Protein AF-A0A644ZMB5-F1 (afdb_monomer_lite)

Structure (mmCIF, N/CA/C/O backbone):
data_AF-A0A644ZMB5-F1
#
_entry.id   AF-A0A644ZMB5-F1
#
loop_
_atom_site.group_PDB
_atom_site.id
_atom_site.type_symbol
_atom_site.label_atom_id
_atom_site.label_alt_id
_atom_site.label_comp_id
_atom_site.label_asym_id
_atom_site.label_entity_id
_atom_site.label_seq_id
_atom_site.pdbx_PDB_ins_code
_atom_site.Cartn_x
_atom_site.Cartn_y
_atom_site.Cartn_z
_atom_site.occupancy
_atom_site.B_iso_or_equiv
_atom_site.auth_seq_id
_atom_site.auth_comp_id
_atom_site.auth_asym_id
_atom_site.auth_atom_id
_atom_site.pdbx_PDB_model_num
ATOM 1 N N . MET A 1 1 ? 17.218 -16.685 -11.067 1.00 90.50 1 MET A N 1
ATOM 2 C CA . MET A 1 1 ? 16.357 -17.215 -12.156 1.00 90.50 1 MET A CA 1
ATOM 3 C C . MET A 1 1 ? 17.116 -17.546 -13.449 1.00 90.50 1 MET A C 1
ATOM 5 O O . MET A 1 1 ? 17.213 -18.724 -13.759 1.00 90.50 1 MET A O 1
ATOM 9 N N . LEU A 1 2 ? 17.694 -16.582 -14.189 1.00 93.56 2 LEU A N 1
ATOM 10 C CA . LEU A 1 2 ? 18.347 -16.841 -15.497 1.00 93.56 2 LEU A CA 1
ATOM 11 C C . LEU A 1 2 ? 19.407 -17.958 -15.460 1.00 93.56 2 LEU A C 1
ATOM 13 O O . LEU A 1 2 ? 19.399 -18.858 -16.296 1.00 93.56 2 LEU A O 1
ATOM 17 N N . ARG A 1 3 ? 20.259 -17.968 -14.427 1.00 93.94 3 ARG A N 1
ATOM 18 C CA . ARG A 1 3 ? 21.246 -19.041 -14.206 1.00 93.94 3 ARG A CA 1
ATOM 19 C C . ARG A 1 3 ? 20.600 -20.428 -14.049 1.00 93.94 3 ARG A C 1
ATOM 21 O O . ARG A 1 3 ? 21.143 -21.410 -14.544 1.00 93.94 3 ARG A O 1
ATOM 28 N N . ARG A 1 4 ? 19.425 -20.514 -13.410 1.00 94.06 4 ARG A N 1
ATOM 29 C CA . ARG A 1 4 ? 18.667 -21.768 -13.249 1.00 94.06 4 ARG A CA 1
ATOM 30 C C . ARG A 1 4 ? 18.081 -22.246 -14.576 1.00 94.06 4 ARG A C 1
ATOM 32 O O . ARG A 1 4 ? 18.145 -23.442 -14.840 1.00 94.06 4 ARG A O 1
ATOM 39 N N . LEU A 1 5 ? 17.558 -21.333 -15.401 1.00 95.31 5 LEU A N 1
ATOM 40 C CA . LEU A 1 5 ? 17.068 -21.646 -16.750 1.00 95.31 5 LEU A CA 1
ATOM 41 C C . LEU A 1 5 ? 18.205 -22.184 -17.629 1.00 95.31 5 LEU A C 1
ATOM 43 O O . LEU A 1 5 ? 18.058 -23.245 -18.230 1.00 95.31 5 LEU A O 1
ATOM 47 N N . LYS A 1 6 ? 19.379 -21.537 -17.605 1.00 96.06 6 LYS A N 1
ATOM 48 C CA . LYS A 1 6 ? 20.585 -22.032 -18.291 1.00 96.06 6 LYS A CA 1
ATOM 49 C C . LYS A 1 6 ? 20.966 -23.441 -17.833 1.00 96.06 6 LYS A C 1
ATOM 51 O O . LYS A 1 6 ? 21.182 -24.320 -18.660 1.00 96.06 6 LYS A O 1
ATOM 56 N N . ALA A 1 7 ? 20.991 -23.679 -16.521 1.00 96.12 7 ALA A N 1
ATOM 57 C CA . ALA A 1 7 ? 21.279 -25.000 -15.957 1.00 96.12 7 ALA A CA 1
ATOM 58 C C . ALA A 1 7 ? 20.223 -26.064 -16.323 1.00 96.12 7 ALA A C 1
ATOM 60 O O . ALA A 1 7 ? 20.538 -27.249 -16.355 1.00 96.12 7 ALA A O 1
ATOM 61 N N . ALA A 1 8 ? 18.985 -25.653 -16.605 1.00 96.25 8 ALA A N 1
ATOM 62 C CA . ALA A 1 8 ? 17.907 -26.525 -17.069 1.00 96.25 8 ALA A CA 1
ATOM 63 C C . ALA A 1 8 ? 17.915 -26.762 -18.594 1.00 96.25 8 ALA A C 1
ATOM 65 O O . ALA A 1 8 ? 17.055 -27.483 -19.090 1.00 96.25 8 ALA A O 1
ATOM 66 N N . GLY A 1 9 ? 18.868 -26.182 -19.334 1.00 96.88 9 GLY A N 1
ATOM 67 C CA . GLY A 1 9 ? 19.028 -26.392 -20.777 1.00 96.88 9 GLY A CA 1
ATOM 68 C C . GLY A 1 9 ? 18.312 -25.375 -21.669 1.00 96.88 9 GLY A C 1
ATOM 69 O O . GLY A 1 9 ? 18.273 -25.570 -22.882 1.00 96.88 9 GLY A O 1
ATOM 70 N N . TYR A 1 10 ? 17.770 -24.288 -21.110 1.00 97.25 10 TYR A N 1
ATOM 71 C CA . TYR A 1 10 ? 17.227 -23.190 -21.913 1.00 97.25 10 TYR A CA 1
ATOM 72 C C . TYR A 1 10 ? 18.362 -22.432 -22.614 1.00 97.25 10 TYR A C 1
ATOM 74 O O . TYR A 1 10 ? 19.415 -22.186 -22.020 1.00 97.25 10 TYR A O 1
ATOM 82 N N . ASP A 1 11 ? 18.135 -22.009 -23.860 1.00 97.50 11 ASP A N 1
ATOM 83 C CA . ASP A 1 11 ? 19.062 -21.125 -24.568 1.00 97.50 11 ASP A CA 1
ATOM 84 C C . ASP A 1 11 ? 18.983 -19.713 -23.981 1.00 97.50 11 ASP A C 1
ATOM 86 O O . ASP A 1 11 ? 18.081 -18.935 -24.295 1.00 97.50 11 ASP A O 1
ATOM 90 N N . THR A 1 12 ? 19.943 -19.395 -23.119 1.00 95.62 12 THR A N 1
ATOM 91 C CA . THR A 1 12 ? 20.080 -18.074 -22.505 1.00 95.62 12 THR A CA 1
ATOM 92 C C . THR A 1 12 ? 21.166 -17.224 -23.162 1.00 95.62 12 THR A C 1
ATOM 94 O O . THR A 1 12 ? 21.475 -16.158 -22.645 1.00 95.62 12 THR A O 1
ATOM 97 N N . GLY A 1 13 ? 21.833 -17.703 -24.217 1.00 94.62 13 GLY A N 1
ATOM 98 C CA . GLY A 1 13 ? 23.071 -17.084 -24.698 1.00 94.62 13 GLY A CA 1
ATOM 99 C C . GLY A 1 13 ? 24.094 -16.803 -23.579 1.00 94.62 13 GLY A C 1
ATOM 100 O O . GLY A 1 13 ? 24.229 -17.563 -22.604 1.00 94.62 13 GLY A O 1
ATOM 101 N N . GLU A 1 14 ? 24.813 -15.692 -23.722 1.00 94.19 14 GLU A N 1
ATOM 102 C CA . GLU A 1 14 ? 25.685 -15.154 -22.677 1.00 94.19 14 GLU A CA 1
ATOM 103 C C . GLU A 1 14 ? 24.858 -14.391 -21.642 1.00 94.19 14 GLU A C 1
ATOM 105 O O . GLU A 1 14 ? 24.017 -13.566 -21.987 1.00 94.19 14 GLU A O 1
ATOM 110 N N . LEU A 1 15 ? 25.079 -14.708 -20.367 1.00 95.31 15 LEU A N 1
ATOM 111 C CA . LEU A 1 15 ? 24.429 -14.028 -19.252 1.00 95.31 15 LEU A CA 1
ATOM 112 C C . LEU A 1 15 ? 25.394 -12.995 -18.661 1.00 95.31 15 LEU A C 1
ATOM 114 O O . LEU A 1 15 ? 26.599 -13.264 -18.663 1.00 95.31 15 LEU A O 1
ATOM 118 N N . PRO A 1 16 ? 24.883 -11.892 -18.086 1.00 94.25 16 PRO A N 1
ATOM 119 C CA . PRO A 1 16 ? 25.707 -10.949 -17.342 1.00 94.25 16 PRO A CA 1
ATOM 120 C C . PRO A 1 16 ? 26.460 -11.641 -16.203 1.00 94.25 16 PRO A C 1
ATOM 122 O O . PRO A 1 16 ? 25.992 -12.646 -15.649 1.00 94.25 16 PRO A O 1
ATOM 125 N N . GLU A 1 17 ? 27.621 -11.088 -15.849 1.00 93.06 17 GLU A N 1
ATOM 126 C CA . GLU A 1 17 ? 28.494 -11.637 -14.807 1.00 93.06 17 GLU A CA 1
ATOM 127 C C . GLU A 1 17 ? 27.753 -11.762 -13.471 1.00 93.06 17 GLU A C 1
ATOM 129 O O . GLU A 1 17 ? 27.749 -12.829 -12.849 1.00 93.06 17 GLU A O 1
ATOM 134 N N . ASP A 1 18 ? 27.030 -10.715 -13.081 1.00 90.56 18 ASP A N 1
ATOM 135 C CA . ASP A 1 18 ? 26.272 -10.637 -11.840 1.00 90.56 18 ASP A CA 1
ATOM 136 C C . ASP A 1 18 ? 24.997 -9.777 -11.978 1.00 90.56 18 ASP A C 1
ATOM 138 O O . ASP A 1 18 ? 24.583 -9.380 -13.071 1.00 90.56 18 ASP A O 1
ATOM 142 N N . ALA A 1 19 ? 24.319 -9.543 -10.852 1.00 87.38 19 ALA A N 1
ATOM 143 C CA . ALA A 1 19 ? 23.097 -8.746 -10.810 1.00 87.38 19 ALA A CA 1
ATOM 144 C C . ALA A 1 19 ? 23.344 -7.251 -11.079 1.00 87.38 19 ALA A C 1
ATOM 146 O O . ALA A 1 19 ? 22.462 -6.595 -11.632 1.00 87.38 19 ALA A O 1
ATOM 147 N N . ALA A 1 20 ? 24.519 -6.721 -10.725 1.00 85.62 20 ALA A N 1
ATOM 148 C CA . ALA A 1 20 ? 24.868 -5.322 -10.956 1.00 85.62 20 ALA A CA 1
ATOM 149 C C . ALA A 1 20 ? 25.104 -5.063 -12.450 1.00 85.62 20 ALA A C 1
ATOM 151 O O . ALA A 1 20 ? 24.565 -4.102 -13.000 1.00 85.62 20 ALA A O 1
ATOM 152 N N . ALA A 1 21 ? 25.808 -5.971 -13.132 1.00 91.44 21 ALA A N 1
ATOM 153 C CA . ALA A 1 21 ? 25.969 -5.952 -14.582 1.00 91.44 21 ALA A CA 1
ATOM 154 C C . ALA A 1 21 ? 24.613 -6.046 -15.300 1.00 91.44 21 ALA A C 1
ATOM 156 O O . ALA A 1 21 ? 24.341 -5.262 -16.209 1.00 91.44 21 ALA A O 1
ATOM 157 N N . LEU A 1 22 ? 23.720 -6.939 -14.848 1.00 92.12 22 LEU A N 1
ATOM 158 C CA . LEU A 1 22 ? 22.361 -7.025 -15.390 1.00 92.12 22 LEU A CA 1
ATOM 159 C C . LEU A 1 22 ? 21.583 -5.715 -15.194 1.00 92.12 22 LEU A C 1
ATOM 161 O O . LEU A 1 22 ? 20.937 -5.249 -16.129 1.00 92.12 22 LEU A O 1
ATOM 165 N N . LEU A 1 23 ? 21.637 -5.109 -14.005 1.00 87.31 23 LEU A N 1
ATOM 166 C CA . LEU A 1 23 ? 20.958 -3.841 -13.734 1.00 87.31 23 LEU A CA 1
ATOM 167 C C . LEU A 1 23 ? 21.503 -2.711 -14.618 1.00 87.31 23 LEU A C 1
ATOM 169 O O . LEU A 1 23 ? 20.715 -1.954 -15.182 1.00 87.31 23 LEU A O 1
ATOM 173 N N . ALA A 1 24 ? 22.822 -2.627 -14.794 1.00 87.44 24 ALA A N 1
ATOM 174 C CA . ALA A 1 24 ? 23.446 -1.651 -15.683 1.00 87.44 24 ALA A CA 1
ATOM 175 C C . ALA A 1 24 ? 22.989 -1.833 -17.141 1.00 87.44 24 ALA A C 1
ATOM 177 O O . ALA A 1 24 ? 22.649 -0.855 -17.809 1.00 87.44 24 ALA A O 1
ATOM 178 N N . GLU A 1 25 ? 22.903 -3.076 -17.623 1.00 91.50 25 GLU A N 1
ATOM 179 C CA . GLU A 1 25 ? 22.350 -3.368 -18.948 1.00 91.50 25 GLU A CA 1
ATOM 180 C C . GLU A 1 25 ? 20.874 -2.967 -19.063 1.00 91.50 25 GLU A C 1
ATOM 182 O O . GLU A 1 25 ? 20.483 -2.396 -20.084 1.00 91.50 25 GLU A O 1
ATOM 187 N N . ILE A 1 26 ? 20.059 -3.204 -18.026 1.00 90.38 26 ILE A N 1
ATOM 188 C CA . ILE A 1 26 ? 18.650 -2.782 -18.002 1.00 90.38 26 ILE A CA 1
ATOM 189 C C . ILE A 1 26 ? 18.560 -1.261 -18.132 1.00 90.38 26 ILE A C 1
ATOM 191 O O . ILE A 1 26 ? 17.825 -0.778 -18.988 1.00 90.38 26 ILE A O 1
ATOM 195 N N . GLN A 1 27 ? 19.332 -0.505 -17.349 1.00 84.81 27 GLN A N 1
ATOM 196 C CA . GLN A 1 27 ? 19.310 0.961 -17.399 1.00 84.81 27 GLN A CA 1
ATOM 197 C C . GLN A 1 27 ? 19.759 1.508 -18.760 1.00 84.81 27 GLN A C 1
ATOM 199 O O . GLN A 1 27 ? 19.193 2.469 -19.269 1.00 84.81 27 GLN A O 1
ATOM 204 N N . GLN A 1 28 ? 20.742 0.875 -19.400 1.00 86.06 28 GLN A N 1
ATOM 205 C CA . GLN A 1 28 ? 21.235 1.338 -20.699 1.00 86.06 28 GLN A CA 1
ATOM 206 C C . GLN A 1 28 ? 20.308 0.966 -21.858 1.00 86.06 28 GLN A C 1
ATOM 208 O O . GLN A 1 28 ? 20.145 1.748 -22.796 1.00 86.06 28 GLN A O 1
ATOM 213 N N . ARG A 1 29 ? 19.738 -0.245 -21.836 1.00 89.75 29 ARG A N 1
ATOM 214 C CA . ARG A 1 29 ? 19.093 -0.841 -23.017 1.00 89.75 29 ARG A CA 1
ATOM 215 C C . ARG A 1 29 ? 17.588 -1.038 -22.885 1.00 89.75 29 ARG A C 1
ATOM 217 O O . ARG A 1 29 ? 16.907 -1.157 -23.902 1.00 89.75 29 ARG A O 1
ATOM 224 N N . ALA A 1 30 ? 17.063 -1.055 -21.668 1.00 90.81 30 ALA A N 1
ATOM 225 C CA . ALA A 1 30 ? 15.677 -1.408 -21.391 1.00 90.81 30 ALA A CA 1
ATOM 226 C C . ALA A 1 30 ? 14.980 -0.469 -20.388 1.00 90.81 30 ALA A C 1
ATOM 228 O O . ALA A 1 30 ? 13.945 -0.838 -19.840 1.00 90.81 30 ALA A O 1
ATOM 229 N N . ALA A 1 31 ? 15.527 0.726 -20.143 1.00 87.12 31 ALA A N 1
ATOM 230 C CA . ALA A 1 31 ? 14.964 1.685 -19.199 1.00 87.12 31 ALA A CA 1
ATOM 231 C C . ALA A 1 31 ? 13.506 2.057 -19.517 1.00 87.12 31 ALA A C 1
ATOM 233 O O . ALA A 1 31 ? 13.099 2.160 -20.676 1.00 87.12 31 ALA A O 1
ATOM 234 N N . VAL A 1 32 ? 12.740 2.296 -18.451 1.00 84.06 32 VAL A N 1
ATOM 235 C CA . VAL A 1 32 ? 11.371 2.820 -18.500 1.00 84.06 32 VAL A CA 1
ATOM 236 C C . VAL A 1 32 ? 11.406 4.250 -17.990 1.00 84.06 32 VAL A C 1
ATOM 238 O O . VAL A 1 32 ? 12.002 4.526 -16.952 1.00 84.06 32 VAL A O 1
ATOM 241 N N . PHE A 1 33 ? 10.764 5.158 -18.717 1.00 82.44 33 PHE A N 1
ATOM 242 C CA . PHE A 1 33 ? 10.801 6.587 -18.419 1.00 82.44 33 PHE A CA 1
ATOM 243 C C . PHE A 1 33 ? 9.460 7.064 -17.875 1.00 82.44 33 PHE A C 1
ATOM 245 O O . PHE A 1 33 ? 8.412 6.727 -18.431 1.00 82.44 33 PHE A O 1
ATOM 252 N N . GLY A 1 34 ? 9.506 7.874 -16.817 1.00 74.50 34 GLY A N 1
ATOM 253 C CA . GLY A 1 34 ? 8.378 8.689 -16.379 1.00 74.50 34 GLY A CA 1
ATOM 254 C C . GLY A 1 34 ? 8.058 9.799 -17.385 1.00 74.50 34 GLY A C 1
ATOM 255 O O . GLY A 1 34 ? 8.885 10.153 -18.225 1.00 74.50 34 GLY A O 1
ATOM 256 N N . THR A 1 35 ? 6.877 10.410 -17.273 1.00 70.06 35 THR A N 1
ATOM 257 C CA . THR A 1 35 ? 6.487 11.553 -18.124 1.00 70.06 35 THR A CA 1
ATOM 258 C C . THR A 1 35 ? 7.350 12.796 -17.911 1.00 70.06 35 THR A C 1
ATOM 260 O O . THR A 1 35 ? 7.352 13.682 -18.751 1.00 70.06 35 THR A O 1
ATOM 263 N N . TYR A 1 36 ? 8.083 12.860 -16.800 1.00 70.44 36 TYR A N 1
ATOM 264 C CA . TYR A 1 36 ? 8.967 13.967 -16.435 1.00 70.44 36 TYR A CA 1
ATOM 265 C C . TYR A 1 36 ? 10.345 13.925 -17.125 1.00 70.44 36 TYR A C 1
ATOM 267 O O . TYR A 1 36 ? 11.123 14.863 -16.974 1.00 70.44 36 TYR A O 1
ATOM 275 N N . ALA A 1 37 ? 10.684 12.837 -17.827 1.00 77.94 37 ALA A N 1
ATOM 276 C CA . ALA A 1 37 ? 12.027 12.572 -18.354 1.00 77.94 37 ALA A CA 1
ATOM 277 C C . ALA A 1 37 ? 12.077 12.627 -19.894 1.00 77.94 37 ALA A C 1
ATOM 279 O O . ALA A 1 37 ? 12.628 11.727 -20.534 1.00 77.94 37 ALA A O 1
ATOM 280 N N . GLU A 1 38 ? 11.472 13.650 -20.512 1.00 79.88 38 GLU A N 1
ATOM 281 C CA . GLU A 1 38 ? 11.365 13.740 -21.978 1.00 79.88 38 GLU A CA 1
ATOM 282 C C . GLU A 1 38 ? 12.740 13.785 -22.664 1.00 79.88 38 GLU A C 1
ATOM 284 O O . GLU A 1 38 ? 12.937 13.118 -23.683 1.00 79.88 38 GLU A O 1
ATOM 289 N N . GLY A 1 39 ? 13.710 14.500 -22.083 1.00 80.25 39 GLY A N 1
ATOM 290 C CA . GLY A 1 39 ? 15.086 14.578 -22.584 1.00 80.25 39 GLY A CA 1
ATOM 291 C C . GLY A 1 39 ? 15.795 13.222 -22.598 1.00 80.25 39 GLY A C 1
ATOM 292 O O . GLY A 1 39 ? 16.285 12.786 -23.647 1.00 80.25 39 GLY A O 1
ATOM 293 N N . ALA A 1 40 ? 15.781 12.515 -21.463 1.00 82.31 40 ALA A N 1
ATOM 294 C CA . ALA A 1 40 ? 16.379 11.182 -21.347 1.00 82.31 40 ALA A CA 1
ATOM 295 C C . ALA A 1 40 ? 15.673 10.144 -22.234 1.00 82.31 40 ALA A C 1
ATOM 297 O O . ALA A 1 40 ? 16.337 9.336 -22.886 1.00 82.31 40 ALA A O 1
ATOM 298 N N . MET A 1 41 ? 14.342 10.203 -22.335 1.00 87.38 41 MET A N 1
ATOM 299 C CA . MET A 1 41 ? 13.577 9.339 -23.235 1.00 87.38 41 MET A CA 1
ATOM 300 C C . MET A 1 41 ? 13.939 9.599 -24.704 1.00 87.38 41 MET A C 1
ATOM 302 O O . MET A 1 41 ? 14.173 8.653 -25.456 1.00 87.38 41 MET A O 1
ATOM 306 N N . ALA A 1 42 ? 14.026 10.863 -25.129 1.00 85.25 42 ALA A N 1
ATOM 307 C CA . ALA A 1 42 ? 14.416 11.209 -26.494 1.00 85.25 42 ALA A CA 1
ATOM 308 C C . ALA A 1 42 ? 15.842 10.730 -26.810 1.00 85.25 42 ALA A C 1
ATOM 310 O O . ALA A 1 42 ? 16.115 10.247 -27.910 1.00 85.25 42 ALA A O 1
ATOM 311 N N . GLU A 1 43 ? 16.764 10.828 -25.851 1.00 85.56 43 GLU A N 1
ATOM 312 C CA . GLU A 1 43 ? 18.111 10.285 -26.000 1.00 85.56 43 GLU A CA 1
ATOM 313 C C . GLU A 1 43 ? 18.121 8.759 -26.110 1.00 85.56 43 GLU A C 1
ATOM 315 O O . GLU A 1 43 ? 18.765 8.225 -27.019 1.00 85.56 43 GLU A O 1
ATOM 320 N N . PHE A 1 44 ? 17.376 8.073 -25.243 1.00 88.62 44 PHE A N 1
ATOM 321 C CA . PHE A 1 44 ? 17.209 6.626 -25.283 1.00 88.62 44 PHE A CA 1
ATOM 322 C C . PHE A 1 44 ? 16.696 6.176 -26.650 1.00 88.62 44 PHE A C 1
ATOM 324 O O . PHE A 1 44 ? 17.321 5.335 -27.291 1.00 88.62 44 PHE A O 1
ATOM 331 N N . VAL A 1 45 ? 15.627 6.799 -27.151 1.00 89.19 45 VAL A N 1
ATOM 332 C CA . VAL A 1 45 ? 15.049 6.473 -28.461 1.00 89.19 45 VAL A CA 1
ATOM 333 C C . VAL A 1 45 ? 16.041 6.703 -29.608 1.00 89.19 45 VAL A C 1
ATOM 335 O O . VAL A 1 45 ? 16.062 5.930 -30.565 1.00 89.19 45 VAL A O 1
ATOM 338 N N . ARG A 1 46 ? 16.890 7.736 -29.527 1.00 86.81 46 ARG A N 1
ATOM 339 C CA . ARG A 1 46 ? 17.902 8.025 -30.560 1.00 86.81 46 ARG A CA 1
ATOM 340 C C . ARG A 1 46 ? 19.080 7.052 -30.552 1.00 86.81 46 ARG A C 1
ATOM 342 O O . ARG A 1 46 ? 19.617 6.755 -31.616 1.00 86.81 46 ARG A O 1
ATOM 349 N N . ARG A 1 47 ? 19.553 6.644 -29.370 1.00 86.12 47 ARG A N 1
ATOM 350 C CA . ARG A 1 47 ? 20.820 5.904 -29.212 1.00 86.12 47 ARG A CA 1
ATOM 351 C C . ARG A 1 47 ? 20.639 4.391 -29.135 1.00 86.12 47 ARG A C 1
ATOM 353 O O . ARG A 1 47 ? 21.579 3.655 -29.427 1.00 86.12 47 ARG A O 1
ATOM 360 N N . ASN A 1 48 ? 19.470 3.927 -28.711 1.00 86.50 48 ASN A N 1
ATOM 361 C CA . ASN A 1 48 ? 19.247 2.529 -28.381 1.00 86.50 48 ASN A CA 1
ATOM 362 C C . ASN A 1 48 ? 18.816 1.702 -29.606 1.00 86.50 48 ASN A C 1
ATOM 364 O O . ASN A 1 48 ? 18.083 2.166 -30.475 1.00 86.50 48 ASN A O 1
ATOM 368 N N . GLN A 1 49 ? 19.271 0.449 -29.656 1.00 81.31 49 GLN A N 1
ATOM 369 C CA . GLN A 1 49 ? 18.918 -0.552 -30.667 1.00 81.31 49 GLN A CA 1
ATOM 370 C C . GLN A 1 49 ? 17.894 -1.563 -30.124 1.00 81.31 49 GLN A C 1
ATOM 372 O O . GLN A 1 49 ? 18.031 -2.771 -30.317 1.00 81.31 49 GLN A O 1
ATOM 377 N N . GLY A 1 50 ? 16.898 -1.067 -29.391 1.00 85.69 50 GLY A N 1
ATOM 378 C CA . GLY A 1 50 ? 15.808 -1.862 -28.842 1.00 85.69 50 GLY A CA 1
ATOM 379 C C . GLY A 1 50 ? 14.910 -2.467 -29.923 1.00 85.69 50 GLY A C 1
ATOM 380 O O . GLY A 1 50 ? 15.196 -2.441 -31.122 1.00 85.69 50 GLY A O 1
ATOM 381 N N . ILE A 1 51 ? 13.779 -3.016 -29.497 1.00 94.00 51 ILE A N 1
ATOM 382 C CA . ILE A 1 51 ? 12.811 -3.608 -30.417 1.00 94.00 51 ILE A CA 1
ATOM 383 C C . ILE A 1 51 ? 12.067 -2.482 -31.123 1.00 94.00 51 ILE A C 1
ATOM 385 O O . ILE A 1 51 ? 11.330 -1.719 -30.499 1.00 94.00 51 ILE A O 1
ATOM 389 N N . ARG A 1 52 ? 12.235 -2.402 -32.439 1.00 95.38 52 ARG A N 1
ATOM 390 C CA . ARG A 1 52 ? 11.516 -1.442 -33.266 1.00 95.38 52 ARG A CA 1
ATOM 391 C C . ARG A 1 52 ? 10.209 -2.044 -33.762 1.00 95.38 52 ARG A C 1
ATOM 393 O O . ARG A 1 52 ? 10.236 -3.099 -34.384 1.00 95.38 52 ARG A O 1
ATOM 400 N N . VAL A 1 53 ? 9.095 -1.363 -33.506 1.00 97.62 53 VAL A N 1
ATOM 401 C CA . VAL A 1 53 ? 7.765 -1.759 -33.987 1.00 97.62 53 VAL A CA 1
ATOM 402 C C . VAL A 1 53 ? 7.281 -0.734 -35.001 1.00 97.62 53 VAL A C 1
ATOM 404 O O . VAL A 1 53 ? 7.042 0.426 -34.659 1.00 97.62 53 VAL A O 1
ATOM 407 N N . THR A 1 54 ? 7.150 -1.162 -36.251 1.00 97.62 54 THR A N 1
ATOM 408 C CA . THR A 1 54 ? 6.660 -0.316 -37.343 1.00 97.62 54 THR A CA 1
ATOM 409 C C . THR A 1 54 ? 5.132 -0.171 -37.303 1.00 97.62 54 THR A C 1
ATOM 411 O O . THR A 1 54 ? 4.440 -1.030 -36.747 1.00 97.62 54 THR A O 1
ATOM 414 N N . PRO A 1 55 ? 4.564 0.866 -37.951 1.00 97.44 55 PRO A N 1
ATOM 415 C CA . PRO A 1 55 ? 3.112 1.007 -38.075 1.00 97.44 55 PRO A CA 1
ATOM 416 C C . PRO A 1 55 ? 2.424 -0.219 -38.691 1.00 97.44 55 PRO A C 1
ATOM 418 O O . PRO A 1 55 ? 1.340 -0.604 -38.257 1.00 97.44 55 PRO A O 1
ATOM 421 N N . ALA A 1 56 ? 3.058 -0.846 -39.688 1.00 97.62 56 ALA A N 1
ATOM 422 C CA . ALA A 1 56 ? 2.506 -2.009 -40.378 1.00 97.62 56 ALA A CA 1
ATOM 423 C C . ALA A 1 56 ? 2.452 -3.246 -39.470 1.00 97.62 56 ALA A C 1
ATOM 425 O O . ALA A 1 56 ? 1.429 -3.926 -39.431 1.00 97.62 56 ALA A O 1
ATOM 426 N N . GLU A 1 57 ? 3.522 -3.507 -38.713 1.00 98.06 57 GLU A N 1
ATOM 427 C CA . GLU A 1 57 ? 3.568 -4.608 -37.743 1.00 98.06 57 GLU A CA 1
ATOM 428 C C . GLU A 1 57 ? 2.539 -4.412 -36.631 1.00 98.06 57 GLU A C 1
ATOM 430 O O . GLU A 1 57 ? 1.755 -5.317 -36.350 1.00 98.06 57 GLU A O 1
ATOM 435 N N . PHE A 1 58 ? 2.486 -3.213 -36.040 1.00 97.75 58 PHE A N 1
ATOM 436 C CA . PHE A 1 58 ? 1.520 -2.925 -34.985 1.00 97.75 58 PHE A CA 1
ATOM 437 C C . PHE A 1 58 ? 0.081 -3.099 -35.472 1.00 97.75 58 PHE A C 1
ATOM 439 O O . PHE A 1 58 ? -0.735 -3.694 -34.767 1.00 97.75 58 PHE A O 1
ATOM 446 N N . ARG A 1 59 ? -0.234 -2.607 -36.679 1.00 96.44 59 ARG A N 1
ATOM 447 C CA . ARG A 1 59 ? -1.577 -2.731 -37.250 1.00 96.44 59 ARG A CA 1
ATOM 448 C C . ARG A 1 59 ? -1.962 -4.190 -37.481 1.00 96.44 59 ARG A C 1
ATOM 450 O O . ARG A 1 59 ? -3.048 -4.580 -37.065 1.00 96.44 59 ARG A O 1
ATOM 457 N N . ASP A 1 60 ? -1.072 -4.988 -38.071 1.00 97.69 60 ASP A N 1
ATOM 458 C CA . ASP A 1 60 ? -1.303 -6.421 -38.288 1.00 97.69 60 ASP A CA 1
ATOM 459 C C . ASP A 1 60 ? -1.582 -7.161 -36.971 1.00 97.69 60 ASP A C 1
ATOM 461 O O . ASP A 1 60 ? -2.519 -7.954 -36.886 1.00 97.69 60 ASP A O 1
ATOM 465 N N . TRP A 1 61 ? -0.817 -6.876 -35.916 1.00 97.25 61 TRP A N 1
ATOM 466 C CA . TRP A 1 61 ? -1.043 -7.495 -34.610 1.00 97.25 61 TRP A CA 1
ATOM 467 C C . TRP A 1 61 ? -2.335 -7.018 -33.948 1.00 97.25 61 TRP A C 1
ATOM 469 O O . TRP A 1 61 ? -3.070 -7.832 -33.388 1.00 97.25 61 TRP A O 1
ATOM 479 N N . ALA A 1 62 ? -2.628 -5.718 -34.012 1.00 95.62 62 ALA A N 1
ATOM 480 C CA . ALA A 1 62 ? -3.836 -5.145 -33.431 1.00 95.62 62 ALA A CA 1
ATOM 481 C C . ALA A 1 62 ? -5.102 -5.716 -34.089 1.00 95.62 62 ALA A C 1
ATOM 483 O O . ALA A 1 62 ? -6.014 -6.127 -33.375 1.00 95.62 62 ALA A O 1
ATOM 484 N N . ASP A 1 63 ? -5.122 -5.842 -35.419 1.00 95.00 63 ASP A N 1
ATOM 485 C CA . ASP A 1 63 ? -6.256 -6.405 -36.168 1.00 95.00 63 ASP A CA 1
ATOM 486 C C . ASP A 1 63 ? -6.550 -7.870 -35.804 1.00 95.00 63 ASP A C 1
ATOM 488 O O . ASP A 1 63 ? -7.694 -8.317 -35.884 1.00 95.00 63 ASP A O 1
ATOM 492 N N . ARG A 1 64 ? -5.530 -8.625 -35.377 1.00 93.62 64 ARG A N 1
ATOM 493 C CA . ARG A 1 64 ? -5.680 -10.014 -34.913 1.00 93.62 64 ARG A CA 1
ATOM 494 C C . ARG A 1 64 ? -6.122 -10.116 -33.456 1.00 93.62 64 ARG A C 1
ATOM 496 O O . ARG A 1 64 ? -6.738 -11.115 -33.087 1.00 93.62 64 ARG A O 1
ATOM 503 N N . ALA A 1 65 ? -5.737 -9.150 -32.624 1.00 93.19 65 ALA A N 1
ATOM 504 C CA . ALA A 1 65 ? -5.802 -9.273 -31.171 1.00 93.19 65 ALA A CA 1
ATOM 505 C C . ALA A 1 65 ? -6.978 -8.540 -30.526 1.00 93.19 65 ALA A C 1
ATOM 507 O O . ALA A 1 65 ? -7.451 -8.998 -29.486 1.00 93.19 65 ALA A O 1
ATOM 508 N N . MET A 1 66 ? -7.421 -7.408 -31.085 1.00 93.19 66 MET A N 1
ATOM 509 C CA . MET A 1 66 ? -8.392 -6.536 -30.420 1.00 93.19 66 MET A CA 1
ATOM 510 C C . MET A 1 66 ? -9.555 -6.094 -31.316 1.00 93.19 66 MET A C 1
ATOM 512 O O . MET A 1 66 ? -9.359 -5.853 -32.509 1.00 93.19 66 MET A O 1
ATOM 516 N N . PRO A 1 67 ? -10.762 -5.915 -30.744 1.00 93.06 67 PRO A N 1
ATOM 517 C CA . PRO A 1 67 ? -11.885 -5.307 -31.448 1.00 93.06 67 PRO A CA 1
ATOM 518 C C . PRO A 1 67 ? -11.585 -3.874 -31.899 1.00 93.06 67 PRO A C 1
ATOM 520 O O . PRO A 1 67 ? -10.812 -3.147 -31.264 1.00 93.06 67 PRO A O 1
ATOM 523 N N . LYS A 1 68 ? -12.269 -3.433 -32.960 1.00 91.50 68 LYS A N 1
ATOM 524 C CA . LYS A 1 68 ? -12.106 -2.084 -33.517 1.00 91.50 68 LYS A CA 1
ATOM 525 C C . LYS A 1 68 ? -12.395 -1.005 -32.472 1.00 91.50 68 LYS A C 1
ATOM 527 O O . LYS A 1 68 ? -11.662 -0.029 -32.383 1.00 91.50 68 LYS A O 1
ATOM 532 N N . GLU A 1 69 ? -13.432 -1.196 -31.667 1.00 89.81 69 GLU A N 1
ATOM 533 C CA . GLU A 1 69 ? -13.857 -0.262 -30.625 1.00 89.81 69 GLU A CA 1
ATOM 534 C C . GLU A 1 69 ? -12.753 -0.034 -29.586 1.00 89.81 69 GLU A C 1
ATOM 536 O O . GLU A 1 69 ? -12.546 1.089 -29.124 1.00 89.81 69 GLU A O 1
ATOM 541 N N . LEU A 1 70 ? -12.008 -1.092 -29.249 1.00 90.50 70 LEU A N 1
ATOM 542 C CA . LEU A 1 70 ? -10.913 -1.007 -28.294 1.00 90.50 70 LEU A CA 1
ATOM 543 C C . LEU A 1 70 ? -9.725 -0.250 -28.898 1.00 90.50 70 LEU A C 1
ATOM 545 O O . LEU A 1 70 ? -9.183 0.643 -28.248 1.00 90.50 70 LEU A O 1
ATOM 549 N N . PHE A 1 71 ? -9.382 -0.529 -30.159 1.00 92.75 71 PHE A N 1
ATOM 550 C CA . PHE A 1 71 ? -8.361 0.220 -30.898 1.00 92.75 71 PHE A CA 1
ATOM 551 C C . PHE A 1 71 ? -8.716 1.710 -31.018 1.00 92.75 71 PHE A C 1
ATOM 553 O O . PHE A 1 71 ? -7.893 2.569 -30.704 1.00 92.75 71 PHE A O 1
ATOM 560 N N . ASP A 1 72 ? -9.959 2.023 -31.394 1.00 91.31 72 ASP A N 1
ATOM 561 C CA . ASP A 1 72 ? -10.449 3.399 -31.522 1.00 91.31 72 ASP A CA 1
ATOM 562 C C . ASP A 1 72 ? -10.318 4.167 -30.195 1.00 91.31 72 ASP A C 1
ATOM 564 O O . ASP A 1 72 ? -10.019 5.361 -30.200 1.00 91.31 72 ASP A O 1
ATOM 568 N N . SER A 1 73 ? -10.487 3.492 -29.049 1.00 88.81 73 SER A N 1
ATOM 569 C CA . SER A 1 73 ? -10.299 4.105 -27.727 1.00 88.81 73 SER A CA 1
ATOM 570 C C . SER A 1 73 ? -8.844 4.514 -27.448 1.00 88.81 73 SER A C 1
ATOM 572 O O . SER A 1 73 ? -8.609 5.522 -26.777 1.00 88.81 73 SER A O 1
ATOM 574 N N . VAL A 1 74 ? -7.867 3.782 -28.001 1.00 91.62 74 VAL A N 1
ATOM 575 C CA . VAL A 1 74 ? -6.441 4.143 -27.940 1.00 91.62 74 VAL A CA 1
ATOM 576 C C . VAL A 1 74 ? -6.204 5.386 -28.786 1.00 91.62 74 VAL A C 1
ATOM 578 O O . VAL A 1 74 ? -5.628 6.357 -28.296 1.00 91.62 74 VAL A O 1
ATOM 581 N N . THR A 1 75 ? -6.701 5.386 -30.026 1.00 92.25 75 THR A N 1
ATOM 582 C CA . THR A 1 75 ? -6.525 6.501 -30.962 1.00 92.25 75 THR A CA 1
ATOM 583 C C . THR A 1 75 ? -7.182 7.781 -30.458 1.00 92.25 75 THR A C 1
ATOM 585 O O . THR A 1 75 ? -6.569 8.846 -30.491 1.00 92.25 75 THR A O 1
ATOM 588 N N . ALA A 1 76 ? -8.391 7.682 -29.903 1.00 89.31 76 ALA A N 1
ATOM 589 C CA . ALA A 1 76 ? -9.094 8.817 -29.312 1.00 89.31 76 ALA A CA 1
ATOM 590 C C . ALA A 1 76 ? -8.311 9.467 -28.160 1.00 89.31 76 ALA A C 1
ATOM 592 O O . ALA A 1 76 ? -8.420 10.672 -27.942 1.00 89.31 76 ALA A O 1
ATOM 593 N N . ARG A 1 77 ? -7.522 8.679 -27.418 1.00 85.69 77 ARG A N 1
ATOM 594 C CA . ARG A 1 77 ? -6.771 9.158 -26.255 1.00 85.69 77 ARG A CA 1
ATOM 595 C C . ARG A 1 77 ? -5.360 9.631 -26.593 1.00 85.69 77 ARG A C 1
ATOM 597 O O . ARG A 1 77 ? -4.926 10.657 -26.077 1.00 85.69 77 ARG A O 1
ATOM 604 N N . TYR A 1 78 ? -4.634 8.870 -27.403 1.00 88.31 78 TYR A N 1
ATOM 605 C CA . TYR A 1 78 ? -3.204 9.080 -27.647 1.00 88.31 78 TYR A CA 1
ATOM 606 C C . TYR A 1 78 ? -2.888 9.600 -29.050 1.00 88.31 78 TYR A C 1
ATOM 608 O O . TYR A 1 78 ? -1.717 9.829 -29.354 1.00 88.31 78 TYR A O 1
ATOM 616 N N . GLY A 1 79 ? -3.912 9.827 -29.875 1.00 91.44 79 GLY A N 1
ATOM 617 C CA . GLY A 1 79 ? -3.763 10.151 -31.288 1.00 91.44 79 GLY A CA 1
ATOM 618 C C . GLY A 1 79 ? -3.422 8.918 -32.120 1.00 91.44 79 GLY A C 1
ATOM 619 O O . GLY A 1 79 ? -3.527 7.779 -31.664 1.00 91.44 79 GLY A O 1
ATOM 620 N N . GLU A 1 80 ? -3.009 9.140 -33.361 1.00 94.38 80 GLU A N 1
ATOM 621 C CA . GLU A 1 80 ? -2.557 8.065 -34.244 1.00 94.38 80 GLU A CA 1
ATOM 622 C C . GLU A 1 80 ? -1.293 7.380 -33.706 1.00 94.38 80 GLU A C 1
ATOM 624 O O . GLU A 1 80 ? -0.492 7.978 -32.980 1.00 94.38 80 GLU A O 1
ATOM 629 N N . PHE A 1 81 ? -1.106 6.111 -34.074 1.00 94.69 81 PHE A N 1
ATOM 630 C CA . PHE A 1 81 ? 0.145 5.400 -33.813 1.00 94.69 81 PHE A CA 1
ATOM 631 C C . PHE A 1 81 ? 1.334 6.210 -34.370 1.00 94.69 81 PHE A C 1
ATOM 633 O O . PHE A 1 81 ? 1.226 6.731 -35.484 1.00 94.69 81 PHE A O 1
ATOM 640 N N . PRO A 1 82 ? 2.473 6.312 -33.656 1.00 93.56 82 PRO A N 1
ATOM 641 C CA . PRO A 1 82 ? 2.859 5.601 -32.426 1.00 93.56 82 PRO A CA 1
ATOM 642 C C . PRO A 1 82 ? 2.468 6.302 -31.110 1.00 93.56 82 PRO A C 1
ATOM 644 O O . PRO A 1 82 ? 2.870 5.865 -30.031 1.00 93.56 82 PRO A O 1
ATOM 647 N N . GLY A 1 83 ? 1.700 7.392 -31.156 1.00 90.56 83 GLY A N 1
ATOM 648 C CA . GLY A 1 83 ? 1.560 8.301 -30.019 1.00 90.56 83 GLY A CA 1
ATOM 649 C C . GLY A 1 83 ? 2.859 9.077 -29.760 1.00 90.56 83 GLY A C 1
ATOM 650 O O . GLY A 1 83 ? 3.605 9.372 -30.689 1.00 90.56 83 GLY A O 1
ATOM 651 N N . ARG A 1 84 ? 3.124 9.443 -28.497 1.00 86.56 84 ARG A N 1
ATOM 652 C CA . ARG A 1 84 ? 4.308 10.251 -28.116 1.00 86.56 84 ARG A CA 1
ATOM 653 C C . ARG A 1 84 ? 5.345 9.489 -27.297 1.00 86.56 84 ARG A C 1
ATOM 655 O O . ARG A 1 84 ? 6.532 9.781 -27.375 1.00 86.56 84 ARG A O 1
ATOM 662 N N . TYR A 1 85 ? 4.903 8.534 -26.488 1.00 89.12 85 TYR A N 1
ATOM 663 C CA . TYR A 1 85 ? 5.781 7.814 -25.574 1.00 89.12 85 TYR A CA 1
ATOM 664 C C . TYR A 1 85 ? 6.571 6.737 -26.317 1.00 89.12 85 TYR A C 1
ATOM 666 O O . TYR A 1 85 ? 5.971 5.864 -26.943 1.00 89.12 85 TYR A O 1
ATOM 674 N N . LEU A 1 86 ? 7.905 6.808 -26.238 1.00 90.75 86 LEU A N 1
ATOM 675 C CA . LEU A 1 86 ? 8.842 5.931 -26.958 1.00 90.75 86 LEU A CA 1
ATOM 676 C C . LEU A 1 86 ? 8.698 5.958 -28.496 1.00 90.75 86 LEU A C 1
ATOM 678 O O . LEU A 1 86 ? 9.085 5.009 -29.183 1.00 90.75 86 LEU A O 1
ATOM 682 N N . ALA A 1 87 ? 8.152 7.048 -29.039 1.00 91.62 87 ALA A N 1
ATOM 683 C CA . ALA A 1 87 ? 7.993 7.255 -30.474 1.00 91.62 87 ALA A CA 1
ATOM 684 C C . ALA A 1 87 ? 9.318 7.661 -31.140 1.00 91.62 87 ALA A C 1
ATOM 686 O O . ALA A 1 87 ? 10.039 8.523 -30.639 1.00 91.62 87 ALA A O 1
ATOM 687 N N . THR A 1 88 ? 9.627 7.067 -32.294 1.00 91.88 88 THR A N 1
ATOM 688 C CA . THR A 1 88 ? 10.783 7.428 -33.127 1.00 91.88 88 THR A CA 1
ATOM 689 C C . THR A 1 88 ? 10.405 8.476 -34.175 1.00 91.88 88 THR A C 1
ATOM 691 O O . THR A 1 88 ? 9.252 8.578 -34.592 1.00 91.88 88 THR A O 1
ATOM 694 N N . ALA A 1 89 ? 11.400 9.220 -34.671 1.00 88.81 89 ALA A N 1
ATOM 695 C CA . ALA A 1 89 ? 11.202 10.295 -35.653 1.00 88.81 89 ALA A CA 1
ATOM 696 C C . ALA A 1 89 ? 10.574 9.844 -36.991 1.00 88.81 89 ALA A C 1
ATOM 698 O O . ALA A 1 89 ? 10.010 10.655 -37.715 1.00 88.81 89 ALA A O 1
ATOM 699 N N . ASP A 1 90 ? 10.654 8.559 -37.332 1.00 90.38 90 ASP A N 1
ATOM 700 C CA . ASP A 1 90 ? 10.042 7.976 -38.532 1.00 90.38 90 ASP A CA 1
ATOM 701 C C . ASP A 1 90 ? 8.680 7.305 -38.269 1.00 90.38 90 ASP A C 1
ATOM 703 O O . ASP A 1 90 ? 8.202 6.532 -39.099 1.00 90.38 90 ASP A O 1
ATOM 707 N N . GLY A 1 91 ? 8.058 7.572 -37.117 1.00 92.94 91 GLY A N 1
ATOM 708 C CA . GLY A 1 91 ? 6.711 7.095 -36.792 1.00 92.94 91 GLY A CA 1
ATOM 709 C C . GLY A 1 91 ? 6.631 5.641 -36.317 1.00 92.94 91 GLY A C 1
ATOM 710 O O . GLY A 1 91 ? 5.552 5.058 -36.346 1.00 92.94 91 GLY A O 1
ATOM 711 N N . SER A 1 92 ? 7.743 5.040 -35.886 1.00 95.94 92 SER A N 1
ATOM 712 C CA . SER A 1 92 ? 7.766 3.723 -35.225 1.00 95.94 92 SER A CA 1
ATOM 713 C C . SER A 1 92 ? 7.790 3.863 -33.693 1.00 95.94 92 SER A C 1
ATOM 715 O O . SER A 1 92 ? 7.887 4.966 -33.153 1.00 95.94 92 SER A O 1
ATOM 717 N N . LEU A 1 93 ? 7.716 2.741 -32.975 1.00 95.56 93 LEU A N 1
ATOM 718 C CA . LEU A 1 93 ? 8.004 2.665 -31.536 1.00 95.56 93 LEU A CA 1
ATOM 719 C C . LEU A 1 93 ? 9.347 1.985 -31.283 1.00 95.56 93 LEU A C 1
ATOM 721 O O . LEU A 1 93 ? 9.699 1.045 -32.000 1.00 95.56 93 LEU A O 1
ATOM 725 N N . LEU A 1 94 ? 10.048 2.405 -30.228 1.00 94.81 94 LEU A N 1
ATOM 726 C CA . LEU A 1 94 ? 11.224 1.709 -29.707 1.00 94.81 94 LEU A CA 1
ATOM 727 C C . LEU A 1 94 ? 10.952 1.149 -28.307 1.00 94.81 94 LEU A C 1
ATOM 729 O O . LEU A 1 94 ? 10.882 1.893 -27.332 1.00 94.81 94 LEU A O 1
ATOM 733 N N . LEU A 1 95 ? 10.838 -0.172 -28.196 1.00 94.06 95 LEU A N 1
ATOM 734 C CA . LEU A 1 95 ? 10.635 -0.860 -26.924 1.00 94.06 95 LEU A CA 1
ATOM 735 C C . LEU A 1 95 ? 11.980 -1.307 -26.341 1.00 94.06 95 LEU A C 1
ATOM 737 O O . LEU A 1 95 ? 12.788 -1.951 -27.017 1.00 94.06 95 LEU A O 1
ATOM 741 N N . GLY A 1 96 ? 12.206 -0.980 -25.070 1.00 92.38 96 GLY A N 1
ATOM 742 C CA . GLY A 1 96 ? 13.380 -1.419 -24.325 1.00 92.38 96 GLY A CA 1
ATOM 743 C C . GLY A 1 96 ? 13.340 -2.919 -24.029 1.00 92.38 96 GLY A C 1
ATOM 744 O O . GLY A 1 96 ? 12.332 -3.432 -23.547 1.00 92.38 96 GLY A O 1
ATOM 745 N N . ALA A 1 97 ? 14.433 -3.631 -24.308 1.00 93.81 97 ALA A N 1
ATOM 746 C CA . ALA A 1 97 ? 14.534 -5.064 -24.040 1.00 93.81 97 ALA A CA 1
ATOM 747 C C . ALA A 1 97 ? 15.987 -5.538 -23.936 1.00 93.81 97 ALA A C 1
ATOM 749 O O . ALA A 1 97 ? 16.883 -4.997 -24.584 1.00 93.81 97 ALA A O 1
ATOM 750 N N . LEU A 1 98 ? 16.196 -6.611 -23.175 1.00 94.50 98 LEU A N 1
ATOM 751 C CA . LEU A 1 98 ? 17.438 -7.379 -23.145 1.00 94.50 98 LEU A CA 1
ATOM 752 C C . LEU A 1 98 ? 17.186 -8.785 -23.674 1.00 94.50 98 LEU A C 1
ATOM 754 O O . LEU A 1 98 ? 16.276 -9.471 -23.208 1.00 94.50 98 LEU A O 1
ATOM 758 N N . ARG A 1 99 ? 17.999 -9.231 -24.632 1.00 93.75 99 ARG A N 1
ATOM 759 C CA . ARG A 1 99 ? 17.873 -10.560 -25.234 1.00 93.75 99 ARG A CA 1
ATOM 760 C C . ARG A 1 99 ? 19.041 -11.456 -24.843 1.00 93.75 99 ARG A C 1
ATOM 762 O O . ARG A 1 99 ? 20.189 -11.168 -25.158 1.00 93.75 99 ARG A O 1
ATOM 769 N N . PHE A 1 100 ? 18.696 -12.594 -24.260 1.00 95.19 100 PHE A N 1
ATOM 770 C CA . PHE A 1 100 ? 19.582 -13.647 -23.787 1.00 95.19 100 PHE A CA 1
ATOM 771 C C . PHE A 1 100 ? 19.199 -14.949 -24.503 1.00 95.19 100 PHE A C 1
ATOM 773 O O . PHE A 1 100 ? 18.357 -15.706 -24.024 1.00 95.19 100 PHE A O 1
ATOM 780 N N . GLY A 1 101 ? 19.745 -15.183 -25.702 1.00 95.25 101 GLY A N 1
ATOM 781 C CA . GLY A 1 101 ? 19.376 -16.333 -26.542 1.00 95.25 101 GLY A CA 1
ATOM 782 C C . GLY A 1 101 ? 17.892 -16.321 -26.945 1.00 95.25 101 GLY A C 1
ATOM 783 O O . GLY A 1 101 ? 17.455 -15.488 -27.756 1.00 95.25 101 GLY A O 1
ATOM 784 N N . LYS A 1 102 ? 17.121 -17.248 -26.364 1.00 96.69 102 LYS A N 1
ATOM 785 C CA . LYS A 1 102 ? 15.658 -17.399 -26.491 1.00 96.69 102 LYS A CA 1
ATOM 786 C C . LYS A 1 102 ? 14.879 -16.818 -25.308 1.00 96.69 102 LYS A C 1
ATOM 788 O O . LYS A 1 102 ? 13.674 -17.014 -25.223 1.00 96.69 102 LYS A O 1
ATOM 793 N N . ILE A 1 103 ? 15.537 -16.092 -24.411 1.00 96.88 103 ILE A N 1
ATOM 794 C CA . ILE A 1 103 ? 14.894 -15.364 -23.319 1.00 96.88 103 ILE A CA 1
ATOM 795 C C . ILE A 1 103 ? 14.972 -13.873 -23.622 1.00 96.88 103 ILE A C 1
ATOM 797 O O . ILE A 1 103 ? 16.027 -13.361 -23.996 1.00 96.88 103 ILE A O 1
ATOM 801 N N . VAL A 1 104 ? 13.859 -13.167 -23.441 1.00 96.12 104 VAL A N 1
ATOM 802 C CA . VAL A 1 104 ? 13.813 -11.709 -23.548 1.00 96.12 104 VAL A CA 1
ATOM 803 C C . VAL A 1 104 ? 13.292 -11.150 -22.234 1.00 96.12 104 VAL A C 1
ATOM 805 O O . VAL A 1 104 ? 12.229 -11.545 -21.762 1.00 96.12 104 VAL A O 1
ATOM 808 N N . LEU A 1 105 ? 14.064 -10.250 -21.635 1.00 94.56 105 LEU A N 1
ATOM 809 C CA . LEU A 1 105 ? 13.678 -9.486 -20.460 1.00 94.56 105 LEU A CA 1
ATOM 810 C C . LEU A 1 105 ? 13.195 -8.106 -20.911 1.00 94.56 105 LEU A C 1
ATOM 812 O O . LEU A 1 105 ? 13.946 -7.364 -21.545 1.00 94.56 105 LEU A O 1
ATOM 816 N N . MET A 1 106 ? 11.954 -7.770 -20.566 1.00 92.50 106 MET A N 1
ATOM 817 C CA . MET A 1 106 ? 11.334 -6.486 -20.887 1.00 92.50 106 MET A CA 1
ATOM 818 C C . MET A 1 106 ? 10.742 -5.870 -19.621 1.00 92.50 106 MET A C 1
ATOM 820 O O . MET A 1 106 ? 9.795 -6.427 -19.063 1.00 92.50 106 MET A O 1
ATOM 824 N N . PRO A 1 107 ? 11.274 -4.735 -19.150 1.00 90.00 107 PRO A N 1
ATOM 825 C CA . PRO A 1 107 ? 10.573 -3.890 -18.200 1.00 90.00 107 PRO A CA 1
ATOM 826 C C . PRO A 1 107 ? 9.232 -3.437 -18.781 1.00 90.00 107 PRO A C 1
ATOM 828 O O . PRO A 1 107 ? 9.132 -3.089 -19.957 1.00 90.00 107 PRO A O 1
ATOM 831 N N . GLN A 1 108 ? 8.188 -3.473 -17.958 1.00 89.38 108 GLN A N 1
ATOM 832 C CA . GLN A 1 108 ? 6.845 -3.104 -18.383 1.00 89.38 108 GLN A CA 1
ATOM 833 C C . GLN A 1 108 ? 6.774 -1.578 -18.603 1.00 89.38 108 GLN A C 1
ATOM 835 O O . GLN A 1 108 ? 7.082 -0.832 -17.672 1.00 89.38 108 GLN A O 1
ATOM 840 N N . PRO A 1 109 ? 6.381 -1.088 -19.797 1.00 88.56 109 PRO A N 1
ATOM 841 C CA . PRO A 1 109 ? 6.195 0.345 -20.022 1.00 88.56 109 PRO A CA 1
ATOM 842 C C . PRO A 1 109 ? 5.080 0.924 -19.144 1.00 88.56 109 PRO A C 1
ATOM 844 O O . PRO A 1 109 ? 4.265 0.184 -18.591 1.00 88.56 109 PRO A O 1
ATOM 847 N N . LEU A 1 110 ? 4.986 2.256 -19.074 1.00 81.94 110 LEU A N 1
ATOM 848 C CA . LEU A 1 110 ? 3.900 2.904 -18.339 1.00 81.94 110 LEU A CA 1
ATOM 849 C C . LEU A 1 110 ? 2.515 2.483 -18.881 1.00 81.94 110 LEU A C 1
ATOM 851 O O . LEU A 1 110 ? 2.265 2.623 -20.084 1.00 81.94 110 LEU A O 1
ATOM 855 N N . PRO A 1 111 ? 1.589 2.027 -18.013 1.00 76.44 111 PRO A N 1
ATOM 856 C CA . PRO A 1 111 ? 0.237 1.614 -18.409 1.00 76.44 111 PRO A CA 1
ATOM 857 C C . PRO A 1 111 ? -0.662 2.782 -18.827 1.00 76.44 111 PRO A C 1
ATOM 859 O O . PRO A 1 111 ? -1.713 2.556 -19.418 1.00 76.44 111 PRO A O 1
ATOM 862 N N . ALA A 1 112 ? -0.252 4.024 -18.555 1.00 71.06 112 ALA A N 1
ATOM 863 C CA . ALA A 1 112 ? -0.796 5.258 -19.118 1.00 71.06 112 ALA A CA 1
ATOM 864 C C . ALA A 1 112 ? 0.168 6.438 -18.878 1.00 71.06 112 ALA A C 1
ATOM 866 O O . ALA A 1 112 ? 1.009 6.398 -17.985 1.00 71.06 112 ALA A O 1
ATOM 867 N N . TYR A 1 113 ? 0.047 7.493 -19.689 1.00 63.97 113 TYR A N 1
ATOM 868 C CA . TYR A 1 113 ? 0.756 8.765 -19.516 1.00 63.97 113 TYR A CA 1
ATOM 869 C C . TYR A 1 113 ? -0.192 9.969 -19.682 1.00 63.97 113 TYR A C 1
ATOM 871 O O . TYR A 1 113 ? -1.237 9.859 -20.335 1.00 63.97 113 TYR A O 1
ATOM 879 N N . GLY A 1 114 ? 0.161 11.095 -19.047 1.00 57.38 114 GLY A N 1
ATOM 880 C CA . GLY A 1 114 ? -0.656 12.302 -18.835 1.00 57.38 114 GLY A CA 1
ATOM 881 C C . GLY A 1 114 ? -0.342 12.919 -17.460 1.00 57.38 114 GLY A C 1
ATOM 882 O O . GLY A 1 114 ? 0.486 12.367 -16.749 1.00 57.38 114 GLY A O 1
ATOM 883 N N . GLY A 1 115 ? -0.977 14.031 -17.067 1.00 46.81 115 GLY A N 1
ATOM 884 C CA . GLY A 1 115 ? -0.628 14.814 -15.858 1.00 46.81 115 GLY A CA 1
ATOM 885 C C . GLY A 1 115 ? -0.672 14.101 -14.490 1.00 46.81 115 GLY A C 1
ATOM 886 O O . GLY A 1 115 ? -0.366 14.739 -13.487 1.00 46.81 115 GLY A O 1
ATOM 887 N N . ASP A 1 116 ? -1.018 12.811 -14.445 1.00 50.31 116 ASP A N 1
ATOM 888 C CA . ASP A 1 116 ? -0.968 11.951 -13.259 1.00 50.31 116 ASP A CA 1
ATOM 889 C C . ASP A 1 116 ? -0.563 10.514 -13.659 1.00 50.31 116 ASP A C 1
ATOM 891 O O . ASP A 1 116 ? -1.369 9.734 -14.178 1.00 50.31 116 ASP A O 1
ATOM 895 N N . SER A 1 117 ? 0.714 10.170 -13.463 1.00 45.91 117 SER A N 1
ATOM 896 C CA . SER A 1 117 ? 1.280 8.846 -13.760 1.00 45.91 117 SER A CA 1
ATOM 897 C C . SER A 1 117 ? 0.860 7.766 -12.764 1.00 45.91 117 SER A C 1
ATOM 899 O O . SER A 1 117 ? 0.981 6.583 -13.072 1.00 45.91 117 SER A O 1
ATOM 901 N N . THR A 1 118 ? 0.342 8.129 -11.591 1.00 44.00 118 THR A N 1
ATOM 902 C CA . THR A 1 118 ? -0.088 7.143 -10.594 1.00 44.00 118 THR A CA 1
ATOM 903 C C . THR A 1 118 ? -1.538 6.729 -10.818 1.00 44.00 118 THR A C 1
ATOM 905 O O . THR A 1 118 ? -1.868 5.546 -10.705 1.00 44.00 118 THR A O 1
ATOM 908 N N . ALA A 1 119 ? -2.373 7.654 -11.310 1.00 48.09 119 ALA A N 1
ATOM 909 C CA . ALA A 1 119 ? -3.696 7.330 -11.848 1.00 48.09 119 ALA A CA 1
ATOM 910 C C . ALA A 1 119 ? -3.662 6.298 -12.986 1.00 48.09 119 ALA A C 1
ATOM 912 O O . ALA A 1 119 ? -4.605 5.527 -13.189 1.00 48.09 119 ALA A O 1
ATOM 913 N N . ALA A 1 120 ? -2.560 6.287 -13.733 1.00 46.53 120 ALA A N 1
ATOM 914 C CA . ALA A 1 120 ? -2.292 5.330 -14.790 1.00 46.53 120 ALA A CA 1
ATOM 915 C C . ALA A 1 120 ? -1.973 3.918 -14.267 1.00 46.53 120 ALA A C 1
ATOM 917 O O . ALA A 1 120 ? -2.403 2.943 -14.880 1.00 46.53 120 ALA A O 1
ATOM 918 N N . ILE A 1 121 ? -1.248 3.803 -13.148 1.00 44.69 121 ILE A N 1
ATOM 919 C CA . ILE A 1 121 ? -0.781 2.523 -12.586 1.00 44.69 121 ILE A CA 1
ATOM 920 C C . ILE A 1 121 ? -1.909 1.778 -11.858 1.00 44.69 121 ILE A C 1
ATOM 922 O O . ILE A 1 121 ? -2.021 0.562 -12.000 1.00 44.69 121 ILE A O 1
ATOM 926 N N . HIS A 1 122 ? -2.803 2.491 -11.164 1.00 48.34 122 HIS A N 1
ATOM 927 C CA . HIS A 1 122 ? -3.906 1.884 -10.398 1.00 48.34 122 HIS A CA 1
ATOM 928 C C . HIS A 1 122 ? -5.260 1.846 -11.130 1.00 48.34 122 HIS A C 1
ATOM 930 O O . HIS A 1 122 ? -6.324 1.705 -10.509 1.00 48.34 122 HIS A O 1
ATOM 936 N N . GLY A 1 123 ? -5.217 1.896 -12.464 1.00 50.22 123 GLY A N 1
ATOM 937 C CA . GLY A 1 123 ? -6.318 1.449 -13.314 1.00 50.22 123 GLY A CA 1
ATOM 938 C C . GLY A 1 123 ? -7.441 2.455 -13.545 1.00 50.22 123 GLY A C 1
ATOM 939 O O . GLY A 1 123 ? -8.603 2.058 -13.511 1.00 50.22 123 GLY A O 1
ATOM 940 N N . ALA A 1 124 ? -7.137 3.729 -13.824 1.00 50.66 124 ALA A N 1
ATOM 941 C CA . ALA A 1 124 ? -8.127 4.631 -14.424 1.00 50.66 124 ALA A CA 1
ATOM 942 C C . ALA A 1 124 ? -8.690 4.029 -15.726 1.00 50.66 124 ALA A C 1
ATOM 944 O O . ALA A 1 124 ? -7.905 3.537 -16.532 1.00 50.66 124 ALA A O 1
ATOM 945 N N . ARG A 1 125 ? -10.021 4.075 -15.952 1.00 64.56 125 ARG A N 1
ATOM 946 C CA . ARG A 1 125 ? -10.722 3.581 -17.171 1.00 64.56 125 ARG A CA 1
ATOM 947 C C . ARG A 1 125 ? -10.282 4.299 -18.447 1.00 64.56 125 ARG A C 1
ATOM 949 O O . ARG A 1 125 ? -10.998 5.106 -19.031 1.00 64.56 125 ARG A O 1
ATOM 956 N N . MET A 1 126 ? -9.064 4.003 -18.855 1.00 71.06 126 MET A N 1
ATOM 957 C CA . MET A 1 126 ? -8.318 4.613 -19.934 1.00 71.06 126 MET A CA 1
ATOM 958 C C . MET A 1 126 ? -7.681 3.489 -20.742 1.00 71.06 126 MET A C 1
ATOM 960 O O . MET A 1 126 ? -7.224 2.488 -20.191 1.00 71.06 126 MET A O 1
ATOM 964 N N . ALA A 1 127 ? -7.660 3.647 -22.060 1.00 84.44 127 ALA A N 1
ATOM 965 C CA . ALA A 1 127 ? -6.865 2.773 -22.905 1.00 84.44 127 ALA A CA 1
ATOM 966 C C . ALA A 1 127 ? -5.384 2.829 -22.472 1.00 84.44 127 ALA A C 1
ATOM 968 O O . ALA A 1 127 ? -4.920 3.923 -22.137 1.00 84.44 127 ALA A O 1
ATOM 969 N N . PRO A 1 128 ? -4.637 1.710 -22.483 1.00 89.81 128 PRO A N 1
ATOM 970 C CA . PRO A 1 128 ? -3.192 1.736 -22.363 1.00 89.81 128 PRO A CA 1
ATOM 971 C C . PRO A 1 128 ? -2.544 2.393 -23.592 1.00 89.81 128 PRO A C 1
ATOM 973 O O . PRO A 1 128 ? -3.103 2.338 -24.691 1.00 89.81 128 PRO A O 1
ATOM 976 N N . PRO A 1 129 ? -1.359 3.006 -23.452 1.00 91.31 129 PRO A N 1
ATOM 977 C CA . PRO A 1 129 ? -0.636 3.579 -24.572 1.00 91.31 129 PRO A CA 1
ATOM 978 C C . PRO A 1 129 ? -0.150 2.555 -25.592 1.00 91.31 129 PRO A C 1
ATOM 980 O O . PRO A 1 129 ? 0.071 1.387 -25.268 1.00 91.31 129 PRO A O 1
ATOM 983 N N . TYR A 1 130 ? 0.158 3.030 -26.802 1.00 95.25 130 TYR A N 1
ATOM 984 C CA . TYR A 1 130 ? 0.702 2.186 -27.865 1.00 95.25 130 TYR A CA 1
ATOM 985 C C . TYR A 1 130 ? 1.955 1.409 -27.442 1.00 95.25 130 TYR A C 1
ATOM 987 O O . TYR A 1 130 ? 2.020 0.222 -27.727 1.00 95.25 130 TYR A O 1
ATOM 995 N N . ALA A 1 131 ? 2.908 2.005 -26.715 1.00 93.69 131 ALA A N 1
ATOM 996 C CA . ALA A 1 131 ? 4.104 1.290 -26.243 1.00 93.69 131 ALA A CA 1
ATOM 997 C C . ALA A 1 131 ? 3.790 0.126 -25.284 1.00 93.69 131 ALA A C 1
ATOM 999 O O . ALA A 1 131 ? 4.432 -0.927 -25.342 1.00 93.69 131 ALA A O 1
ATOM 1000 N N . TYR A 1 132 ? 2.773 0.293 -24.435 1.00 94.38 132 TYR A N 1
ATOM 1001 C CA . TYR A 1 132 ? 2.305 -0.753 -23.531 1.00 94.38 132 TYR A CA 1
ATOM 1002 C C . TYR A 1 132 ? 1.680 -1.906 -24.318 1.00 94.38 132 TYR A C 1
ATOM 1004 O O . TYR A 1 132 ? 2.079 -3.061 -24.184 1.00 94.38 132 TYR A O 1
ATOM 1012 N N . ILE A 1 133 ? 0.741 -1.574 -25.207 1.00 95.75 133 ILE A N 1
ATOM 1013 C CA . ILE A 1 133 ? 0.044 -2.539 -26.062 1.00 95.75 133 ILE A CA 1
ATOM 1014 C C . ILE A 1 133 ? 1.047 -3.271 -26.963 1.00 95.75 133 ILE A C 1
ATOM 1016 O O . ILE A 1 133 ? 1.047 -4.499 -27.026 1.00 95.75 133 ILE A O 1
ATOM 1020 N N . ALA A 1 134 ? 1.932 -2.527 -27.629 1.00 96.81 134 ALA A N 1
ATOM 1021 C CA . ALA A 1 134 ? 2.930 -3.057 -28.549 1.00 96.81 134 ALA A CA 1
ATOM 1022 C C . ALA A 1 134 ? 3.887 -4.034 -27.862 1.00 96.81 134 ALA A C 1
ATOM 1024 O O . ALA A 1 134 ? 4.260 -5.016 -28.489 1.00 96.81 134 ALA A O 1
ATOM 1025 N N . THR A 1 135 ? 4.227 -3.830 -26.584 1.00 95.81 135 THR A N 1
ATOM 1026 C CA . THR A 1 135 ? 5.026 -4.795 -25.809 1.00 95.81 135 THR A CA 1
ATOM 1027 C C . THR A 1 135 ? 4.363 -6.171 -25.764 1.00 95.81 135 THR A C 1
ATOM 1029 O O . THR A 1 135 ? 4.974 -7.160 -26.162 1.00 95.81 135 THR A O 1
ATOM 1032 N N . TYR A 1 136 ? 3.094 -6.252 -25.362 1.00 96.75 136 TYR A N 1
ATOM 1033 C CA . TYR A 1 136 ? 2.376 -7.531 -25.277 1.00 96.75 136 TYR A CA 1
ATOM 1034 C C . TYR A 1 136 ? 2.076 -8.148 -26.643 1.00 96.75 136 TYR A C 1
ATOM 1036 O O . TYR A 1 136 ? 2.193 -9.363 -26.819 1.00 96.75 136 TYR A O 1
ATOM 1044 N N . LEU A 1 137 ? 1.721 -7.325 -27.632 1.00 97.00 137 LEU A N 1
ATOM 1045 C CA . LEU A 1 137 ? 1.511 -7.800 -28.998 1.00 97.00 137 LEU A CA 1
ATOM 1046 C C . LEU A 1 137 ? 2.814 -8.304 -29.626 1.00 97.00 137 LEU A C 1
ATOM 1048 O O . LEU A 1 137 ? 2.803 -9.328 -30.305 1.00 97.00 137 LEU A O 1
ATOM 1052 N N . TRP A 1 138 ? 3.942 -7.651 -29.351 1.00 97.19 138 TRP A N 1
ATOM 1053 C CA . TRP A 1 138 ? 5.248 -8.123 -29.789 1.00 97.19 138 TRP A CA 1
ATOM 1054 C C . TRP A 1 138 ? 5.606 -9.450 -29.120 1.00 97.19 138 TRP A C 1
ATOM 1056 O O . TRP A 1 138 ? 6.012 -10.368 -29.824 1.00 97.19 138 TRP A O 1
ATOM 1066 N N . ILE A 1 139 ? 5.385 -9.612 -27.810 1.00 96.56 139 ILE A N 1
ATOM 1067 C CA . ILE A 1 139 ? 5.589 -10.899 -27.116 1.00 96.56 139 ILE A CA 1
ATOM 1068 C C . ILE A 1 139 ? 4.802 -12.025 -27.818 1.00 96.56 139 ILE A C 1
ATOM 1070 O O . ILE A 1 139 ? 5.356 -13.097 -28.070 1.00 96.56 139 ILE A O 1
ATOM 1074 N N . LYS A 1 140 ? 3.543 -11.762 -28.197 1.00 95.38 140 LYS A N 1
ATOM 1075 C CA . LYS A 1 140 ? 2.658 -12.718 -28.888 1.00 95.38 140 LYS A CA 1
ATOM 1076 C C . LYS A 1 140 ? 3.053 -13.022 -30.323 1.00 95.38 140 LYS A C 1
ATOM 1078 O O . LYS A 1 140 ? 3.140 -14.186 -30.691 1.00 95.38 140 LYS A O 1
ATOM 1083 N N . TYR A 1 141 ? 3.239 -11.997 -31.141 1.00 96.06 141 TYR A N 1
ATOM 1084 C CA . TYR A 1 141 ? 3.277 -12.152 -32.596 1.00 96.06 141 TYR A CA 1
ATOM 1085 C C . TYR A 1 141 ? 4.640 -11.829 -33.206 1.00 96.06 141 TYR A C 1
ATOM 1087 O O . TYR A 1 141 ? 4.967 -12.361 -34.264 1.00 96.06 141 TYR A O 1
ATOM 1095 N N . GLY A 1 142 ? 5.433 -10.975 -32.555 1.00 95.81 142 GLY A N 1
ATOM 1096 C CA . GLY A 1 142 ? 6.781 -10.619 -32.999 1.00 95.81 142 GLY A CA 1
ATOM 1097 C C . GLY A 1 142 ? 7.831 -11.617 -32.513 1.00 95.81 142 GLY A C 1
ATOM 1098 O O . GLY A 1 142 ? 8.572 -12.192 -33.306 1.00 95.81 142 GLY A O 1
ATOM 1099 N N . PHE A 1 143 ? 7.883 -11.843 -31.202 1.00 96.75 143 PHE A N 1
ATOM 1100 C CA . PHE A 1 143 ? 8.769 -12.816 -30.572 1.00 96.75 143 PHE A CA 1
ATOM 1101 C C . PHE A 1 143 ? 8.224 -14.243 -30.645 1.00 96.75 143 PHE A C 1
ATOM 1103 O O . PHE A 1 143 ? 9.014 -15.183 -30.727 1.00 96.75 143 PHE A O 1
ATOM 1110 N N . ASN A 1 144 ? 6.893 -14.387 -30.654 1.00 95.75 144 ASN A N 1
ATOM 1111 C CA . ASN A 1 144 ? 6.198 -15.672 -30.620 1.00 95.75 144 ASN A CA 1
ATOM 1112 C C . ASN A 1 144 ? 6.602 -16.495 -29.383 1.00 95.75 144 ASN A C 1
ATOM 1114 O O . ASN A 1 144 ? 7.120 -17.605 -29.501 1.00 95.75 144 ASN A O 1
ATOM 1118 N N . ALA A 1 145 ? 6.420 -15.896 -28.200 1.00 97.12 145 ALA A N 1
ATOM 1119 C CA . ALA A 1 145 ? 6.778 -16.500 -26.920 1.00 97.12 145 ALA A CA 1
ATOM 1120 C C . ALA A 1 145 ? 5.961 -17.768 -26.626 1.00 97.12 145 ALA A C 1
ATOM 1122 O O . ALA A 1 145 ? 4.734 -17.750 -26.724 1.00 97.12 145 ALA A O 1
ATOM 1123 N N . ASP A 1 146 ? 6.630 -18.821 -26.150 1.00 97.25 146 ASP A N 1
ATOM 1124 C CA . ASP A 1 146 ? 5.964 -20.038 -25.660 1.00 97.25 146 ASP A CA 1
ATOM 1125 C C . ASP A 1 146 ? 5.336 -19.845 -24.268 1.00 97.25 146 ASP A C 1
ATOM 1127 O O . ASP A 1 146 ? 4.356 -20.499 -23.920 1.00 97.25 146 ASP A O 1
ATOM 1131 N N . ALA A 1 147 ? 5.901 -18.943 -23.462 1.00 96.88 147 ALA A N 1
ATOM 1132 C CA . ALA A 1 147 ? 5.410 -18.589 -22.137 1.00 96.88 147 ALA A CA 1
ATOM 1133 C C . ALA A 1 147 ? 5.835 -17.163 -21.765 1.00 96.88 147 ALA A C 1
ATOM 1135 O O . ALA A 1 147 ? 6.858 -16.656 -22.231 1.00 96.88 147 ALA A O 1
ATOM 1136 N N . MET A 1 148 ? 5.068 -16.537 -20.877 1.00 96.44 148 MET A N 1
ATOM 1137 C CA . MET A 1 148 ? 5.374 -15.236 -20.286 1.00 96.44 148 MET A CA 1
ATOM 1138 C C . MET A 1 148 ? 5.566 -15.395 -18.781 1.00 96.44 148 MET A C 1
ATOM 1140 O O . MET A 1 148 ? 4.779 -16.078 -18.126 1.00 96.44 148 MET A O 1
ATOM 1144 N N . ILE A 1 149 ? 6.591 -14.744 -18.229 1.00 95.81 149 ILE A N 1
ATOM 1145 C CA . ILE A 1 149 ? 6.839 -14.701 -16.787 1.00 95.81 149 ILE A CA 1
ATOM 1146 C C . ILE A 1 149 ? 6.788 -13.244 -16.347 1.00 95.81 149 ILE A C 1
ATOM 1148 O O . ILE A 1 149 ? 7.627 -12.453 -16.778 1.00 95.81 149 ILE A O 1
ATOM 1152 N N . HIS A 1 150 ? 5.858 -12.906 -15.461 1.00 94.81 150 HIS A N 1
ATOM 1153 C CA . HIS A 1 150 ? 5.974 -11.684 -14.677 1.00 94.81 150 HIS A CA 1
ATOM 1154 C C . HIS A 1 150 ? 6.559 -11.994 -13.292 1.00 94.81 150 HIS A C 1
ATOM 1156 O O . HIS A 1 150 ? 6.424 -13.093 -12.744 1.00 94.81 150 HIS A O 1
ATOM 1162 N N . PHE A 1 151 ? 7.236 -11.006 -12.720 1.00 86.69 151 PHE A N 1
ATOM 1163 C CA . PHE A 1 151 ? 7.757 -11.045 -11.361 1.00 86.69 151 PHE A CA 1
ATOM 1164 C C . PHE A 1 151 ? 7.640 -9.653 -10.738 1.00 86.69 151 PHE A C 1
ATOM 1166 O O . PHE A 1 151 ? 7.813 -8.650 -11.427 1.00 86.69 151 PHE A O 1
ATOM 1173 N N . GLY A 1 152 ? 7.319 -9.610 -9.444 1.00 73.12 152 GLY A N 1
ATOM 1174 C CA . GLY A 1 152 ? 6.960 -8.386 -8.721 1.00 73.12 152 GLY A CA 1
ATOM 1175 C C . GLY A 1 152 ? 5.468 -8.338 -8.387 1.00 73.12 152 GLY A C 1
ATOM 1176 O O . GLY A 1 152 ? 4.645 -8.900 -9.105 1.00 73.12 152 GLY A O 1
ATOM 1177 N N . THR A 1 153 ? 5.119 -7.691 -7.276 1.00 67.50 153 THR A N 1
ATOM 1178 C CA . THR A 1 153 ? 3.740 -7.648 -6.762 1.00 67.50 153 THR A CA 1
ATOM 1179 C C . THR A 1 153 ? 2.829 -6.691 -7.526 1.00 67.50 153 THR A C 1
ATOM 1181 O O . THR A 1 153 ? 1.623 -6.859 -7.493 1.00 67.50 153 THR A O 1
ATOM 1184 N N . HIS A 1 154 ? 3.377 -5.729 -8.266 1.00 70.06 154 HIS A N 1
ATOM 1185 C CA . HIS A 1 154 ? 2.595 -4.646 -8.870 1.00 70.06 154 HIS A CA 1
ATOM 1186 C C . HIS A 1 154 ? 2.701 -4.635 -10.398 1.00 70.06 154 HIS A C 1
ATOM 1188 O O . HIS A 1 154 ? 3.068 -3.625 -10.999 1.00 70.06 154 HIS A O 1
ATOM 1194 N N . GLY A 1 155 ? 2.406 -5.765 -11.048 1.00 77.50 155 GLY A N 1
ATOM 1195 C CA . GLY A 1 155 ? 2.179 -5.732 -12.491 1.00 77.50 155 GLY A CA 1
ATOM 1196 C C . GLY A 1 155 ? 0.997 -4.837 -12.804 1.00 77.50 155 GLY A C 1
ATOM 1197 O O . GLY A 1 155 ? -0.034 -4.915 -12.152 1.00 77.50 155 GLY A O 1
ATOM 1198 N N . SER A 1 156 ? 1.109 -3.980 -13.814 1.00 84.88 156 SER A N 1
ATOM 1199 C CA . SER A 1 156 ? -0.022 -3.112 -14.175 1.00 84.88 156 SER A CA 1
ATOM 1200 C C . SER A 1 156 ? -1.085 -3.812 -15.030 1.00 84.88 156 SER A C 1
ATOM 1202 O O . SER A 1 156 ? -2.189 -3.292 -15.177 1.00 84.88 156 SER A O 1
ATOM 1204 N N . LEU A 1 157 ? -0.788 -4.994 -15.583 1.00 90.75 157 LEU A N 1
ATOM 1205 C CA . LEU A 1 157 ? -1.640 -5.671 -16.566 1.00 90.75 157 LEU A CA 1
ATOM 1206 C C . LEU A 1 157 ? -2.979 -6.071 -15.955 1.00 90.75 157 LEU A C 1
ATOM 1208 O O . LEU A 1 157 ? -4.037 -5.768 -16.505 1.00 90.75 157 LEU A O 1
ATOM 1212 N N . GLU A 1 158 ? -2.935 -6.722 -14.800 1.00 89.19 158 GLU A N 1
ATOM 1213 C CA . GLU A 1 158 ? -4.103 -7.171 -14.054 1.00 89.19 158 GLU A CA 1
ATOM 1214 C C . GLU A 1 158 ? -4.964 -6.017 -13.524 1.00 89.19 158 GLU A C 1
ATOM 1216 O O . GLU A 1 158 ? -6.145 -6.231 -13.260 1.00 89.19 158 GLU A O 1
ATOM 1221 N N . PHE A 1 159 ? -4.413 -4.804 -13.433 1.00 86.19 159 PHE A N 1
ATOM 1222 C CA . PHE A 1 159 ? -5.116 -3.599 -12.986 1.00 86.19 159 PHE A CA 1
ATOM 1223 C C . PHE A 1 159 ? -5.579 -2.698 -14.133 1.00 86.19 159 PHE A C 1
ATOM 1225 O O . PHE A 1 159 ? -6.223 -1.679 -13.878 1.00 86.19 159 PHE A O 1
ATOM 1232 N N . THR A 1 160 ? -5.309 -3.063 -15.392 1.00 83.81 160 THR A N 1
ATOM 1233 C CA . THR A 1 160 ? -5.904 -2.352 -16.531 1.00 83.81 160 THR A CA 1
ATOM 1234 C C . THR A 1 160 ? -7.442 -2.411 -16.461 1.00 83.81 160 THR A C 1
ATOM 1236 O O . THR A 1 160 ? -7.996 -3.296 -15.801 1.00 83.81 160 THR A O 1
ATOM 1239 N N . PRO A 1 161 ? -8.162 -1.461 -17.085 1.00 74.31 161 PRO A N 1
ATOM 1240 C CA . PRO A 1 161 ? -9.589 -1.248 -16.826 1.00 74.31 161 PRO A CA 1
ATOM 1241 C C . PRO A 1 161 ? -10.513 -2.434 -17.095 1.00 74.31 161 PRO A C 1
ATOM 1243 O O . PRO A 1 161 ? -10.108 -3.454 -17.649 1.00 74.31 161 PRO A O 1
ATOM 1246 N N . TRP A 1 162 ? -11.792 -2.231 -16.761 1.00 78.75 162 TRP A N 1
ATOM 1247 C CA . TRP A 1 162 ? -12.930 -3.105 -17.076 1.00 78.75 162 TRP A CA 1
ATOM 1248 C C . TRP A 1 162 ? -13.145 -4.270 -16.091 1.00 78.75 162 TRP A C 1
ATOM 1250 O O . TRP A 1 162 ? -12.924 -4.104 -14.882 1.00 78.75 162 TRP A O 1
ATOM 1260 N N . LYS A 1 163 ? -13.691 -5.408 -16.544 1.00 85.56 163 LYS A N 1
ATOM 1261 C CA . LYS A 1 163 ? -14.312 -6.425 -15.677 1.00 85.56 163 LYS A CA 1
ATOM 1262 C C . LYS A 1 163 ? -13.362 -6.973 -14.623 1.00 85.56 163 LYS A C 1
ATOM 1264 O O . LYS A 1 163 ? -12.268 -7.420 -14.921 1.00 85.56 163 LYS A O 1
ATOM 1269 N N . GLN A 1 164 ? -13.829 -7.036 -13.379 1.00 80.25 164 GLN A N 1
ATOM 1270 C CA . GLN A 1 164 ? -13.036 -7.528 -12.244 1.00 80.25 164 GLN A CA 1
ATOM 1271 C C . GLN A 1 164 ? -12.687 -9.023 -12.339 1.00 80.25 164 GLN A C 1
ATOM 1273 O O . GLN A 1 164 ? -11.693 -9.461 -11.766 1.00 80.25 164 GLN A O 1
ATOM 1278 N N . GLN A 1 165 ? -13.514 -9.800 -13.038 1.00 85.75 165 GLN A N 1
ATOM 1279 C CA . GLN A 1 165 ? -13.363 -11.238 -13.254 1.00 85.75 165 GLN A CA 1
ATOM 1280 C C . GLN A 1 165 ? -14.217 -11.678 -14.451 1.00 85.75 165 GLN A C 1
ATOM 1282 O O . GLN A 1 165 ? -15.122 -10.944 -14.851 1.00 85.75 165 GLN A O 1
ATOM 1287 N N . ALA A 1 166 ? -13.961 -12.884 -14.973 1.00 87.62 166 ALA A N 1
ATOM 1288 C CA . ALA A 1 166 ? -14.644 -13.442 -16.149 1.00 87.62 166 ALA A CA 1
ATOM 1289 C C . ALA A 1 166 ? -14.576 -12.490 -17.358 1.00 87.62 166 ALA A C 1
ATOM 1291 O O . ALA A 1 166 ? -15.587 -11.948 -17.823 1.00 87.62 166 ALA A O 1
ATOM 1292 N N . LEU A 1 167 ? -13.342 -12.267 -17.810 1.00 91.44 167 LEU A N 1
ATOM 1293 C CA . LEU A 1 167 ? -13.025 -11.306 -18.854 1.00 91.44 167 LEU A CA 1
ATOM 1294 C C . LEU A 1 167 ? -13.682 -11.664 -20.198 1.00 91.44 167 LEU A C 1
ATOM 1296 O O . LEU A 1 167 ? -13.888 -12.832 -20.528 1.00 91.44 167 LEU A O 1
ATOM 1300 N N . ALA A 1 168 ? -14.035 -10.632 -20.951 1.00 90.44 168 ALA A N 1
ATOM 1301 C CA . ALA A 1 168 ? -14.466 -10.643 -22.335 1.00 90.44 168 ALA A CA 1
ATOM 1302 C C . ALA A 1 168 ? -13.331 -10.175 -23.259 1.00 90.44 168 ALA A C 1
ATOM 1304 O O . ALA A 1 168 ? -12.303 -9.669 -22.818 1.00 90.44 168 ALA A O 1
ATOM 1305 N N . ASP A 1 169 ? -13.567 -10.301 -24.560 1.00 89.00 169 ASP A N 1
ATOM 1306 C CA . ASP A 1 169 ? -12.679 -9.863 -25.642 1.00 89.00 169 ASP A CA 1
ATOM 1307 C C . ASP A 1 169 ? -12.467 -8.338 -25.716 1.00 89.00 169 ASP A C 1
ATOM 1309 O O . ASP A 1 169 ? -11.609 -7.869 -26.463 1.00 89.00 169 ASP A O 1
ATOM 1313 N N . CYS A 1 170 ? -13.215 -7.563 -24.928 1.00 87.56 170 CYS A N 1
ATOM 1314 C CA . CYS A 1 170 ? -13.041 -6.124 -24.760 1.00 87.56 170 CYS A CA 1
ATOM 1315 C C . CYS A 1 170 ? -12.218 -5.722 -23.524 1.00 87.56 170 CYS A C 1
ATOM 1317 O O . CYS A 1 170 ? -11.903 -4.542 -23.355 1.00 87.56 170 CYS A O 1
ATOM 1319 N N . ASP A 1 171 ? -11.854 -6.673 -22.659 1.00 90.31 171 ASP A N 1
ATOM 1320 C CA . ASP A 1 171 ? -11.050 -6.395 -21.474 1.00 90.31 171 ASP A CA 1
ATOM 1321 C C . ASP A 1 171 ? -9.556 -6.402 -21.843 1.00 90.31 171 ASP A C 1
ATOM 1323 O O . ASP A 1 171 ? -9.028 -7.387 -22.362 1.00 90.31 171 ASP A O 1
ATOM 1327 N N . TRP A 1 172 ? -8.840 -5.318 -21.526 1.00 91.81 172 TRP A N 1
ATOM 1328 C CA . TRP A 1 172 ? -7.406 -5.177 -21.816 1.00 91.81 172 TRP A CA 1
ATOM 1329 C C . TRP A 1 172 ? -6.543 -6.362 -21.363 1.00 91.81 172 TRP A C 1
ATOM 1331 O O . TRP A 1 172 ? -5.725 -6.823 -22.162 1.00 91.81 172 TRP A O 1
ATOM 1341 N N . PRO A 1 173 ? -6.716 -6.916 -20.147 1.00 92.44 173 PRO A N 1
ATOM 1342 C CA . PRO A 1 173 ? -5.933 -8.076 -19.758 1.00 92.44 173 PRO A CA 1
ATOM 1343 C C . PRO A 1 173 ? -6.204 -9.315 -20.629 1.00 92.44 173 PRO A C 1
ATOM 1345 O O . PRO A 1 173 ? -5.278 -10.087 -20.872 1.00 92.44 173 PRO A O 1
ATOM 1348 N N . ASP A 1 174 ? -7.431 -9.502 -21.139 1.00 93.75 174 ASP A N 1
ATOM 1349 C CA . ASP A 1 174 ? -7.746 -10.608 -22.054 1.00 93.75 174 ASP A CA 1
ATOM 1350 C C . ASP A 1 174 ? -6.971 -10.433 -23.357 1.00 93.75 174 ASP A C 1
ATOM 1352 O O . ASP A 1 174 ? -6.149 -11.275 -23.722 1.00 93.75 174 ASP A O 1
ATOM 1356 N N . VAL A 1 175 ? -7.143 -9.277 -23.998 1.00 93.19 175 VAL A N 1
ATOM 1357 C CA . VAL A 1 175 ? -6.481 -8.920 -25.260 1.00 93.19 175 VAL A CA 1
ATOM 1358 C C . VAL A 1 175 ? -4.964 -9.086 -25.167 1.00 93.19 175 VAL A C 1
ATOM 1360 O O . VAL A 1 175 ? -4.332 -9.646 -26.068 1.00 93.19 175 VAL A O 1
ATOM 1363 N N . LEU A 1 176 ? -4.361 -8.652 -24.060 1.00 94.38 176 LEU A N 1
ATOM 1364 C CA . LEU A 1 176 ? -2.909 -8.609 -23.903 1.00 94.38 176 LEU A CA 1
ATOM 1365 C C . LEU A 1 176 ? -2.302 -9.912 -23.350 1.00 94.38 176 LEU A C 1
ATOM 1367 O O . LEU A 1 176 ? -1.161 -10.206 -23.687 1.00 94.38 176 LEU A O 1
ATOM 1371 N N . ALA A 1 177 ? -3.041 -10.753 -22.610 1.00 93.12 177 ALA A N 1
ATOM 1372 C CA . ALA A 1 177 ? -2.500 -11.991 -22.013 1.00 93.12 177 ALA A CA 1
ATOM 1373 C C . ALA A 1 177 ? -2.972 -13.290 -22.689 1.00 93.12 177 ALA A C 1
ATOM 1375 O O . ALA A 1 177 ? -2.226 -14.265 -22.753 1.00 93.12 177 ALA A O 1
ATOM 1376 N N . LYS A 1 178 ? -4.198 -13.321 -23.226 1.00 91.12 178 LYS A N 1
ATOM 1377 C CA . LYS A 1 178 ? -4.827 -14.543 -23.755 1.00 91.12 178 LYS A CA 1
ATOM 1378 C C . LYS A 1 178 ? -3.980 -15.245 -24.813 1.00 91.12 178 LYS A C 1
ATOM 1380 O O . LYS A 1 178 ? -3.462 -14.607 -25.729 1.00 91.12 178 LYS A O 1
ATOM 1385 N N . GLY A 1 179 ? -3.922 -16.571 -24.722 1.00 89.62 179 GLY A N 1
ATOM 1386 C CA . GLY A 1 179 ? -3.240 -17.428 -25.692 1.00 89.62 179 GLY A CA 1
ATOM 1387 C C . GLY A 1 179 ? -1.774 -17.721 -25.372 1.00 89.62 179 GLY A C 1
ATOM 1388 O O . GLY A 1 179 ? -1.191 -18.549 -26.061 1.00 89.62 179 GLY A O 1
ATOM 1389 N N . ILE A 1 180 ? -1.202 -17.115 -24.324 1.00 93.81 180 ILE A N 1
ATOM 1390 C CA . ILE A 1 180 ? 0.139 -17.446 -23.824 1.00 93.81 180 ILE A CA 1
ATOM 1391 C C . ILE A 1 180 ? 0.030 -17.976 -22.387 1.00 93.81 180 ILE A C 1
ATOM 1393 O O . ILE A 1 180 ? -0.583 -17.309 -21.550 1.00 93.81 180 ILE A O 1
ATOM 1397 N N . PRO A 1 181 ? 0.638 -19.133 -22.060 1.00 95.88 181 PRO A N 1
ATOM 1398 C CA . PRO A 1 181 ? 0.861 -19.551 -20.680 1.00 95.88 181 PRO A CA 1
ATOM 1399 C C . PRO A 1 181 ? 1.568 -18.458 -19.873 1.00 95.88 181 PRO A C 1
ATOM 1401 O O . PRO A 1 181 ? 2.707 -18.081 -20.154 1.00 95.88 181 PRO A O 1
ATOM 1404 N N . HIS A 1 182 ? 0.877 -17.936 -18.865 1.00 96.06 182 HIS A N 1
ATOM 1405 C CA . HIS A 1 182 ? 1.370 -16.845 -18.041 1.00 96.06 182 HIS A CA 1
ATOM 1406 C C . HIS A 1 182 ? 1.743 -17.370 -16.652 1.00 96.06 182 HIS A C 1
ATOM 1408 O O . HIS A 1 182 ? 0.878 -17.798 -15.893 1.00 96.06 182 HIS A O 1
ATOM 1414 N N . HIS A 1 183 ? 3.027 -17.320 -16.308 1.00 96.38 183 HIS A N 1
ATOM 1415 C CA . HIS A 1 183 ? 3.530 -17.594 -14.966 1.00 96.38 183 HIS A CA 1
ATOM 1416 C C . HIS A 1 183 ? 3.800 -16.295 -14.220 1.00 96.38 183 HIS A C 1
ATOM 1418 O O . HIS A 1 183 ? 4.301 -15.331 -14.796 1.00 96.38 183 HIS A O 1
ATOM 1424 N N . TYR A 1 184 ? 3.516 -16.286 -12.922 1.00 96.38 184 TYR A N 1
ATOM 1425 C CA . TYR A 1 184 ? 3.727 -15.103 -12.100 1.00 96.38 184 TYR A CA 1
ATOM 1426 C C . TYR A 1 184 ? 4.401 -15.485 -10.787 1.00 96.38 184 TYR A C 1
ATOM 1428 O O . TYR A 1 184 ? 3.836 -16.235 -9.988 1.00 96.38 184 TYR A O 1
ATOM 1436 N N . LEU A 1 185 ? 5.615 -14.981 -10.566 1.00 95.25 185 LEU A N 1
ATOM 1437 C CA . LEU A 1 185 ? 6.291 -15.115 -9.279 1.00 95.25 185 LEU A CA 1
ATOM 1438 C C . LEU A 1 185 ? 5.640 -14.165 -8.276 1.00 95.25 185 LEU A C 1
ATOM 1440 O O . LEU A 1 185 ? 5.631 -12.955 -8.503 1.00 95.25 185 LEU A O 1
ATOM 1444 N N . TYR A 1 186 ? 5.101 -14.713 -7.187 1.00 95.06 186 TYR A N 1
ATOM 1445 C CA . TYR A 1 186 ? 4.295 -13.942 -6.245 1.00 95.06 186 TYR A CA 1
ATOM 1446 C C . TYR A 1 186 ? 4.652 -14.239 -4.791 1.00 95.06 186 TYR A C 1
ATOM 1448 O O . TYR A 1 186 ? 4.755 -15.398 -4.397 1.00 95.06 186 TYR A O 1
ATOM 1456 N N . THR A 1 187 ? 4.788 -13.204 -3.964 1.00 94.62 187 THR A N 1
ATOM 1457 C CA . THR A 1 187 ? 5.054 -13.387 -2.532 1.00 94.62 187 THR A CA 1
ATOM 1458 C C . THR A 1 187 ? 3.849 -13.998 -1.820 1.00 94.62 187 THR A C 1
ATOM 1460 O O . THR A 1 187 ? 2.704 -13.586 -2.033 1.00 94.62 187 THR A O 1
ATOM 1463 N N . ILE A 1 188 ? 4.100 -14.929 -0.898 1.00 94.00 188 ILE A N 1
ATOM 1464 C CA . ILE A 1 188 ? 3.071 -15.451 0.012 1.00 94.00 188 ILE A CA 1
ATOM 1465 C C . ILE A 1 188 ? 2.439 -14.360 0.889 1.00 94.00 188 ILE A C 1
ATOM 1467 O O . ILE A 1 188 ? 1.329 -14.553 1.377 1.00 94.00 188 ILE A O 1
ATOM 1471 N N . SER A 1 189 ? 3.085 -13.205 1.088 1.00 92.50 189 SER A N 1
ATOM 1472 C CA . SER A 1 189 ? 2.547 -12.126 1.931 1.00 92.50 189 SER A CA 1
ATOM 1473 C C . SER A 1 189 ? 1.463 -11.269 1.269 1.00 92.50 189 SER A C 1
ATOM 1475 O O . SER A 1 189 ? 0.777 -10.538 1.984 1.00 92.50 189 SER A O 1
ATOM 1477 N N . ASN A 1 190 ? 1.252 -11.366 -0.049 1.00 92.31 190 ASN A N 1
ATOM 1478 C CA . ASN A 1 190 ? 0.324 -10.500 -0.787 1.00 92.31 190 ASN A CA 1
ATOM 1479 C C . ASN A 1 190 ? -0.767 -11.290 -1.541 1.00 92.31 190 ASN A C 1
ATOM 1481 O O . ASN A 1 190 ? -0.822 -11.275 -2.770 1.00 92.31 190 ASN A O 1
ATOM 1485 N N . PRO A 1 191 ? -1.666 -11.995 -0.827 1.00 91.44 191 PRO A N 1
ATOM 1486 C CA . PRO A 1 191 ? -2.747 -12.733 -1.470 1.00 91.44 191 PRO A CA 1
ATOM 1487 C C . PRO A 1 191 ? -3.758 -11.859 -2.208 1.00 91.44 191 PRO A C 1
ATOM 1489 O O . PRO A 1 191 ? -4.354 -12.332 -3.169 1.00 91.44 191 PRO A O 1
ATOM 1492 N N . GLY A 1 192 ? -3.991 -10.623 -1.752 1.00 90.25 192 GLY A N 1
ATOM 1493 C CA . GLY A 1 192 ? -5.010 -9.745 -2.330 1.00 90.25 192 GLY A CA 1
ATOM 1494 C C . GLY A 1 192 ? -4.775 -9.539 -3.821 1.00 90.25 192 GLY A C 1
ATOM 1495 O O . GLY A 1 192 ? -5.620 -9.895 -4.641 1.00 90.25 192 GLY A O 1
ATOM 1496 N N . GLU A 1 193 ? -3.583 -9.065 -4.168 1.00 90.81 193 GLU A N 1
ATOM 1497 C CA . GLU A 1 193 ? -3.189 -8.821 -5.555 1.00 90.81 193 GLU A CA 1
ATOM 1498 C C . GLU A 1 193 ? -2.892 -10.114 -6.318 1.00 90.81 193 GLU A C 1
ATOM 1500 O O . GLU A 1 193 ? -3.265 -10.227 -7.486 1.00 90.81 193 GLU A O 1
ATOM 1505 N N . ALA A 1 194 ? -2.350 -11.140 -5.648 1.00 93.00 194 ALA A N 1
ATOM 1506 C CA . ALA A 1 194 ? -2.119 -12.450 -6.255 1.00 93.00 194 ALA A CA 1
ATOM 1507 C C . ALA A 1 194 ? -3.399 -13.020 -6.890 1.00 93.00 194 ALA A C 1
ATOM 1509 O O . ALA A 1 194 ? -3.381 -13.539 -8.008 1.00 93.00 194 ALA A O 1
ATOM 1510 N N . ILE A 1 195 ? -4.539 -12.899 -6.198 1.00 93.44 195 ILE A N 1
ATOM 1511 C CA . ILE A 1 195 ? -5.832 -13.366 -6.712 1.00 93.44 195 ILE A CA 1
ATOM 1512 C C . ILE A 1 195 ? -6.343 -12.494 -7.862 1.00 93.44 195 ILE A C 1
ATOM 1514 O O . ILE A 1 195 ? -6.975 -13.033 -8.776 1.00 93.44 195 ILE A O 1
ATOM 1518 N N . ILE A 1 196 ? -6.035 -11.195 -7.878 1.00 92.19 196 ILE A N 1
ATOM 1519 C CA . ILE A 1 196 ? -6.353 -10.323 -9.016 1.00 92.19 196 ILE A CA 1
ATOM 1520 C C . ILE A 1 196 ? -5.547 -10.736 -10.248 1.00 92.19 196 ILE A C 1
ATOM 1522 O O . ILE A 1 196 ? -6.155 -10.983 -11.290 1.00 92.19 196 ILE A O 1
ATOM 1526 N N . ALA A 1 197 ? -4.232 -10.942 -10.126 1.00 93.06 197 ALA A N 1
ATOM 1527 C CA . ALA A 1 197 ? -3.404 -11.470 -11.212 1.00 93.06 197 ALA A CA 1
ATOM 1528 C C . ALA A 1 197 ? -3.954 -12.808 -11.738 1.00 93.06 197 ALA A C 1
ATOM 1530 O O . ALA A 1 197 ? -4.160 -12.993 -12.937 1.00 93.06 197 ALA A O 1
ATOM 1531 N N . LYS A 1 198 ? -4.328 -13.723 -10.840 1.00 93.56 198 LYS A N 1
ATOM 1532 C CA . LYS A 1 198 ? -4.914 -15.017 -11.218 1.00 93.56 198 LYS A CA 1
ATOM 1533 C C . LYS A 1 198 ? -6.204 -14.881 -12.035 1.00 93.56 198 LYS A C 1
ATOM 1535 O O . LYS A 1 198 ? -6.387 -15.581 -13.029 1.00 93.56 198 LYS A O 1
ATOM 1540 N N . ARG A 1 199 ? -7.111 -13.995 -11.609 1.00 93.06 199 ARG A N 1
ATOM 1541 C CA . ARG A 1 199 ? -8.441 -13.814 -12.220 1.00 93.06 199 ARG A CA 1
ATOM 1542 C C . ARG A 1 199 ? -8.426 -12.935 -13.466 1.00 93.06 199 ARG A C 1
ATOM 1544 O O . ARG A 1 199 ? -9.312 -13.096 -14.303 1.00 93.06 199 ARG A O 1
ATOM 1551 N N . ARG A 1 200 ? -7.466 -12.010 -13.572 1.00 92.88 200 ARG A N 1
ATOM 1552 C CA . ARG A 1 200 ? -7.425 -11.000 -14.635 1.00 92.88 200 ARG A CA 1
ATOM 1553 C C . ARG A 1 200 ? -6.306 -11.198 -15.646 1.00 92.88 200 ARG A C 1
ATOM 1555 O O . ARG A 1 200 ? -6.468 -10.753 -16.761 1.00 92.88 200 ARG A O 1
ATOM 1562 N N . SER A 1 201 ? -5.208 -11.881 -15.348 1.00 93.00 201 SER A N 1
ATOM 1563 C CA . SER A 1 201 ? -4.143 -12.111 -16.343 1.00 93.00 201 SER A CA 1
ATOM 1564 C C . SER A 1 201 ? -3.915 -13.587 -16.663 1.00 93.00 201 SER A C 1
ATOM 1566 O O . SER A 1 201 ? -2.930 -13.924 -17.315 1.00 93.00 201 SER A O 1
ATOM 1568 N N . TYR A 1 202 ? -4.817 -14.474 -16.223 1.00 94.06 202 TYR A N 1
ATOM 1569 C CA . TYR A 1 202 ? -4.719 -15.934 -16.387 1.00 94.06 202 TYR A CA 1
ATOM 1570 C C . TYR A 1 202 ? -3.449 -16.542 -15.774 1.00 94.06 202 TYR A C 1
ATOM 1572 O O . TYR A 1 202 ? -2.990 -17.605 -16.191 1.00 94.06 202 TYR A O 1
ATOM 1580 N N . ALA A 1 203 ? -2.880 -15.859 -14.780 1.00 94.69 203 ALA A N 1
ATOM 1581 C CA . ALA A 1 203 ? -1.612 -16.229 -14.182 1.00 94.69 203 ALA A CA 1
ATOM 1582 C C . ALA A 1 203 ? -1.673 -17.572 -13.436 1.00 94.69 203 ALA A C 1
ATOM 1584 O O . ALA A 1 203 ? -2.526 -17.803 -12.574 1.00 94.69 203 ALA A O 1
ATOM 1585 N N . VAL A 1 204 ? -0.689 -18.428 -13.694 1.00 96.19 204 VAL A N 1
ATOM 1586 C CA . VAL A 1 204 ? -0.296 -19.529 -12.817 1.00 96.19 204 VAL A CA 1
ATOM 1587 C C . VAL A 1 204 ? 0.722 -18.979 -11.827 1.00 96.19 204 VAL A C 1
ATOM 1589 O O . VAL A 1 204 ? 1.850 -18.643 -12.191 1.00 96.19 204 VAL A O 1
ATOM 1592 N N . LEU A 1 205 ? 0.315 -18.877 -10.565 1.00 96.19 205 LEU A N 1
ATOM 1593 C CA . LEU A 1 205 ? 1.164 -18.312 -9.526 1.00 96.19 205 LEU A CA 1
ATOM 1594 C C . LEU A 1 205 ? 2.226 -19.328 -9.100 1.00 96.19 205 LEU A C 1
ATOM 1596 O O . LEU A 1 205 ? 1.920 -20.501 -8.879 1.00 96.19 205 LEU A O 1
ATOM 1600 N N . VAL A 1 206 ? 3.454 -18.852 -8.940 1.00 96.19 206 VAL A N 1
ATOM 1601 C CA . VAL A 1 206 ? 4.547 -19.564 -8.280 1.00 96.19 206 VAL A CA 1
ATOM 1602 C C . VAL A 1 206 ? 4.857 -18.779 -7.014 1.00 96.19 206 VAL A C 1
ATOM 1604 O O . VAL A 1 206 ? 5.452 -17.700 -7.070 1.00 96.19 206 VAL A O 1
ATOM 1607 N N . SER A 1 207 ? 4.374 -19.280 -5.878 1.00 96.00 207 SER A N 1
ATOM 1608 C CA . SER A 1 207 ? 4.566 -18.612 -4.598 1.00 96.00 207 SER A CA 1
ATOM 1609 C C . SER A 1 207 ? 6.037 -18.589 -4.219 1.00 96.00 207 SER A C 1
ATOM 1611 O O . SER A 1 207 ? 6.719 -19.590 -4.419 1.00 96.00 207 SER A O 1
ATOM 1613 N N . HIS A 1 208 ? 6.501 -17.494 -3.627 1.00 96.12 208 HIS A N 1
ATOM 1614 C CA . HIS A 1 208 ? 7.817 -17.415 -3.010 1.00 96.12 208 HIS A CA 1
ATOM 1615 C C . HIS A 1 208 ? 7.753 -16.850 -1.591 1.00 96.12 208 HIS A C 1
ATOM 1617 O O . HIS A 1 208 ? 6.778 -16.187 -1.217 1.00 96.12 208 HIS A O 1
ATOM 1623 N N . LEU A 1 209 ? 8.786 -17.135 -0.799 1.00 96.50 209 LEU A N 1
ATOM 1624 C CA . LEU A 1 209 ? 8.915 -16.668 0.577 1.00 96.50 209 LEU A CA 1
ATOM 1625 C C . LEU A 1 209 ? 9.007 -15.137 0.664 1.00 96.50 209 LEU A C 1
ATOM 1627 O O . LEU A 1 209 ? 9.349 -14.436 -0.291 1.00 96.50 209 LEU A O 1
ATOM 1631 N N . THR A 1 210 ? 8.687 -14.622 1.846 1.00 94.94 210 THR A N 1
ATOM 1632 C CA . THR A 1 210 ? 9.081 -13.273 2.274 1.00 94.94 210 THR A CA 1
ATOM 1633 C C . THR A 1 210 ? 10.587 -13.228 2.560 1.00 94.94 210 THR A C 1
ATOM 1635 O O . THR A 1 210 ? 11.250 -14.251 2.432 1.00 94.94 210 THR A O 1
ATOM 1638 N N . PRO A 1 211 ? 11.170 -12.088 2.969 1.00 95.38 211 PRO A N 1
ATOM 1639 C CA . PRO A 1 211 ? 12.447 -12.129 3.678 1.00 95.38 211 PRO A CA 1
ATOM 1640 C C . PRO A 1 211 ? 12.329 -12.969 4.969 1.00 95.38 211 PRO A C 1
ATOM 1642 O O . PRO A 1 211 ? 11.200 -13.177 5.454 1.00 95.38 211 PRO A O 1
ATOM 1645 N N . PRO A 1 212 ? 13.454 -13.450 5.530 1.00 96.19 212 PRO A N 1
ATOM 1646 C CA . PRO A 1 212 ? 13.463 -14.009 6.877 1.00 96.19 212 PRO A CA 1
ATOM 1647 C C . PRO A 1 212 ? 13.037 -12.951 7.903 1.00 96.19 212 PRO A C 1
ATOM 1649 O O . PRO A 1 212 ? 12.941 -11.763 7.590 1.00 96.19 212 PRO A O 1
ATOM 1652 N N . PHE A 1 213 ? 12.712 -13.390 9.116 1.00 96.19 213 PHE A N 1
ATOM 1653 C CA . PHE A 1 213 ? 12.283 -12.514 10.201 1.00 96.19 213 PHE A CA 1
ATOM 1654 C C . PHE A 1 213 ? 13.244 -12.575 11.381 1.00 96.19 213 PHE A C 1
ATOM 1656 O O . PHE A 1 213 ? 13.747 -13.643 11.729 1.00 96.19 213 PHE A O 1
ATOM 1663 N N . MET A 1 214 ? 13.386 -11.430 12.040 1.00 95.38 214 MET A N 1
ATOM 1664 C CA . MET A 1 214 ? 14.072 -11.264 13.314 1.00 95.38 214 MET A CA 1
ATOM 1665 C C . MET A 1 214 ? 13.191 -10.471 14.287 1.00 95.38 214 MET A C 1
ATOM 1667 O O . MET A 1 214 ? 12.191 -9.863 13.894 1.00 95.38 214 MET A O 1
ATOM 1671 N N . THR A 1 215 ? 13.558 -10.466 15.564 1.00 95.56 215 THR A N 1
ATOM 1672 C CA . THR A 1 215 ? 13.019 -9.501 16.533 1.00 95.56 215 THR A CA 1
ATOM 1673 C C . THR A 1 215 ? 13.721 -8.159 16.363 1.00 95.56 215 THR A C 1
ATOM 1675 O O . THR A 1 215 ? 14.930 -8.138 16.134 1.00 95.56 215 THR A O 1
ATOM 1678 N N . ALA A 1 216 ? 13.004 -7.048 16.520 1.00 95.81 216 ALA A N 1
ATOM 1679 C CA . ALA A 1 216 ? 13.593 -5.713 16.418 1.00 95.81 216 ALA A CA 1
ATOM 1680 C C . ALA A 1 216 ? 14.700 -5.474 17.463 1.00 95.81 216 ALA A C 1
ATOM 1682 O O . ALA A 1 216 ? 15.695 -4.814 17.160 1.00 95.81 216 ALA A O 1
ATOM 1683 N N . GLY A 1 217 ? 14.551 -6.047 18.661 1.00 95.06 217 GLY A N 1
ATOM 1684 C CA . GLY A 1 217 ? 15.475 -5.849 19.773 1.00 95.06 217 GLY A CA 1
ATOM 1685 C C . GLY A 1 217 ? 15.422 -4.431 20.348 1.00 95.06 217 GLY A C 1
ATOM 1686 O O . GLY A 1 217 ? 14.737 -3.547 19.833 1.00 95.06 217 GLY A O 1
ATOM 1687 N N . SER A 1 218 ? 16.150 -4.228 21.441 1.00 92.94 218 SER A N 1
ATOM 1688 C CA . SER A 1 218 ? 16.324 -2.919 22.071 1.00 92.94 218 SER A CA 1
ATOM 1689 C C . SER A 1 218 ? 17.647 -2.290 21.636 1.00 92.94 218 SER A C 1
ATOM 1691 O O . SER A 1 218 ? 18.554 -2.987 21.176 1.00 92.94 218 SER A O 1
ATOM 1693 N N . TYR A 1 219 ? 17.755 -0.966 21.727 1.00 93.75 219 TYR A N 1
ATOM 1694 C CA . TYR A 1 219 ? 18.960 -0.243 21.325 1.00 93.75 219 TYR A CA 1
ATOM 1695 C C . TYR A 1 219 ? 19.067 1.126 22.001 1.00 93.75 219 TYR A C 1
ATOM 1697 O O . TYR A 1 219 ? 18.067 1.755 22.353 1.00 93.75 219 TYR A O 1
ATOM 1705 N N . GLY A 1 220 ? 20.298 1.629 22.120 1.00 91.62 220 GLY A N 1
ATOM 1706 C CA . GLY A 1 220 ? 20.575 3.023 22.469 1.00 91.62 220 GLY A CA 1
ATOM 1707 C C . GLY A 1 220 ? 19.902 3.467 23.770 1.00 91.62 220 GLY A C 1
ATOM 1708 O O . GLY A 1 220 ? 20.172 2.920 24.837 1.00 91.62 220 GLY A O 1
ATOM 1709 N N . ALA A 1 221 ? 19.058 4.495 23.688 1.00 90.31 221 ALA A N 1
ATOM 1710 C CA . ALA A 1 221 ? 18.334 5.020 24.842 1.00 90.31 221 ALA A CA 1
ATOM 1711 C C . ALA A 1 221 ? 17.179 4.112 25.305 1.00 90.31 221 ALA A C 1
ATOM 1713 O O . ALA A 1 221 ? 16.854 4.125 26.490 1.00 90.31 221 ALA A O 1
ATOM 1714 N N . LEU A 1 222 ? 16.593 3.299 24.416 1.00 91.94 222 LEU A N 1
ATOM 1715 C CA . LEU A 1 222 ? 15.513 2.370 24.775 1.00 91.94 222 LEU A CA 1
ATOM 1716 C C . LEU A 1 222 ? 16.032 1.248 25.686 1.00 91.94 222 LEU A C 1
ATOM 1718 O O . LEU A 1 222 ? 15.423 0.963 26.711 1.00 91.94 222 LEU A O 1
ATOM 1722 N N . GLU A 1 223 ? 17.215 0.708 25.389 1.00 93.62 223 GLU A N 1
ATOM 1723 C CA . GLU A 1 223 ? 17.879 -0.315 26.216 1.00 93.62 223 GLU A CA 1
ATOM 1724 C C . GLU A 1 223 ? 18.286 0.244 27.591 1.00 93.62 223 GLU A C 1
ATOM 1726 O O . GLU A 1 223 ? 18.116 -0.395 28.634 1.00 93.62 223 GLU A O 1
ATOM 1731 N N . GLN A 1 224 ? 18.770 1.493 27.617 1.00 94.00 224 GLN A N 1
ATOM 1732 C CA . GLN A 1 224 ? 19.056 2.200 28.869 1.00 94.00 224 GLN A CA 1
ATOM 1733 C C . GLN A 1 224 ? 17.791 2.414 29.705 1.00 94.00 224 GLN A C 1
ATOM 1735 O O . GLN A 1 224 ? 17.851 2.354 30.935 1.00 94.00 224 GLN A O 1
ATOM 1740 N N . LEU A 1 225 ? 16.659 2.683 29.053 1.00 93.38 225 LEU A N 1
ATOM 1741 C CA . LEU A 1 225 ? 15.380 2.886 29.716 1.00 93.38 225 LEU A CA 1
ATOM 1742 C C . LEU A 1 225 ? 14.840 1.580 30.308 1.00 93.38 225 LEU A C 1
ATOM 1744 O O . LEU A 1 225 ? 14.401 1.592 31.455 1.00 93.38 225 LEU A O 1
ATOM 1748 N N . GLU A 1 226 ? 14.941 0.462 29.584 1.00 92.38 226 GLU A N 1
ATOM 1749 C CA . GLU A 1 226 ? 14.599 -0.877 30.090 1.00 92.38 226 GLU A CA 1
ATOM 1750 C C . GLU A 1 226 ? 15.409 -1.221 31.343 1.00 92.38 226 GLU A C 1
ATOM 1752 O O . GLU A 1 226 ? 14.826 -1.507 32.387 1.00 92.38 226 GLU A O 1
ATOM 1757 N N . THR A 1 227 ? 16.737 -1.065 31.285 1.00 92.81 227 THR A N 1
ATOM 1758 C CA . THR A 1 227 ? 17.627 -1.327 32.432 1.00 92.81 227 THR A CA 1
ATOM 1759 C C . THR A 1 227 ? 17.228 -0.491 33.654 1.00 92.81 227 THR A C 1
ATOM 1761 O O . THR A 1 227 ? 17.139 -0.992 34.773 1.00 92.81 227 THR A O 1
ATOM 1764 N N . LYS A 1 228 ? 16.929 0.800 33.456 1.00 92.50 228 LYS A N 1
ATOM 1765 C CA . LYS A 1 228 ? 16.522 1.689 34.555 1.00 92.50 228 LYS A CA 1
ATOM 1766 C C . LYS A 1 228 ? 15.151 1.346 35.126 1.00 92.50 228 LYS A C 1
ATOM 1768 O O . LYS A 1 228 ? 14.934 1.553 36.317 1.00 92.50 228 LYS A O 1
ATOM 1773 N N . LEU A 1 229 ? 14.223 0.862 34.303 1.00 91.56 229 LEU A N 1
ATOM 1774 C CA . LEU A 1 229 ? 12.915 0.404 34.771 1.00 91.56 229 LEU A CA 1
ATOM 1775 C C . LEU A 1 229 ? 13.048 -0.850 35.636 1.00 91.56 229 LEU A C 1
ATOM 1777 O O . LEU A 1 229 ? 12.388 -0.933 36.672 1.00 91.56 229 LEU A O 1
ATOM 1781 N N . GLU A 1 230 ? 13.928 -1.776 35.255 1.00 90.94 230 GLU A N 1
ATOM 1782 C CA . GLU A 1 230 ? 14.265 -2.949 36.067 1.00 90.94 230 GLU A CA 1
ATOM 1783 C C . GLU A 1 230 ? 14.895 -2.535 37.407 1.00 90.94 230 GLU A C 1
ATOM 1785 O O . GLU A 1 230 ? 14.422 -2.961 38.463 1.00 90.94 230 GLU A O 1
ATOM 1790 N N . ASP A 1 231 ? 15.876 -1.624 37.389 1.00 91.31 231 ASP A N 1
ATOM 1791 C CA . ASP A 1 231 ? 16.501 -1.071 38.602 1.00 91.31 231 ASP A CA 1
ATOM 1792 C C . ASP A 1 231 ? 15.477 -0.369 39.517 1.00 91.31 231 ASP A C 1
ATOM 1794 O O . ASP A 1 231 ? 15.488 -0.540 40.743 1.00 91.31 231 ASP A O 1
ATOM 1798 N N . TYR A 1 232 ? 14.556 0.404 38.930 1.00 89.69 232 TYR A N 1
ATOM 1799 C CA . TYR A 1 232 ? 13.480 1.084 39.653 1.00 89.69 232 TYR A CA 1
ATOM 1800 C C . TYR A 1 232 ? 12.547 0.088 40.354 1.00 89.69 232 TYR A C 1
ATOM 1802 O O . TYR A 1 232 ? 12.185 0.301 41.513 1.00 89.69 232 TYR A O 1
ATOM 1810 N N . GLN A 1 233 ? 12.170 -1.000 39.675 1.00 87.06 233 GLN A N 1
ATOM 1811 C CA . GLN A 1 233 ? 11.301 -2.044 40.228 1.00 87.06 233 GLN A CA 1
ATOM 1812 C C . GLN A 1 233 ? 12.002 -2.891 41.293 1.00 87.06 233 GLN A C 1
ATOM 1814 O O . GLN A 1 233 ? 11.363 -3.286 42.264 1.00 87.06 233 GLN A O 1
ATOM 1819 N N . ALA A 1 234 ? 13.303 -3.146 41.141 1.00 87.88 234 ALA A N 1
ATOM 1820 C CA . ALA A 1 234 ? 14.092 -3.903 42.109 1.00 87.88 234 ALA A CA 1
ATOM 1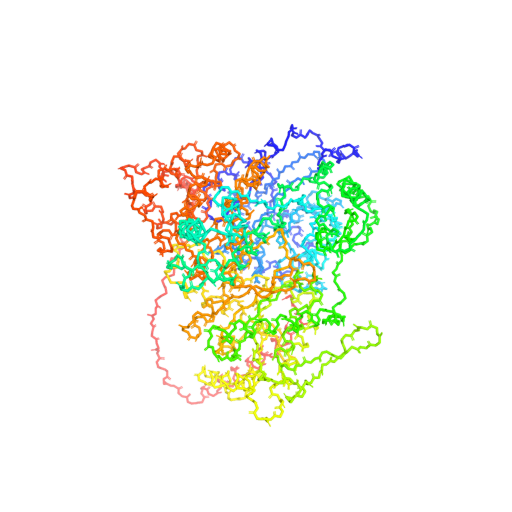821 C C . ALA A 1 234 ? 14.396 -3.113 43.400 1.00 87.88 234 ALA A C 1
ATOM 1823 O O . ALA A 1 234 ? 14.769 -3.702 44.417 1.00 87.88 234 ALA A O 1
ATOM 1824 N N . THR A 1 235 ? 14.241 -1.784 43.384 1.00 86.62 235 THR A N 1
ATOM 1825 C CA . THR A 1 235 ? 14.591 -0.902 44.506 1.00 86.62 235 THR A CA 1
ATOM 1826 C C . THR A 1 235 ? 13.370 -0.560 45.364 1.00 86.62 235 THR A C 1
ATOM 1828 O O . THR A 1 235 ? 12.737 0.483 45.181 1.00 86.62 235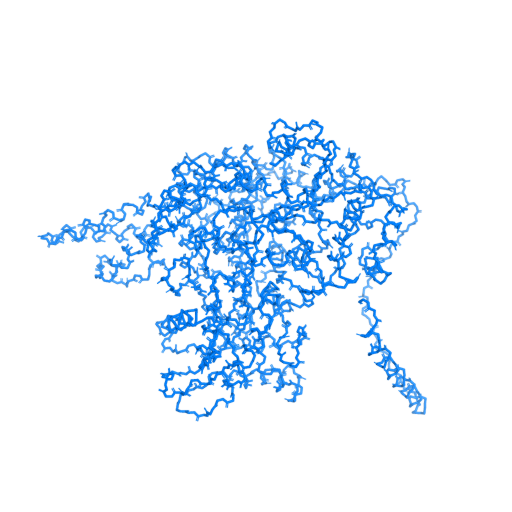 THR A O 1
ATOM 1831 N N . ASP A 1 236 ? 13.063 -1.404 46.353 1.00 75.44 236 ASP A N 1
ATOM 1832 C CA . ASP A 1 236 ? 11.978 -1.159 47.323 1.00 75.44 236 ASP A CA 1
ATOM 1833 C C . ASP A 1 236 ? 12.472 -0.592 48.671 1.00 75.44 236 ASP A C 1
ATOM 1835 O O . ASP A 1 236 ? 11.774 0.186 49.319 1.00 75.44 236 ASP A O 1
ATOM 1839 N N . GLU A 1 237 ? 13.696 -0.922 49.095 1.00 76.50 237 GLU A N 1
ATOM 1840 C CA . GLU A 1 237 ? 14.191 -0.612 50.450 1.00 76.50 237 GLU A CA 1
ATOM 1841 C C . GLU A 1 237 ? 14.907 0.751 50.577 1.00 76.50 237 GLU A C 1
ATOM 1843 O O . GLU A 1 237 ? 15.241 1.174 51.685 1.00 76.50 237 GLU A O 1
ATOM 1848 N N . ASN A 1 238 ? 15.129 1.473 49.468 1.00 88.19 238 ASN A N 1
ATOM 1849 C CA . ASN A 1 238 ? 15.788 2.787 49.457 1.00 88.19 238 ASN A CA 1
ATOM 1850 C C . ASN A 1 238 ? 14.972 3.840 48.674 1.00 88.19 238 ASN A C 1
ATOM 1852 O O . ASN A 1 238 ? 15.143 3.980 47.459 1.00 88.19 238 ASN A O 1
ATOM 1856 N N . PRO A 1 239 ? 14.125 4.633 49.361 1.00 85.81 239 PRO A N 1
ATOM 1857 C CA . PRO A 1 239 ? 13.272 5.637 48.721 1.00 85.81 239 PRO A CA 1
ATOM 1858 C C . PRO A 1 239 ? 14.031 6.733 47.961 1.00 85.81 239 PRO A C 1
ATOM 1860 O O . PRO A 1 239 ? 13.535 7.229 46.952 1.00 85.81 239 PRO A O 1
ATOM 1863 N N . ALA A 1 240 ? 15.230 7.113 48.420 1.00 87.31 240 ALA A N 1
ATOM 1864 C CA . ALA A 1 240 ? 16.028 8.148 47.763 1.00 87.31 240 ALA A CA 1
ATOM 1865 C C . ALA A 1 240 ? 16.564 7.660 46.410 1.00 87.31 240 ALA A C 1
ATOM 1867 O O . ALA A 1 240 ? 16.432 8.358 45.409 1.00 87.31 240 ALA A O 1
ATOM 1868 N N . LEU A 1 241 ? 17.085 6.430 46.372 1.00 89.75 241 LEU A N 1
ATOM 1869 C CA . LEU A 1 241 ? 17.575 5.806 45.142 1.00 89.75 241 LEU A CA 1
ATOM 1870 C C . LEU A 1 241 ? 16.431 5.538 44.151 1.00 89.75 241 LEU A C 1
ATOM 1872 O O . LEU A 1 241 ? 16.558 5.806 42.961 1.00 89.75 241 LEU A O 1
ATOM 1876 N N . ARG A 1 242 ? 15.269 5.098 44.648 1.00 87.88 242 ARG A N 1
ATOM 1877 C CA . ARG A 1 242 ? 14.072 4.928 43.819 1.00 87.88 242 ARG A CA 1
ATOM 1878 C C . ARG A 1 242 ? 13.615 6.247 43.179 1.00 87.88 242 ARG A C 1
ATOM 1880 O O . ARG A 1 242 ? 13.228 6.262 42.012 1.00 87.88 242 ARG A O 1
ATOM 1887 N N . SER A 1 243 ? 13.679 7.359 43.919 1.00 87.62 243 SER A N 1
ATOM 1888 C CA . SER A 1 243 ? 13.368 8.694 43.385 1.00 87.62 243 SER A CA 1
ATOM 1889 C C . SER A 1 243 ? 14.374 9.139 42.317 1.00 87.62 243 SER A C 1
ATOM 1891 O O . SER A 1 243 ? 13.981 9.787 41.349 1.00 87.62 243 SER A O 1
ATOM 1893 N N . GLU A 1 244 ? 15.657 8.797 42.470 1.00 89.94 244 GLU A N 1
ATOM 1894 C CA . GLU A 1 244 ? 16.691 9.092 41.471 1.00 89.94 244 GLU A CA 1
ATOM 1895 C C . GLU A 1 244 ? 16.440 8.327 40.165 1.00 89.94 244 GLU A C 1
ATOM 1897 O O . GLU A 1 244 ? 16.471 8.919 39.085 1.00 89.94 244 GLU A O 1
ATOM 1902 N N . TYR A 1 245 ? 16.098 7.037 40.255 1.00 91.12 245 TYR A N 1
ATOM 1903 C CA . TYR A 1 245 ? 15.715 6.249 39.084 1.00 91.12 245 TYR A CA 1
ATOM 1904 C C . TYR A 1 245 ? 14.454 6.785 38.401 1.00 91.12 245 TYR A C 1
ATOM 1906 O O . TYR A 1 245 ? 14.454 6.911 37.179 1.00 91.12 245 TYR A O 1
ATOM 1914 N N . ALA A 1 246 ? 13.414 7.164 39.157 1.00 89.25 246 ALA A N 1
ATOM 1915 C CA . ALA A 1 246 ? 12.215 7.791 38.590 1.00 89.25 246 ALA A CA 1
ATOM 1916 C C . ALA A 1 246 ? 12.546 9.063 37.799 1.00 89.25 246 ALA A C 1
ATOM 1918 O O . ALA A 1 246 ? 12.052 9.232 36.684 1.00 89.25 246 ALA A O 1
ATOM 1919 N N . GLN A 1 247 ? 13.407 9.929 38.342 1.00 89.31 247 GLN A N 1
ATOM 1920 C CA . GLN A 1 247 ? 13.819 11.147 37.648 1.00 89.31 247 GLN A CA 1
ATOM 1921 C C . GLN A 1 247 ? 14.616 10.826 36.380 1.00 89.31 247 GLN A C 1
ATOM 1923 O O . GLN A 1 247 ? 14.332 11.386 35.327 1.00 89.31 247 GLN A O 1
ATOM 1928 N N . ALA A 1 248 ? 15.559 9.882 36.446 1.00 90.81 248 ALA A N 1
ATOM 1929 C CA . ALA A 1 248 ? 16.340 9.473 35.280 1.00 90.81 248 ALA A CA 1
ATOM 1930 C C . ALA A 1 248 ? 15.470 8.845 34.173 1.00 90.81 248 ALA A C 1
ATOM 1932 O O . ALA A 1 248 ? 15.709 9.088 32.991 1.00 90.81 248 ALA A O 1
ATOM 1933 N N . ILE A 1 249 ? 14.456 8.056 34.547 1.00 92.38 249 ILE A N 1
ATOM 1934 C CA . ILE A 1 249 ? 13.451 7.503 33.627 1.00 92.38 249 ILE A CA 1
ATOM 1935 C C . ILE A 1 249 ? 12.656 8.640 32.974 1.00 92.38 249 ILE A C 1
ATOM 1937 O O . ILE A 1 249 ? 12.525 8.661 31.752 1.00 92.38 249 ILE A O 1
ATOM 1941 N N . ALA A 1 250 ? 12.165 9.603 33.761 1.00 90.06 250 ALA A N 1
ATOM 1942 C CA . ALA A 1 250 ? 11.409 10.745 33.248 1.00 90.06 250 ALA A CA 1
ATOM 1943 C C . ALA A 1 250 ? 12.250 11.618 32.300 1.00 90.06 250 ALA A C 1
ATOM 1945 O O . ALA A 1 250 ? 11.766 12.030 31.244 1.00 90.06 250 ALA A O 1
ATOM 1946 N N . ASP A 1 251 ? 13.520 11.850 32.637 1.00 89.56 251 ASP A N 1
ATOM 1947 C CA . ASP A 1 251 ? 14.454 12.615 31.812 1.00 89.56 251 ASP A CA 1
ATOM 1948 C C . ASP A 1 251 ? 14.725 11.917 30.473 1.00 89.56 251 ASP A C 1
ATOM 1950 O O . ASP A 1 251 ? 14.698 12.575 29.432 1.00 89.56 251 ASP A O 1
ATOM 1954 N N . LEU A 1 252 ? 14.925 10.592 30.472 1.00 90.50 252 LEU A N 1
ATOM 1955 C CA . LEU A 1 252 ? 15.101 9.811 29.242 1.00 90.50 252 LEU A CA 1
ATOM 1956 C C . LEU A 1 252 ? 13.831 9.773 28.395 1.00 90.50 252 LEU A C 1
ATOM 1958 O O . LEU A 1 252 ? 13.905 10.016 27.196 1.00 90.50 252 LEU A O 1
ATOM 1962 N N . VAL A 1 253 ? 12.664 9.531 28.998 1.00 90.62 253 VAL A N 1
ATOM 1963 C CA . VAL A 1 253 ? 11.381 9.569 28.279 1.00 90.62 253 VAL A CA 1
ATOM 1964 C C . VAL A 1 253 ? 11.171 10.925 27.620 1.00 90.62 253 VAL A C 1
ATOM 1966 O O . VAL A 1 253 ? 10.758 10.978 26.467 1.00 90.62 253 VAL A O 1
ATOM 1969 N N . LYS A 1 254 ? 11.504 12.019 28.309 1.00 87.62 254 LYS A N 1
ATOM 1970 C CA . LYS A 1 254 ? 11.409 13.371 27.755 1.00 87.62 254 LYS A CA 1
ATOM 1971 C C . LYS A 1 254 ? 12.448 13.635 26.664 1.00 87.62 254 LYS A C 1
ATOM 1973 O O . LYS A 1 254 ? 12.122 14.279 25.670 1.00 87.62 254 LYS A O 1
ATOM 1978 N N . ALA A 1 255 ? 13.684 13.168 26.836 1.00 87.19 255 ALA A N 1
ATOM 1979 C CA . ALA A 1 255 ? 14.755 13.333 25.852 1.00 87.19 255 ALA A CA 1
ATOM 1980 C C . ALA A 1 255 ? 14.444 12.582 24.550 1.00 87.19 255 ALA A C 1
ATOM 1982 O O . ALA A 1 255 ? 14.557 13.151 23.464 1.00 87.19 255 ALA A O 1
ATOM 1983 N N . GLU A 1 256 ? 13.966 11.347 24.680 1.00 86.38 256 GLU A N 1
ATOM 1984 C CA . GLU A 1 256 ? 13.523 10.505 23.570 1.00 86.38 256 GLU A CA 1
ATOM 1985 C C . GLU A 1 256 ? 12.102 10.851 23.105 1.00 86.38 256 GLU A C 1
ATOM 1987 O O . GLU A 1 256 ? 11.642 10.289 22.121 1.00 86.38 256 GLU A O 1
ATOM 1992 N N . LYS A 1 257 ? 11.410 11.788 23.774 1.00 82.38 257 LYS A N 1
ATOM 1993 C CA . LYS A 1 257 ? 10.011 12.210 23.552 1.00 82.38 257 LYS A CA 1
ATOM 1994 C C . LYS A 1 257 ? 9.008 11.042 23.462 1.00 82.38 257 LYS A C 1
ATOM 1996 O O . LYS A 1 257 ? 8.112 11.033 22.615 1.00 82.38 257 LYS A O 1
ATOM 2001 N N . LEU A 1 258 ? 9.178 10.027 24.310 1.00 85.00 258 LEU A N 1
ATOM 2002 C CA . LEU A 1 258 ? 8.299 8.850 24.385 1.00 85.00 258 LEU A CA 1
ATOM 2003 C C . LEU A 1 258 ? 6.971 9.141 25.107 1.00 85.00 258 LEU A C 1
ATOM 2005 O O . LEU A 1 258 ? 6.056 8.326 25.051 1.00 85.00 258 LEU A O 1
ATOM 2009 N N . ASP A 1 259 ? 6.837 10.306 25.742 1.00 76.25 259 ASP A N 1
ATOM 2010 C CA . ASP A 1 259 ? 5.642 10.779 26.456 1.00 76.25 259 ASP A CA 1
ATOM 2011 C C . ASP A 1 259 ? 4.407 10.955 25.561 1.00 76.25 259 ASP A C 1
ATOM 2013 O O . ASP A 1 259 ? 3.280 10.962 26.048 1.00 76.25 259 ASP A O 1
ATOM 2017 N N . ARG A 1 260 ? 4.611 11.093 24.248 1.00 70.50 260 ARG A N 1
ATOM 2018 C CA . ARG A 1 260 ? 3.529 11.146 23.252 1.00 70.50 260 ARG A CA 1
ATOM 2019 C C . ARG A 1 260 ? 3.225 9.793 22.619 1.00 70.50 260 ARG A C 1
ATOM 2021 O O . ARG A 1 260 ? 2.131 9.589 22.106 1.00 70.50 260 ARG A O 1
ATOM 2028 N N . GLU A 1 261 ? 4.191 8.880 22.646 1.00 81.44 261 GLU A N 1
ATOM 2029 C CA . GLU A 1 261 ? 4.043 7.522 22.117 1.00 81.44 261 GLU A CA 1
ATOM 2030 C C . GLU A 1 261 ? 3.321 6.636 23.139 1.00 81.44 261 GLU A C 1
ATOM 2032 O O . GLU A 1 261 ? 2.401 5.888 22.802 1.00 81.44 261 GLU A O 1
ATOM 2037 N N . VAL A 1 262 ? 3.682 6.794 24.413 1.00 83.19 262 VAL A N 1
ATOM 2038 C CA . VAL A 1 262 ? 3.047 6.151 25.560 1.00 83.19 262 VAL A CA 1
ATOM 2039 C C . VAL A 1 262 ? 2.161 7.189 26.239 1.00 83.19 262 VAL A C 1
ATOM 2041 O O . VAL A 1 262 ? 2.653 8.239 26.629 1.00 83.19 262 VAL A O 1
ATOM 2044 N N . LYS A 1 263 ? 0.858 6.918 26.390 1.00 79.25 263 LYS A N 1
ATOM 2045 C CA . LYS A 1 263 ? -0.100 7.820 27.064 1.00 79.25 263 LYS A CA 1
ATOM 2046 C C . LYS A 1 263 ? 0.165 7.868 28.580 1.00 79.25 263 LYS A C 1
ATOM 2048 O O . LYS A 1 263 ? -0.597 7.300 29.359 1.00 79.25 263 LYS A O 1
ATOM 2053 N N . LEU A 1 264 ? 1.273 8.486 28.980 1.00 85.44 264 LEU A N 1
ATOM 2054 C CA . LEU A 1 264 ? 1.704 8.616 30.372 1.00 85.44 264 LEU A CA 1
ATOM 2055 C C . LEU A 1 264 ? 0.919 9.723 31.087 1.00 85.44 264 LEU A C 1
ATOM 2057 O O . LEU A 1 264 ? 0.448 10.682 30.471 1.00 85.44 264 LEU A O 1
ATOM 2061 N N . SER A 1 265 ? 0.773 9.586 32.402 1.00 83.69 265 SER A N 1
ATOM 2062 C CA . SER A 1 265 ? 0.061 10.546 33.243 1.00 83.69 265 SER A CA 1
ATOM 2063 C C . SER A 1 265 ? 0.790 11.893 33.349 1.00 83.69 265 SER A C 1
ATOM 2065 O O . SER A 1 265 ? 2.001 12.001 33.149 1.00 83.69 265 SER A O 1
ATOM 2067 N N . ALA A 1 266 ? 0.059 12.942 33.739 1.00 80.62 266 ALA A N 1
ATOM 2068 C CA . ALA A 1 266 ? 0.666 14.241 34.036 1.00 80.62 266 ALA A CA 1
ATOM 2069 C C . ALA A 1 266 ? 1.683 14.165 35.197 1.00 80.62 266 ALA A C 1
ATOM 2071 O O . ALA A 1 266 ? 2.678 14.889 35.182 1.00 80.62 266 ALA A O 1
ATOM 2072 N N . ASP A 1 267 ? 1.468 13.258 36.156 1.00 81.50 267 ASP A N 1
ATOM 2073 C CA . ASP A 1 267 ? 2.348 13.050 37.313 1.00 81.50 267 ASP A CA 1
ATOM 2074 C C . ASP A 1 267 ? 3.695 12.425 36.907 1.00 81.50 267 ASP A C 1
ATOM 2076 O O . ASP A 1 267 ? 4.728 12.676 37.537 1.00 81.50 267 ASP A O 1
ATOM 2080 N N . PHE A 1 268 ? 3.724 11.662 35.810 1.00 84.06 268 PHE A N 1
ATOM 2081 C CA . PHE A 1 268 ? 4.969 11.164 35.229 1.00 84.06 268 PHE A CA 1
ATOM 2082 C C . PHE A 1 268 ? 5.892 12.321 34.824 1.00 84.06 268 PHE A C 1
ATOM 20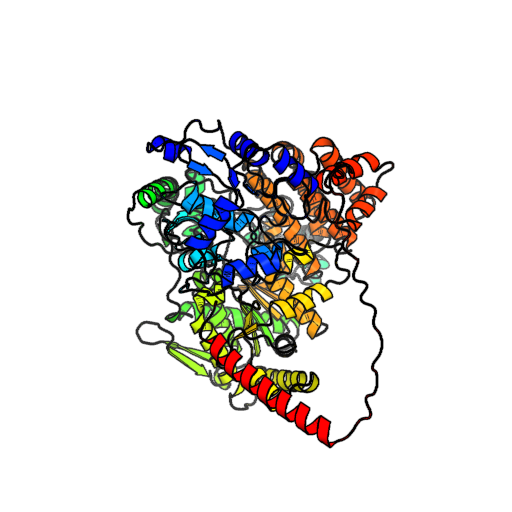84 O O . PHE A 1 268 ? 7.084 12.315 35.135 1.00 84.06 268 PHE A O 1
ATOM 2091 N N . ALA A 1 269 ? 5.334 13.358 34.190 1.00 73.69 269 ALA A N 1
ATOM 2092 C CA . ALA A 1 269 ? 6.092 14.518 33.724 1.00 73.69 269 ALA A CA 1
ATOM 2093 C C . ALA A 1 269 ? 6.699 15.350 34.871 1.00 73.69 269 ALA A C 1
ATOM 2095 O O . ALA A 1 269 ? 7.673 16.074 34.650 1.00 73.69 269 ALA A O 1
ATOM 2096 N N . SER A 1 270 ? 6.163 15.238 36.091 1.00 73.25 270 SER A N 1
ATOM 2097 C CA . SER A 1 270 ? 6.716 15.861 37.301 1.00 73.25 270 SER A CA 1
ATOM 2098 C C . SER A 1 270 ? 7.726 14.988 38.058 1.00 73.25 270 SER A C 1
ATOM 2100 O O . SER A 1 270 ? 8.121 15.357 39.163 1.00 73.25 270 SER A O 1
ATOM 2102 N N . GLY A 1 271 ? 8.161 13.855 37.490 1.00 76.94 271 GLY A N 1
ATOM 2103 C CA . GLY A 1 271 ? 9.146 12.952 38.106 1.00 76.94 271 GLY A CA 1
ATOM 2104 C C . GLY A 1 271 ? 8.552 11.996 39.147 1.00 76.94 271 GLY A C 1
ATOM 2105 O O . GLY A 1 271 ? 9.286 11.370 39.911 1.00 76.94 271 GLY A O 1
ATOM 2106 N N . THR A 1 272 ? 7.224 11.865 39.185 1.00 83.06 272 THR A N 1
ATOM 2107 C CA . THR A 1 272 ? 6.483 11.026 40.137 1.00 83.06 272 THR A CA 1
ATOM 2108 C C . THR A 1 272 ? 5.622 10.008 39.385 1.00 83.06 272 THR A C 1
ATOM 2110 O O . THR A 1 272 ? 4.398 10.128 39.377 1.00 83.06 272 THR A O 1
ATOM 2113 N N . PRO A 1 273 ? 6.239 9.016 38.715 1.00 86.50 273 PRO A N 1
ATOM 2114 C CA . PRO A 1 273 ? 5.513 8.064 37.885 1.00 86.50 273 PRO A CA 1
ATOM 2115 C C . PRO A 1 273 ? 4.583 7.187 38.731 1.00 86.50 273 PRO A C 1
ATOM 2117 O O . PRO A 1 273 ? 4.973 6.683 39.789 1.00 86.50 273 PRO A O 1
ATOM 2120 N N . THR A 1 274 ? 3.357 6.968 38.254 1.00 87.88 274 THR A N 1
ATOM 2121 C CA . THR A 1 274 ? 2.440 6.005 38.874 1.00 87.88 274 THR A CA 1
ATOM 2122 C C . THR A 1 274 ? 2.856 4.568 38.542 1.00 87.88 274 THR A C 1
ATOM 2124 O O . THR A 1 274 ? 3.617 4.314 37.607 1.00 87.88 274 THR A O 1
ATOM 2127 N N . ALA A 1 275 ? 2.331 3.589 39.286 1.00 86.50 275 ALA A N 1
ATOM 2128 C CA . ALA A 1 275 ? 2.563 2.179 38.968 1.00 86.50 275 ALA A CA 1
ATOM 2129 C C . ALA A 1 275 ? 2.050 1.808 37.562 1.00 86.50 275 ALA A C 1
ATOM 2131 O O . ALA A 1 275 ? 2.676 0.997 36.881 1.00 86.50 275 ALA A O 1
ATOM 2132 N N . GLU A 1 276 ? 0.951 2.429 37.116 1.00 88.56 276 GLU A N 1
ATOM 2133 C CA . GLU A 1 276 ? 0.416 2.212 35.771 1.00 88.56 276 GLU A CA 1
ATOM 2134 C C . GLU A 1 276 ? 1.317 2.832 34.701 1.00 88.56 276 GLU A C 1
ATOM 2136 O O . GLU A 1 276 ? 1.545 2.196 33.678 1.00 88.56 276 GLU A O 1
ATOM 2141 N N . ASP A 1 277 ? 1.908 4.006 34.949 1.00 89.88 277 ASP A N 1
ATOM 2142 C CA . ASP A 1 277 ? 2.853 4.624 34.009 1.00 89.88 277 ASP A CA 1
ATOM 2143 C C . ASP A 1 277 ? 4.082 3.740 33.776 1.00 89.88 277 ASP A C 1
ATOM 2145 O O . ASP A 1 277 ? 4.478 3.491 32.637 1.00 89.88 277 ASP A O 1
ATOM 2149 N N . ILE A 1 278 ? 4.666 3.218 34.861 1.00 89.56 278 ILE A N 1
ATOM 2150 C CA . ILE A 1 278 ? 5.812 2.304 34.792 1.00 89.56 278 ILE A CA 1
ATOM 2151 C C . ILE A 1 278 ? 5.429 1.021 34.052 1.00 89.56 278 ILE A C 1
ATOM 2153 O O . ILE A 1 278 ? 6.181 0.561 33.192 1.00 89.56 278 ILE A O 1
ATOM 2157 N N . ALA A 1 279 ? 4.257 0.452 34.344 1.00 90.00 279 ALA A N 1
ATOM 2158 C CA . ALA A 1 279 ? 3.777 -0.744 33.662 1.00 90.00 279 ALA A CA 1
ATOM 2159 C C . ALA A 1 279 ? 3.509 -0.489 32.170 1.00 90.00 279 ALA A C 1
ATOM 2161 O O . ALA A 1 279 ? 3.863 -1.325 31.340 1.00 90.00 279 ALA A O 1
ATOM 2162 N N . ALA A 1 280 ? 2.918 0.654 31.813 1.00 90.06 280 ALA A N 1
ATOM 2163 C CA . ALA A 1 280 ? 2.653 1.043 30.433 1.00 90.06 280 ALA A CA 1
ATOM 2164 C C . ALA A 1 280 ? 3.949 1.238 29.641 1.00 90.06 280 ALA A C 1
ATOM 2166 O O . ALA A 1 280 ? 4.072 0.693 28.544 1.00 90.06 280 ALA A O 1
ATOM 2167 N N . LEU A 1 281 ? 4.930 1.938 30.215 1.00 91.81 281 LEU A N 1
ATOM 2168 C CA . LEU A 1 281 ? 6.231 2.152 29.590 1.00 91.81 281 LEU A CA 1
ATOM 2169 C C . LEU A 1 281 ? 7.008 0.841 29.427 1.00 91.81 281 LEU A C 1
ATOM 2171 O O . LEU A 1 281 ? 7.523 0.564 28.348 1.00 91.81 281 LEU A O 1
ATOM 2175 N N . HIS A 1 282 ? 7.033 -0.004 30.461 1.00 91.62 282 HIS A N 1
ATOM 2176 C CA . HIS A 1 282 ? 7.673 -1.316 30.390 1.00 91.62 282 HIS A CA 1
ATOM 2177 C C . HIS A 1 282 ? 7.011 -2.204 29.325 1.00 91.62 282 HIS A C 1
ATOM 2179 O O . HIS A 1 282 ? 7.703 -2.794 28.501 1.00 91.62 282 HIS A O 1
ATOM 2185 N N . ARG A 1 283 ? 5.669 -2.256 29.269 1.00 90.88 283 ARG A N 1
ATOM 2186 C CA . ARG A 1 283 ? 4.949 -2.975 28.201 1.00 90.88 283 ARG A CA 1
ATOM 2187 C C . ARG A 1 283 ? 5.310 -2.440 26.818 1.00 90.88 283 ARG A C 1
ATOM 2189 O O . ARG A 1 283 ? 5.551 -3.245 25.928 1.00 90.88 283 ARG A O 1
ATOM 2196 N N . TYR A 1 284 ? 5.367 -1.121 26.646 1.00 91.50 284 TYR A N 1
ATOM 2197 C CA . TYR A 1 284 ? 5.700 -0.502 25.364 1.00 91.50 284 TYR A CA 1
ATOM 2198 C C . TYR A 1 284 ? 7.098 -0.899 24.873 1.00 91.50 284 TYR A C 1
ATOM 2200 O O . TYR A 1 284 ? 7.234 -1.351 23.741 1.00 91.50 284 TYR A O 1
ATOM 2208 N N . LEU A 1 285 ? 8.120 -0.801 25.729 1.00 93.56 285 LEU A N 1
ATOM 2209 C CA . LEU A 1 285 ? 9.501 -1.144 25.364 1.00 93.56 285 LEU A CA 1
ATOM 2210 C C . LEU A 1 285 ? 9.651 -2.630 25.021 1.00 93.56 285 LEU A C 1
ATOM 2212 O O . LEU A 1 285 ? 10.164 -2.961 23.953 1.00 93.56 285 LEU A O 1
ATOM 2216 N N . HIS A 1 286 ? 9.081 -3.515 25.849 1.00 92.19 286 HIS A N 1
ATOM 2217 C CA . HIS A 1 286 ? 9.069 -4.956 25.574 1.00 92.19 286 HIS A CA 1
ATOM 2218 C C . HIS A 1 286 ? 8.342 -5.292 24.268 1.00 92.19 286 HIS A C 1
ATOM 2220 O O . HIS A 1 286 ? 8.779 -6.170 23.529 1.00 92.19 286 HIS A O 1
ATOM 2226 N N . GLU A 1 287 ? 7.238 -4.606 23.961 1.00 90.88 287 GLU A N 1
ATOM 2227 C CA . GLU A 1 287 ? 6.522 -4.794 22.698 1.00 90.88 287 GLU A CA 1
ATOM 2228 C C . GLU A 1 287 ? 7.334 -4.324 21.490 1.00 90.88 287 GLU A C 1
ATOM 2230 O O . GLU A 1 287 ? 7.360 -5.039 20.489 1.00 90.88 287 GLU A O 1
ATOM 2235 N N . LEU A 1 288 ? 8.026 -3.182 21.580 1.00 93.44 288 LEU A N 1
ATOM 2236 C CA . LEU A 1 288 ? 8.932 -2.732 20.521 1.00 93.44 288 LEU A CA 1
ATOM 2237 C C . LEU A 1 288 ? 10.064 -3.740 20.308 1.00 93.44 288 LEU A C 1
ATOM 2239 O O . LEU A 1 288 ? 10.292 -4.161 19.177 1.00 93.44 288 LEU A O 1
ATOM 2243 N N . ALA A 1 289 ? 10.736 -4.176 21.376 1.00 94.81 289 ALA A N 1
ATOM 2244 C CA . ALA A 1 289 ? 11.859 -5.105 21.279 1.00 94.81 289 ALA A CA 1
ATOM 2245 C C . ALA A 1 289 ? 11.443 -6.485 20.734 1.00 94.81 289 ALA A C 1
ATOM 2247 O O . ALA A 1 289 ? 12.186 -7.102 19.965 1.00 94.81 289 ALA A O 1
ATOM 2248 N N . ALA A 1 290 ? 10.249 -6.964 21.097 1.00 92.75 290 ALA A N 1
ATOM 2249 C CA . ALA A 1 290 ? 9.705 -8.246 20.647 1.00 92.75 290 ALA A CA 1
ATOM 2250 C C . ALA A 1 290 ? 9.036 -8.192 19.261 1.00 92.75 290 ALA A C 1
ATOM 2252 O O . ALA A 1 290 ? 8.643 -9.238 18.733 1.00 92.75 290 ALA A O 1
ATOM 2253 N N . GLU A 1 291 ? 8.882 -7.005 18.669 1.00 92.81 291 GLU A N 1
ATOM 2254 C CA . GLU A 1 291 ? 8.237 -6.843 17.370 1.00 92.81 291 GLU A CA 1
ATOM 2255 C C . GLU A 1 291 ? 8.989 -7.632 16.292 1.00 92.81 291 GLU A C 1
ATOM 2257 O O . GLU A 1 291 ? 10.215 -7.572 16.181 1.00 92.81 291 GLU A O 1
ATOM 2262 N N . SER A 1 292 ? 8.246 -8.384 15.480 1.00 94.12 292 SER A N 1
ATOM 2263 C CA . SER A 1 292 ? 8.831 -9.132 14.367 1.00 94.12 292 SER A CA 1
ATOM 2264 C C . SER A 1 292 ? 8.984 -8.223 13.153 1.00 94.12 292 SER A C 1
ATOM 2266 O O . SER A 1 292 ? 7.989 -7.706 12.636 1.00 94.12 292 SER A O 1
ATOM 2268 N N . VAL A 1 293 ? 10.216 -8.086 12.671 1.00 95.25 293 VAL A N 1
ATOM 2269 C CA . VAL A 1 293 ? 10.587 -7.306 11.484 1.00 95.25 293 VAL A CA 1
ATOM 2270 C C . VAL A 1 293 ? 11.309 -8.194 10.475 1.00 95.25 293 VAL A C 1
ATOM 2272 O O . VAL A 1 293 ? 11.797 -9.274 10.812 1.00 95.25 293 VAL A O 1
ATOM 2275 N N . THR A 1 294 ? 11.355 -7.772 9.214 1.00 95.25 294 THR A N 1
ATOM 2276 C CA . THR A 1 294 ? 12.107 -8.503 8.188 1.00 95.25 294 THR A CA 1
ATOM 2277 C C . THR A 1 294 ? 13.609 -8.349 8.394 1.00 95.25 294 THR A C 1
ATOM 2279 O O . THR A 1 294 ? 14.084 -7.244 8.639 1.00 95.25 294 THR A O 1
ATOM 2282 N N . ASP A 1 295 ? 14.346 -9.432 8.204 1.00 94.31 295 ASP A N 1
ATOM 2283 C CA . ASP A 1 295 ? 15.804 -9.474 8.214 1.00 94.31 295 ASP A CA 1
ATOM 2284 C C . ASP A 1 295 ? 16.319 -9.407 6.763 1.00 94.31 295 ASP A C 1
ATOM 2286 O O . ASP A 1 295 ? 16.440 -10.410 6.061 1.00 94.31 295 ASP A O 1
ATOM 2290 N N . GLY A 1 296 ? 16.470 -8.184 6.248 1.00 92.56 296 GLY A N 1
ATOM 2291 C CA . GLY A 1 296 ? 16.922 -7.934 4.875 1.00 92.56 296 GLY A CA 1
ATOM 2292 C C . GLY A 1 296 ? 15.854 -8.127 3.786 1.00 92.56 296 GLY A C 1
ATOM 2293 O O . GLY A 1 296 ? 14.674 -7.786 3.949 1.00 92.56 296 GLY A O 1
ATOM 2294 N N . LEU A 1 297 ? 16.282 -8.606 2.611 1.00 92.12 297 LEU A N 1
ATOM 2295 C CA . LEU A 1 297 ? 15.442 -8.801 1.423 1.00 92.12 297 LEU A CA 1
ATOM 2296 C C . LEU A 1 297 ? 15.375 -10.268 1.004 1.00 92.12 297 LEU A C 1
ATOM 2298 O O . LEU A 1 297 ? 16.262 -11.074 1.265 1.00 92.12 297 LEU A O 1
ATOM 2302 N N . TYR A 1 298 ? 14.310 -10.612 0.281 1.00 93.19 298 TYR A N 1
ATOM 2303 C CA . TYR A 1 298 ? 14.193 -11.934 -0.310 1.00 93.19 298 TYR A CA 1
ATOM 2304 C C . TYR A 1 298 ? 14.852 -11.976 -1.687 1.00 93.19 298 TYR A C 1
ATOM 2306 O O . TYR A 1 298 ? 14.535 -11.166 -2.560 1.00 93.19 298 TYR A O 1
ATOM 2314 N N . VAL A 1 299 ? 15.718 -12.967 -1.902 1.00 91.81 299 VAL A N 1
ATOM 2315 C CA . VAL A 1 299 ? 16.310 -13.266 -3.207 1.00 91.81 299 VAL A CA 1
ATOM 2316 C C . VAL A 1 299 ? 15.876 -14.667 -3.617 1.00 91.81 299 VAL A C 1
ATOM 2318 O O . VAL A 1 299 ? 16.255 -15.652 -2.992 1.00 91.81 299 VAL A O 1
ATOM 2321 N N . LEU A 1 300 ? 15.104 -14.760 -4.701 1.00 91.19 300 LEU A N 1
ATOM 2322 C CA . LEU A 1 300 ? 14.574 -16.024 -5.214 1.00 91.19 300 LEU A CA 1
ATOM 2323 C C . LEU A 1 300 ? 15.688 -17.064 -5.434 1.00 91.19 300 LEU A C 1
ATOM 2325 O O . LEU A 1 300 ? 16.573 -16.875 -6.280 1.00 91.19 300 LEU A O 1
ATOM 2329 N N . GLY A 1 301 ? 15.604 -18.182 -4.711 1.00 89.12 301 GLY A N 1
ATOM 2330 C CA . GLY A 1 301 ? 16.577 -19.274 -4.769 1.00 89.12 301 GLY A CA 1
ATOM 2331 C C . GLY A 1 301 ? 17.837 -19.093 -3.918 1.00 89.12 301 GLY A C 1
ATOM 2332 O O . GLY A 1 301 ? 18.711 -19.957 -3.977 1.00 89.12 301 GLY A O 1
ATOM 2333 N N . ARG A 1 302 ? 17.958 -18.006 -3.139 1.00 92.69 302 ARG A N 1
ATOM 2334 C CA . ARG A 1 302 ? 18.952 -17.886 -2.061 1.00 92.69 302 ARG A CA 1
ATOM 2335 C C . ARG A 1 302 ? 18.358 -18.551 -0.814 1.00 92.69 302 ARG A C 1
ATOM 2337 O O . ARG A 1 302 ? 17.383 -18.012 -0.295 1.00 92.69 302 ARG A O 1
ATOM 2344 N N . PRO A 1 303 ? 18.884 -19.699 -0.349 1.00 94.44 303 PRO A N 1
ATOM 2345 C CA . PRO A 1 303 ? 18.358 -20.347 0.846 1.00 94.44 303 PRO A CA 1
ATOM 2346 C C . PRO A 1 303 ? 18.533 -19.440 2.057 1.00 94.44 303 PRO A C 1
ATOM 2348 O O . PRO A 1 303 ? 19.543 -18.742 2.157 1.00 94.44 303 PRO A O 1
ATOM 2351 N N . TYR A 1 304 ? 17.570 -19.494 2.978 1.00 96.62 304 TYR A N 1
ATOM 2352 C CA . TYR A 1 304 ? 17.769 -18.932 4.308 1.00 96.62 304 TYR A CA 1
ATOM 2353 C C . TYR A 1 304 ? 18.987 -19.592 4.953 1.00 96.62 304 TYR A C 1
ATOM 2355 O O . TYR A 1 304 ? 19.213 -20.800 4.787 1.00 96.62 304 TYR A O 1
ATOM 2363 N N . THR A 1 305 ? 19.759 -18.824 5.712 1.00 96.62 305 THR A N 1
ATOM 2364 C CA . THR A 1 305 ? 20.763 -19.409 6.600 1.00 96.62 305 THR A CA 1
ATOM 2365 C C . THR A 1 305 ? 20.070 -20.260 7.676 1.00 96.62 305 THR A C 1
ATOM 2367 O O . THR A 1 305 ? 18.885 -20.061 7.966 1.00 96.62 305 THR A O 1
ATOM 2370 N N . PRO A 1 306 ? 20.768 -21.231 8.296 1.00 97.44 306 PRO A N 1
ATOM 2371 C CA . PRO A 1 306 ? 20.191 -22.002 9.396 1.00 97.44 306 PRO A CA 1
ATOM 2372 C C . PRO A 1 306 ? 19.642 -21.123 10.531 1.00 97.44 306 PRO A C 1
ATOM 2374 O O . PRO A 1 306 ? 18.588 -21.431 11.077 1.00 97.44 306 PRO A O 1
ATOM 2377 N N . GLU A 1 307 ? 20.316 -20.011 10.834 1.00 97.00 307 GLU A N 1
ATOM 2378 C CA . GLU A 1 307 ? 19.915 -19.057 11.873 1.00 97.00 307 GLU A CA 1
ATOM 2379 C C . GLU A 1 307 ? 18.667 -18.251 11.481 1.00 97.00 307 GLU A C 1
ATOM 2381 O O . GLU A 1 307 ? 17.718 -18.173 12.264 1.00 97.00 307 GLU A O 1
ATOM 2386 N N . GLU A 1 308 ? 18.615 -17.728 10.251 1.00 97.00 308 GLU A N 1
ATOM 2387 C CA . GLU A 1 308 ? 17.435 -17.048 9.693 1.00 97.00 308 GLU A CA 1
ATOM 2388 C C . GLU A 1 308 ? 16.200 -17.963 9.711 1.00 97.00 308 GLU A C 1
ATOM 2390 O O . GLU A 1 308 ? 15.099 -17.556 10.102 1.00 97.00 308 GLU A O 1
ATOM 2395 N N . ALA A 1 309 ? 16.378 -19.224 9.302 1.00 97.75 309 ALA A N 1
ATOM 2396 C CA . ALA A 1 309 ? 15.313 -20.217 9.259 1.00 97.75 309 ALA A CA 1
ATOM 2397 C C . ALA A 1 309 ? 14.839 -20.620 10.659 1.00 97.75 309 ALA A C 1
ATOM 2399 O O . ALA A 1 309 ? 13.631 -20.702 10.888 1.00 97.75 309 ALA A O 1
ATOM 2400 N N . GLU A 1 310 ? 15.759 -20.844 11.600 1.00 97.94 310 GLU A N 1
ATOM 2401 C CA . GLU A 1 310 ? 15.421 -21.176 12.984 1.00 97.94 310 GLU A CA 1
ATOM 2402 C C . GLU A 1 310 ? 14.701 -20.014 13.679 1.00 97.94 310 GLU A C 1
ATOM 2404 O O . GLU A 1 310 ? 13.675 -20.228 14.327 1.00 97.94 310 GLU A O 1
ATOM 2409 N N . THR A 1 311 ? 15.183 -18.782 13.507 1.00 97.31 311 THR A N 1
ATOM 2410 C CA . THR A 1 311 ? 14.565 -17.580 14.088 1.00 97.31 311 THR A CA 1
ATOM 2411 C C . THR A 1 311 ? 13.171 -17.349 13.515 1.00 97.31 311 THR A C 1
ATOM 2413 O O . THR A 1 311 ? 12.205 -17.229 14.270 1.00 97.31 311 THR A O 1
ATOM 2416 N N . THR A 1 312 ? 13.023 -17.409 12.189 1.00 97.31 312 THR A N 1
ATOM 2417 C CA . THR A 1 312 ? 11.714 -17.291 11.530 1.00 97.31 312 THR A CA 1
ATOM 2418 C C . THR A 1 312 ? 10.748 -18.389 11.990 1.00 97.31 312 THR A C 1
ATOM 2420 O O . THR A 1 312 ? 9.577 -18.110 12.247 1.00 97.31 312 THR A O 1
ATOM 2423 N N . ALA A 1 313 ? 11.218 -19.633 12.135 1.00 97.25 313 ALA A N 1
ATOM 2424 C CA . ALA A 1 313 ? 10.404 -20.746 12.622 1.00 97.25 313 ALA A CA 1
ATOM 2425 C C . ALA A 1 313 ? 9.969 -20.556 14.087 1.00 97.25 313 ALA A C 1
ATOM 2427 O O . ALA A 1 313 ? 8.810 -20.813 14.415 1.00 97.25 313 ALA A O 1
ATOM 2428 N N . LYS A 1 314 ? 10.855 -20.059 14.962 1.00 96.06 314 LYS A N 1
ATOM 2429 C CA . LYS A 1 314 ? 10.515 -19.727 16.358 1.00 96.06 314 LYS A CA 1
ATOM 2430 C C . LYS A 1 314 ? 9.435 -18.655 16.430 1.00 96.06 314 LYS A C 1
ATOM 2432 O O . LYS A 1 314 ? 8.455 -18.845 17.145 1.00 96.06 314 LYS A O 1
ATOM 2437 N N . LEU A 1 315 ? 9.585 -17.573 15.666 1.00 94.69 315 LEU A N 1
ATOM 2438 C CA . LEU A 1 315 ? 8.586 -16.505 15.596 1.00 94.69 315 LEU A CA 1
ATOM 2439 C C . LEU A 1 315 ? 7.252 -17.023 15.049 1.00 94.69 315 LEU A C 1
ATOM 2441 O O . LEU A 1 315 ? 6.191 -16.667 15.554 1.00 94.69 315 LEU A O 1
ATOM 2445 N N . ALA A 1 316 ? 7.293 -17.914 14.058 1.00 93.81 316 ALA A N 1
ATOM 2446 C CA . ALA A 1 316 ? 6.083 -18.441 13.446 1.00 93.81 316 ALA A CA 1
ATOM 2447 C C . ALA A 1 316 ? 5.286 -19.409 14.320 1.00 93.81 316 ALA A C 1
ATOM 2449 O O . ALA A 1 316 ? 4.054 -19.440 14.247 1.00 93.81 316 ALA A O 1
ATOM 2450 N N . LEU A 1 317 ? 5.974 -20.180 15.160 1.00 93.56 317 LEU A N 1
ATOM 2451 C CA . LEU A 1 317 ? 5.357 -21.144 16.072 1.00 93.56 317 LEU A CA 1
ATOM 2452 C C . LEU A 1 317 ? 5.150 -20.580 17.486 1.00 93.56 317 LEU A C 1
ATOM 2454 O O . LEU A 1 317 ? 4.593 -21.272 18.347 1.00 93.56 317 LEU A O 1
ATOM 2458 N N . ALA A 1 318 ? 5.553 -19.328 17.732 1.00 88.94 318 ALA A N 1
ATOM 2459 C CA . ALA A 1 318 ? 5.376 -18.647 19.007 1.00 88.94 318 ALA A CA 1
ATOM 2460 C C . ALA A 1 318 ? 3.897 -18.664 19.429 1.00 88.94 318 ALA A C 1
ATOM 2462 O O . ALA A 1 318 ? 3.010 -18.235 18.693 1.00 88.94 318 ALA A O 1
ATOM 2463 N N . GLY A 1 319 ? 3.617 -19.228 20.607 1.00 81.81 319 GLY A N 1
ATOM 2464 C CA . GLY A 1 319 ? 2.256 -19.370 21.139 1.00 81.81 319 GLY A CA 1
ATOM 2465 C C . GLY A 1 319 ? 1.369 -20.419 20.448 1.00 81.81 319 GLY A C 1
ATOM 2466 O O . GLY A 1 319 ? 0.281 -20.690 20.947 1.00 81.81 319 GLY A O 1
ATOM 2467 N N . ARG A 1 320 ? 1.815 -21.042 19.347 1.00 85.06 320 ARG A N 1
ATOM 2468 C CA . ARG A 1 320 ? 1.071 -22.088 18.613 1.00 85.06 320 ARG A CA 1
ATOM 2469 C C . ARG A 1 320 ? 1.525 -23.509 18.965 1.00 85.06 320 ARG A C 1
ATOM 2471 O O . ARG A 1 320 ? 0.755 -24.454 18.813 1.00 85.06 320 ARG A O 1
ATOM 2478 N N . GLY A 1 321 ? 2.767 -23.653 19.433 1.00 83.25 321 GLY A N 1
ATOM 2479 C CA . GLY A 1 321 ? 3.442 -24.951 19.514 1.00 83.25 321 GLY A CA 1
ATOM 2480 C C . GLY A 1 321 ? 3.818 -25.480 18.123 1.00 83.25 321 GLY A C 1
ATOM 2481 O O . GLY A 1 321 ? 3.396 -24.939 17.104 1.00 83.25 321 GLY A O 1
ATOM 2482 N N . GLY A 1 322 ? 4.643 -26.525 18.065 1.00 91.19 322 GLY A N 1
ATOM 2483 C CA . GLY A 1 322 ? 5.065 -27.148 16.805 1.00 91.19 322 GLY A CA 1
ATOM 2484 C C . GLY A 1 322 ? 6.545 -27.529 16.781 1.00 91.19 322 GLY A C 1
ATOM 2485 O O . GLY A 1 322 ? 7.275 -27.316 17.748 1.00 91.19 322 GLY A O 1
ATOM 2486 N N . ASP A 1 323 ? 6.973 -28.111 15.663 1.00 96.12 323 ASP A N 1
ATOM 2487 C CA . ASP A 1 323 ? 8.344 -28.580 15.442 1.00 96.12 323 ASP A CA 1
ATOM 2488 C C . ASP A 1 323 ? 9.169 -27.500 14.717 1.00 96.12 323 ASP A C 1
ATOM 2490 O O . ASP A 1 323 ? 9.102 -27.351 13.493 1.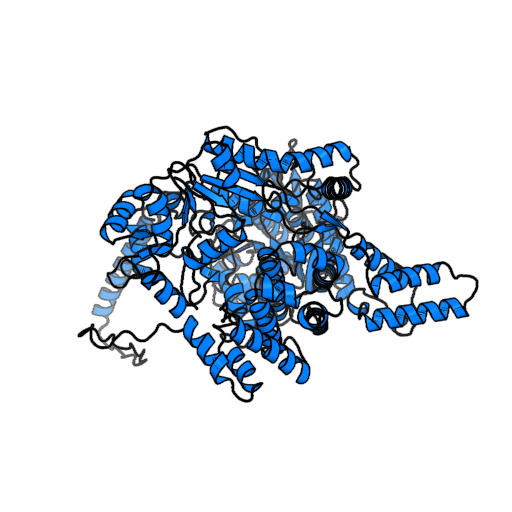00 96.12 323 ASP A O 1
ATOM 2494 N N . VAL A 1 324 ? 9.926 -26.716 15.497 1.00 97.31 324 VAL A N 1
ATOM 2495 C CA . VAL A 1 324 ? 10.808 -25.647 14.989 1.00 97.31 324 VAL A CA 1
ATOM 2496 C C . VAL A 1 324 ? 11.838 -26.192 13.983 1.00 97.31 324 VAL A C 1
ATOM 2498 O O . VAL A 1 324 ? 11.910 -25.630 12.888 1.00 97.31 324 VAL A O 1
ATOM 2501 N N . PRO A 1 325 ? 12.594 -27.277 14.269 1.00 98.00 325 PRO A N 1
ATOM 2502 C CA . PRO A 1 325 ? 13.483 -27.896 13.283 1.00 98.00 325 PRO A CA 1
ATOM 2503 C C . PRO A 1 325 ? 12.807 -28.264 11.957 1.00 98.00 325 PRO A C 1
ATOM 2505 O O . PRO A 1 325 ? 13.359 -27.979 10.891 1.00 98.00 325 PRO A O 1
ATOM 2508 N N . ALA A 1 326 ? 11.613 -28.865 11.993 1.00 97.69 326 ALA A N 1
ATOM 2509 C CA . ALA A 1 326 ? 10.896 -29.241 10.774 1.00 97.69 326 ALA A CA 1
ATOM 2510 C C . ALA A 1 326 ? 10.481 -28.015 9.948 1.00 97.69 326 ALA A C 1
ATOM 2512 O O . ALA A 1 326 ? 10.636 -28.006 8.723 1.00 97.69 326 ALA A O 1
ATOM 2513 N N . MET A 1 327 ? 9.999 -26.957 10.604 1.00 97.38 327 MET A N 1
ATOM 2514 C CA . MET A 1 327 ? 9.629 -25.717 9.923 1.00 97.38 327 MET A CA 1
ATOM 2515 C C . MET A 1 327 ? 10.848 -24.989 9.345 1.00 97.38 327 MET A C 1
ATOM 2517 O O . MET A 1 327 ? 10.801 -24.549 8.197 1.00 97.38 327 MET A O 1
ATOM 2521 N N . ALA A 1 328 ? 11.957 -24.916 10.086 1.00 98.12 328 ALA A N 1
ATOM 2522 C CA . ALA A 1 328 ? 13.209 -24.346 9.591 1.00 98.12 328 ALA A CA 1
ATOM 2523 C C . ALA A 1 328 ? 13.712 -25.096 8.344 1.00 98.12 328 ALA A C 1
ATOM 2525 O O . ALA A 1 328 ? 14.067 -24.475 7.341 1.00 98.12 328 ALA A O 1
ATOM 2526 N N . ALA A 1 329 ? 13.652 -26.432 8.348 1.00 97.94 329 ALA A N 1
ATOM 2527 C CA . ALA A 1 329 ? 13.987 -27.238 7.176 1.00 97.94 329 ALA A CA 1
ATOM 2528 C C . ALA A 1 329 ? 13.067 -26.939 5.976 1.00 97.94 329 ALA A C 1
ATOM 2530 O O . ALA A 1 329 ? 13.545 -26.837 4.844 1.00 97.94 329 ALA A O 1
ATOM 2531 N N . ALA A 1 330 ? 11.764 -26.749 6.208 1.00 97.75 330 ALA A N 1
ATOM 2532 C CA . ALA A 1 330 ? 10.805 -26.401 5.158 1.00 97.75 330 ALA A CA 1
ATOM 2533 C C . ALA A 1 330 ? 11.034 -24.988 4.581 1.00 97.75 330 ALA A C 1
ATOM 2535 O O . ALA A 1 330 ? 10.898 -24.790 3.370 1.00 97.75 330 ALA A O 1
ATOM 2536 N N . LEU A 1 331 ? 11.429 -24.020 5.415 1.00 98.00 331 LEU A N 1
ATOM 2537 C CA . LEU A 1 331 ? 11.821 -22.671 4.984 1.00 98.00 331 LEU A CA 1
ATOM 2538 C C . LEU A 1 331 ? 13.070 -22.708 4.094 1.00 98.00 331 LEU A C 1
ATOM 2540 O O . LEU A 1 331 ? 13.092 -22.094 3.033 1.00 98.00 331 LEU A O 1
ATOM 2544 N N . ILE A 1 332 ? 14.085 -23.488 4.464 1.00 97.75 332 ILE A N 1
ATOM 2545 C CA . ILE A 1 332 ? 15.291 -23.645 3.639 1.00 97.75 332 ILE A CA 1
ATOM 2546 C C . ILE A 1 332 ? 14.941 -24.313 2.299 1.00 97.75 332 ILE A C 1
ATOM 2548 O O . ILE A 1 332 ? 15.329 -23.819 1.236 1.00 97.75 332 ILE A O 1
ATOM 2552 N N . ALA A 1 333 ? 14.163 -25.402 2.336 1.00 96.62 333 ALA A N 1
ATOM 2553 C CA . ALA A 1 333 ? 13.783 -26.177 1.151 1.00 96.62 333 ALA A CA 1
ATOM 2554 C C . ALA A 1 333 ? 12.910 -25.392 0.155 1.00 96.62 333 ALA A C 1
ATOM 2556 O O . ALA A 1 333 ? 13.002 -25.611 -1.055 1.00 96.62 333 ALA A O 1
ATOM 2557 N N . SER A 1 334 ? 12.095 -24.462 0.657 1.00 97.50 334 SER A N 1
ATOM 2558 C CA . SER A 1 334 ? 11.218 -23.587 -0.130 1.00 97.50 334 SER A CA 1
ATOM 2559 C C . SER A 1 334 ? 11.954 -22.872 -1.263 1.00 97.50 334 SER A C 1
ATOM 2561 O O . SER A 1 334 ? 11.526 -22.911 -2.410 1.00 97.50 334 SER A O 1
ATOM 2563 N N . THR A 1 335 ? 13.120 -22.298 -0.976 1.00 92.81 335 THR A N 1
ATOM 2564 C CA . THR A 1 335 ? 13.882 -21.489 -1.942 1.00 92.81 335 THR A CA 1
ATOM 2565 C C . THR A 1 335 ? 14.290 -22.268 -3.203 1.00 92.81 335 THR A C 1
ATOM 2567 O O . THR A 1 335 ? 14.216 -21.748 -4.318 1.00 92.81 335 THR A O 1
ATOM 2570 N N . GLY A 1 336 ? 14.663 -23.543 -3.055 1.00 94.50 336 GLY A N 1
ATOM 2571 C CA . GLY A 1 336 ? 14.921 -24.443 -4.181 1.00 94.50 336 GLY A CA 1
ATOM 2572 C C . GLY A 1 336 ? 13.631 -24.875 -4.881 1.00 94.50 336 GLY A C 1
ATOM 2573 O O . GLY A 1 336 ? 13.551 -24.823 -6.111 1.00 94.50 336 GLY A O 1
ATOM 2574 N N . ALA A 1 337 ? 12.605 -25.221 -4.097 1.00 96.38 337 ALA A N 1
ATOM 2575 C CA . ALA A 1 337 ? 11.301 -25.647 -4.601 1.00 96.38 337 ALA A CA 1
ATOM 2576 C C . ALA A 1 337 ? 10.616 -24.576 -5.466 1.00 96.38 337 ALA A C 1
ATOM 2578 O O . ALA A 1 337 ? 9.961 -24.912 -6.446 1.00 96.38 337 ALA A O 1
ATOM 2579 N N . GLU A 1 338 ? 10.803 -23.292 -5.167 1.00 97.12 338 GLU A N 1
ATOM 2580 C CA . GLU A 1 338 ? 10.290 -22.171 -5.963 1.00 97.12 338 GLU A CA 1
ATOM 2581 C C . GLU A 1 338 ? 10.825 -22.156 -7.396 1.00 97.12 338 GLU A C 1
ATOM 2583 O O . GLU A 1 338 ? 10.071 -22.001 -8.360 1.00 97.12 338 GLU A O 1
ATOM 2588 N N . LEU A 1 339 ? 12.139 -22.330 -7.547 1.00 95.75 339 LEU A N 1
ATOM 2589 C CA . LEU A 1 339 ? 12.787 -22.372 -8.852 1.00 95.75 339 LEU A CA 1
ATOM 2590 C C . LEU A 1 339 ? 12.410 -23.640 -9.625 1.00 95.75 339 LEU A C 1
ATOM 2592 O O . LEU A 1 339 ? 12.216 -23.581 -10.841 1.00 95.75 339 LEU A O 1
ATOM 2596 N N . ASP A 1 340 ? 12.280 -24.769 -8.932 1.00 96.75 340 ASP A N 1
ATOM 2597 C CA . ASP A 1 340 ? 11.848 -26.030 -9.535 1.00 96.75 340 ASP A CA 1
ATOM 2598 C C . ASP A 1 340 ? 10.375 -25.985 -9.958 1.00 96.75 340 ASP A C 1
ATOM 2600 O O . ASP A 1 340 ? 10.028 -26.465 -11.036 1.00 96.75 340 ASP A O 1
ATOM 2604 N N . ALA A 1 341 ? 9.518 -25.335 -9.170 1.00 97.25 341 ALA A N 1
ATOM 2605 C CA . ALA A 1 341 ? 8.121 -25.093 -9.503 1.00 97.25 341 ALA A CA 1
ATOM 2606 C C . ALA A 1 341 ? 7.978 -24.205 -10.742 1.00 97.25 341 ALA A C 1
ATOM 2608 O O . ALA A 1 341 ? 7.166 -24.511 -11.614 1.00 97.25 341 ALA A O 1
ATOM 2609 N N . LEU A 1 342 ? 8.795 -23.153 -10.873 1.00 96.06 342 LEU A N 1
ATOM 2610 C CA . LEU A 1 342 ? 8.822 -22.344 -12.093 1.00 96.06 342 LEU A CA 1
ATOM 2611 C C . LEU A 1 342 ? 9.160 -23.203 -13.322 1.00 96.06 342 LEU A C 1
ATOM 2613 O O . LEU A 1 342 ? 8.451 -23.138 -14.323 1.00 96.06 342 LEU A O 1
ATOM 2617 N N . LEU A 1 343 ? 10.200 -24.039 -13.245 1.00 97.12 343 LEU A N 1
ATOM 2618 C CA . LEU A 1 343 ? 10.577 -24.928 -14.351 1.00 97.12 343 LEU A CA 1
ATOM 2619 C C . LEU A 1 343 ? 9.500 -25.967 -14.663 1.00 97.12 343 LEU A C 1
ATOM 2621 O O . LEU A 1 343 ? 9.221 -26.231 -15.830 1.00 97.12 343 LEU A O 1
ATOM 2625 N N . ASN A 1 344 ? 8.889 -26.551 -13.634 1.00 97.81 344 ASN A N 1
ATOM 2626 C CA . ASN A 1 344 ? 7.781 -27.481 -13.800 1.00 97.81 344 ASN A CA 1
ATOM 2627 C C . ASN A 1 344 ? 6.596 -26.799 -14.496 1.00 97.81 344 ASN A C 1
ATOM 2629 O O . ASN A 1 344 ? 6.044 -27.365 -15.433 1.00 97.81 344 ASN A O 1
ATOM 2633 N N . GLY A 1 345 ? 6.261 -25.567 -14.100 1.00 96.56 345 GLY A N 1
ATOM 2634 C CA . GLY A 1 345 ? 5.227 -24.760 -14.745 1.00 96.56 345 GLY A CA 1
ATOM 2635 C C . GLY A 1 345 ? 5.524 -24.497 -16.223 1.00 96.56 345 GLY A C 1
ATOM 2636 O O . GLY A 1 345 ? 4.663 -24.755 -17.060 1.00 96.56 345 GLY A O 1
ATOM 2637 N N . LEU A 1 346 ? 6.750 -24.073 -16.550 1.00 96.38 346 LEU A N 1
ATOM 2638 C CA . LEU A 1 346 ? 7.180 -23.841 -17.937 1.00 96.38 346 LEU A CA 1
ATOM 2639 C C . LEU A 1 346 ? 7.146 -25.117 -18.795 1.00 96.38 346 LEU A C 1
ATOM 2641 O O . LEU A 1 346 ? 6.907 -25.046 -19.995 1.00 96.38 346 LEU A O 1
ATOM 2645 N N . ASN A 1 347 ? 7.318 -26.290 -18.181 1.00 96.12 347 ASN A N 1
ATOM 2646 C CA . ASN A 1 347 ? 7.175 -27.594 -18.836 1.00 96.12 347 ASN A CA 1
ATOM 2647 C C . ASN A 1 347 ? 5.710 -28.082 -18.927 1.00 96.12 347 ASN A C 1
ATOM 2649 O O . ASN A 1 347 ? 5.472 -29.244 -19.258 1.00 96.12 347 ASN A O 1
ATOM 2653 N N . GLY A 1 348 ? 4.722 -27.237 -18.608 1.00 95.88 348 GLY A N 1
ATOM 2654 C CA . GLY A 1 348 ? 3.299 -27.598 -18.612 1.00 95.88 348 GLY A CA 1
ATOM 2655 C C . GLY A 1 348 ? 2.873 -28.494 -17.442 1.00 95.88 348 GLY A C 1
ATOM 2656 O O . GLY A 1 348 ? 1.812 -29.117 -17.490 1.00 95.88 348 GLY A O 1
ATOM 2657 N N . GLY A 1 349 ? 3.699 -28.590 -16.400 1.00 97.31 349 GLY A N 1
ATOM 2658 C CA . GLY A 1 349 ? 3.440 -29.383 -15.207 1.00 97.31 349 GLY A CA 1
ATOM 2659 C C . GLY A 1 349 ? 2.443 -28.727 -14.248 1.00 97.31 349 GLY A C 1
ATOM 2660 O O . GLY A 1 349 ? 2.288 -27.507 -14.183 1.00 97.31 349 GLY A O 1
ATOM 2661 N N . PHE A 1 350 ? 1.769 -29.559 -13.453 1.00 97.44 350 PHE A N 1
ATOM 2662 C CA . PHE A 1 350 ? 0.836 -29.097 -12.426 1.00 97.44 350 PHE A CA 1
ATOM 2663 C C . PHE A 1 350 ? 1.577 -28.491 -11.226 1.00 97.44 350 PHE A C 1
ATOM 2665 O O . PHE A 1 350 ? 2.497 -29.112 -10.692 1.00 97.44 350 PHE A O 1
ATOM 2672 N N . LEU A 1 351 ? 1.133 -27.317 -10.763 1.00 97.12 351 LEU A N 1
ATOM 2673 C CA . LEU A 1 351 ? 1.590 -26.707 -9.512 1.00 97.12 351 LEU A CA 1
ATOM 2674 C C . LEU A 1 351 ? 0.542 -26.884 -8.418 1.00 97.12 351 LEU A C 1
ATOM 2676 O O . LEU A 1 351 ? -0.594 -26.422 -8.554 1.00 97.12 351 LEU A O 1
ATOM 2680 N N . ALA A 1 352 ? 0.948 -27.530 -7.324 1.00 96.50 352 ALA A N 1
ATOM 2681 C CA . ALA A 1 352 ? 0.082 -27.784 -6.182 1.00 96.50 352 ALA A CA 1
ATOM 2682 C C . ALA A 1 352 ? -0.468 -26.469 -5.602 1.00 96.50 352 ALA A C 1
ATOM 2684 O O . ALA A 1 352 ? 0.274 -25.488 -5.521 1.00 96.50 352 ALA A O 1
ATOM 2685 N N . PRO A 1 353 ? -1.748 -26.419 -5.193 1.00 96.25 353 PRO A N 1
ATOM 2686 C CA . PRO A 1 353 ? -2.318 -25.229 -4.583 1.00 96.25 353 PRO A CA 1
ATOM 2687 C C . PRO A 1 353 ? -1.742 -24.974 -3.183 1.00 96.25 353 PRO A C 1
ATOM 2689 O O . PRO A 1 353 ? -1.333 -25.906 -2.487 1.00 96.25 353 PRO A O 1
ATOM 2692 N N . SER A 1 354 ? -1.743 -23.712 -2.750 1.00 94.56 354 SER A N 1
ATOM 2693 C CA . SER A 1 354 ? -1.357 -23.326 -1.386 1.00 94.56 354 SER A CA 1
ATOM 2694 C C . SER A 1 354 ? -2.165 -22.153 -0.858 1.00 94.56 354 SER A C 1
ATOM 2696 O O . SER A 1 354 ? -2.544 -21.259 -1.614 1.00 94.56 354 SER A O 1
ATOM 2698 N N . VAL A 1 355 ? -2.354 -22.129 0.458 1.00 92.81 355 VAL A N 1
ATOM 2699 C CA . VAL A 1 355 ? -2.740 -20.915 1.177 1.00 92.81 355 VAL A CA 1
ATOM 2700 C C . VAL A 1 355 ? -1.638 -19.862 1.077 1.00 92.81 355 VAL A C 1
ATOM 2702 O O . VAL A 1 355 ? -0.464 -20.178 0.861 1.00 92.81 355 VAL A O 1
ATOM 2705 N N . ALA A 1 356 ? -2.033 -18.608 1.249 1.00 88.38 356 ALA A N 1
ATOM 2706 C CA . ALA A 1 356 ? -1.129 -17.481 1.407 1.00 88.38 356 ALA A CA 1
ATOM 2707 C C . ALA A 1 356 ? -0.974 -17.092 2.888 1.00 88.38 356 ALA A C 1
ATOM 2709 O O . ALA A 1 356 ? -1.636 -17.638 3.772 1.00 88.38 356 ALA A O 1
ATOM 2710 N N . GLY A 1 357 ? -0.115 -16.110 3.137 1.00 88.50 357 GLY A N 1
ATOM 2711 C CA . GLY A 1 357 ? 0.306 -15.636 4.450 1.00 88.50 357 GLY A CA 1
ATOM 2712 C C . GLY A 1 357 ? 1.792 -15.903 4.650 1.00 88.50 357 GLY A C 1
ATOM 2713 O O . GLY A 1 357 ? 2.289 -16.965 4.294 1.00 88.50 357 GLY A O 1
ATOM 2714 N N . TYR A 1 358 ? 2.522 -14.938 5.197 1.00 89.88 358 TYR A N 1
ATOM 2715 C CA . TYR A 1 358 ? 3.910 -15.161 5.603 1.00 89.88 358 TYR A CA 1
ATOM 2716 C C . TYR A 1 358 ? 3.960 -16.134 6.792 1.00 89.88 358 TYR A C 1
ATOM 2718 O O . TYR A 1 358 ? 2.947 -16.276 7.482 1.00 89.88 358 TYR A O 1
ATOM 2726 N N . PRO A 1 359 ? 5.101 -16.795 7.057 1.00 91.75 359 PRO A N 1
ATOM 2727 C CA . PRO A 1 359 ? 5.146 -17.933 7.975 1.00 91.75 359 PRO A CA 1
ATOM 2728 C C . PRO A 1 359 ? 4.647 -17.602 9.388 1.00 91.75 359 PRO A C 1
ATOM 2730 O O . PRO A 1 359 ? 3.988 -18.428 10.007 1.00 91.75 359 PRO A O 1
ATOM 2733 N N . ILE A 1 360 ? 4.879 -16.372 9.866 1.00 90.94 360 ILE A N 1
ATOM 2734 C CA . ILE A 1 360 ? 4.400 -15.920 11.181 1.00 90.94 360 ILE A CA 1
ATOM 2735 C C . ILE A 1 360 ? 2.873 -15.812 11.250 1.00 90.94 360 ILE A C 1
ATOM 2737 O O . ILE A 1 360 ? 2.260 -16.240 12.231 1.00 90.94 360 ILE A O 1
ATOM 2741 N N . ALA A 1 361 ? 2.235 -15.292 10.201 1.00 88.62 361 ALA A N 1
ATOM 2742 C CA . ALA A 1 361 ? 0.778 -15.217 10.130 1.00 88.62 361 ALA A CA 1
ATOM 2743 C C . ALA A 1 361 ? 0.146 -16.585 9.832 1.00 88.62 361 ALA A C 1
ATOM 2745 O O . ALA A 1 361 ? -0.871 -16.944 10.430 1.00 88.62 361 ALA A O 1
ATOM 2746 N N . ASN A 1 362 ? 0.748 -17.369 8.937 1.00 91.25 362 ASN A N 1
ATOM 2747 C CA . ASN A 1 362 ? 0.225 -18.658 8.505 1.00 91.25 362 ASN A CA 1
ATOM 2748 C C . ASN A 1 362 ? 1.358 -19.657 8.194 1.00 91.25 362 ASN A C 1
ATOM 2750 O O . ASN A 1 362 ? 1.856 -19.663 7.068 1.00 91.25 362 ASN A O 1
ATOM 2754 N N . PRO A 1 363 ? 1.740 -20.524 9.150 1.00 92.81 363 PRO A N 1
ATOM 2755 C CA . PRO A 1 363 ? 2.775 -21.537 8.939 1.00 92.81 363 PRO A CA 1
ATOM 2756 C C . PRO A 1 363 ? 2.487 -22.511 7.782 1.00 92.81 363 PRO A C 1
ATOM 2758 O O . PRO A 1 363 ? 3.423 -22.969 7.130 1.00 92.81 363 PRO A O 1
ATOM 2761 N N . ASP A 1 364 ? 1.211 -22.771 7.463 1.00 92.62 364 ASP A N 1
ATOM 2762 C CA . ASP A 1 364 ? 0.796 -23.721 6.413 1.00 92.62 364 ASP A CA 1
ATOM 2763 C C . ASP A 1 364 ? 1.115 -23.237 4.981 1.00 92.62 364 ASP A C 1
ATOM 2765 O O . ASP A 1 364 ? 0.998 -23.988 3.999 1.00 92.62 364 ASP A O 1
ATOM 2769 N N . SER A 1 365 ? 1.524 -21.972 4.828 1.00 93.25 365 SER A N 1
ATOM 2770 C CA . SER A 1 365 ? 1.971 -21.424 3.544 1.00 93.25 365 SER A CA 1
ATOM 2771 C C . SER A 1 365 ? 3.336 -21.963 3.104 1.00 93.25 365 SER A C 1
ATOM 2773 O O . SER A 1 365 ? 3.667 -21.900 1.916 1.00 93.25 365 SER A O 1
ATOM 2775 N N . VAL A 1 366 ? 4.097 -22.559 4.025 1.00 95.62 366 VAL A N 1
ATOM 2776 C CA . VAL A 1 366 ? 5.410 -23.167 3.789 1.00 95.62 366 VAL A CA 1
ATOM 2777 C C . VAL A 1 366 ? 5.243 -24.692 3.623 1.00 95.62 366 VAL A C 1
ATOM 2779 O O . VAL A 1 366 ? 4.470 -25.299 4.361 1.00 95.62 366 VAL A O 1
ATOM 2782 N N . PRO A 1 367 ? 5.931 -25.350 2.667 1.00 95.88 367 PRO A N 1
ATOM 2783 C CA . PRO A 1 367 ? 6.895 -24.786 1.724 1.00 95.88 367 PRO A CA 1
ATOM 2784 C C . PRO A 1 367 ? 6.249 -23.982 0.585 1.00 95.88 367 PRO A C 1
ATOM 2786 O O . PRO A 1 367 ? 5.082 -24.183 0.243 1.00 95.88 367 PRO A O 1
ATOM 2789 N N . THR A 1 368 ? 7.010 -23.070 -0.014 1.00 97.00 368 THR A N 1
ATOM 2790 C CA . THR A 1 368 ? 6.592 -22.280 -1.190 1.00 97.00 368 THR A CA 1
ATOM 2791 C C . THR A 1 368 ? 6.891 -23.020 -2.505 1.00 97.00 368 THR A C 1
ATOM 2793 O O . THR A 1 368 ? 7.112 -24.232 -2.503 1.00 97.00 368 THR A O 1
ATOM 2796 N N . GLY A 1 369 ? 6.789 -22.344 -3.657 1.00 96.25 369 GLY A N 1
ATOM 2797 C CA . GLY A 1 369 ? 6.792 -22.981 -4.979 1.00 96.25 369 GLY A CA 1
ATOM 2798 C C . GLY A 1 369 ? 5.429 -23.562 -5.363 1.00 96.25 369 GLY A C 1
ATOM 2799 O O . GLY A 1 369 ? 5.336 -24.563 -6.070 1.00 96.25 369 GLY A O 1
ATOM 2800 N N . ARG A 1 370 ? 4.344 -22.959 -4.866 1.00 96.38 370 ARG A N 1
ATOM 2801 C CA . ARG A 1 370 ? 2.968 -23.453 -5.018 1.00 96.38 370 ARG A CA 1
ATOM 2802 C C . ARG A 1 370 ? 2.038 -22.389 -5.599 1.00 96.38 370 ARG A C 1
ATOM 2804 O O . ARG A 1 370 ? 2.332 -21.199 -5.587 1.00 96.38 370 ARG A O 1
ATOM 2811 N N . ASN A 1 371 ? 0.883 -22.815 -6.092 1.00 96.88 371 ASN A N 1
ATOM 2812 C CA . ASN A 1 371 ? -0.091 -21.944 -6.738 1.00 96.88 371 ASN A CA 1
ATOM 2813 C C . ASN A 1 371 ? -1.107 -21.378 -5.731 1.00 96.88 371 ASN A C 1
ATOM 2815 O O . ASN A 1 371 ? -2.039 -22.072 -5.320 1.00 96.88 371 ASN A O 1
ATOM 2819 N N . LEU A 1 372 ? -0.944 -20.111 -5.337 1.00 94.88 372 LEU A N 1
ATOM 2820 C CA . LEU A 1 372 ? -1.735 -19.492 -4.263 1.00 94.88 372 LEU A CA 1
ATOM 2821 C C . LEU A 1 372 ? -3.241 -19.458 -4.550 1.00 94.88 372 LEU A C 1
ATOM 2823 O O . LEU A 1 372 ? -3.661 -19.170 -5.673 1.00 94.88 372 LEU A O 1
ATOM 2827 N N . TYR A 1 373 ? -4.064 -19.694 -3.532 1.00 93.75 373 TYR A N 1
ATOM 2828 C CA . TYR A 1 373 ? -5.507 -19.443 -3.556 1.00 93.75 373 TYR A CA 1
ATOM 2829 C C . TYR A 1 373 ? -5.933 -18.515 -2.406 1.00 93.75 373 TYR A C 1
ATOM 2831 O O . TYR A 1 373 ? -5.190 -18.310 -1.450 1.00 93.75 373 TYR A O 1
ATOM 2839 N N . GLY A 1 374 ? -7.109 -17.896 -2.555 1.00 92.12 374 GLY A N 1
ATOM 2840 C CA . GLY A 1 374 ? -7.678 -16.971 -1.572 1.00 92.12 374 GLY A CA 1
ATOM 2841 C C . GLY A 1 374 ? -8.457 -17.707 -0.482 1.00 92.12 374 GLY A C 1
ATOM 2842 O O . GLY A 1 374 ? -8.061 -18.776 -0.034 1.00 92.12 374 GLY A O 1
ATOM 2843 N N . VAL A 1 375 ? -9.603 -17.164 -0.087 1.00 92.31 375 VAL A N 1
ATOM 2844 C CA . VAL A 1 375 ? -10.543 -17.827 0.832 1.00 92.31 375 VAL A CA 1
ATOM 2845 C C . VAL A 1 375 ? -11.855 -18.171 0.134 1.00 92.31 375 VAL A C 1
ATOM 2847 O O . VAL A 1 375 ? -12.136 -17.653 -0.946 1.00 92.31 375 VAL A O 1
ATOM 2850 N N . ASP A 1 376 ? -12.658 -19.034 0.761 1.00 93.94 376 ASP A N 1
ATOM 2851 C CA . ASP A 1 376 ? -14.077 -19.184 0.429 1.00 93.94 376 ASP A CA 1
ATOM 2852 C C . ASP A 1 376 ? -14.842 -17.979 1.009 1.00 93.94 376 ASP A C 1
ATOM 2854 O O . ASP A 1 376 ? -15.015 -17.919 2.232 1.00 93.94 376 ASP A O 1
ATOM 2858 N N . PRO A 1 377 ? -15.278 -17.006 0.184 1.00 93.06 377 PRO A N 1
ATOM 2859 C CA . PRO A 1 377 ? -15.929 -15.804 0.688 1.00 93.06 377 PRO A CA 1
ATOM 2860 C C . PRO A 1 377 ? -17.257 -16.114 1.386 1.00 93.06 377 PRO A C 1
ATOM 2862 O O . PRO A 1 377 ? -17.647 -15.366 2.276 1.00 93.06 377 PRO A O 1
ATOM 2865 N N . ASP A 1 378 ? -17.927 -17.226 1.067 1.00 94.44 378 ASP A N 1
ATOM 2866 C CA . ASP A 1 378 ? -19.214 -17.581 1.675 1.00 94.44 378 ASP A CA 1
ATOM 2867 C C . ASP A 1 378 ? -19.098 -18.009 3.133 1.00 94.44 378 ASP A C 1
ATOM 2869 O O . ASP A 1 378 ? -20.093 -18.024 3.857 1.00 94.44 378 ASP A O 1
ATOM 2873 N N . ARG A 1 379 ? -17.889 -18.333 3.588 1.00 95.69 379 ARG A N 1
ATOM 2874 C CA . ARG A 1 379 ? -17.607 -18.653 4.990 1.00 95.69 379 ARG A CA 1
ATOM 2875 C C . ARG A 1 379 ? -17.262 -17.424 5.822 1.00 95.69 379 ARG A C 1
ATOM 2877 O O . ARG A 1 379 ? -17.070 -17.572 7.023 1.00 95.69 379 ARG A O 1
ATOM 2884 N N . MET A 1 380 ? -17.195 -16.245 5.198 1.00 96.19 380 MET A N 1
ATOM 2885 C CA . MET A 1 380 ? -16.713 -15.023 5.833 1.00 96.19 380 MET A CA 1
ATOM 2886 C C . MET A 1 380 ? -17.866 -14.087 6.248 1.00 96.19 380 MET A C 1
ATOM 2888 O O . MET A 1 380 ? -18.807 -13.897 5.462 1.00 96.19 380 MET A O 1
ATOM 2892 N N . PRO A 1 381 ? -17.790 -13.463 7.440 1.00 97.44 381 PRO A N 1
ATOM 2893 C CA . PRO A 1 381 ? -16.820 -13.754 8.505 1.00 97.44 381 PRO A CA 1
ATOM 2894 C C . PRO A 1 381 ? -17.019 -15.167 9.087 1.00 97.44 381 PRO A C 1
ATOM 2896 O O . PRO A 1 381 ? -18.150 -15.633 9.255 1.00 97.44 381 PRO A O 1
ATOM 2899 N N . THR A 1 382 ? -15.920 -15.857 9.398 1.00 97.06 382 THR A N 1
ATOM 2900 C CA . THR A 1 382 ? -15.965 -17.081 10.219 1.00 97.06 382 THR A CA 1
ATOM 2901 C C . THR A 1 382 ? -16.455 -16.767 11.636 1.00 97.06 382 THR A C 1
ATOM 2903 O O . THR A 1 382 ? -16.509 -15.608 12.045 1.00 97.06 382 THR A O 1
ATOM 2906 N N . ARG A 1 383 ? -16.793 -17.791 12.430 1.00 96.75 383 ARG A N 1
ATOM 2907 C CA . ARG A 1 383 ? -17.194 -17.583 13.834 1.00 96.75 383 ARG A CA 1
ATOM 2908 C C . ARG A 1 383 ? -16.059 -16.965 14.651 1.00 96.75 383 ARG A C 1
ATOM 2910 O O . ARG A 1 383 ? -16.290 -16.080 15.466 1.00 96.75 383 ARG A O 1
ATOM 2917 N N . GLU A 1 384 ? -14.838 -17.413 14.393 1.00 95.50 384 GLU A N 1
ATOM 2918 C CA . GLU A 1 384 ? -13.625 -16.961 15.065 1.00 95.50 384 GLU A CA 1
ATOM 2919 C C . GLU A 1 384 ? -13.292 -15.515 14.682 1.00 95.50 384 GLU A C 1
ATOM 2921 O O . GLU A 1 384 ? -13.026 -14.693 15.553 1.00 95.50 384 GLU A O 1
ATOM 2926 N N . SER A 1 385 ? -13.359 -15.178 13.390 1.00 96.25 385 SER A N 1
ATOM 2927 C CA . SER A 1 385 ? -13.116 -13.804 12.929 1.00 96.25 385 SER A CA 1
ATOM 2928 C C . SER A 1 385 ? -14.227 -12.840 13.350 1.00 96.25 385 SER A C 1
ATOM 2930 O O . SER A 1 385 ? -13.928 -11.685 13.636 1.00 96.25 385 SER A O 1
ATOM 2932 N N . PHE A 1 386 ? -15.480 -13.298 13.474 1.00 98.25 386 PHE A N 1
ATOM 2933 C CA . PHE A 1 386 ? -16.547 -12.497 14.075 1.00 98.25 386 PHE A CA 1
ATOM 2934 C C . PHE A 1 386 ? -16.240 -12.172 15.540 1.00 98.25 386 PHE A C 1
ATOM 2936 O O . PHE A 1 386 ? -16.314 -11.009 15.913 1.00 98.25 386 PHE A O 1
ATOM 2943 N N . ALA A 1 387 ? -15.806 -13.152 16.341 1.00 97.75 387 ALA A N 1
ATOM 2944 C CA . ALA A 1 387 ? -15.411 -12.912 17.732 1.00 97.75 387 ALA A CA 1
ATOM 2945 C C . ALA A 1 387 ? -14.231 -11.926 17.850 1.00 97.75 387 ALA A C 1
ATOM 2947 O O . ALA A 1 387 ? -14.234 -11.055 18.719 1.00 97.75 387 ALA A O 1
ATOM 2948 N N . VAL A 1 388 ? -13.248 -12.013 16.945 1.00 97.94 388 VAL A N 1
ATOM 2949 C CA . VAL A 1 388 ? -12.171 -11.010 16.843 1.00 97.94 388 VAL A CA 1
ATOM 2950 C C . VAL A 1 388 ? -12.741 -9.633 16.496 1.00 97.94 388 VAL A C 1
ATOM 2952 O O . VAL A 1 388 ? -12.397 -8.652 17.149 1.00 97.94 388 VAL A O 1
ATOM 2955 N N . GLY A 1 389 ? -13.650 -9.555 15.523 1.00 98.25 389 GLY A N 1
ATOM 2956 C CA . GLY A 1 389 ? -14.337 -8.319 15.148 1.00 98.25 389 GLY A CA 1
ATOM 2957 C C . GLY A 1 389 ? -15.124 -7.689 16.302 1.00 98.25 389 GLY A C 1
ATOM 2958 O O . GLY A 1 389 ? -15.086 -6.474 16.475 1.00 98.25 389 GLY A O 1
ATOM 2959 N N . GLN A 1 390 ? -15.772 -8.495 17.150 1.00 98.12 390 GLN A N 1
ATOM 2960 C CA . GLN A 1 390 ? -16.441 -8.007 18.363 1.00 98.12 390 GLN A CA 1
ATOM 2961 C C . GLN A 1 390 ? -15.441 -7.373 19.337 1.00 98.12 390 GLN A C 1
ATOM 2963 O O . GLN A 1 390 ? -15.662 -6.256 19.803 1.00 98.12 390 GLN A O 1
ATOM 2968 N N . ALA A 1 391 ? -14.315 -8.044 19.596 1.00 98.19 391 ALA A N 1
ATOM 2969 C CA . ALA A 1 391 ? -13.275 -7.523 20.479 1.00 98.19 391 ALA A CA 1
ATOM 2970 C C . ALA A 1 391 ? -12.643 -6.223 19.944 1.00 98.19 391 ALA A C 1
ATOM 2972 O O . ALA A 1 391 ? -12.355 -5.314 20.726 1.00 98.19 391 ALA A O 1
ATOM 2973 N N . LEU A 1 392 ? -12.455 -6.114 18.624 1.00 98.62 392 LEU A N 1
ATOM 2974 C CA . LEU A 1 392 ? -11.977 -4.893 17.968 1.00 98.62 392 LEU A CA 1
ATOM 2975 C C . LEU A 1 392 ? -12.983 -3.748 18.119 1.00 98.62 392 LEU A C 1
ATOM 2977 O O . LEU A 1 392 ? -12.610 -2.684 18.606 1.00 98.62 392 LEU A O 1
ATOM 2981 N N . ALA A 1 393 ? -14.264 -3.990 17.829 1.00 98.62 393 ALA A N 1
ATOM 2982 C CA . ALA A 1 393 ? -15.319 -2.990 17.985 1.00 98.62 393 ALA A CA 1
ATOM 2983 C C . ALA A 1 393 ? -15.420 -2.480 19.432 1.00 98.62 393 ALA A C 1
ATOM 2985 O O . ALA A 1 393 ? -15.540 -1.279 19.665 1.00 98.62 393 ALA A O 1
ATOM 2986 N N . GLU A 1 394 ? -15.343 -3.372 20.423 1.00 98.12 394 GLU A N 1
ATOM 2987 C CA . GLU A 1 394 ? -15.335 -2.985 21.840 1.00 98.12 394 GLU A CA 1
ATOM 2988 C C . GLU A 1 394 ? -14.079 -2.196 22.218 1.00 98.12 394 GLU A C 1
ATOM 2990 O O . GLU A 1 394 ? -14.163 -1.229 22.976 1.00 98.12 394 GLU A O 1
ATOM 2995 N N . GLY A 1 395 ? -12.918 -2.576 21.676 1.00 97.94 395 GLY A N 1
ATOM 2996 C CA . GLY A 1 395 ? -11.669 -1.836 21.840 1.00 97.94 395 GLY A CA 1
ATOM 2997 C C . GLY A 1 395 ? -11.740 -0.425 21.252 1.00 97.94 395 GLY A C 1
ATOM 2998 O O . GLY A 1 395 ? -11.325 0.529 21.910 1.00 97.94 395 GLY A O 1
ATOM 2999 N N . LEU A 1 396 ? -12.318 -0.283 20.058 1.00 98.44 396 LEU A N 1
ATOM 3000 C CA . LEU A 1 396 ? -12.521 0.999 19.384 1.00 98.44 396 LEU A CA 1
ATOM 3001 C C . LEU A 1 396 ? -13.475 1.897 20.176 1.00 98.44 396 LEU A C 1
ATOM 3003 O O . LEU A 1 396 ? -13.165 3.059 20.430 1.00 98.44 396 LEU A O 1
ATOM 3007 N N . ILE A 1 397 ? -14.614 1.350 20.610 1.00 98.38 397 ILE A N 1
ATOM 3008 C CA . ILE A 1 397 ? -15.590 2.072 21.434 1.00 98.38 397 ILE A CA 1
ATOM 3009 C C . ILE A 1 397 ? -14.947 2.545 22.736 1.00 98.38 397 ILE A C 1
ATOM 3011 O O . ILE A 1 397 ? -15.149 3.689 23.132 1.00 98.38 397 ILE A O 1
ATOM 3015 N N . ARG A 1 398 ? -14.146 1.693 23.387 1.00 97.06 398 ARG A N 1
ATOM 3016 C CA . ARG A 1 398 ? -13.430 2.061 24.611 1.00 97.06 398 ARG A CA 1
ATOM 3017 C C . ARG A 1 398 ? -12.467 3.222 24.370 1.00 97.06 398 ARG A C 1
ATOM 3019 O O . ARG A 1 398 ? -12.522 4.193 25.113 1.00 97.06 398 ARG A O 1
ATOM 3026 N N . GLN A 1 399 ? -11.655 3.158 23.312 1.00 94.44 399 GLN A N 1
ATOM 3027 C CA . GLN A 1 399 ? -10.743 4.249 22.945 1.00 94.44 399 GLN A CA 1
ATOM 3028 C C . GLN A 1 399 ? -11.492 5.568 22.694 1.00 94.44 399 GLN A C 1
ATOM 3030 O O . GLN A 1 399 ? -11.041 6.621 23.137 1.00 94.44 399 GLN A O 1
ATOM 3035 N N . GLN A 1 400 ? -12.643 5.516 22.020 1.00 95.62 400 GLN A N 1
ATOM 3036 C CA . GLN A 1 400 ? -13.466 6.695 21.736 1.00 95.62 400 GLN A CA 1
ATOM 3037 C C . GLN A 1 400 ? -14.124 7.278 22.995 1.00 95.62 400 GLN A C 1
ATOM 3039 O O . GLN A 1 400 ? -14.097 8.494 23.187 1.00 95.62 400 GLN A O 1
ATOM 3044 N N . LEU A 1 401 ? -14.639 6.429 23.888 1.00 95.31 401 LEU A N 1
ATOM 3045 C CA . LEU A 1 401 ? -15.189 6.854 25.179 1.00 95.31 401 LEU A CA 1
ATOM 3046 C C . LEU A 1 401 ? -14.114 7.484 26.072 1.00 95.31 401 LEU A C 1
ATOM 3048 O O . LEU A 1 401 ? -14.367 8.509 26.696 1.00 95.31 401 LEU A O 1
ATOM 3052 N N . GLU A 1 402 ? -12.911 6.907 26.115 1.00 91.12 402 GLU A N 1
ATOM 3053 C CA . GLU A 1 402 ? -11.778 7.466 26.863 1.00 91.12 402 GLU A CA 1
ATOM 3054 C C . GLU A 1 402 ? -11.327 8.821 26.298 1.00 91.12 402 GLU A C 1
ATOM 3056 O O . GLU A 1 402 ? -10.971 9.717 27.062 1.00 91.12 402 GLU A O 1
ATOM 3061 N N . ALA A 1 403 ? -11.354 8.985 24.972 1.00 88.12 403 ALA A N 1
ATOM 3062 C CA . ALA A 1 403 ? -10.915 10.209 24.307 1.00 88.12 403 ALA A CA 1
ATOM 3063 C C . ALA A 1 403 ? -11.954 11.342 24.355 1.00 88.12 403 ALA A C 1
ATOM 3065 O O . ALA A 1 403 ? -11.581 12.510 24.469 1.00 88.12 403 ALA A O 1
ATOM 3066 N N . THR A 1 404 ? -13.246 11.019 24.242 1.00 92.44 404 THR A N 1
ATOM 3067 C CA . THR A 1 404 ? -14.309 12.017 24.009 1.00 92.44 404 THR A CA 1
ATOM 3068 C C . THR A 1 404 ? -15.393 12.048 25.084 1.00 92.44 404 THR A C 1
ATOM 3070 O O . THR A 1 404 ? -16.094 13.050 25.205 1.00 92.44 404 THR A O 1
ATOM 3073 N N . GLY A 1 405 ? -15.524 10.987 25.883 1.00 94.56 405 GLY A N 1
ATOM 3074 C CA . GLY A 1 405 ? -16.608 10.811 26.851 1.00 94.56 405 GLY A CA 1
ATOM 3075 C C . GLY A 1 405 ? -17.917 10.273 26.262 1.00 94.56 405 GLY A C 1
ATOM 3076 O O . GLY A 1 405 ? -18.821 9.967 27.035 1.00 94.56 405 GLY A O 1
ATOM 3077 N N . ASP A 1 406 ? -18.011 10.107 24.938 1.00 94.94 406 ASP A N 1
ATOM 3078 C CA . ASP A 1 406 ? -19.218 9.667 24.232 1.00 94.94 406 ASP A CA 1
ATOM 3079 C C . ASP A 1 406 ? -18.941 8.475 23.295 1.00 94.94 406 ASP A C 1
ATOM 3081 O O . ASP A 1 406 ? -17.803 8.182 22.921 1.00 94.94 406 ASP A O 1
ATOM 3085 N N . TYR A 1 407 ? -20.001 7.751 22.920 1.00 96.94 407 TYR A N 1
ATOM 3086 C CA . TYR A 1 407 ? -19.910 6.735 21.868 1.00 96.94 407 TYR A CA 1
ATOM 3087 C C . TYR A 1 407 ? -19.651 7.408 20.512 1.00 96.94 407 TYR A C 1
ATOM 3089 O O . TYR A 1 407 ? -20.270 8.439 20.232 1.00 96.94 407 TYR A O 1
ATOM 3097 N N . PRO A 1 408 ? -18.834 6.807 19.625 1.00 97.44 408 PRO A N 1
ATOM 3098 C CA . PRO A 1 408 ? -18.689 7.329 18.274 1.00 97.44 408 PRO A CA 1
ATOM 3099 C C . PRO A 1 408 ? -20.033 7.219 17.550 1.00 97.44 408 PRO A C 1
ATOM 3101 O O . PRO A 1 408 ? -20.666 6.160 17.536 1.00 97.44 408 PRO A O 1
ATOM 3104 N N . ALA A 1 409 ? -20.478 8.300 16.919 1.00 97.12 409 ALA A N 1
ATOM 3105 C CA . ALA A 1 409 ? -21.692 8.284 16.117 1.00 97.12 409 ALA A CA 1
ATOM 3106 C C . ALA A 1 409 ? -21.473 7.494 14.822 1.00 97.12 409 ALA A C 1
ATOM 3108 O O . ALA A 1 409 ? -22.394 6.824 14.341 1.00 97.12 409 ALA A O 1
ATOM 3109 N N . LYS A 1 410 ? -20.268 7.577 14.243 1.00 98.62 410 LYS A N 1
ATOM 3110 C CA . LYS A 1 410 ? -19.940 6.888 12.993 1.00 98.62 410 LYS A CA 1
ATOM 3111 C C . LYS A 1 410 ? -18.454 6.583 12.842 1.00 98.62 410 LYS A C 1
ATOM 3113 O O . LYS A 1 410 ? -17.608 7.437 13.100 1.00 98.62 410 LYS A O 1
ATOM 3118 N N . VAL A 1 411 ? -18.161 5.397 12.314 1.00 98.81 411 VAL A N 1
ATOM 3119 C CA . VAL A 1 411 ? -16.802 4.919 12.021 1.00 98.81 411 VAL A CA 1
ATOM 3120 C C . VAL A 1 411 ? -16.656 4.644 10.525 1.00 98.81 411 VAL A C 1
ATOM 3122 O O . VAL A 1 411 ? -17.501 3.984 9.924 1.00 98.81 411 VAL A O 1
ATOM 3125 N N . ALA A 1 412 ? -15.592 5.136 9.898 1.00 98.81 412 ALA A N 1
ATOM 3126 C CA . ALA A 1 412 ? -15.293 4.842 8.504 1.00 98.81 412 ALA A CA 1
ATOM 3127 C C . ALA A 1 412 ? -14.170 3.801 8.378 1.00 98.81 412 ALA A C 1
ATOM 3129 O O . ALA A 1 412 ? -13.132 3.917 9.014 1.00 98.81 412 ALA A O 1
ATOM 3130 N N . PHE A 1 413 ? -14.355 2.794 7.533 1.00 98.81 413 PHE A N 1
ATOM 3131 C CA . PHE A 1 413 ? -13.413 1.696 7.328 1.00 98.81 413 PHE A CA 1
ATOM 3132 C C . PHE A 1 413 ? -12.786 1.766 5.942 1.00 98.81 413 PHE A C 1
ATOM 3134 O O . PHE A 1 413 ? -13.482 2.057 4.966 1.00 98.81 413 PHE A O 1
ATOM 3141 N N . THR A 1 414 ? -11.508 1.400 5.835 1.00 97.75 414 THR A N 1
ATOM 3142 C CA . THR A 1 414 ? -10.919 0.967 4.561 1.00 97.75 414 THR A CA 1
ATOM 3143 C C . THR A 1 414 ? -10.782 -0.554 4.530 1.00 97.75 414 THR A C 1
ATOM 3145 O O . THR A 1 414 ? -10.181 -1.157 5.418 1.00 97.75 414 THR A O 1
ATOM 3148 N N . LEU A 1 415 ? -11.363 -1.199 3.513 1.00 97.69 415 LEU A N 1
ATOM 3149 C CA . LEU A 1 415 ? -11.330 -2.656 3.356 1.00 97.69 415 LEU A CA 1
ATOM 3150 C C . LEU A 1 415 ? -10.471 -3.076 2.169 1.00 97.69 415 LEU A C 1
ATOM 3152 O O . LEU A 1 415 ? -10.706 -2.667 1.025 1.00 97.69 415 LEU A O 1
ATOM 3156 N N . TRP A 1 416 ? -9.494 -3.943 2.444 1.00 95.81 416 TRP A N 1
ATOM 3157 C CA . TRP A 1 416 ? -8.540 -4.465 1.467 1.00 95.81 416 TRP A CA 1
ATOM 3158 C C . TRP A 1 416 ? -8.706 -5.968 1.251 1.00 95.81 416 TRP A C 1
ATOM 3160 O O . TRP A 1 416 ? -8.954 -6.728 2.185 1.00 95.81 416 TRP A O 1
ATOM 3170 N N . GLY A 1 417 ? -8.503 -6.424 0.010 1.00 94.19 417 GLY A N 1
ATOM 3171 C CA . GLY A 1 417 ? -8.602 -7.848 -0.333 1.00 94.19 417 GLY A CA 1
ATOM 3172 C C . GLY A 1 417 ? -7.578 -8.716 0.406 1.00 94.19 417 GLY A C 1
ATOM 3173 O O . GLY A 1 417 ? -7.903 -9.820 0.837 1.00 94.19 417 GLY A O 1
ATOM 3174 N N . GLY A 1 418 ? -6.357 -8.205 0.601 1.00 93.19 418 GLY A N 1
ATOM 3175 C CA . GLY A 1 418 ? -5.320 -8.891 1.375 1.00 93.19 418 GLY A CA 1
ATOM 3176 C C . GLY A 1 418 ? -5.696 -9.084 2.847 1.00 93.19 418 GLY A C 1
ATOM 3177 O O . GLY A 1 418 ? -5.546 -10.193 3.356 1.00 93.19 418 GLY A O 1
ATOM 3178 N N . GLU A 1 419 ? -6.229 -8.045 3.501 1.00 94.50 419 GLU A N 1
ATOM 3179 C CA . GLU A 1 419 ? -6.709 -8.128 4.890 1.00 94.50 419 GLU A CA 1
ATOM 3180 C C . GLU A 1 419 ? -7.892 -9.091 4.996 1.00 94.50 419 GLU A C 1
ATOM 3182 O O . GLU A 1 419 ? -7.852 -10.006 5.810 1.00 94.50 419 GLU A O 1
ATOM 3187 N N . PHE A 1 420 ? -8.876 -8.996 4.094 1.00 95.75 420 PHE A N 1
ATOM 3188 C CA . PHE A 1 420 ? -10.017 -9.917 4.053 1.00 95.75 420 PHE A CA 1
ATOM 3189 C C . PHE A 1 420 ? -9.596 -11.394 3.999 1.00 95.75 420 PHE A C 1
ATOM 3191 O O . PHE A 1 420 ? -10.154 -12.227 4.713 1.00 95.75 420 PHE A O 1
ATOM 3198 N N . ILE A 1 421 ? -8.595 -11.719 3.173 1.00 94.38 421 ILE A N 1
ATOM 3199 C CA . ILE A 1 421 ? -8.066 -13.082 3.045 1.00 94.38 421 ILE A CA 1
ATOM 3200 C C . ILE A 1 421 ? -7.311 -13.504 4.313 1.00 94.38 421 ILE A C 1
ATOM 3202 O O . ILE A 1 421 ? -7.529 -14.612 4.801 1.00 94.38 421 ILE A O 1
ATOM 3206 N N . ARG A 1 422 ? -6.430 -12.648 4.850 1.00 92.00 422 ARG A N 1
ATOM 3207 C CA . ARG A 1 422 ? -5.578 -12.979 6.007 1.00 92.00 422 ARG A CA 1
ATOM 3208 C C . ARG A 1 422 ? -6.371 -13.105 7.305 1.00 92.00 422 ARG A C 1
ATOM 3210 O O . ARG A 1 422 ? -6.135 -14.033 8.072 1.00 92.00 422 ARG A O 1
ATOM 3217 N N . THR A 1 423 ? -7.316 -12.199 7.534 1.00 93.44 423 THR A N 1
ATOM 3218 C CA . THR A 1 423 ? -8.100 -12.121 8.776 1.00 93.44 423 THR A CA 1
ATOM 3219 C C . THR A 1 423 ? -9.390 -12.934 8.713 1.00 93.44 423 THR A C 1
ATOM 3221 O O . THR A 1 423 ? -10.112 -13.015 9.704 1.00 93.44 423 THR A O 1
ATOM 3224 N N . GLN A 1 424 ? -9.688 -13.537 7.555 1.00 94.06 424 GLN A N 1
ATOM 3225 C CA . GLN A 1 424 ? -10.913 -14.301 7.307 1.00 94.06 424 GLN A CA 1
ATOM 3226 C C . GLN A 1 424 ? -12.188 -13.473 7.567 1.00 94.06 424 GLN A C 1
ATOM 3228 O O . GLN A 1 424 ? -13.221 -13.996 7.978 1.00 94.06 424 GLN A O 1
ATOM 3233 N N . GLY A 1 425 ? -12.117 -12.164 7.302 1.00 95.81 425 GLY A N 1
ATOM 3234 C CA . GLY A 1 425 ? -13.246 -11.244 7.428 1.00 95.81 425 GLY A CA 1
ATOM 3235 C C . GLY A 1 425 ? -13.432 -10.610 8.809 1.00 95.81 425 GLY A C 1
ATOM 3236 O O . GLY A 1 425 ? -14.552 -10.204 9.106 1.00 95.81 425 GLY A O 1
ATOM 3237 N N . ALA A 1 426 ? -12.381 -10.479 9.628 1.00 97.38 426 ALA A N 1
ATOM 3238 C CA . ALA A 1 426 ? -12.484 -9.854 10.955 1.00 97.38 426 ALA A CA 1
ATOM 3239 C C . ALA A 1 426 ? -13.084 -8.434 10.910 1.00 97.38 426 ALA A C 1
ATOM 3241 O O . ALA A 1 426 ? -13.989 -8.140 11.685 1.00 97.38 426 ALA A O 1
ATOM 3242 N N . ASP A 1 427 ? -12.683 -7.605 9.937 1.00 97.88 427 ASP A N 1
ATOM 3243 C CA . ASP A 1 427 ? -13.239 -6.251 9.749 1.00 97.88 427 ASP A CA 1
ATOM 3244 C C . ASP A 1 427 ? -14.741 -6.263 9.440 1.00 97.88 427 ASP A C 1
ATOM 3246 O O . ASP A 1 427 ? -15.492 -5.396 9.874 1.00 97.88 427 ASP A O 1
ATOM 3250 N N . ILE A 1 428 ? -15.212 -7.269 8.696 1.00 98.38 428 ILE A N 1
ATOM 3251 C CA . ILE A 1 428 ? -16.645 -7.425 8.413 1.00 98.38 428 ILE A CA 1
ATOM 3252 C C . ILE A 1 428 ? -17.380 -7.786 9.704 1.00 98.38 428 ILE A C 1
ATOM 3254 O O . ILE A 1 428 ? -18.478 -7.290 9.946 1.00 98.38 428 ILE A O 1
ATOM 3258 N N . GLY A 1 429 ? -16.769 -8.628 10.542 1.00 98.50 429 GLY A N 1
ATOM 3259 C CA . GLY A 1 429 ? -17.302 -8.944 11.860 1.00 98.50 429 GLY A CA 1
ATOM 3260 C C . GLY A 1 429 ? -17.386 -7.722 12.774 1.00 98.50 429 GLY A C 1
ATOM 3261 O O . GLY A 1 429 ? -18.408 -7.530 13.430 1.00 98.50 429 GLY A O 1
ATOM 3262 N N . GLU A 1 430 ? -16.366 -6.864 12.756 1.00 98.75 430 GLU A N 1
ATOM 3263 C CA . GLU A 1 430 ? -16.360 -5.592 13.482 1.00 98.75 430 GLU A CA 1
ATOM 3264 C C . GLU A 1 430 ? -17.481 -4.664 13.002 1.00 98.75 430 GLU A C 1
ATOM 3266 O O . GLU A 1 430 ? -18.284 -4.192 13.807 1.00 98.75 430 GLU A O 1
ATOM 3271 N N . ILE A 1 431 ? -17.597 -4.473 11.683 1.00 98.88 431 ILE A N 1
ATOM 3272 C CA . ILE A 1 431 ? -18.654 -3.671 11.055 1.00 98.88 431 ILE A CA 1
ATOM 3273 C C . ILE A 1 431 ? -20.044 -4.180 11.455 1.00 98.88 431 ILE A C 1
ATOM 3275 O O . ILE A 1 431 ? -20.902 -3.391 11.856 1.00 98.88 431 ILE A O 1
ATOM 3279 N N . PHE A 1 432 ? -20.281 -5.492 11.370 1.00 98.81 432 PHE A N 1
ATOM 3280 C CA . PHE A 1 432 ? -21.563 -6.083 11.757 1.00 98.81 432 PHE A CA 1
ATOM 3281 C C . PHE A 1 432 ? -21.864 -5.834 13.228 1.00 98.81 432 PHE A C 1
ATOM 3283 O O . PHE A 1 432 ? -22.962 -5.373 13.551 1.00 98.81 432 PHE A O 1
ATOM 3290 N N . TYR A 1 433 ? -20.890 -6.056 14.112 1.00 98.69 433 TYR A N 1
ATOM 3291 C CA . TYR A 1 433 ? -21.107 -5.824 15.528 1.00 98.69 433 TYR A CA 1
ATOM 3292 C C . TYR A 1 433 ? -21.400 -4.349 15.805 1.00 98.69 433 TYR A C 1
ATOM 3294 O O . TYR A 1 433 ? -22.398 -4.082 16.467 1.00 98.69 433 TYR A O 1
ATOM 3302 N N . LEU A 1 434 ? -20.650 -3.385 15.254 1.00 98.81 434 LEU A N 1
ATOM 3303 C CA . LEU A 1 434 ? -20.916 -1.942 15.416 1.00 98.81 434 LEU A CA 1
ATOM 3304 C C . LEU A 1 434 ? -22.359 -1.561 15.033 1.00 98.81 434 LEU A C 1
ATOM 3306 O O . LEU A 1 434 ? -23.050 -0.907 15.825 1.00 98.81 434 LEU A O 1
ATOM 3310 N N . LEU A 1 435 ? -22.854 -2.081 13.904 1.00 98.75 435 LEU A N 1
ATOM 3311 C CA . LEU A 1 435 ? -24.244 -1.930 13.444 1.00 98.75 435 LEU A CA 1
ATOM 3312 C C . LEU A 1 435 ? -25.282 -2.630 14.354 1.00 98.75 435 LEU A C 1
ATOM 3314 O O . LEU A 1 435 ? -26.487 -2.364 14.279 1.00 98.75 435 LEU A O 1
ATOM 3318 N N . GLY A 1 436 ? -24.829 -3.526 15.231 1.00 98.25 436 GLY A N 1
ATOM 3319 C CA . GLY A 1 436 ? -25.656 -4.365 16.096 1.00 98.25 436 GLY A CA 1
ATOM 3320 C C . GLY A 1 436 ? -26.315 -5.512 15.329 1.00 98.25 436 GLY A C 1
ATOM 3321 O O . GLY A 1 436 ? -27.491 -5.818 15.538 1.00 98.25 436 GLY A O 1
ATOM 3322 N N . VAL A 1 437 ? -25.574 -6.101 14.399 1.00 98.44 437 VAL A N 1
ATOM 3323 C CA . VAL A 1 437 ? -25.976 -7.214 13.541 1.00 98.44 437 VAL A CA 1
ATOM 3324 C C . VAL A 1 437 ? -25.021 -8.383 13.783 1.00 98.44 437 VAL A C 1
ATOM 3326 O O . VAL A 1 437 ? -23.837 -8.183 14.045 1.00 98.44 437 VAL A O 1
ATOM 3329 N N . GLU A 1 438 ? -25.516 -9.613 13.677 1.00 98.06 438 GLU A N 1
ATOM 3330 C CA . GLU A 1 438 ? -24.686 -10.817 13.742 1.00 98.06 438 GLU A CA 1
ATOM 3331 C C . GLU A 1 438 ? -24.928 -11.764 12.549 1.00 98.06 438 GLU A C 1
ATOM 3333 O O . GLU A 1 438 ? -26.042 -11.806 12.009 1.00 98.06 438 GLU A O 1
ATOM 3338 N N . PRO A 1 439 ? -23.909 -12.536 12.119 1.00 98.00 439 PRO A N 1
ATOM 3339 C CA . PRO A 1 439 ? -24.051 -13.522 11.053 1.00 98.00 439 PRO A CA 1
ATOM 3340 C C . PRO A 1 439 ? -24.881 -14.736 11.479 1.00 98.00 439 PRO A C 1
ATOM 3342 O O . PRO A 1 439 ? -24.813 -15.213 12.611 1.00 98.00 439 PRO A O 1
ATOM 3345 N N . VAL A 1 440 ? -25.588 -15.327 10.518 1.00 97.81 440 VAL A N 1
ATOM 3346 C CA . VAL A 1 440 ? -26.256 -16.624 10.648 1.00 97.81 440 VAL A CA 1
ATOM 3347 C C . VAL A 1 440 ? -25.512 -17.647 9.795 1.00 97.81 440 VAL A C 1
ATOM 3349 O O . VAL A 1 440 ? -25.566 -17.625 8.561 1.00 97.81 440 VAL A O 1
ATOM 3352 N N . TRP A 1 441 ? -24.813 -18.565 10.462 1.00 97.56 441 TRP A N 1
ATOM 3353 C CA . TRP A 1 441 ? -24.073 -19.641 9.803 1.00 97.56 441 TRP A CA 1
ATOM 3354 C C . TRP A 1 441 ? -24.915 -20.906 9.630 1.00 97.56 441 TRP A C 1
ATOM 3356 O O . TRP A 1 441 ? -25.629 -21.318 10.546 1.00 97.56 441 TRP A O 1
ATOM 3366 N N . ASP A 1 442 ? -24.753 -21.579 8.490 1.00 96.19 442 ASP A N 1
ATOM 3367 C CA . ASP A 1 442 ? -25.231 -22.949 8.308 1.00 96.19 442 ASP A CA 1
ATOM 3368 C C . ASP A 1 442 ? -24.321 -23.985 9.003 1.00 96.19 442 ASP A C 1
ATOM 3370 O O . ASP A 1 442 ? -23.280 -23.662 9.585 1.00 96.19 442 ASP A O 1
ATOM 3374 N N . SER A 1 443 ? -24.707 -25.263 8.939 1.00 95.12 443 SER A N 1
ATOM 3375 C CA . SER A 1 443 ? -23.959 -26.370 9.552 1.00 95.12 443 SER A CA 1
ATOM 3376 C C . SER A 1 443 ? -22.553 -26.582 8.974 1.00 95.12 443 SER A C 1
ATOM 3378 O O . SER A 1 443 ? -21.749 -27.275 9.588 1.00 95.12 443 SER A O 1
ATOM 3380 N N . HIS A 1 444 ? -22.252 -26.014 7.802 1.00 93.69 444 HIS A N 1
ATOM 3381 C CA . HIS A 1 444 ? -20.937 -26.074 7.157 1.00 93.69 444 HIS A CA 1
ATOM 3382 C C . HIS A 1 444 ? -20.114 -24.798 7.411 1.00 93.69 444 HIS A C 1
ATOM 3384 O O . HIS A 1 444 ? -19.018 -24.646 6.867 1.00 93.69 444 HIS A O 1
ATOM 3390 N N . GLY A 1 445 ? -20.627 -23.878 8.234 1.00 94.56 445 GLY A N 1
ATOM 3391 C CA . GLY A 1 445 ? -19.966 -22.623 8.568 1.00 94.56 445 GLY A CA 1
ATOM 3392 C C . GLY A 1 445 ? -20.032 -21.578 7.457 1.00 94.56 445 GLY A C 1
ATOM 3393 O O . GLY A 1 445 ? -19.179 -20.696 7.432 1.00 94.56 445 GLY A O 1
ATOM 3394 N N . ARG A 1 446 ? -20.998 -21.663 6.532 1.00 96.38 446 ARG A N 1
ATOM 3395 C CA . ARG A 1 446 ? -21.253 -20.593 5.552 1.00 96.38 446 ARG A CA 1
ATOM 3396 C C . ARG A 1 446 ? -22.229 -19.576 6.117 1.00 96.38 446 ARG A C 1
ATOM 3398 O O . ARG A 1 446 ? -23.256 -19.967 6.666 1.00 96.38 446 ARG A O 1
ATOM 3405 N N . VAL A 1 447 ? -21.942 -18.295 5.933 1.00 96.94 447 VAL A N 1
ATOM 3406 C CA . VAL A 1 447 ? -22.833 -17.192 6.302 1.00 96.94 447 VAL A CA 1
ATOM 3407 C C . VAL A 1 447 ? -23.951 -17.110 5.267 1.00 96.94 447 VAL A C 1
ATOM 3409 O O . VAL A 1 447 ? -23.708 -16.762 4.109 1.00 96.94 447 VAL A O 1
ATOM 3412 N N . ARG A 1 448 ? -25.168 -17.479 5.678 1.00 92.81 448 ARG A N 1
ATOM 3413 C CA . ARG A 1 448 ? -26.362 -17.503 4.816 1.00 92.81 448 ARG A CA 1
ATOM 3414 C C . ARG A 1 448 ? -27.210 -16.259 4.939 1.00 92.81 448 ARG A C 1
ATOM 3416 O O . ARG A 1 448 ? -27.835 -15.869 3.960 1.00 92.81 448 ARG A O 1
ATOM 3423 N N . ASP A 1 449 ? -27.233 -15.690 6.131 1.00 94.50 449 ASP A N 1
ATOM 3424 C CA . ASP A 1 449 ? -28.030 -14.520 6.446 1.00 94.50 449 ASP A CA 1
ATOM 3425 C C . ASP A 1 449 ? -27.377 -13.747 7.596 1.00 94.50 449 ASP A C 1
ATOM 3427 O O . ASP A 1 449 ? -26.331 -14.145 8.120 1.00 94.50 449 ASP A O 1
ATOM 3431 N N . ILE A 1 450 ? -28.007 -12.653 7.987 1.00 97.56 450 ILE A N 1
ATOM 3432 C CA . ILE A 1 450 ? -27.664 -11.814 9.128 1.00 97.56 450 ILE A CA 1
ATOM 3433 C C . ILE A 1 450 ? -28.935 -11.505 9.921 1.00 97.56 450 ILE A C 1
ATOM 3435 O O . ILE A 1 450 ? -30.040 -11.527 9.383 1.00 97.56 450 ILE A O 1
ATOM 3439 N N . ARG A 1 451 ? -28.797 -11.202 11.210 1.00 97.81 451 ARG A N 1
ATOM 3440 C CA . ARG A 1 451 ? -29.932 -10.793 12.049 1.00 97.81 451 ARG A CA 1
ATOM 3441 C C . ARG A 1 451 ? -29.555 -9.667 13.000 1.00 97.81 451 ARG A C 1
ATOM 3443 O O . ARG A 1 451 ? -28.391 -9.522 13.363 1.00 97.81 451 ARG A O 1
ATOM 3450 N N . LEU A 1 452 ? -30.549 -8.884 13.413 1.00 97.88 452 LEU A N 1
ATOM 3451 C CA . LEU A 1 452 ? -30.368 -7.861 14.441 1.00 97.88 452 LEU A CA 1
ATOM 3452 C C . LEU A 1 452 ? -30.076 -8.515 15.790 1.00 97.88 452 LEU A C 1
ATOM 3454 O O . LEU A 1 452 ? -30.817 -9.397 16.222 1.00 97.88 452 LEU A O 1
ATOM 3458 N N . ILE A 1 453 ? -29.057 -8.002 16.473 1.00 96.94 453 ILE A N 1
ATOM 3459 C CA . ILE A 1 453 ? -28.875 -8.190 17.910 1.00 96.94 453 ILE A CA 1
ATOM 3460 C C . ILE A 1 453 ? -29.894 -7.271 18.604 1.00 96.94 453 ILE A C 1
ATOM 3462 O O . ILE A 1 453 ? -29.905 -6.067 18.310 1.00 96.94 453 ILE A O 1
ATOM 3466 N N . PRO A 1 454 ? -30.780 -7.783 19.475 1.00 93.19 454 PRO A N 1
ATOM 3467 C CA . PRO A 1 454 ? -31.721 -6.956 20.227 1.00 93.19 454 PRO A CA 1
ATOM 3468 C C . PRO A 1 454 ? -31.003 -5.865 21.031 1.00 93.19 454 PRO A C 1
ATOM 3470 O O . PRO A 1 454 ? -29.967 -6.121 21.635 1.00 93.19 454 PRO A O 1
ATOM 3473 N N . THR A 1 455 ? -31.555 -4.652 21.090 1.00 88.00 455 THR A N 1
ATOM 3474 C CA . THR A 1 455 ? -30.880 -3.499 21.719 1.00 88.00 455 THR A CA 1
ATOM 3475 C C . THR A 1 455 ? -30.546 -3.732 23.197 1.00 88.00 455 THR A C 1
ATOM 3477 O O . THR A 1 455 ? -29.471 -3.349 23.651 1.00 88.00 455 THR A O 1
ATOM 3480 N N . GLY A 1 456 ? -31.417 -4.430 23.935 1.00 88.88 456 GLY A N 1
ATOM 3481 C CA . GLY A 1 456 ? -31.155 -4.811 25.328 1.00 88.88 456 GLY A CA 1
ATOM 3482 C C . GLY A 1 456 ? -30.016 -5.826 25.503 1.00 88.88 456 GLY A C 1
ATOM 3483 O O . GLY A 1 456 ? -29.359 -5.812 26.537 1.00 88.88 456 GLY A O 1
ATOM 3484 N N . GLU A 1 457 ? -29.761 -6.675 24.502 1.00 93.81 457 GLU A N 1
ATOM 3485 C CA . GLU A 1 457 ? -28.607 -7.588 24.476 1.00 93.81 457 GLU A CA 1
ATOM 3486 C C . GLU A 1 457 ? -27.334 -6.858 24.028 1.00 93.81 457 GLU A C 1
ATOM 3488 O O . GLU A 1 457 ? -26.263 -7.096 24.575 1.00 93.81 457 GLU A O 1
ATOM 3493 N N . LEU A 1 458 ? -27.462 -5.925 23.078 1.00 95.25 458 LEU A N 1
ATOM 3494 C CA . LEU A 1 458 ? -26.351 -5.124 22.566 1.00 95.25 458 LEU A CA 1
ATOM 3495 C C . LEU A 1 458 ? -25.760 -4.185 23.632 1.00 95.25 458 LEU A C 1
ATOM 3497 O O . LEU A 1 458 ? -24.564 -3.913 23.606 1.00 95.25 458 LEU A O 1
ATOM 3501 N N . GLY A 1 459 ? -26.589 -3.658 24.541 1.00 94.69 459 GLY A N 1
ATOM 3502 C CA . GLY A 1 459 ? -26.153 -2.871 25.704 1.00 94.69 459 GLY A CA 1
ATOM 3503 C C . GLY A 1 459 ? -25.561 -1.488 25.393 1.00 94.69 459 GLY A C 1
ATOM 3504 O O . GLY A 1 459 ? -25.058 -0.821 26.294 1.00 94.69 459 GLY A O 1
ATOM 3505 N N . ARG A 1 460 ? -25.616 -1.044 24.132 1.00 96.00 460 ARG A N 1
ATOM 3506 C CA . ARG A 1 460 ? -25.074 0.235 23.648 1.00 96.00 460 ARG A CA 1
ATOM 3507 C C . ARG A 1 460 ? -25.826 0.734 22.405 1.00 96.00 460 ARG A C 1
ATOM 3509 O O . ARG A 1 460 ? -26.558 -0.046 21.788 1.00 96.00 460 ARG A O 1
ATOM 3516 N N . PRO A 1 461 ? -25.624 1.998 21.992 1.00 96.94 461 PRO A N 1
ATOM 3517 C CA . PRO A 1 461 ? -26.112 2.491 20.709 1.00 96.94 461 PRO A CA 1
ATOM 3518 C C . PRO A 1 461 ? -25.621 1.650 19.520 1.00 96.94 461 PRO A C 1
ATOM 3520 O O . PRO A 1 461 ? -24.517 1.087 19.532 1.00 96.94 461 PRO A O 1
ATOM 3523 N N . ARG A 1 462 ? -26.427 1.608 18.454 1.00 98.19 462 ARG A N 1
ATOM 3524 C CA . ARG A 1 462 ? -25.958 1.153 17.133 1.00 98.19 462 ARG A CA 1
ATOM 3525 C C . ARG A 1 462 ? -25.111 2.260 16.525 1.00 98.19 462 ARG A C 1
ATOM 3527 O O . ARG A 1 462 ? -25.582 3.394 16.439 1.00 98.19 462 ARG A O 1
ATOM 3534 N N . ILE A 1 463 ? -23.898 1.928 16.106 1.00 98.69 463 ILE A N 1
ATOM 3535 C CA . ILE A 1 463 ? -22.916 2.877 15.575 1.00 98.69 463 ILE A CA 1
ATOM 3536 C C . ILE A 1 463 ? -22.985 2.824 14.047 1.00 98.69 463 ILE A C 1
ATOM 3538 O O . ILE A 1 463 ? -22.996 1.735 13.472 1.00 98.69 463 ILE A O 1
ATOM 3542 N N . ASP A 1 464 ? -23.090 3.982 13.388 1.00 98.88 464 ASP A N 1
ATOM 3543 C CA . ASP A 1 464 ? -23.112 4.049 11.921 1.00 98.88 464 ASP A CA 1
ATOM 3544 C C . ASP A 1 464 ? -21.729 3.717 11.353 1.00 98.88 464 ASP A C 1
ATOM 3546 O O . ASP A 1 464 ? -20.700 3.927 11.997 1.00 98.88 464 ASP A O 1
ATOM 3550 N N . VAL A 1 465 ? -21.693 3.211 10.127 1.00 98.81 465 VAL A N 1
ATOM 3551 C CA . VAL A 1 465 ? -20.443 2.833 9.467 1.00 98.81 465 VAL A CA 1
ATOM 3552 C C . VAL A 1 465 ? -20.427 3.348 8.045 1.00 98.81 465 VAL A C 1
ATOM 3554 O O . VAL A 1 465 ? -21.449 3.311 7.375 1.00 98.81 465 VAL A O 1
ATOM 3557 N N . VAL A 1 466 ? -19.271 3.774 7.550 1.00 98.75 466 VAL A N 1
ATOM 3558 C CA . VAL A 1 466 ? -19.030 3.987 6.113 1.00 98.75 466 VAL A CA 1
ATOM 3559 C C . VAL A 1 466 ? -17.862 3.109 5.710 1.00 98.75 466 VAL A C 1
ATOM 3561 O O . VAL A 1 466 ? -16.889 2.991 6.438 1.00 98.75 466 VAL A O 1
ATOM 3564 N N . VAL A 1 467 ? -17.935 2.481 4.552 1.00 98.62 467 VAL A N 1
ATOM 3565 C CA . VAL A 1 467 ? -16.934 1.536 4.080 1.00 98.62 467 VAL A CA 1
ATOM 3566 C C . VAL A 1 467 ? -16.406 2.015 2.742 1.00 98.62 467 VAL A C 1
ATOM 3568 O O . VAL A 1 467 ? -17.124 2.042 1.745 1.00 98.62 467 VAL A O 1
ATOM 3571 N N . GLN A 1 468 ? -15.125 2.351 2.709 1.00 98.00 468 GLN A N 1
ATOM 3572 C CA . GLN A 1 468 ? -14.371 2.527 1.483 1.00 98.00 468 GLN A CA 1
ATOM 3573 C C . GLN A 1 468 ? -13.668 1.207 1.138 1.00 98.00 468 GLN A C 1
ATOM 3575 O O . GLN A 1 468 ? -12.980 0.605 1.955 1.00 98.00 468 GLN A O 1
ATOM 3580 N N . THR A 1 469 ? -13.840 0.739 -0.094 1.00 95.62 469 THR A N 1
ATOM 3581 C CA . THR A 1 469 ? -13.277 -0.529 -0.580 1.00 95.62 469 THR A CA 1
ATOM 3582 C C . THR A 1 469 ? -12.151 -0.283 -1.576 1.00 95.62 469 THR A C 1
ATOM 3584 O O . THR A 1 469 ? -12.263 0.586 -2.451 1.00 95.62 469 THR A O 1
ATOM 3587 N N . SER A 1 470 ? -11.056 -1.041 -1.466 1.00 93.31 470 SER A N 1
ATOM 3588 C CA . SER A 1 470 ? -10.078 -1.118 -2.555 1.00 93.31 470 SER A CA 1
ATOM 3589 C C . SER A 1 470 ? -10.642 -1.946 -3.713 1.00 93.31 470 SER A C 1
ATOM 3591 O O . SER A 1 470 ? -11.523 -2.796 -3.523 1.00 93.31 470 SER A O 1
ATOM 3593 N N . GLY A 1 471 ? -10.122 -1.757 -4.931 1.00 89.75 471 GLY A N 1
ATOM 3594 C CA . GLY A 1 471 ? -10.581 -2.567 -6.068 1.00 89.75 471 GLY A CA 1
ATOM 3595 C C . GLY A 1 471 ? -10.314 -4.063 -5.881 1.00 89.75 471 GLY A C 1
ATOM 3596 O O . GLY A 1 471 ? -11.101 -4.892 -6.336 1.00 89.75 471 GLY A O 1
ATOM 3597 N N . GLN A 1 472 ? -9.259 -4.411 -5.135 1.00 90.31 472 GLN A N 1
ATOM 3598 C CA . GLN A 1 472 ? -8.951 -5.796 -4.783 1.00 90.31 472 GLN A CA 1
ATOM 3599 C C . GLN A 1 472 ? -10.060 -6.411 -3.924 1.00 90.31 472 GLN A C 1
ATOM 3601 O O . GLN A 1 472 ? -10.516 -7.515 -4.217 1.00 90.31 472 GLN A O 1
ATOM 3606 N N . PHE A 1 473 ? -10.528 -5.689 -2.896 1.00 94.25 473 PHE A N 1
ATOM 3607 C CA . PHE A 1 473 ? -11.603 -6.159 -2.018 1.00 94.25 473 PHE A CA 1
ATOM 3608 C C . PHE A 1 473 ? -12.889 -6.413 -2.806 1.00 94.25 473 PHE A C 1
ATOM 3610 O O . PHE A 1 473 ? -13.470 -7.493 -2.707 1.00 94.25 473 PHE A O 1
ATOM 3617 N N . ARG A 1 474 ? -13.271 -5.475 -3.682 1.00 91.12 474 ARG A N 1
ATOM 3618 C CA . ARG A 1 474 ? -14.416 -5.641 -4.590 1.00 91.12 474 ARG A CA 1
ATOM 3619 C C . ARG A 1 474 ? -14.295 -6.896 -5.455 1.00 91.12 474 ARG A C 1
ATOM 3621 O O . ARG A 1 474 ? -15.296 -7.576 -5.676 1.00 91.12 474 ARG A O 1
ATOM 3628 N N . GLY A 1 475 ? -13.084 -7.202 -5.925 1.00 87.69 475 GLY A N 1
ATOM 3629 C CA . GLY A 1 475 ? -12.792 -8.386 -6.728 1.00 87.69 475 GLY A CA 1
ATOM 3630 C C . GLY A 1 475 ? -12.909 -9.706 -5.962 1.00 87.69 475 GLY A C 1
ATOM 3631 O O . GLY A 1 475 ? -13.337 -10.695 -6.550 1.00 87.69 475 GLY A O 1
ATOM 3632 N N . VAL A 1 476 ? -12.565 -9.751 -4.669 1.00 91.25 476 VAL A N 1
ATOM 3633 C CA . VAL A 1 476 ? -12.535 -11.005 -3.883 1.00 91.25 476 VAL A CA 1
ATOM 3634 C C . VAL A 1 476 ? -13.739 -11.215 -2.960 1.00 91.25 476 VAL A C 1
ATOM 3636 O O . VAL A 1 476 ? -14.001 -12.357 -2.589 1.00 91.25 476 VAL A O 1
ATOM 3639 N N . ALA A 1 477 ? -14.477 -10.156 -2.615 1.00 93.31 477 ALA A N 1
ATOM 3640 C CA . ALA A 1 477 ? -15.508 -10.159 -1.572 1.00 93.31 477 ALA A CA 1
ATOM 3641 C C . ALA A 1 477 ? -16.853 -9.549 -2.027 1.00 93.31 477 ALA A C 1
ATOM 3643 O O . ALA A 1 477 ? -17.618 -9.051 -1.203 1.00 93.31 477 ALA A O 1
ATOM 3644 N N . THR A 1 478 ? -17.171 -9.597 -3.328 1.00 90.94 478 THR A N 1
ATOM 3645 C CA . THR A 1 478 ? -18.394 -9.014 -3.927 1.00 90.94 478 THR A CA 1
ATOM 3646 C C . THR A 1 478 ? -19.675 -9.361 -3.151 1.00 90.94 478 THR A C 1
ATOM 3648 O O . THR A 1 478 ? -20.440 -8.468 -2.793 1.00 90.94 478 THR A O 1
ATOM 3651 N N . ASP A 1 479 ? -19.899 -10.638 -2.829 1.00 90.44 479 ASP A N 1
ATOM 3652 C CA . ASP A 1 479 ? -21.110 -11.064 -2.109 1.00 90.44 479 ASP A CA 1
ATOM 3653 C C . ASP A 1 479 ? -21.130 -10.579 -0.655 1.00 90.44 479 ASP A C 1
ATOM 3655 O O . ASP A 1 479 ? -22.191 -10.337 -0.083 1.00 90.44 479 ASP A O 1
ATOM 3659 N N . ARG A 1 480 ? -19.952 -10.361 -0.062 1.00 94.94 480 ARG A N 1
ATOM 3660 C CA . ARG A 1 480 ? -19.838 -9.814 1.291 1.00 94.94 480 ARG A CA 1
ATOM 3661 C C . ARG A 1 480 ? -20.156 -8.322 1.329 1.00 94.94 480 ARG A C 1
ATOM 3663 O O . ARG A 1 480 ? -20.755 -7.867 2.294 1.00 94.94 480 ARG A O 1
ATOM 3670 N N . MET A 1 481 ? -19.846 -7.575 0.265 1.00 95.88 481 MET A N 1
ATOM 3671 C CA . MET A 1 481 ? -20.292 -6.182 0.129 1.00 95.88 481 MET A CA 1
ATOM 3672 C C . MET A 1 481 ? -21.822 -6.090 0.132 1.00 95.88 481 MET A C 1
ATOM 3674 O O . MET A 1 481 ? -22.377 -5.263 0.845 1.00 95.88 481 MET A O 1
ATOM 3678 N N . ARG A 1 482 ? -22.518 -6.982 -0.587 1.00 95.31 482 ARG A N 1
ATOM 3679 C CA . ARG A 1 482 ? -23.993 -7.040 -0.547 1.00 95.31 482 ARG A CA 1
ATOM 3680 C C . ARG A 1 482 ? -24.516 -7.306 0.865 1.00 95.31 482 ARG A C 1
ATOM 3682 O O . ARG A 1 482 ? -25.499 -6.701 1.276 1.00 95.31 482 ARG A O 1
ATOM 3689 N N . LEU A 1 483 ? -23.840 -8.174 1.618 1.00 96.38 483 LEU A N 1
ATOM 3690 C CA . LEU A 1 483 ? -24.213 -8.467 2.999 1.00 96.38 483 LEU A CA 1
ATOM 3691 C C . LEU A 1 483 ? -24.004 -7.263 3.936 1.00 96.38 483 LEU A C 1
ATOM 3693 O O . LEU A 1 483 ? -24.811 -7.057 4.835 1.00 96.38 483 LEU A O 1
ATOM 3697 N N . ILE A 1 484 ? -22.974 -6.440 3.704 1.00 97.75 484 ILE A N 1
ATOM 3698 C CA . ILE A 1 484 ? -22.775 -5.175 4.432 1.00 97.75 484 ILE A CA 1
ATOM 3699 C C . ILE A 1 484 ? -23.890 -4.168 4.109 1.00 97.75 484 ILE A C 1
ATOM 3701 O O . ILE A 1 484 ? -24.442 -3.585 5.039 1.00 97.75 484 ILE A O 1
ATOM 3705 N N . ASP A 1 485 ? -24.275 -3.997 2.837 1.00 97.62 485 ASP A N 1
ATOM 3706 C CA . ASP A 1 485 ? -25.416 -3.133 2.463 1.00 97.62 485 ASP A CA 1
ATOM 3707 C C . ASP A 1 485 ? -26.704 -3.600 3.158 1.00 97.62 485 ASP A C 1
ATOM 3709 O O . ASP A 1 485 ? -27.430 -2.802 3.754 1.00 97.62 485 ASP A O 1
ATOM 3713 N N . HIS A 1 486 ? -26.944 -4.916 3.171 1.00 97.44 486 HIS A N 1
ATOM 3714 C CA . HIS A 1 486 ? -28.079 -5.504 3.877 1.00 97.44 486 HIS A CA 1
ATOM 3715 C C . HIS A 1 486 ? -28.016 -5.236 5.391 1.00 97.44 486 HIS A C 1
ATOM 3717 O O . HIS A 1 486 ? -29.025 -4.843 5.975 1.00 97.44 486 HIS A O 1
ATOM 3723 N N . ALA A 1 487 ? -26.845 -5.370 6.025 1.00 98.31 487 ALA A N 1
ATOM 3724 C CA . ALA A 1 487 ? -26.667 -5.099 7.453 1.00 98.31 487 ALA A CA 1
ATOM 3725 C C . ALA A 1 487 ? -26.963 -3.640 7.814 1.00 98.31 487 ALA A C 1
ATOM 3727 O O . ALA A 1 487 ? -27.625 -3.379 8.820 1.00 98.31 487 ALA A O 1
ATOM 3728 N N . VAL A 1 488 ? -26.531 -2.693 6.978 1.00 98.31 488 VAL A N 1
ATOM 3729 C CA . VAL A 1 488 ? -26.832 -1.267 7.162 1.00 98.31 488 VAL A CA 1
ATOM 3730 C C . VAL A 1 488 ? -28.336 -1.029 7.094 1.00 98.31 488 VAL A C 1
ATOM 3732 O O . VAL A 1 488 ? -28.898 -0.439 8.013 1.00 98.31 488 VAL A O 1
ATOM 3735 N N . ARG A 1 489 ? -29.013 -1.526 6.053 1.00 97.38 489 ARG A N 1
ATOM 3736 C CA . ARG A 1 489 ? -30.468 -1.356 5.888 1.00 97.38 489 ARG A CA 1
ATOM 3737 C C . ARG A 1 489 ? -31.252 -1.987 7.033 1.00 97.38 489 ARG A C 1
ATOM 3739 O O . ARG A 1 489 ? -32.210 -1.395 7.529 1.00 97.38 489 ARG A O 1
ATOM 3746 N N . LEU A 1 490 ? -30.812 -3.157 7.486 1.00 97.75 490 LEU A N 1
ATOM 3747 C CA . LEU A 1 490 ? -31.386 -3.844 8.632 1.00 97.75 490 LEU A CA 1
ATOM 3748 C C . LEU A 1 490 ? -31.229 -3.012 9.919 1.00 97.75 490 LEU A C 1
ATOM 3750 O O . LEU A 1 490 ? -32.188 -2.873 10.675 1.00 97.75 490 LEU A O 1
ATOM 3754 N N . ALA A 1 491 ? -30.060 -2.405 10.142 1.00 97.81 491 ALA A N 1
ATOM 3755 C CA . ALA A 1 491 ? -29.809 -1.531 11.288 1.00 97.81 491 ALA A CA 1
ATOM 3756 C C . ALA A 1 491 ? -30.564 -0.189 11.207 1.00 97.81 491 ALA A C 1
ATOM 3758 O O . ALA A 1 491 ? -31.034 0.301 12.234 1.00 97.81 491 ALA A O 1
ATOM 3759 N N . VAL A 1 492 ? -30.744 0.389 10.011 1.00 97.31 492 VAL A N 1
ATOM 3760 C CA . VAL A 1 492 ? -31.587 1.583 9.790 1.00 97.31 492 VAL A CA 1
ATOM 3761 C C . VAL A 1 492 ? -33.047 1.294 10.140 1.00 97.31 492 VAL A C 1
ATOM 3763 O O . VAL A 1 492 ? -33.702 2.129 10.760 1.00 97.31 492 VAL A O 1
ATOM 3766 N N . ALA A 1 493 ? -33.547 0.113 9.768 1.00 96.12 493 ALA A N 1
ATOM 3767 C CA . ALA A 1 493 ? -34.922 -0.315 10.015 1.00 96.12 493 ALA A CA 1
ATOM 3768 C C . ALA A 1 493 ? -35.160 -0.890 11.425 1.00 96.12 493 ALA A C 1
ATOM 3770 O O . ALA A 1 493 ? -36.277 -1.321 11.723 1.00 96.12 493 ALA A O 1
ATOM 3771 N N . ALA A 1 494 ? -34.136 -0.926 12.285 1.00 95.31 494 ALA A N 1
ATOM 3772 C CA . ALA A 1 494 ? -34.282 -1.419 13.648 1.00 95.31 494 ALA A CA 1
ATOM 3773 C C . ALA A 1 494 ? -35.310 -0.568 14.430 1.00 95.31 494 ALA A C 1
ATOM 3775 O O . ALA A 1 494 ? -35.328 0.655 14.257 1.00 95.31 494 ALA A O 1
ATOM 3776 N N . PRO A 1 495 ? -36.154 -1.183 15.285 1.00 88.88 495 PRO A N 1
ATOM 3777 C CA . PRO A 1 495 ? -37.121 -0.456 16.106 1.00 88.88 495 PRO A CA 1
ATOM 3778 C C . PRO A 1 495 ? -36.467 0.651 16.942 1.00 88.88 495 PRO A C 1
ATOM 3780 O O . PRO A 1 495 ? -35.323 0.513 17.377 1.00 88.88 495 PRO A O 1
ATOM 3783 N N . GLU A 1 496 ? -37.196 1.745 17.171 1.00 78.38 496 GLU A N 1
ATOM 3784 C CA . GLU A 1 496 ? -36.767 2.760 18.136 1.00 78.38 496 GLU A CA 1
ATOM 3785 C C . GLU A 1 496 ? -36.866 2.189 19.557 1.00 78.38 496 GLU A C 1
ATOM 3787 O O . GLU A 1 496 ? -37.922 1.705 19.961 1.00 78.38 496 GLU A O 1
ATOM 3792 N N . ASP A 1 497 ? -35.761 2.268 20.296 1.00 81.25 497 ASP A N 1
ATOM 3793 C CA . ASP A 1 497 ? -35.612 1.810 21.680 1.00 81.25 497 ASP A CA 1
ATOM 3794 C C . ASP A 1 497 ? -35.074 2.966 22.555 1.00 81.25 497 ASP A C 1
ATOM 3796 O O . ASP A 1 497 ? -34.891 4.088 22.081 1.00 81.25 497 ASP A O 1
ATOM 3800 N N . GLU A 1 498 ? -34.797 2.714 23.841 1.00 81.06 498 GLU A N 1
ATOM 3801 C CA . GLU A 1 498 ? -34.255 3.728 24.768 1.00 81.06 498 GLU A CA 1
ATOM 3802 C C . GLU A 1 498 ? -32.857 4.244 24.374 1.00 81.06 498 GLU A C 1
ATOM 3804 O O . GLU A 1 498 ? -32.493 5.369 24.722 1.00 81.06 498 GLU A O 1
ATOM 3809 N N . LEU A 1 499 ? -32.068 3.443 23.647 1.00 89.94 499 LEU A N 1
ATOM 3810 C CA . LEU A 1 499 ? -30.725 3.816 23.195 1.00 89.94 499 LEU A CA 1
ATOM 3811 C C . LEU A 1 499 ? -30.750 4.405 21.773 1.00 89.94 499 LEU A C 1
ATOM 3813 O O . LEU A 1 499 ? -31.459 3.886 20.907 1.00 89.94 499 LEU A O 1
ATOM 3817 N N . PRO A 1 500 ? -29.937 5.441 21.482 1.00 92.00 500 PRO A N 1
ATOM 3818 C CA . PRO A 1 500 ? -29.835 6.010 20.143 1.00 92.00 500 PRO A CA 1
ATOM 3819 C C . PRO A 1 500 ? -29.461 4.989 19.057 1.00 92.00 500 PRO A C 1
ATOM 3821 O O . PRO A 1 500 ? -28.613 4.116 19.242 1.00 92.00 500 PRO A O 1
ATOM 3824 N N . ASN A 1 501 ? -30.037 5.167 17.868 1.00 96.81 501 ASN A N 1
ATOM 3825 C CA . ASN A 1 501 ? -29.621 4.478 16.649 1.00 96.81 501 ASN A CA 1
ATOM 3826 C C . ASN A 1 501 ? -28.894 5.469 15.727 1.00 96.81 501 ASN A C 1
ATOM 3828 O O . ASN A 1 501 ? -29.532 6.232 14.987 1.00 96.81 501 ASN A O 1
ATOM 3832 N N . HIS A 1 502 ? -27.557 5.478 15.773 1.00 97.75 502 HIS A N 1
ATOM 3833 C CA . HIS A 1 502 ? -26.762 6.404 14.967 1.00 97.75 502 HIS A CA 1
ATOM 3834 C C . HIS A 1 502 ? -26.820 6.080 13.470 1.00 97.75 502 HIS A C 1
ATOM 3836 O O . HIS A 1 502 ? -26.693 6.998 12.663 1.00 97.75 502 HIS A O 1
ATOM 3842 N N . VAL A 1 503 ? -27.111 4.829 13.091 1.00 98.31 503 VAL A N 1
ATOM 3843 C CA . VAL A 1 503 ? -27.278 4.410 11.687 1.00 98.31 503 VAL A CA 1
ATOM 3844 C C . VAL A 1 503 ? -28.492 5.097 11.060 1.00 98.31 503 VAL A C 1
ATOM 3846 O O . VAL A 1 503 ? -28.387 5.773 10.033 1.00 98.31 503 VAL A O 1
ATOM 3849 N N . ALA A 1 504 ? -29.647 5.013 11.728 1.00 97.69 504 ALA A N 1
ATOM 3850 C CA . ALA A 1 504 ? -30.872 5.676 11.282 1.00 97.69 504 ALA A CA 1
ATOM 3851 C C . ALA A 1 504 ? -30.729 7.210 11.286 1.00 97.69 504 ALA A C 1
ATOM 3853 O O . ALA A 1 504 ? -31.194 7.888 10.365 1.00 97.69 504 ALA A O 1
ATOM 3854 N N . ALA A 1 505 ? -30.051 7.774 12.293 1.00 97.38 505 ALA A N 1
ATOM 3855 C CA . ALA A 1 505 ? -29.749 9.205 12.335 1.00 97.38 505 ALA A CA 1
ATOM 3856 C C . ALA A 1 505 ? -28.825 9.642 11.185 1.00 97.38 505 ALA A C 1
ATOM 3858 O O . ALA A 1 505 ? -29.059 10.683 10.569 1.00 97.38 505 ALA A O 1
ATOM 3859 N N . GLY A 1 506 ? -27.809 8.840 10.861 1.00 97.75 506 GLY A N 1
ATOM 3860 C CA . GLY A 1 506 ? -26.897 9.083 9.751 1.00 97.75 506 GLY A CA 1
ATOM 3861 C C . GLY A 1 506 ? -27.586 9.021 8.390 1.00 97.75 506 GLY A C 1
ATOM 3862 O O . GLY A 1 506 ? -27.312 9.871 7.547 1.00 97.75 506 GLY A O 1
ATOM 3863 N N . SER A 1 507 ? -28.522 8.085 8.189 1.00 98.12 507 SER A N 1
ATOM 3864 C CA . SER A 1 507 ? -29.355 8.025 6.975 1.00 98.12 507 SER A CA 1
ATOM 3865 C C . SER A 1 507 ? -30.203 9.293 6.799 1.00 98.12 507 SER A C 1
ATOM 3867 O O . SER A 1 507 ? -30.184 9.910 5.733 1.00 98.12 507 SER A O 1
ATOM 3869 N N . ARG A 1 508 ? -30.858 9.777 7.865 1.00 97.75 508 ARG A N 1
ATOM 3870 C CA . ARG A 1 508 ? -31.608 11.048 7.816 1.00 97.75 508 ARG A CA 1
ATOM 3871 C C . ARG A 1 508 ? -30.717 12.239 7.460 1.00 97.75 508 ARG A C 1
ATOM 3873 O O . ARG A 1 508 ? -31.066 12.990 6.553 1.00 97.75 508 ARG A O 1
ATOM 3880 N N . ARG A 1 509 ? -29.544 12.364 8.096 1.00 97.44 509 ARG A N 1
ATOM 3881 C CA . ARG A 1 509 ? -28.568 13.421 7.762 1.00 97.44 509 ARG A CA 1
ATOM 3882 C C . ARG A 1 509 ? -28.115 13.349 6.305 1.00 97.44 509 ARG A C 1
ATOM 3884 O O . ARG A 1 509 ? -28.032 14.380 5.644 1.00 97.44 509 ARG A O 1
ATOM 3891 N N . ALA A 1 510 ? -27.841 12.149 5.792 1.00 98.00 510 ALA A N 1
ATOM 3892 C CA . ALA A 1 510 ? -27.441 11.967 4.401 1.00 98.00 510 ALA A CA 1
ATOM 3893 C C . ALA A 1 510 ? -28.567 12.373 3.434 1.00 98.00 510 ALA A C 1
ATOM 3895 O O . ALA A 1 510 ? -28.314 13.090 2.468 1.00 98.00 510 ALA A O 1
ATOM 3896 N N . ALA A 1 511 ? -29.815 11.989 3.720 1.00 98.25 511 ALA A N 1
ATOM 3897 C CA . ALA A 1 511 ? -30.974 12.401 2.930 1.00 98.25 511 ALA A CA 1
ATOM 3898 C C . ALA A 1 511 ? -31.141 13.931 2.909 1.00 98.25 511 ALA A C 1
ATOM 3900 O O . ALA A 1 511 ? -31.342 14.515 1.844 1.00 98.25 511 ALA A O 1
ATOM 3901 N N . GLU A 1 512 ? -31.022 14.586 4.066 1.00 97.81 512 GLU A N 1
ATOM 3902 C CA . GLU A 1 512 ? -31.094 16.046 4.189 1.00 97.81 512 GLU A CA 1
ATOM 3903 C C . GLU A 1 512 ? -29.983 16.739 3.392 1.00 97.81 512 GLU A C 1
ATOM 3905 O O . GLU A 1 512 ? -30.267 17.660 2.623 1.00 97.81 512 GLU A O 1
ATOM 3910 N N . ALA A 1 513 ? -28.741 16.261 3.506 1.00 96.62 513 ALA A N 1
ATOM 3911 C CA . ALA A 1 513 ? -27.604 16.788 2.754 1.00 96.62 513 ALA A CA 1
ATOM 3912 C C . ALA A 1 513 ? -27.800 16.642 1.235 1.00 96.62 513 ALA A C 1
ATOM 3914 O O . ALA A 1 513 ? -27.504 17.563 0.476 1.00 96.62 513 ALA A O 1
ATOM 3915 N N . LEU A 1 514 ? -28.356 15.516 0.779 1.00 97.94 514 LEU A N 1
ATOM 3916 C CA . LEU A 1 514 ? -28.646 15.289 -0.638 1.00 97.94 514 LEU A CA 1
ATOM 3917 C C . LEU A 1 514 ? -29.771 16.191 -1.155 1.00 97.94 514 LEU A C 1
ATOM 3919 O O . LEU A 1 514 ? -29.662 16.738 -2.252 1.00 97.94 514 LEU A O 1
ATOM 3923 N N . ILE A 1 515 ? -30.827 16.405 -0.369 1.00 98.12 515 ILE A N 1
ATOM 3924 C CA . ILE A 1 515 ? -31.894 17.350 -0.730 1.00 98.12 515 ILE A CA 1
ATOM 3925 C C . ILE A 1 515 ? -31.327 18.771 -0.845 1.00 98.12 515 ILE A C 1
ATOM 3927 O O . ILE A 1 515 ? -31.619 19.474 -1.811 1.00 98.12 515 ILE A O 1
ATOM 3931 N N . GLN A 1 516 ? -30.468 19.180 0.093 1.00 96.38 516 GLN A N 1
ATOM 3932 C CA . GLN A 1 516 ? -29.777 20.474 0.037 1.00 96.38 516 GLN A CA 1
ATOM 3933 C C . GLN A 1 516 ? -28.841 20.589 -1.175 1.00 96.38 516 GLN A C 1
ATOM 3935 O O . GLN A 1 516 ? -28.717 21.668 -1.751 1.00 96.38 516 GLN A O 1
ATOM 3940 N N . ALA A 1 517 ? -28.236 19.479 -1.607 1.00 94.38 517 ALA A N 1
ATOM 3941 C CA . ALA A 1 517 ? -27.415 19.397 -2.815 1.00 94.38 517 ALA A CA 1
ATOM 3942 C C . ALA A 1 517 ? -28.229 19.351 -4.129 1.00 94.38 517 ALA A C 1
ATOM 3944 O O . ALA A 1 517 ? -27.644 19.248 -5.206 1.00 94.38 517 ALA A O 1
ATOM 3945 N N . GLY A 1 518 ? -29.564 19.446 -4.065 1.00 96.88 518 GLY A N 1
ATOM 3946 C CA . GLY A 1 518 ? -30.443 19.558 -5.233 1.00 96.88 518 GLY A CA 1
ATOM 3947 C C . GLY A 1 518 ? -31.056 18.244 -5.723 1.00 96.88 518 GLY A C 1
ATOM 3948 O O . GLY A 1 518 ? -31.740 18.245 -6.749 1.00 96.88 518 GLY A O 1
ATOM 3949 N N . TYR A 1 519 ? -30.861 17.132 -5.011 1.00 97.75 519 TYR A N 1
ATOM 3950 C CA . TYR A 1 519 ? -31.560 15.884 -5.318 1.00 97.75 519 TYR A CA 1
ATOM 3951 C C . TYR A 1 519 ? -33.030 15.957 -4.896 1.00 97.75 519 TYR A C 1
ATOM 3953 O O . TYR A 1 519 ? -33.390 16.563 -3.886 1.00 97.75 519 TYR A O 1
ATOM 3961 N N . THR A 1 520 ? -33.904 15.286 -5.648 1.00 97.94 520 THR A N 1
ATOM 3962 C CA . THR A 1 520 ? -35.300 15.124 -5.219 1.00 97.94 520 THR A CA 1
ATOM 3963 C C . THR A 1 520 ? -35.375 14.268 -3.946 1.00 97.94 520 THR A C 1
ATOM 3965 O O . THR A 1 520 ? -34.523 13.397 -3.750 1.00 97.94 520 THR A O 1
ATOM 3968 N N . PRO A 1 521 ? -36.415 14.422 -3.104 1.00 97.06 521 PRO A N 1
ATOM 3969 C CA . PRO A 1 521 ? -36.588 13.578 -1.919 1.00 97.06 521 PRO A CA 1
ATOM 3970 C C . PRO A 1 521 ? -36.595 12.070 -2.219 1.00 97.06 521 PRO A C 1
ATOM 3972 O O . PRO A 1 521 ? -36.125 11.279 -1.406 1.00 97.06 521 PRO A O 1
ATOM 3975 N N . GLU A 1 522 ? -37.093 11.660 -3.392 1.00 95.75 522 GLU A N 1
ATOM 3976 C CA . GLU A 1 522 ? -37.071 10.257 -3.820 1.00 95.75 522 GLU A CA 1
ATOM 3977 C C . GLU A 1 522 ? -35.642 9.769 -4.096 1.00 95.75 522 GLU A C 1
ATOM 3979 O O . GLU A 1 522 ? -35.240 8.726 -3.582 1.00 95.75 522 GLU A O 1
ATOM 3984 N N . GLN A 1 523 ? -34.862 10.529 -4.873 1.00 94.50 523 GLN A N 1
ATOM 3985 C CA . GLN A 1 523 ? -33.459 10.205 -5.150 1.00 94.50 523 GLN A CA 1
ATOM 3986 C C . GLN A 1 523 ? -32.635 10.184 -3.861 1.00 94.50 523 GLN A C 1
ATOM 3988 O O . GLN A 1 523 ? -31.890 9.236 -3.624 1.00 94.50 523 GLN A O 1
ATOM 3993 N N . ALA A 1 524 ? -32.811 11.198 -3.010 1.00 96.12 524 ALA A N 1
ATOM 3994 C CA . ALA A 1 524 ? -32.131 11.291 -1.728 1.00 96.12 524 ALA A CA 1
ATOM 3995 C C . ALA A 1 524 ? -32.426 10.066 -0.855 1.00 96.12 524 ALA A C 1
ATOM 3997 O O . ALA A 1 524 ? -31.494 9.452 -0.352 1.00 96.12 524 ALA A O 1
ATOM 3998 N N . ARG A 1 525 ? -33.694 9.640 -0.742 1.00 93.12 525 ARG A N 1
ATOM 3999 C CA . ARG A 1 525 ? -34.069 8.448 0.035 1.00 93.12 525 ARG A CA 1
ATOM 4000 C C . ARG A 1 525 ? -33.429 7.161 -0.497 1.00 93.12 525 ARG A C 1
ATOM 4002 O O . ARG A 1 525 ? -33.008 6.346 0.313 1.00 93.12 525 ARG A O 1
ATOM 4009 N N . LYS A 1 526 ? -33.329 6.972 -1.818 1.00 92.69 526 LYS A N 1
ATOM 4010 C CA . LYS A 1 526 ? -32.691 5.772 -2.402 1.00 92.69 526 LYS A CA 1
ATOM 4011 C C . LYS A 1 526 ? -31.197 5.678 -2.080 1.00 92.69 526 LYS A C 1
ATOM 4013 O O . LYS A 1 526 ? -30.675 4.581 -1.910 1.00 92.69 526 LYS A O 1
ATOM 4018 N N . MET A 1 527 ? -30.522 6.824 -1.981 1.00 95.75 527 MET A N 1
ATOM 4019 C CA . MET A 1 527 ? -29.072 6.902 -1.765 1.00 95.75 527 MET A CA 1
ATOM 4020 C C . MET A 1 527 ? -28.678 7.151 -0.301 1.00 95.75 527 MET A C 1
ATOM 4022 O O . MET A 1 527 ? -27.520 6.956 0.052 1.00 95.75 527 MET A O 1
ATOM 4026 N N . ALA A 1 528 ? -29.616 7.555 0.560 1.00 96.88 528 ALA A N 1
ATOM 4027 C CA . ALA A 1 528 ? -29.358 7.923 1.956 1.00 96.88 528 ALA A CA 1
ATOM 4028 C C . ALA A 1 528 ? -28.751 6.790 2.796 1.00 96.88 528 ALA A C 1
ATOM 4030 O O . ALA A 1 528 ? -27.968 7.055 3.711 1.00 96.88 528 ALA A O 1
ATOM 4031 N N . ASP A 1 529 ? -29.077 5.539 2.463 1.00 97.00 529 ASP A N 1
ATOM 4032 C CA . ASP A 1 529 ? -28.566 4.344 3.142 1.00 97.00 529 ASP A CA 1
ATOM 4033 C C . ASP A 1 529 ? -27.251 3.828 2.539 1.00 97.00 529 ASP A C 1
ATOM 4035 O O . ASP A 1 529 ? -26.664 2.889 3.069 1.00 97.00 529 ASP A O 1
ATOM 4039 N N . ALA A 1 530 ? -26.749 4.428 1.453 1.00 98.00 530 ALA A N 1
ATOM 4040 C CA . ALA A 1 530 ? -25.497 3.994 0.847 1.00 98.00 530 ALA A CA 1
ATOM 4041 C C . ALA A 1 530 ? -24.337 4.188 1.834 1.00 98.00 530 ALA A C 1
ATOM 4043 O O . ALA A 1 530 ? -24.097 5.297 2.325 1.00 98.00 530 ALA A O 1
ATOM 4044 N N . ARG A 1 531 ? -23.617 3.099 2.126 1.00 98.31 531 ARG A N 1
ATOM 4045 C CA . ARG A 1 531 ? -22.423 3.101 2.991 1.00 98.31 531 ARG A CA 1
ATOM 4046 C C . ARG A 1 531 ? -21.193 2.475 2.361 1.00 98.31 531 ARG A C 1
ATOM 4048 O O . ARG A 1 531 ? -20.117 2.651 2.910 1.00 98.31 531 ARG A O 1
ATOM 4055 N N . LEU A 1 532 ? -21.314 1.791 1.228 1.00 98.19 532 LEU A N 1
ATOM 4056 C CA . LEU A 1 532 ? -20.184 1.172 0.539 1.00 98.19 532 LEU A CA 1
ATOM 4057 C C . LEU A 1 532 ? -19.764 2.015 -0.658 1.00 98.19 532 LEU A C 1
ATOM 4059 O O . LEU A 1 532 ? -20.564 2.264 -1.561 1.00 98.19 532 LEU A O 1
ATOM 4063 N N . PHE A 1 533 ? -18.494 2.395 -0.671 1.00 98.19 533 PHE A N 1
ATOM 4064 C CA . PHE A 1 533 ? -17.886 3.244 -1.684 1.00 98.19 533 PHE A CA 1
ATOM 4065 C C . PHE A 1 533 ? -16.565 2.650 -2.183 1.00 98.19 533 PHE A C 1
ATOM 4067 O O . PHE A 1 533 ? -15.961 1.788 -1.540 1.00 98.19 533 PHE A O 1
ATOM 4074 N N . GLY A 1 534 ? -16.104 3.071 -3.353 1.00 95.06 534 GLY A N 1
ATOM 4075 C CA . GLY A 1 534 ? -14.859 2.591 -3.944 1.00 95.06 534 GLY A CA 1
ATOM 4076 C C . GLY A 1 534 ? -14.482 3.364 -5.201 1.00 95.06 534 GLY A C 1
ATOM 4077 O O . GLY A 1 534 ? -15.158 4.315 -5.589 1.00 95.06 534 GLY A O 1
ATOM 4078 N N . GLY A 1 535 ? -13.408 2.927 -5.857 1.00 91.06 535 GLY A N 1
ATOM 4079 C CA . GLY A 1 535 ? -12.891 3.584 -7.056 1.00 91.06 535 GLY A CA 1
ATOM 4080 C C . GLY A 1 535 ? -13.940 3.702 -8.166 1.00 91.06 535 GLY A C 1
ATOM 4081 O O . GLY A 1 535 ? -14.529 2.694 -8.581 1.00 91.06 535 GLY A O 1
ATOM 4082 N N . VAL A 1 536 ? -14.154 4.922 -8.666 1.00 87.81 536 VAL A N 1
ATOM 4083 C CA . VAL A 1 536 ? -14.994 5.180 -9.842 1.00 87.81 536 VAL A CA 1
ATOM 4084 C C . VAL A 1 536 ? -14.441 4.466 -11.063 1.00 87.81 536 VAL A C 1
ATOM 4086 O O . VAL A 1 536 ? -13.248 4.189 -11.156 1.00 87.81 536 VAL A O 1
ATOM 4089 N N . ASN A 1 537 ? -15.318 4.146 -12.014 1.00 78.62 537 ASN A N 1
ATOM 4090 C CA . ASN A 1 537 ? -14.948 3.492 -13.270 1.00 78.62 537 ASN A CA 1
ATOM 4091 C C . ASN A 1 537 ? -14.199 2.151 -13.120 1.00 78.62 537 ASN A C 1
ATOM 4093 O O . ASN A 1 537 ? -13.558 1.694 -14.066 1.00 78.62 537 ASN A O 1
ATOM 4097 N N . GLY A 1 538 ? -14.305 1.499 -11.960 1.00 77.44 538 GLY A N 1
ATOM 4098 C CA . GLY A 1 538 ? -13.630 0.233 -11.692 1.00 77.44 538 GLY A CA 1
ATOM 4099 C C . GLY A 1 538 ? -12.167 0.370 -11.267 1.00 77.44 538 GLY A C 1
ATOM 4100 O O . GLY A 1 538 ? -11.496 -0.661 -11.191 1.00 77.44 538 GLY A O 1
ATOM 4101 N N . ASN A 1 539 ? -11.696 1.580 -10.941 1.00 79.88 539 ASN A N 1
ATOM 4102 C CA . ASN A 1 539 ? -10.329 1.817 -10.471 1.00 79.88 539 ASN A CA 1
ATOM 4103 C C . ASN A 1 539 ? -9.976 0.929 -9.269 1.00 79.88 539 ASN A C 1
ATOM 4105 O O . ASN A 1 539 ? -10.847 0.549 -8.469 1.00 79.88 539 ASN A O 1
ATOM 4109 N N . PHE A 1 540 ? -8.691 0.585 -9.168 1.00 83.38 540 PHE A N 1
ATOM 4110 C CA . PHE A 1 540 ? -8.147 -0.212 -8.070 1.00 83.38 540 PHE A CA 1
ATOM 4111 C C . PHE A 1 540 ? -7.591 0.644 -6.934 1.00 83.38 540 PHE A C 1
ATOM 4113 O O . PHE A 1 540 ? -7.749 0.249 -5.777 1.00 83.38 540 PHE A O 1
ATOM 4120 N N . GLY A 1 541 ? -7.016 1.799 -7.272 1.00 84.12 541 GLY A N 1
ATOM 4121 C CA . GLY A 1 541 ? -6.531 2.824 -6.347 1.00 84.12 541 GLY A CA 1
ATOM 4122 C C . GLY A 1 541 ? -7.429 4.060 -6.305 1.00 84.12 541 GLY A C 1
ATOM 4123 O O . GLY A 1 541 ? -8.450 4.146 -6.994 1.00 84.12 541 GLY A O 1
ATOM 4124 N N . SER A 1 542 ? -7.018 5.027 -5.494 1.00 87.69 542 SER A N 1
ATOM 4125 C CA . SER A 1 542 ? -7.664 6.332 -5.321 1.00 87.69 542 SER A CA 1
ATOM 4126 C C . SER A 1 542 ? -7.091 7.425 -6.222 1.00 87.69 542 SER A C 1
ATOM 4128 O O . SER A 1 542 ? -7.720 8.471 -6.383 1.00 87.69 542 SER A O 1
ATOM 4130 N N . ASN A 1 543 ? -5.915 7.188 -6.813 1.00 84.62 543 ASN A N 1
ATOM 4131 C CA . ASN A 1 543 ? -5.200 8.126 -7.680 1.00 84.62 543 ASN A CA 1
ATOM 4132 C C . ASN A 1 543 ? -4.826 9.450 -6.986 1.00 84.62 543 ASN A C 1
ATOM 4134 O O . ASN A 1 543 ? -4.798 10.493 -7.632 1.00 84.62 543 ASN A O 1
ATOM 4138 N N . ILE A 1 544 ? -4.576 9.436 -5.671 1.00 90.31 544 ILE A N 1
ATOM 4139 C CA . ILE A 1 544 ? -4.121 10.638 -4.949 1.00 90.31 544 ILE A CA 1
ATOM 4140 C C . ILE A 1 544 ? -2.617 10.654 -4.676 1.00 90.31 544 ILE A C 1
ATOM 4142 O O . ILE A 1 544 ? -2.070 11.723 -4.440 1.00 90.31 544 ILE A O 1
ATOM 4146 N N . THR A 1 545 ? -1.931 9.511 -4.705 1.00 89.88 545 THR A N 1
ATOM 4147 C CA . THR A 1 545 ? -0.499 9.416 -4.360 1.00 89.88 545 THR A CA 1
ATOM 4148 C C . THR A 1 545 ? 0.370 10.241 -5.312 1.00 89.88 545 THR A C 1
ATOM 4150 O O . THR A 1 545 ? 1.189 11.036 -4.860 1.00 89.88 545 THR A O 1
ATOM 4153 N N . GLY A 1 546 ? 0.114 10.165 -6.624 1.00 84.94 546 GLY A N 1
ATOM 4154 C CA . GLY A 1 546 ? 0.780 11.009 -7.625 1.00 84.94 546 GLY A CA 1
ATOM 4155 C C . GLY A 1 546 ? 0.477 12.502 -7.454 1.00 84.94 546 GLY A C 1
ATOM 4156 O O . GLY A 1 546 ? 1.371 13.336 -7.588 1.00 84.94 546 GLY A O 1
ATOM 4157 N N . MET A 1 547 ? -0.765 12.848 -7.091 1.00 88.62 547 MET A N 1
ATOM 4158 C CA . MET A 1 547 ? -1.147 14.226 -6.761 1.00 88.62 547 MET A CA 1
ATOM 4159 C C . MET A 1 547 ? -0.400 14.733 -5.520 1.00 88.62 547 MET A C 1
ATOM 4161 O O . MET A 1 547 ? 0.097 15.855 -5.534 1.00 88.62 547 MET A O 1
ATOM 4165 N N . ILE A 1 548 ? -0.285 13.907 -4.477 1.00 92.38 548 ILE A N 1
ATOM 4166 C CA . ILE A 1 548 ? 0.449 14.227 -3.249 1.00 92.38 548 ILE A CA 1
ATOM 4167 C C . ILE A 1 548 ? 1.927 14.472 -3.561 1.00 92.38 548 ILE A C 1
ATOM 4169 O O . ILE A 1 548 ? 2.456 15.516 -3.190 1.00 92.38 548 ILE A O 1
ATOM 4173 N N . GLN A 1 549 ? 2.565 13.560 -4.299 1.00 89.81 549 GLN A N 1
ATOM 4174 C CA . GLN A 1 549 ? 3.971 13.677 -4.698 1.00 89.81 549 GLN A CA 1
ATOM 4175 C C . GLN A 1 549 ? 4.240 14.913 -5.577 1.00 89.81 549 GLN A C 1
ATOM 4177 O O . GLN A 1 549 ? 5.327 15.486 -5.519 1.00 89.81 549 GLN A O 1
ATOM 4182 N N . ALA A 1 550 ? 3.255 15.371 -6.354 1.00 89.38 550 ALA A N 1
ATOM 4183 C CA . ALA A 1 550 ? 3.323 16.608 -7.133 1.00 89.38 550 ALA A CA 1
ATOM 4184 C C . ALA A 1 550 ? 3.036 17.860 -6.273 1.00 89.38 550 ALA A C 1
ATOM 4186 O O . ALA A 1 550 ? 2.138 18.652 -6.573 1.00 89.38 550 ALA A O 1
ATOM 4187 N N . GLY A 1 551 ? 3.802 18.033 -5.191 1.00 90.75 551 GLY A N 1
ATOM 4188 C CA . GLY A 1 551 ? 3.607 19.055 -4.152 1.00 90.75 551 GLY A CA 1
ATOM 4189 C C . GLY A 1 551 ? 3.643 20.519 -4.616 1.00 90.75 551 GLY A C 1
ATOM 4190 O O . GLY A 1 551 ? 3.210 21.419 -3.887 1.00 90.75 551 GLY A O 1
ATOM 4191 N N . ASP A 1 552 ? 4.125 20.799 -5.829 1.00 91.81 552 ASP A N 1
ATOM 4192 C CA . ASP A 1 552 ? 4.084 22.126 -6.449 1.00 91.81 552 ASP A CA 1
ATOM 4193 C C . ASP A 1 552 ? 2.788 22.430 -7.214 1.00 91.81 552 ASP A C 1
ATOM 4195 O O . ASP A 1 552 ? 2.534 23.603 -7.512 1.00 91.81 552 ASP A O 1
ATOM 4199 N N . ARG A 1 553 ? 1.960 21.415 -7.497 1.00 91.38 553 ARG A N 1
ATOM 4200 C CA . ARG A 1 553 ? 0.714 21.524 -8.282 1.00 91.38 553 ARG A CA 1
ATOM 4201 C C . ARG A 1 553 ? -0.545 21.741 -7.444 1.00 91.38 553 ARG A C 1
ATOM 4203 O O . ARG A 1 553 ? -1.615 21.910 -8.020 1.00 91.38 553 ARG A O 1
ATOM 4210 N N . TRP A 1 554 ? -0.427 21.741 -6.120 1.00 92.50 554 TRP A N 1
ATOM 4211 C CA . TRP A 1 554 ? -1.517 22.013 -5.183 1.00 92.50 554 TRP A CA 1
ATOM 4212 C C . TRP A 1 554 ? -1.010 22.852 -4.008 1.00 92.50 554 TRP A C 1
ATOM 4214 O O . TRP A 1 554 ? 0.161 22.761 -3.621 1.00 92.50 554 TRP A O 1
ATOM 4224 N N . GLU A 1 555 ? -1.887 23.668 -3.426 1.00 89.62 555 GLU A N 1
ATOM 4225 C CA . GLU A 1 555 ? -1.531 24.546 -2.304 1.00 89.62 555 GLU A CA 1
ATOM 4226 C C . GLU A 1 555 ? -2.056 23.991 -0.980 1.00 89.62 555 GLU A C 1
ATOM 4228 O O . GLU A 1 555 ? -1.297 23.899 -0.015 1.00 89.62 555 GLU A O 1
ATOM 4233 N N . ASP A 1 556 ? -3.312 23.536 -0.964 1.00 90.19 556 ASP A N 1
ATOM 4234 C CA . ASP A 1 556 ? -4.014 23.052 0.228 1.00 90.19 556 ASP A CA 1
ATOM 4235 C C . ASP A 1 556 ? -4.318 21.546 0.154 1.00 90.19 556 ASP A C 1
ATOM 4237 O O . ASP A 1 556 ? -4.820 21.051 -0.858 1.00 90.19 556 ASP A O 1
ATOM 4241 N N . SER A 1 557 ? -4.085 20.801 1.243 1.00 92.81 557 SER A N 1
ATOM 4242 C CA . SER A 1 557 ? -4.363 19.353 1.268 1.00 92.81 557 SER A CA 1
ATOM 4243 C C . SER A 1 557 ? -5.862 19.035 1.189 1.00 92.81 557 SER A C 1
ATOM 4245 O O . SER A 1 557 ? -6.248 17.932 0.796 1.00 92.81 557 SER A O 1
ATOM 4247 N N . GLY A 1 558 ? -6.739 20.013 1.437 1.00 92.38 558 GLY A N 1
ATOM 4248 C CA . GLY A 1 558 ? -8.165 19.899 1.138 1.00 92.38 558 GLY A CA 1
ATOM 4249 C C . GLY A 1 558 ? -8.467 19.693 -0.353 1.00 92.38 558 GLY A C 1
ATOM 4250 O O . GLY A 1 558 ? -9.495 19.096 -0.679 1.00 92.38 558 GLY A O 1
ATOM 4251 N N . GLU A 1 559 ? -7.592 20.117 -1.274 1.00 93.44 559 GLU A N 1
ATOM 4252 C CA . GLU A 1 559 ? -7.706 19.788 -2.705 1.00 93.44 559 GLU A CA 1
ATOM 4253 C C . GLU A 1 559 ? -7.555 18.282 -2.948 1.00 93.44 559 GLU A C 1
ATOM 4255 O O . GLU A 1 559 ? -8.339 17.695 -3.697 1.00 93.44 559 GLU A O 1
ATOM 4260 N N . VAL A 1 560 ? -6.606 17.649 -2.252 1.00 93.81 560 VAL A N 1
ATOM 4261 C CA . VAL A 1 560 ? -6.383 16.197 -2.289 1.00 93.81 560 VAL A CA 1
ATOM 4262 C C . VAL A 1 560 ? -7.595 15.460 -1.713 1.00 93.81 560 VAL A C 1
ATOM 4264 O O . VAL A 1 560 ? -8.102 14.526 -2.332 1.00 93.81 560 VAL A O 1
ATOM 4267 N N . GLY A 1 561 ? -8.132 15.925 -0.577 1.00 94.81 561 GLY A N 1
ATOM 4268 C CA . GLY A 1 561 ? -9.340 15.353 0.033 1.00 94.81 561 GLY A CA 1
ATOM 4269 C C . GLY A 1 561 ? -10.575 15.425 -0.875 1.00 94.81 561 GLY A C 1
ATOM 4270 O O . GLY A 1 561 ? -11.322 14.452 -0.991 1.00 94.81 561 GLY A O 1
ATOM 4271 N N . ARG A 1 562 ? -10.775 16.544 -1.587 1.00 93.31 562 ARG A N 1
ATOM 4272 C CA . ARG A 1 562 ? -11.856 16.678 -2.581 1.00 93.31 562 ARG A CA 1
ATOM 4273 C C . ARG A 1 562 ? -11.662 15.738 -3.768 1.00 93.31 562 ARG A C 1
ATOM 4275 O O . ARG A 1 562 ? -12.620 15.089 -4.183 1.00 93.31 562 ARG A O 1
ATOM 4282 N N . ARG A 1 563 ? -10.431 15.606 -4.273 1.00 93.19 563 ARG A N 1
ATOM 4283 C CA . ARG A 1 563 ? -10.128 14.654 -5.347 1.00 93.19 563 ARG A CA 1
ATOM 4284 C C . ARG A 1 563 ? -10.384 13.210 -4.912 1.00 93.19 563 ARG A C 1
ATOM 4286 O O . ARG A 1 563 ? -10.926 12.434 -5.694 1.00 93.19 563 ARG A O 1
ATOM 4293 N N . TYR A 1 564 ? -10.062 12.857 -3.668 1.00 95.81 564 TYR A N 1
ATOM 4294 C CA . TYR A 1 564 ? -10.379 11.540 -3.115 1.00 95.81 564 TYR A CA 1
ATOM 4295 C C . TYR A 1 564 ? -11.890 11.267 -3.114 1.00 95.81 564 TYR A C 1
ATOM 4297 O O . TYR A 1 564 ? -12.311 10.196 -3.546 1.00 95.81 564 TYR A O 1
ATOM 4305 N N . LEU A 1 565 ? -12.719 12.234 -2.694 1.00 95.19 565 LEU A N 1
ATOM 4306 C CA . LEU A 1 565 ? -14.186 12.103 -2.717 1.00 95.19 565 LEU A CA 1
ATOM 4307 C C . LEU A 1 565 ? -14.729 11.819 -4.125 1.00 95.19 565 LEU A C 1
ATOM 4309 O O . LEU A 1 565 ? -15.648 11.016 -4.281 1.00 95.19 565 LEU A O 1
ATOM 4313 N N . GLU A 1 566 ? -14.162 12.466 -5.142 1.00 91.94 566 GLU A N 1
ATOM 4314 C CA . GLU A 1 566 ? -14.529 12.242 -6.544 1.00 91.94 566 GLU A CA 1
ATOM 4315 C C . GLU A 1 566 ? -14.079 10.859 -7.025 1.00 91.94 566 GLU A C 1
ATOM 4317 O O . GLU A 1 566 ? -14.867 10.109 -7.601 1.00 91.94 566 GLU A O 1
ATOM 4322 N N . ASN A 1 567 ? -12.822 10.498 -6.760 1.00 92.38 567 ASN A N 1
ATOM 4323 C CA . ASN A 1 567 ? -12.218 9.269 -7.267 1.00 92.38 567 ASN A CA 1
ATOM 4324 C C . ASN A 1 567 ? -12.743 8.010 -6.568 1.00 92.38 567 ASN A C 1
ATOM 4326 O O . ASN A 1 567 ? -12.807 6.952 -7.193 1.00 92.38 567 ASN A O 1
ATOM 4330 N N . MET A 1 568 ? -13.136 8.114 -5.298 1.00 95.06 568 MET A N 1
ATOM 4331 C CA . MET A 1 568 ? -13.609 6.999 -4.471 1.00 95.06 568 MET A CA 1
ATOM 4332 C C . MET A 1 568 ? -15.122 7.028 -4.230 1.00 95.06 568 MET A C 1
ATOM 4334 O O . MET A 1 568 ? -15.630 6.289 -3.392 1.00 95.06 568 MET A O 1
ATOM 4338 N N . GLY A 1 569 ? -15.854 7.866 -4.968 1.00 95.31 569 GLY A N 1
ATOM 4339 C CA . GLY A 1 569 ? -17.282 8.097 -4.762 1.00 95.31 569 GLY A CA 1
ATOM 4340 C C . GLY A 1 569 ? -18.230 7.111 -5.449 1.00 95.31 569 GLY A C 1
ATOM 4341 O O . GLY A 1 569 ? -19.433 7.374 -5.462 1.00 95.31 569 GLY A O 1
ATOM 4342 N N . ALA A 1 570 ? -17.748 6.016 -6.055 1.00 95.25 570 ALA A N 1
ATOM 4343 C CA . ALA A 1 570 ? -18.649 5.031 -6.658 1.00 95.25 570 ALA A CA 1
ATOM 4344 C C . ALA A 1 570 ? -19.346 4.209 -5.574 1.00 95.25 570 ALA A C 1
ATOM 4346 O O . ALA A 1 570 ? -18.674 3.549 -4.784 1.00 95.25 570 ALA A O 1
ATOM 4347 N N . MET A 1 571 ? -20.677 4.234 -5.558 1.00 96.31 571 MET A N 1
ATOM 4348 C CA . MET A 1 571 ? -21.495 3.547 -4.560 1.00 96.31 571 MET A CA 1
ATOM 4349 C C . MET A 1 571 ? -21.786 2.095 -4.950 1.00 96.31 571 MET A C 1
ATOM 4351 O O . MET A 1 571 ? -21.929 1.766 -6.132 1.00 96.31 571 MET A O 1
ATOM 4355 N N . TYR A 1 572 ? -21.898 1.237 -3.937 1.00 95.38 572 TYR A N 1
ATOM 4356 C CA . TYR A 1 572 ? -22.254 -0.173 -4.077 1.00 95.38 572 TYR A CA 1
ATOM 4357 C C . TYR A 1 572 ? -23.417 -0.509 -3.143 1.00 95.38 572 TYR A C 1
ATOM 4359 O O . TYR A 1 572 ? -23.235 -0.740 -1.954 1.00 95.38 572 TYR A O 1
ATOM 4367 N N . THR A 1 573 ? -24.618 -0.544 -3.696 1.00 93.94 573 THR A N 1
ATOM 4368 C CA . THR A 1 573 ? -25.855 -0.958 -3.035 1.00 93.94 573 THR A CA 1
ATOM 4369 C C . THR A 1 573 ? -26.523 -2.052 -3.865 1.00 93.94 573 THR A C 1
ATOM 4371 O O . THR A 1 573 ? -26.055 -2.402 -4.953 1.00 93.94 573 THR A O 1
ATOM 4374 N N . GLU A 1 574 ? -27.632 -2.606 -3.381 1.00 87.44 574 GLU A N 1
ATOM 4375 C CA . GLU A 1 574 ? -28.436 -3.529 -4.191 1.00 87.44 574 GLU A CA 1
ATOM 4376 C C . GLU A 1 574 ? -28.937 -2.902 -5.511 1.00 87.44 574 GLU A C 1
ATOM 4378 O O . GLU A 1 574 ? -28.982 -3.588 -6.534 1.00 87.44 574 GLU A O 1
ATOM 4383 N N . GLU A 1 575 ? -29.258 -1.603 -5.505 1.00 86.38 575 GLU A N 1
ATOM 4384 C CA . GLU A 1 575 ? -29.822 -0.882 -6.657 1.00 86.38 575 GLU A CA 1
ATOM 4385 C C . GLU A 1 575 ? -28.770 -0.191 -7.541 1.00 86.38 575 GLU A C 1
ATOM 4387 O O . GLU A 1 575 ? -29.043 0.052 -8.714 1.00 86.38 575 GLU A O 1
ATOM 4392 N N . ALA A 1 576 ? -27.584 0.116 -7.007 1.00 90.75 576 ALA A N 1
ATOM 4393 C CA . ALA A 1 576 ? -26.526 0.844 -7.709 1.00 90.75 576 ALA A CA 1
ATOM 4394 C C . ALA A 1 576 ? -25.173 0.153 -7.504 1.00 90.75 576 ALA A C 1
ATOM 4396 O O . ALA A 1 576 ? -24.667 0.096 -6.387 1.00 90.75 576 ALA A O 1
ATOM 4397 N N . TRP A 1 577 ? -24.557 -0.360 -8.572 1.00 91.38 577 TRP A N 1
ATOM 4398 C CA . TRP A 1 577 ? -23.323 -1.150 -8.471 1.00 91.38 577 TRP A CA 1
ATOM 4399 C C . TRP A 1 577 ? -22.164 -0.509 -9.237 1.00 91.38 577 TRP A C 1
ATOM 4401 O O . TRP A 1 577 ? -21.960 -0.771 -10.424 1.00 91.38 577 TRP A O 1
ATOM 4411 N N . GLY A 1 578 ? -21.381 0.319 -8.543 1.00 90.50 578 GLY A N 1
ATOM 4412 C CA . GLY A 1 578 ? -20.272 1.074 -9.131 1.00 90.50 578 GLY A CA 1
ATOM 4413 C C . GLY A 1 578 ? -20.707 2.374 -9.814 1.00 90.50 578 GLY A C 1
ATOM 4414 O O . GLY A 1 578 ? -19.957 2.921 -10.623 1.00 90.50 578 GLY A O 1
ATOM 4415 N N . GLU A 1 579 ? -21.908 2.865 -9.506 1.00 92.19 579 GLU A N 1
ATOM 4416 C CA . GLU A 1 579 ? -22.425 4.129 -10.031 1.00 92.19 579 GLU A CA 1
ATOM 4417 C C . GLU A 1 579 ? -21.863 5.315 -9.246 1.00 92.19 579 GLU A C 1
ATOM 4419 O O . GLU A 1 579 ? -21.670 5.239 -8.035 1.00 92.19 579 GLU A O 1
ATOM 4424 N N . TYR A 1 580 ? -21.612 6.431 -9.927 1.00 92.62 580 TYR A N 1
ATOM 4425 C CA . TYR A 1 580 ? -21.161 7.667 -9.294 1.00 92.62 580 TYR A CA 1
ATOM 4426 C C . TYR A 1 580 ? -22.281 8.705 -9.310 1.00 92.62 580 TYR A C 1
ATOM 4428 O O . TYR A 1 580 ? -22.821 9.028 -10.369 1.00 92.62 580 TYR A O 1
ATOM 4436 N N . ALA A 1 581 ? -22.585 9.258 -8.139 1.00 93.62 581 ALA A N 1
ATOM 4437 C CA . ALA A 1 581 ? -23.517 10.363 -7.971 1.00 93.62 581 ALA A CA 1
ATOM 4438 C C . ALA A 1 581 ? -22.847 11.459 -7.116 1.00 93.62 581 ALA A C 1
ATOM 4440 O O . ALA A 1 581 ? -22.471 11.189 -5.969 1.00 93.62 581 ALA A O 1
ATOM 4441 N N . PRO A 1 582 ? -22.668 12.688 -7.646 1.00 93.56 582 PRO A N 1
ATOM 4442 C CA . PRO A 1 582 ? -21.982 13.764 -6.934 1.00 93.56 582 PRO A CA 1
ATOM 4443 C C . PRO A 1 582 ? -22.562 14.021 -5.539 1.00 93.56 582 PRO A C 1
ATOM 4445 O O . PRO A 1 582 ? -23.776 14.126 -5.373 1.00 93.56 582 PRO A O 1
ATOM 4448 N N . GLY A 1 583 ? -21.698 14.144 -4.533 1.00 94.75 583 GLY A N 1
ATOM 4449 C CA . GLY A 1 583 ? -22.093 14.481 -3.162 1.00 94.75 583 GLY A CA 1
ATOM 4450 C C . GLY A 1 583 ? -22.630 13.321 -2.314 1.00 94.75 583 GLY A C 1
ATOM 4451 O O . GLY A 1 583 ? -22.711 13.483 -1.100 1.00 94.75 583 GLY A O 1
ATOM 4452 N N . VAL A 1 584 ? -22.924 12.143 -2.882 1.00 97.69 584 VAL A N 1
ATOM 4453 C CA . VAL A 1 584 ? -23.420 10.986 -2.103 1.00 97.69 584 VAL A CA 1
ATOM 4454 C C . VAL A 1 584 ? -22.372 10.465 -1.129 1.00 97.69 584 VAL A C 1
ATOM 4456 O O . VAL A 1 584 ? -22.678 10.253 0.043 1.00 97.69 584 VAL A O 1
ATOM 4459 N N . PHE A 1 585 ? -21.120 10.331 -1.571 1.00 98.25 585 PHE A N 1
ATOM 4460 C CA . PHE A 1 585 ? -20.048 9.894 -0.679 1.00 98.25 585 PHE A CA 1
ATOM 4461 C C . PHE A 1 585 ? -19.782 10.914 0.439 1.00 98.25 585 PHE A C 1
ATOM 4463 O O . PHE A 1 585 ? -19.664 10.545 1.604 1.00 98.25 585 PHE A O 1
ATOM 4470 N N . ALA A 1 586 ? -19.801 12.210 0.111 1.00 98.06 586 ALA A N 1
ATOM 4471 C CA . ALA A 1 586 ? -19.696 13.279 1.102 1.00 98.06 586 ALA A CA 1
ATOM 4472 C C . ALA A 1 586 ? -20.850 13.238 2.124 1.00 98.06 586 ALA A C 1
ATOM 4474 O O . ALA A 1 586 ? -20.614 13.332 3.325 1.00 98.06 586 ALA A O 1
ATOM 4475 N N . ALA A 1 587 ? -22.090 13.032 1.671 1.00 98.12 587 ALA A N 1
ATOM 4476 C CA . ALA A 1 587 ? -23.249 12.888 2.550 1.00 98.12 587 ALA A CA 1
ATOM 4477 C C . ALA A 1 587 ? -23.113 11.672 3.485 1.00 98.12 587 ALA A C 1
ATOM 4479 O O . ALA A 1 587 ? -23.400 11.776 4.679 1.00 98.12 587 ALA A O 1
ATOM 4480 N N . ALA A 1 588 ? -22.612 10.543 2.974 1.00 98.38 588 ALA A N 1
ATOM 4481 C CA . ALA A 1 588 ? -22.364 9.347 3.773 1.00 98.38 588 ALA A CA 1
ATOM 4482 C C . ALA A 1 588 ? -21.280 9.568 4.841 1.00 98.38 588 ALA A C 1
ATOM 4484 O O . ALA A 1 588 ? -21.456 9.117 5.970 1.00 98.38 588 ALA A O 1
ATOM 4485 N N . LEU A 1 589 ? -20.211 10.312 4.537 1.00 98.38 589 LEU A N 1
ATOM 4486 C CA . LEU A 1 589 ? -19.136 10.646 5.487 1.00 98.38 589 LEU A CA 1
ATOM 4487 C C . LEU A 1 589 ? -19.523 11.705 6.536 1.00 98.38 589 LEU A C 1
ATOM 4489 O O . LEU A 1 589 ? -18.746 11.989 7.446 1.00 98.38 589 LEU A O 1
ATOM 4493 N N . SER A 1 590 ? -20.713 12.302 6.442 1.00 96.31 590 SER A N 1
ATOM 4494 C CA . SER A 1 590 ? -21.151 13.321 7.398 1.00 96.31 590 SER A CA 1
ATOM 4495 C C . SER A 1 590 ? -21.306 12.755 8.817 1.00 96.31 590 SER A C 1
ATOM 4497 O O . SER A 1 590 ? -22.057 11.797 9.055 1.00 96.31 590 SER A O 1
ATOM 4499 N N . GLY A 1 591 ? -20.627 13.387 9.776 1.00 94.38 591 GLY A N 1
ATOM 4500 C CA . GLY A 1 591 ? -20.631 12.997 11.186 1.00 94.38 591 GLY A CA 1
ATOM 4501 C C . GLY A 1 591 ? -19.808 11.746 11.492 1.00 94.38 591 GLY A C 1
ATOM 4502 O O . GLY A 1 591 ? -20.188 11.028 12.406 1.00 94.38 591 GLY A O 1
ATOM 4503 N N . THR A 1 592 ? -18.774 11.456 10.694 1.00 98.31 592 THR A N 1
ATOM 4504 C CA . THR A 1 592 ? -17.748 10.439 10.987 1.00 98.31 592 THR A CA 1
ATOM 4505 C C . THR A 1 592 ? -16.787 10.941 12.060 1.00 98.31 592 THR A C 1
ATOM 4507 O O . THR A 1 592 ? -16.208 12.016 11.899 1.00 98.31 592 THR A O 1
ATOM 4510 N N . ASP A 1 593 ? -16.582 10.137 13.103 1.00 97.88 593 ASP A N 1
ATOM 4511 C CA . ASP A 1 593 ? -15.709 10.461 14.238 1.00 97.88 593 ASP A CA 1
ATOM 4512 C C . ASP A 1 593 ? -14.341 9.782 14.136 1.00 97.88 593 ASP A C 1
ATOM 4514 O O . ASP A 1 593 ? -13.327 10.389 14.477 1.00 97.88 593 ASP A O 1
ATOM 4518 N N . ALA A 1 594 ? -14.302 8.557 13.602 1.00 98.12 594 ALA A N 1
ATOM 4519 C CA . ALA A 1 594 ? -13.083 7.761 13.495 1.00 98.12 594 ALA A CA 1
ATOM 4520 C C . ALA A 1 594 ? -12.928 7.101 12.119 1.00 98.12 594 ALA A C 1
ATOM 4522 O O . ALA A 1 594 ? -13.916 6.757 11.466 1.00 98.12 594 ALA A O 1
ATOM 4523 N N . VAL A 1 595 ? -11.680 6.884 11.703 1.00 98.38 595 VAL A N 1
ATOM 4524 C CA . VAL A 1 595 ? -11.298 6.034 10.572 1.00 98.38 595 VAL A CA 1
ATOM 4525 C C . VAL A 1 595 ? -10.514 4.815 11.062 1.00 98.38 595 VAL A C 1
ATOM 4527 O O . VAL A 1 595 ? -9.695 4.927 11.974 1.00 98.38 595 VAL A O 1
ATOM 4530 N N . VAL A 1 596 ? -10.749 3.655 10.454 1.00 98.62 596 VAL A N 1
ATOM 4531 C CA . VAL A 1 596 ? -10.133 2.381 10.842 1.00 98.62 596 VAL A CA 1
ATOM 4532 C C . VAL A 1 596 ? -9.563 1.660 9.625 1.00 98.62 596 VAL A C 1
ATOM 4534 O O . VAL A 1 596 ? -10.215 1.543 8.582 1.00 98.62 596 VAL A O 1
ATOM 4537 N N . GLN A 1 597 ? -8.350 1.134 9.786 1.00 97.38 597 GLN A N 1
ATOM 4538 C CA . GLN A 1 597 ? -7.720 0.219 8.840 1.00 97.38 597 GLN A CA 1
ATOM 4539 C C . GLN A 1 597 ? -7.173 -1.022 9.541 1.00 97.38 597 GLN A C 1
ATOM 4541 O O . GLN A 1 597 ? -6.511 -0.928 10.567 1.00 97.38 597 GLN A O 1
ATOM 4546 N N . SER A 1 598 ? -7.353 -2.197 8.947 1.00 95.56 598 SER A N 1
ATOM 4547 C CA . SER A 1 598 ? -6.684 -3.400 9.438 1.00 95.56 598 SER A CA 1
ATOM 4548 C C . SER A 1 598 ? -5.206 -3.472 9.067 1.00 95.56 598 SER A C 1
ATOM 4550 O O . SER A 1 598 ? -4.797 -3.118 7.957 1.00 95.56 598 SER A O 1
ATOM 4552 N N . ARG A 1 599 ? -4.405 -3.962 10.018 1.00 93.81 599 ARG A N 1
ATOM 4553 C CA . ARG A 1 599 ? -2.976 -4.239 9.867 1.00 93.81 599 ARG A CA 1
ATOM 4554 C C . ARG A 1 599 ? -2.683 -5.643 10.384 1.00 93.81 599 ARG A C 1
ATOM 4556 O O . ARG A 1 599 ? -2.396 -5.838 11.562 1.00 93.81 599 ARG A O 1
ATOM 4563 N N . SER A 1 600 ? -2.687 -6.626 9.489 1.00 92.31 600 SER A N 1
ATOM 4564 C CA . SER A 1 600 ? -2.343 -8.014 9.820 1.00 92.31 600 SER A CA 1
ATOM 4565 C C . SER A 1 600 ? -0.945 -8.445 9.346 1.00 92.31 600 SER A C 1
ATOM 4567 O O . SER A 1 600 ? -0.690 -9.644 9.245 1.00 92.31 600 SER A O 1
ATOM 4569 N N . SER A 1 601 ? -0.078 -7.512 8.939 1.00 91.38 601 SER A N 1
ATOM 4570 C CA . SER A 1 601 ? 1.212 -7.818 8.304 1.00 91.38 601 SER A CA 1
ATOM 4571 C C . SER A 1 601 ? 2.413 -7.272 9.069 1.00 91.38 601 SER A C 1
ATOM 4573 O O . SER A 1 601 ? 2.416 -6.115 9.474 1.00 91.38 601 SER A O 1
ATOM 4575 N N . ASN A 1 602 ? 3.459 -8.091 9.199 1.00 90.81 602 ASN A N 1
ATOM 4576 C CA . ASN A 1 602 ? 4.784 -7.691 9.690 1.00 90.81 602 ASN A CA 1
ATOM 4577 C C . ASN A 1 602 ? 5.749 -7.302 8.560 1.00 90.81 602 ASN A C 1
ATOM 4579 O O . ASN A 1 602 ? 6.867 -6.883 8.828 1.00 90.81 602 ASN A O 1
ATOM 4583 N N . THR A 1 603 ? 5.354 -7.460 7.291 1.00 89.88 603 THR A N 1
ATOM 4584 C CA . THR A 1 603 ? 6.212 -7.100 6.145 1.00 89.88 603 THR A CA 1
ATOM 4585 C C . THR A 1 603 ? 5.944 -5.698 5.611 1.00 89.88 603 THR A C 1
ATOM 4587 O O . THR A 1 603 ? 6.609 -5.279 4.668 1.00 89.88 603 THR A O 1
ATOM 4590 N N . TRP A 1 604 ? 4.914 -5.031 6.129 1.00 92.44 604 TRP A N 1
ATOM 4591 C CA . TRP A 1 604 ? 4.567 -3.653 5.810 1.00 92.44 604 TRP A CA 1
ATOM 4592 C C . TRP A 1 604 ? 3.806 -3.017 6.983 1.00 92.44 604 TRP A C 1
ATOM 4594 O O . TRP A 1 604 ? 3.268 -3.712 7.848 1.00 92.44 604 TRP A O 1
ATOM 4604 N N . GLY A 1 605 ? 3.739 -1.696 7.003 1.00 94.06 605 GLY A N 1
ATOM 4605 C CA . GLY A 1 605 ? 3.022 -0.898 7.988 1.00 94.06 605 GLY A CA 1
ATOM 4606 C C . GLY A 1 605 ? 2.708 0.499 7.449 1.00 94.06 605 GLY A C 1
ATOM 4607 O O . GLY A 1 605 ? 2.850 0.724 6.242 1.00 94.06 605 GLY A O 1
ATOM 4608 N N . PRO A 1 606 ? 2.251 1.416 8.320 1.00 95.44 606 PRO A N 1
ATOM 4609 C CA . PRO A 1 606 ? 1.981 2.807 7.963 1.00 95.44 606 PRO A CA 1
ATOM 4610 C C . PRO A 1 606 ? 3.076 3.489 7.130 1.00 95.44 606 PRO A C 1
ATOM 4612 O O . PRO A 1 606 ? 2.749 4.189 6.178 1.00 95.44 606 PRO A O 1
ATOM 4615 N N . LEU A 1 607 ? 4.356 3.293 7.452 1.00 96.62 607 LEU A N 1
ATOM 4616 C CA . LEU A 1 607 ? 5.470 4.023 6.835 1.00 96.62 607 LEU A CA 1
ATOM 4617 C C . LEU A 1 607 ? 6.129 3.267 5.673 1.00 96.62 607 LEU A C 1
ATOM 4619 O O . LEU A 1 607 ? 6.783 3.877 4.831 1.00 96.62 607 LEU A O 1
ATOM 4623 N N . SER A 1 608 ? 5.960 1.949 5.578 1.00 94.50 608 SER A N 1
ATOM 4624 C CA . SER A 1 608 ? 6.607 1.134 4.535 1.00 94.50 608 SER A CA 1
ATOM 4625 C C . SER A 1 608 ? 5.739 0.838 3.309 1.00 94.50 608 SER A C 1
ATOM 4627 O O . SER A 1 608 ? 6.277 0.347 2.315 1.00 94.50 608 SER A O 1
ATOM 4629 N N . LEU A 1 609 ? 4.437 1.147 3.339 1.00 93.94 609 LEU A N 1
ATOM 4630 C CA . LEU A 1 609 ? 3.527 0.950 2.207 1.00 93.94 609 LEU A CA 1
ATOM 4631 C C . LEU A 1 609 ? 2.683 2.203 1.934 1.00 93.94 609 LEU A C 1
ATOM 4633 O O . LEU A 1 609 ? 1.921 2.662 2.783 1.00 93.94 609 LEU A O 1
ATOM 4637 N N . ASP A 1 610 ? 2.774 2.708 0.709 1.00 92.38 610 ASP A N 1
ATOM 4638 C CA . ASP A 1 610 ? 2.100 3.917 0.232 1.00 92.38 610 ASP A CA 1
ATOM 4639 C C . ASP A 1 610 ? 0.572 3.807 0.270 1.00 92.38 610 ASP A C 1
ATOM 4641 O O . ASP A 1 610 ? -0.121 4.746 0.667 1.00 92.38 610 ASP A O 1
ATOM 4645 N N . HIS A 1 611 ? 0.039 2.625 -0.051 1.00 93.00 611 HIS A N 1
ATOM 4646 C CA . HIS A 1 611 ? -1.398 2.370 -0.017 1.00 93.00 611 HIS A CA 1
ATOM 4647 C C . HIS A 1 611 ? -2.035 2.703 1.342 1.00 93.00 611 HIS A C 1
ATOM 4649 O O . HIS A 1 611 ? -3.208 3.073 1.396 1.00 93.00 611 HIS A O 1
ATOM 4655 N N . VAL A 1 612 ? -1.297 2.626 2.455 1.00 96.25 612 VAL A N 1
ATOM 4656 C CA . VAL A 1 612 ? -1.871 2.916 3.777 1.00 96.25 612 VAL A CA 1
ATOM 4657 C C . VAL A 1 612 ? -2.246 4.402 3.896 1.00 96.25 612 VAL A C 1
ATOM 4659 O O . VAL A 1 612 ? -3.395 4.707 4.231 1.00 96.25 612 VAL A O 1
ATOM 4662 N N . TYR A 1 613 ? -1.346 5.332 3.543 1.00 96.69 613 TYR A N 1
ATOM 4663 C CA . TYR A 1 613 ? -1.688 6.764 3.528 1.00 96.69 613 TYR A CA 1
ATOM 4664 C C . TYR A 1 613 ? -2.633 7.102 2.371 1.00 96.69 613 TYR A C 1
ATOM 4666 O O . TYR A 1 613 ? -3.501 7.963 2.519 1.00 96.69 613 TYR A O 1
ATOM 4674 N N . GLU A 1 614 ? -2.514 6.407 1.235 1.00 96.00 614 GLU A N 1
ATOM 4675 C CA . GLU A 1 614 ? -3.411 6.593 0.098 1.00 96.00 614 GLU A CA 1
ATOM 4676 C C . GLU A 1 614 ? -4.873 6.404 0.519 1.00 96.00 614 GLU A C 1
ATOM 4678 O O . GLU A 1 614 ? -5.721 7.262 0.269 1.00 96.00 614 GLU A O 1
ATOM 4683 N N . PHE A 1 615 ? -5.177 5.274 1.157 1.00 96.88 615 PHE A N 1
ATOM 4684 C CA . PHE A 1 615 ? -6.547 4.915 1.483 1.00 96.88 615 PHE A CA 1
ATOM 4685 C C . PHE A 1 615 ? -7.005 5.526 2.806 1.00 96.88 615 PHE A C 1
ATOM 4687 O O . PHE A 1 615 ? -8.024 6.215 2.813 1.00 96.88 615 PHE A O 1
ATOM 4694 N N . THR A 1 616 ? -6.270 5.335 3.903 1.00 97.25 616 THR A N 1
ATOM 4695 C CA . THR A 1 616 ? -6.686 5.819 5.236 1.00 97.25 616 THR A CA 1
ATOM 4696 C C . THR A 1 616 ? -6.400 7.295 5.436 1.00 97.25 616 THR A C 1
ATOM 4698 O O . THR A 1 616 ? -7.242 8.025 5.969 1.00 97.25 616 THR A O 1
ATOM 4701 N N . GLY A 1 617 ? -5.244 7.765 4.973 1.00 97.12 617 GLY A N 1
ATOM 4702 C CA . GLY A 1 617 ? -4.934 9.190 4.949 1.00 97.12 617 GLY A CA 1
ATOM 4703 C C . GLY A 1 617 ? -5.878 9.947 4.010 1.00 97.12 617 GLY A C 1
ATOM 4704 O O . GLY A 1 617 ? -6.494 10.934 4.416 1.00 97.12 617 GLY A O 1
ATOM 4705 N N . GLY A 1 618 ? -6.081 9.445 2.789 1.00 97.56 618 GLY A N 1
ATOM 4706 C CA . GLY A 1 618 ? -7.047 10.005 1.838 1.00 97.56 618 GLY A CA 1
ATOM 4707 C C . GLY A 1 618 ? -8.475 10.070 2.392 1.00 97.56 618 GLY A C 1
ATOM 4708 O O . GLY A 1 618 ? -9.126 11.114 2.307 1.00 97.56 618 GLY A O 1
ATOM 4709 N N . LEU A 1 619 ? -8.943 8.997 3.042 1.00 98.25 619 LEU A N 1
ATOM 4710 C CA . LEU A 1 619 ? -10.247 8.961 3.713 1.00 98.25 619 LEU A CA 1
ATOM 4711 C C . LEU A 1 619 ? -10.321 9.953 4.883 1.00 98.25 619 LEU A C 1
ATOM 4713 O O . LEU A 1 619 ? -11.340 10.622 5.046 1.00 98.25 619 LEU A O 1
ATOM 4717 N N . SER A 1 620 ? -9.242 10.105 5.657 1.00 97.88 620 SER A N 1
ATOM 4718 C CA . SER A 1 620 ? -9.157 11.106 6.730 1.00 97.88 620 SER A CA 1
ATOM 4719 C C . SER A 1 620 ? -9.313 12.530 6.190 1.00 97.88 620 SER A C 1
ATOM 4721 O O . SER A 1 620 ? -10.112 13.306 6.720 1.00 97.88 620 SER A O 1
ATOM 4723 N N . LEU A 1 621 ? -8.613 12.868 5.098 1.00 96.88 621 LEU A N 1
ATOM 4724 C CA . LEU A 1 621 ? -8.757 14.165 4.427 1.00 96.88 621 LEU A CA 1
ATOM 4725 C C . LEU A 1 621 ? -10.167 14.373 3.875 1.00 96.88 621 LEU A C 1
ATOM 4727 O O . LEU A 1 621 ? -10.703 15.474 3.982 1.00 96.88 621 LEU A O 1
ATOM 4731 N N . ALA A 1 622 ? -10.775 13.337 3.298 1.00 97.75 622 ALA A N 1
ATOM 4732 C CA . ALA A 1 622 ? -12.142 13.396 2.796 1.00 97.75 622 ALA A CA 1
ATOM 4733 C C . ALA A 1 622 ? -13.146 13.672 3.928 1.00 97.75 622 ALA A C 1
ATOM 4735 O O . ALA A 1 622 ? -13.995 14.554 3.796 1.00 97.75 622 ALA A O 1
ATOM 4736 N N . VAL A 1 623 ? -13.013 12.991 5.072 1.00 98.00 623 VAL A N 1
ATOM 4737 C CA . VAL A 1 623 ? -13.829 13.256 6.269 1.00 98.00 623 VAL A CA 1
ATOM 4738 C C . VAL A 1 623 ? -13.611 14.680 6.773 1.00 98.00 623 VAL A C 1
ATOM 4740 O O . VAL A 1 623 ? -14.589 15.379 7.036 1.00 98.00 623 VAL A O 1
ATOM 4743 N N . LYS A 1 624 ? -12.364 15.159 6.849 1.00 96.88 624 LYS A N 1
ATOM 4744 C CA . LYS A 1 624 ? -12.069 16.544 7.247 1.00 96.88 624 LYS A CA 1
ATOM 4745 C C . LYS A 1 624 ? -12.656 17.566 6.278 1.00 96.88 624 LYS A C 1
ATOM 4747 O O . LYS A 1 624 ? -13.206 18.568 6.725 1.00 96.88 624 LYS A O 1
ATOM 4752 N N . ALA A 1 625 ? -12.600 17.312 4.973 1.00 94.88 625 ALA A N 1
ATOM 4753 C CA . ALA A 1 625 ? -13.190 18.185 3.961 1.00 94.88 625 ALA A CA 1
ATOM 4754 C C . ALA A 1 625 ? -14.722 18.280 4.088 1.00 94.88 625 ALA A C 1
ATOM 4756 O O . ALA A 1 625 ? -15.295 19.322 3.781 1.00 94.88 625 ALA A O 1
ATOM 4757 N N . VAL A 1 626 ? -15.377 17.211 4.552 1.00 95.12 626 VAL A N 1
ATOM 4758 C CA . VAL A 1 626 ? -16.835 17.147 4.746 1.00 95.12 626 VAL A CA 1
ATOM 4759 C C . VAL A 1 626 ? -17.271 17.725 6.093 1.00 95.12 626 VAL A C 1
ATOM 4761 O O . VAL A 1 626 ? -18.278 18.424 6.168 1.00 95.12 626 VAL A O 1
ATOM 4764 N N . THR A 1 627 ? -16.552 17.406 7.168 1.00 94.38 627 THR A N 1
ATOM 4765 C CA . THR A 1 627 ? -16.973 17.697 8.552 1.00 94.38 627 THR A CA 1
ATOM 4766 C C . THR A 1 627 ? -16.299 18.933 9.146 1.00 94.38 627 THR A C 1
ATOM 4768 O O . THR A 1 627 ? -16.740 19.437 10.175 1.00 94.38 627 THR A O 1
ATOM 4771 N N . GLY A 1 628 ? -15.218 19.414 8.529 1.00 94.12 628 GLY A N 1
ATOM 4772 C CA . GLY A 1 628 ? -14.360 20.469 9.066 1.00 94.12 628 GLY A CA 1
ATOM 4773 C C . GLY A 1 628 ? -13.435 20.015 10.200 1.00 94.12 628 GLY A C 1
ATOM 4774 O O . GLY A 1 628 ? -12.634 20.820 10.674 1.00 94.12 628 GLY A O 1
ATOM 4775 N N . ARG A 1 629 ? -13.506 18.748 10.635 1.00 92.88 629 ARG A N 1
ATOM 4776 C CA . ARG A 1 629 ? -12.725 18.208 11.756 1.00 92.88 629 ARG A CA 1
ATOM 4777 C C . ARG A 1 629 ? -11.940 16.973 11.318 1.00 92.88 629 ARG A C 1
ATOM 4779 O O . ARG A 1 629 ? -12.434 16.160 10.544 1.00 92.88 629 ARG A O 1
ATOM 4786 N N . GLN A 1 630 ? -10.706 16.843 11.796 1.00 93.19 630 GLN A N 1
ATOM 4787 C CA . GLN A 1 630 ? -9.919 15.631 11.571 1.00 93.19 630 GLN A CA 1
ATOM 4788 C C . GLN A 1 630 ? -10.566 14.477 12.360 1.00 93.19 630 GLN A C 1
ATOM 4790 O O . GLN A 1 630 ? -10.829 14.673 13.549 1.00 93.19 630 GLN A O 1
ATOM 4795 N N . PRO A 1 631 ? -10.854 13.317 11.739 1.00 96.06 631 PRO A N 1
ATOM 4796 C CA . PRO A 1 631 ? -11.296 12.149 12.491 1.00 96.06 631 PRO A CA 1
ATOM 4797 C C . PRO A 1 631 ? -10.121 11.535 13.252 1.00 96.06 631 PRO A C 1
ATOM 4799 O O . PRO A 1 631 ? -8.969 11.627 12.802 1.00 96.06 631 PRO A O 1
ATOM 4802 N N . ASP A 1 632 ? -10.413 10.838 14.343 1.00 96.00 632 ASP A N 1
ATOM 4803 C CA . ASP A 1 632 ? -9.430 9.955 14.970 1.00 96.00 632 ASP A CA 1
ATOM 4804 C C . ASP A 1 632 ? -9.076 8.824 13.994 1.00 96.00 632 ASP A C 1
ATOM 4806 O O . ASP A 1 632 ? -9.902 8.431 13.168 1.00 96.00 632 ASP A O 1
ATOM 4810 N N . ALA A 1 633 ? -7.847 8.316 14.034 1.00 96.44 633 ALA A N 1
ATOM 4811 C CA . ALA A 1 633 ? -7.415 7.233 13.155 1.00 96.44 633 ALA A CA 1
ATOM 4812 C C . ALA A 1 633 ? -6.850 6.070 13.957 1.00 96.44 633 ALA A C 1
ATOM 4814 O O . ALA A 1 633 ? -6.012 6.258 14.839 1.00 96.44 633 ALA A O 1
ATOM 4815 N N . TYR A 1 634 ? -7.285 4.863 13.605 1.00 97.56 634 TYR A N 1
ATOM 4816 C CA . TYR A 1 634 ? -6.868 3.643 14.275 1.00 97.56 634 TYR A CA 1
ATOM 4817 C C . TYR A 1 634 ? -6.472 2.549 13.291 1.00 97.56 634 TYR A C 1
ATOM 4819 O O . TYR A 1 634 ? -7.023 2.430 12.193 1.00 97.56 634 TYR A O 1
ATOM 4827 N N . PHE A 1 635 ? -5.553 1.700 13.740 1.00 97.75 635 PHE A N 1
ATOM 4828 C CA . PHE A 1 635 ? -5.279 0.410 13.138 1.00 97.75 635 PHE A CA 1
ATOM 4829 C C . PHE A 1 635 ? -5.830 -0.724 13.996 1.00 97.75 635 PHE A C 1
ATOM 4831 O O . PHE A 1 635 ? -5.578 -0.776 15.201 1.00 97.75 635 PHE A O 1
ATOM 4838 N N . ASN A 1 636 ? -6.493 -1.686 13.362 1.00 98.00 636 ASN A N 1
ATOM 4839 C CA . ASN A 1 636 ? -6.706 -2.997 13.963 1.00 98.00 636 ASN A CA 1
ATOM 4840 C C . ASN A 1 636 ? -5.412 -3.800 13.814 1.00 98.00 636 ASN A C 1
ATOM 4842 O O . ASN A 1 636 ? -5.136 -4.368 12.755 1.00 98.00 636 ASN A O 1
ATOM 4846 N N . ASP A 1 637 ? -4.588 -3.810 14.859 1.00 95.94 637 ASP A N 1
ATOM 4847 C CA . ASP A 1 637 ? -3.347 -4.576 14.895 1.00 95.94 637 ASP A CA 1
ATOM 4848 C C . ASP A 1 637 ? -3.674 -6.059 15.111 1.00 95.94 637 ASP A C 1
ATOM 4850 O O . ASP A 1 637 ? -4.119 -6.490 16.180 1.00 95.94 637 ASP A O 1
ATOM 4854 N N . LEU A 1 638 ? -3.475 -6.826 14.042 1.00 93.81 638 LEU A N 1
ATOM 4855 C CA . LEU A 1 638 ? -3.737 -8.260 13.929 1.00 93.81 638 LEU A CA 1
ATOM 4856 C C . LEU A 1 638 ? -2.461 -9.036 13.578 1.00 93.81 638 LEU A C 1
ATOM 4858 O O . LEU A 1 638 ? -2.526 -10.204 13.192 1.00 93.81 638 LEU A O 1
ATOM 4862 N N . ARG A 1 639 ? -1.291 -8.393 13.686 1.00 91.31 639 ARG A N 1
ATOM 4863 C CA . ARG A 1 639 ? 0.010 -8.983 13.334 1.00 91.31 639 ARG A CA 1
ATOM 4864 C C . ARG A 1 639 ? 0.376 -10.160 14.226 1.00 91.31 639 ARG A C 1
ATOM 4866 O O . ARG A 1 639 ? 0.992 -11.113 13.758 1.00 91.31 639 ARG A O 1
ATOM 4873 N N . THR A 1 640 ? -0.028 -10.100 15.497 1.00 86.88 640 THR A N 1
ATOM 4874 C CA . THR A 1 640 ? 0.211 -11.167 16.471 1.00 86.88 640 THR A CA 1
ATOM 4875 C C . THR A 1 640 ? -1.036 -12.048 16.608 1.00 86.88 640 THR A C 1
ATOM 4877 O O . THR A 1 640 ? -2.047 -11.599 17.158 1.00 86.88 640 THR A O 1
ATOM 4880 N N . PRO A 1 641 ? -0.991 -13.311 16.146 1.00 80.81 641 PRO A N 1
ATOM 4881 C CA . PRO A 1 641 ? -2.108 -14.244 16.259 1.00 80.81 641 PRO A CA 1
ATOM 4882 C C . PRO A 1 641 ? -2.614 -14.362 17.702 1.00 80.81 641 PRO A C 1
ATOM 4884 O O . PRO A 1 641 ? -1.834 -14.555 18.632 1.00 80.81 641 PRO A O 1
ATOM 4887 N N . GLY A 1 642 ? -3.929 -14.242 17.891 1.00 84.56 642 GLY A N 1
ATOM 4888 C CA . GLY A 1 642 ? -4.568 -14.320 19.210 1.00 84.56 642 GLY A CA 1
ATOM 4889 C C . GLY A 1 642 ? -4.443 -13.061 20.081 1.00 84.56 642 GLY A C 1
ATOM 4890 O O . GLY A 1 642 ? -4.981 -13.052 21.184 1.00 84.56 642 GLY A O 1
ATOM 4891 N N . ARG A 1 643 ? -3.780 -11.996 19.610 1.00 87.12 643 ARG A N 1
ATOM 4892 C CA . ARG A 1 643 ? -3.633 -10.715 20.327 1.00 87.12 643 ARG A CA 1
ATOM 4893 C C . ARG A 1 643 ? -4.103 -9.539 19.464 1.00 87.12 643 ARG A C 1
ATOM 4895 O O . ARG A 1 643 ? -3.314 -8.668 19.114 1.00 87.12 643 ARG A O 1
ATOM 4902 N N . SER A 1 644 ? -5.390 -9.523 19.119 1.00 93.25 644 SER A N 1
ATOM 4903 C CA . SER A 1 644 ? -6.011 -8.403 18.401 1.00 93.25 644 SER A CA 1
ATOM 4904 C C . SER A 1 644 ? -6.134 -7.169 19.292 1.00 93.25 644 SER A C 1
ATOM 4906 O O . SER A 1 644 ? -6.590 -7.285 20.434 1.00 93.25 644 SER A O 1
ATOM 4908 N N . ARG A 1 645 ? -5.800 -5.988 18.768 1.00 94.50 645 ARG A N 1
ATOM 4909 C CA . ARG A 1 645 ? -6.003 -4.713 19.472 1.00 94.50 645 ARG A CA 1
ATOM 4910 C C . ARG A 1 645 ? -6.267 -3.563 18.509 1.00 94.50 645 ARG A C 1
ATOM 4912 O O . ARG A 1 645 ? -5.808 -3.585 17.374 1.00 94.50 645 ARG A O 1
ATOM 4919 N N . VAL A 1 646 ? -6.940 -2.534 19.008 1.00 96.62 646 VAL A N 1
ATOM 4920 C CA . VAL A 1 646 ? -7.071 -1.245 18.321 1.00 96.62 646 VAL A CA 1
ATOM 4921 C C . VAL A 1 646 ? -5.925 -0.348 18.778 1.00 96.62 646 VAL A C 1
ATOM 4923 O O . VAL A 1 646 ? -5.773 -0.113 19.978 1.00 96.62 646 VAL A O 1
ATOM 4926 N N . GLN A 1 647 ? -5.115 0.128 17.839 1.00 94.06 647 GLN A N 1
ATOM 4927 C CA . GLN A 1 647 ? -3.959 0.993 18.073 1.00 94.06 647 GLN A CA 1
ATOM 4928 C C . GLN A 1 647 ? -4.184 2.347 17.396 1.00 94.06 647 GLN A C 1
ATOM 4930 O O . GLN A 1 647 ? -4.695 2.391 16.283 1.00 94.06 647 GLN A O 1
ATOM 4935 N N . GLU A 1 648 ? -3.816 3.451 18.043 1.00 94.06 648 GLU A N 1
ATOM 4936 C CA . GLU A 1 648 ? -3.873 4.777 17.411 1.00 94.06 648 GLU A CA 1
ATOM 4937 C C . GLU A 1 648 ? -2.849 4.861 16.257 1.00 94.06 648 GLU A C 1
ATOM 4939 O O . GLU A 1 648 ? -1.790 4.228 16.302 1.00 94.06 648 GLU A O 1
ATOM 4944 N N . ALA A 1 649 ? -3.188 5.576 15.182 1.00 94.00 649 ALA A N 1
ATOM 4945 C CA . ALA A 1 649 ? -2.397 5.603 13.956 1.00 94.00 649 ALA A CA 1
ATOM 4946 C C . ALA A 1 649 ? -0.973 6.148 14.150 1.00 94.00 649 ALA A C 1
ATOM 4948 O O . ALA A 1 649 ? -0.020 5.510 13.692 1.00 94.00 649 ALA A O 1
ATOM 4949 N N . GLY A 1 650 ? -0.809 7.273 14.849 1.00 92.88 650 GLY A N 1
ATOM 4950 C CA . GLY A 1 650 ? 0.494 7.851 15.187 1.00 92.88 650 GLY A CA 1
ATOM 4951 C C . GLY A 1 650 ? 1.347 6.904 16.032 1.00 92.88 650 GLY A C 1
ATOM 4952 O O . GLY A 1 650 ? 2.517 6.680 15.717 1.00 92.88 650 GLY A O 1
ATOM 4953 N N . GLN A 1 651 ? 0.749 6.246 17.030 1.00 91.88 651 GLN A N 1
ATOM 4954 C CA . GLN A 1 651 ? 1.418 5.199 17.814 1.00 91.88 651 GLN A CA 1
ATOM 4955 C C . GLN A 1 651 ? 1.892 4.033 16.937 1.00 91.88 651 GLN A C 1
ATOM 4957 O O . GLN A 1 651 ? 3.015 3.557 17.094 1.00 91.88 651 GLN A O 1
ATOM 4962 N N . ALA A 1 652 ? 1.063 3.571 15.997 1.00 93.81 652 ALA A N 1
ATOM 4963 C CA . ALA A 1 652 ? 1.426 2.485 15.088 1.00 93.81 652 ALA A CA 1
ATOM 4964 C C . ALA A 1 652 ? 2.572 2.873 14.137 1.00 93.81 652 ALA A C 1
ATOM 4966 O O . ALA A 1 652 ? 3.453 2.048 13.877 1.00 93.81 652 ALA A O 1
ATOM 4967 N N . ALA A 1 653 ? 2.571 4.113 13.635 1.00 95.25 653 ALA A N 1
ATOM 4968 C CA . ALA A 1 653 ? 3.624 4.638 12.769 1.00 95.25 653 ALA A CA 1
ATOM 4969 C C . ALA A 1 653 ? 4.946 4.826 13.521 1.00 95.25 653 ALA A C 1
ATOM 4971 O O . ALA A 1 653 ? 5.988 4.392 13.032 1.00 95.25 653 ALA A O 1
ATOM 4972 N N . MET A 1 654 ? 4.916 5.390 14.732 1.00 93.62 654 MET A N 1
ATOM 4973 C CA . MET A 1 654 ? 6.120 5.527 15.556 1.00 93.62 654 MET A CA 1
ATOM 4974 C C . MET A 1 654 ? 6.678 4.171 15.990 1.00 93.62 654 MET A C 1
ATOM 4976 O O . MET A 1 654 ? 7.892 3.983 15.947 1.00 93.62 654 MET A O 1
ATOM 4980 N N . ALA A 1 655 ? 5.821 3.199 16.321 1.00 93.62 655 ALA A N 1
ATOM 4981 C CA . ALA A 1 655 ? 6.264 1.839 16.614 1.00 93.62 655 ALA A CA 1
ATOM 4982 C C . ALA A 1 655 ? 6.967 1.195 15.406 1.00 93.62 655 ALA A C 1
ATOM 4984 O O . ALA A 1 655 ? 8.013 0.565 15.560 1.00 93.62 655 ALA A O 1
ATOM 4985 N N . GLU A 1 656 ? 6.451 1.384 14.186 1.00 95.81 656 GLU A N 1
ATOM 4986 C CA . GLU A 1 656 ? 7.149 0.943 12.972 1.00 95.81 656 GLU A CA 1
ATOM 4987 C C . GLU A 1 656 ? 8.478 1.682 12.779 1.00 95.81 656 GLU A C 1
ATOM 4989 O O . GLU A 1 656 ? 9.494 1.033 12.537 1.00 95.81 656 GLU A O 1
ATOM 4994 N N . ALA A 1 657 ? 8.509 3.010 12.929 1.00 96.06 657 ALA A N 1
ATOM 4995 C CA . ALA A 1 657 ? 9.737 3.792 12.801 1.00 96.06 657 ALA A CA 1
ATOM 4996 C C . ALA A 1 657 ? 10.818 3.297 13.775 1.00 96.06 657 ALA A C 1
ATOM 4998 O O . ALA A 1 657 ? 11.929 2.987 13.347 1.00 96.06 657 ALA A O 1
ATOM 4999 N N . ARG A 1 658 ? 10.479 3.146 15.063 1.00 95.19 658 ARG A N 1
ATOM 5000 C CA . ARG A 1 658 ? 11.376 2.674 16.135 1.00 95.19 658 ARG A CA 1
ATOM 5001 C C . ARG A 1 658 ? 11.869 1.248 15.915 1.00 95.19 658 ARG A C 1
ATOM 5003 O O . ARG A 1 658 ? 13.005 0.950 16.246 1.00 95.19 658 ARG A O 1
ATOM 5010 N N . THR A 1 659 ? 11.050 0.370 15.345 1.00 95.81 659 THR A N 1
ATOM 5011 C CA . THR A 1 659 ? 11.441 -1.032 15.109 1.00 95.81 659 THR A CA 1
ATOM 5012 C C . THR A 1 659 ? 12.190 -1.232 13.793 1.00 95.81 659 THR A C 1
ATOM 5014 O O . THR A 1 659 ? 12.900 -2.227 13.652 1.00 95.81 659 THR A O 1
ATOM 5017 N N . THR A 1 660 ? 12.089 -0.280 12.855 1.00 96.38 660 THR A N 1
ATOM 5018 C CA . THR A 1 660 ? 12.685 -0.369 11.514 1.00 96.38 660 THR A CA 1
ATOM 5019 C C . THR A 1 660 ? 13.599 0.818 11.186 1.00 96.38 660 THR A C 1
ATOM 5021 O O . THR A 1 660 ? 14.803 0.754 11.417 1.00 96.38 660 THR A O 1
ATOM 5024 N N . LEU A 1 661 ? 13.062 1.913 10.644 1.00 95.88 661 LEU A N 1
ATOM 5025 C CA . LEU A 1 661 ? 13.814 3.018 10.036 1.00 95.88 661 LEU A CA 1
ATOM 5026 C C . LEU A 1 661 ? 14.708 3.790 11.016 1.00 95.88 661 LEU A C 1
ATOM 5028 O O . LEU A 1 661 ? 15.658 4.434 10.577 1.00 95.88 661 LEU A O 1
ATOM 5032 N N . LEU A 1 662 ? 14.414 3.728 12.314 1.00 96.12 662 LEU A N 1
ATOM 5033 C CA . LEU A 1 662 ? 15.190 4.327 13.401 1.00 96.12 662 LEU A CA 1
ATOM 5034 C C . LEU A 1 662 ? 15.981 3.288 14.207 1.00 96.12 662 LEU A C 1
ATOM 5036 O O . LEU A 1 662 ? 16.689 3.664 15.142 1.00 96.12 662 LEU A O 1
ATOM 5040 N N . ASN A 1 663 ? 15.882 2.006 13.851 1.00 97.12 663 ASN A N 1
ATOM 5041 C CA . ASN A 1 663 ? 16.607 0.925 14.499 1.00 97.12 663 ASN A CA 1
ATOM 5042 C C . ASN A 1 663 ? 17.937 0.669 13.765 1.00 97.12 663 ASN A C 1
ATOM 5044 O O . ASN A 1 663 ? 17.931 0.157 12.641 1.00 97.12 663 ASN A O 1
ATOM 5048 N N . PRO A 1 664 ? 19.095 0.967 14.381 1.00 96.44 664 PRO A N 1
ATOM 5049 C CA . PRO A 1 664 ? 20.389 0.787 13.730 1.00 96.44 664 PRO A CA 1
ATOM 5050 C C . PRO A 1 664 ? 20.690 -0.676 13.373 1.00 96.44 664 PRO A C 1
ATOM 5052 O O . PRO A 1 664 ? 21.397 -0.911 12.394 1.00 96.44 664 PRO A O 1
ATOM 5055 N N . ALA A 1 665 ? 20.153 -1.658 14.110 1.00 95.00 665 ALA A N 1
ATOM 5056 C CA . ALA A 1 665 ? 20.327 -3.074 13.785 1.00 95.00 665 ALA A CA 1
ATOM 5057 C C . ALA A 1 665 ? 19.581 -3.440 12.495 1.00 95.00 665 ALA A C 1
ATOM 5059 O O . ALA A 1 665 ? 20.183 -3.985 11.573 1.00 95.00 665 ALA A O 1
ATOM 5060 N N . TYR A 1 666 ? 18.307 -3.050 12.388 1.00 96.38 666 TYR A N 1
ATOM 5061 C CA . TYR A 1 666 ? 17.510 -3.255 11.175 1.00 96.38 666 TYR A CA 1
ATOM 5062 C C . TYR A 1 666 ? 18.124 -2.547 9.960 1.00 96.38 666 TYR A C 1
ATOM 5064 O O . TYR A 1 666 ? 18.298 -3.156 8.903 1.00 96.38 666 TYR A O 1
ATOM 5072 N N . VAL A 1 667 ? 18.496 -1.269 10.111 1.00 97.00 667 VAL A N 1
ATOM 5073 C CA . VAL A 1 667 ? 19.113 -0.490 9.028 1.00 97.00 667 VAL A CA 1
ATOM 5074 C C . VAL A 1 667 ? 20.398 -1.169 8.561 1.00 97.00 667 VAL A C 1
ATOM 5076 O O . VAL A 1 667 ? 20.570 -1.374 7.364 1.00 97.00 667 VAL A O 1
ATOM 5079 N N . LYS A 1 668 ? 21.267 -1.594 9.484 1.00 94.88 668 LYS A N 1
ATOM 5080 C CA . LYS A 1 668 ? 22.523 -2.284 9.160 1.00 94.88 668 LYS A CA 1
ATOM 5081 C C . LYS A 1 668 ? 22.318 -3.559 8.343 1.00 94.88 668 LYS A C 1
ATOM 5083 O O . LYS A 1 668 ? 23.097 -3.799 7.421 1.00 94.88 668 LYS A O 1
ATOM 5088 N N . GLU A 1 669 ? 21.315 -4.369 8.668 1.00 93.44 669 GLU A N 1
ATOM 5089 C CA . GLU A 1 669 ? 21.004 -5.576 7.895 1.00 93.44 669 GLU A CA 1
ATOM 5090 C C . GLU A 1 669 ? 20.481 -5.220 6.501 1.00 93.44 669 GLU A C 1
ATOM 5092 O O . GLU A 1 669 ? 20.957 -5.756 5.498 1.00 93.44 669 GLU A O 1
ATOM 5097 N N . LEU A 1 670 ? 19.598 -4.224 6.400 1.00 93.94 670 LEU A N 1
ATOM 5098 C CA . LEU A 1 670 ? 19.045 -3.804 5.116 1.00 93.94 670 LEU A CA 1
ATOM 5099 C C . LEU A 1 670 ? 20.097 -3.152 4.194 1.00 93.94 670 LEU A C 1
ATOM 5101 O O . LEU A 1 670 ? 20.048 -3.357 2.981 1.00 93.94 670 LEU A O 1
ATOM 5105 N N . LEU A 1 671 ? 21.104 -2.454 4.737 1.00 94.81 671 LEU A N 1
ATOM 5106 C CA . LEU A 1 671 ? 22.239 -1.902 3.972 1.00 94.81 671 LEU A CA 1
ATOM 5107 C C . LEU A 1 671 ? 23.099 -2.983 3.278 1.00 94.81 671 LEU A C 1
ATOM 5109 O O . LEU A 1 671 ? 23.939 -2.657 2.439 1.00 94.81 671 LEU A O 1
ATOM 5113 N N . LYS A 1 672 ? 22.905 -4.274 3.578 1.00 91.94 672 LYS A N 1
ATOM 5114 C CA . LYS A 1 672 ? 23.586 -5.380 2.881 1.00 91.94 672 LYS A CA 1
ATOM 5115 C C . LYS A 1 672 ? 22.909 -5.769 1.561 1.00 91.94 672 LYS A C 1
ATOM 5117 O O . LYS A 1 672 ? 23.495 -6.514 0.780 1.00 91.94 672 LYS A O 1
ATOM 5122 N N . GLU A 1 673 ? 21.705 -5.264 1.287 1.00 89.88 673 GLU A N 1
ATOM 5123 C CA . GLU A 1 673 ? 20.821 -5.763 0.218 1.00 89.88 673 GLU A CA 1
ATOM 5124 C C . GLU A 1 673 ? 20.788 -4.867 -1.043 1.00 89.88 673 GLU A C 1
ATOM 5126 O O . GLU A 1 673 ? 19.840 -4.891 -1.838 1.00 89.88 673 GLU A O 1
ATOM 5131 N N . GLY A 1 674 ? 21.847 -4.077 -1.249 1.00 88.00 674 GLY A N 1
ATOM 5132 C CA . GLY A 1 674 ? 22.136 -3.375 -2.503 1.00 88.00 674 GLY A CA 1
ATOM 5133 C C . GLY A 1 674 ? 21.080 -2.342 -2.946 1.00 88.00 674 GLY A C 1
ATOM 5134 O O . GLY A 1 674 ? 20.380 -1.751 -2.117 1.00 88.00 674 GLY A O 1
ATOM 5135 N N . PRO A 1 675 ? 20.908 -2.110 -4.263 1.00 86.62 675 PRO A N 1
ATOM 5136 C CA . PRO A 1 675 ? 20.075 -1.017 -4.783 1.00 86.62 675 PRO A CA 1
ATOM 5137 C C . PRO A 1 675 ? 18.583 -1.115 -4.428 1.00 86.62 675 PRO A C 1
ATOM 5139 O O . PRO A 1 675 ? 17.895 -0.096 -4.346 1.00 86.62 675 PRO A O 1
ATOM 5142 N N . SER A 1 676 ? 18.068 -2.332 -4.209 1.00 88.50 676 SER A N 1
ATOM 5143 C CA . SER A 1 676 ? 16.664 -2.545 -3.822 1.00 88.50 676 SER A CA 1
ATOM 5144 C C . SER A 1 676 ? 16.391 -2.090 -2.388 1.00 88.50 676 SER A C 1
ATOM 5146 O O . SER A 1 676 ? 15.319 -1.553 -2.114 1.00 88.50 676 SER A O 1
ATOM 5148 N N . ALA A 1 677 ? 17.359 -2.245 -1.480 1.00 92.38 677 ALA A N 1
ATOM 5149 C CA . ALA A 1 677 ? 17.267 -1.684 -0.135 1.00 92.38 677 ALA A CA 1
ATOM 5150 C C . ALA A 1 677 ? 17.282 -0.154 -0.159 1.00 92.38 677 ALA A C 1
ATOM 5152 O O . ALA A 1 677 ? 16.461 0.476 0.505 1.00 92.38 677 ALA A O 1
ATOM 5153 N N . ALA A 1 678 ? 18.142 0.446 -0.987 1.00 94.25 678 ALA A N 1
ATOM 5154 C CA . ALA A 1 678 ? 18.165 1.894 -1.162 1.00 94.25 678 ALA A CA 1
ATOM 5155 C C . ALA A 1 678 ? 16.805 2.441 -1.641 1.00 94.25 678 ALA A C 1
ATOM 5157 O O . ALA A 1 678 ? 16.300 3.415 -1.086 1.00 94.25 678 ALA A O 1
ATOM 5158 N N . ALA A 1 679 ? 16.169 1.771 -2.610 1.00 91.06 679 ALA A N 1
ATOM 5159 C CA . ALA A 1 679 ? 14.829 2.133 -3.075 1.00 91.06 679 ALA A CA 1
ATOM 5160 C C . ALA A 1 679 ? 13.760 2.005 -1.972 1.00 91.06 679 ALA A C 1
ATOM 5162 O O . ALA A 1 679 ? 12.881 2.858 -1.880 1.00 91.06 679 ALA A O 1
ATOM 5163 N N . LYS A 1 680 ? 13.851 0.988 -1.100 1.00 93.88 680 LYS A N 1
ATOM 5164 C CA . LYS A 1 680 ? 12.942 0.850 0.051 1.00 93.88 680 LYS A CA 1
ATOM 5165 C C . LYS A 1 680 ? 13.065 2.002 1.048 1.00 93.88 680 LYS A C 1
ATOM 5167 O O . LYS A 1 680 ? 12.041 2.472 1.534 1.00 93.88 680 LYS A O 1
ATOM 5172 N N . PHE A 1 681 ? 14.281 2.466 1.343 1.00 96.88 681 PHE A N 1
ATOM 5173 C CA . PHE A 1 681 ? 14.468 3.631 2.214 1.00 96.88 681 PHE A CA 1
ATOM 5174 C C . PHE A 1 681 ? 13.856 4.894 1.602 1.00 96.88 681 PHE A C 1
ATOM 5176 O O . PHE A 1 681 ? 13.107 5.593 2.280 1.00 96.88 681 PHE A O 1
ATOM 5183 N N . ALA A 1 682 ? 14.100 5.151 0.313 1.00 96.38 682 ALA A N 1
ATOM 5184 C CA . ALA A 1 682 ? 13.499 6.291 -0.380 1.00 96.38 682 ALA A CA 1
ATOM 5185 C C . ALA A 1 682 ? 11.960 6.240 -0.361 1.00 96.38 682 ALA A C 1
ATOM 5187 O O . ALA A 1 682 ? 11.324 7.236 -0.020 1.00 96.38 682 ALA A O 1
ATOM 5188 N N . ALA A 1 683 ? 11.368 5.071 -0.631 1.00 95.38 683 ALA A N 1
ATOM 5189 C CA . ALA A 1 683 ? 9.919 4.880 -0.568 1.00 95.38 683 ALA A CA 1
ATOM 5190 C C . ALA A 1 683 ? 9.354 5.159 0.835 1.00 95.38 683 ALA A C 1
ATOM 5192 O O . ALA A 1 683 ? 8.321 5.805 0.967 1.00 95.38 683 ALA A O 1
ATOM 5193 N N . ALA A 1 684 ? 10.044 4.743 1.901 1.00 97.19 684 ALA A N 1
ATOM 5194 C CA . ALA A 1 684 ? 9.595 5.020 3.263 1.00 97.19 684 ALA A CA 1
ATOM 5195 C C . ALA A 1 684 ? 9.580 6.525 3.600 1.00 97.19 684 ALA A C 1
ATOM 5197 O O . ALA A 1 684 ? 8.678 7.002 4.294 1.00 97.19 684 ALA A O 1
ATOM 5198 N N . PHE A 1 685 ? 10.537 7.296 3.073 1.00 98.12 685 PHE A N 1
ATOM 5199 C CA . PHE A 1 685 ? 10.554 8.756 3.219 1.00 98.12 685 PHE A CA 1
ATOM 5200 C C . PHE A 1 685 ? 9.381 9.393 2.465 1.00 98.12 685 PHE A C 1
ATOM 5202 O O . PHE A 1 685 ? 8.681 10.237 3.022 1.00 98.12 685 PHE A O 1
ATOM 5209 N N . GLU A 1 686 ? 9.115 8.954 1.232 1.00 97.12 686 GLU A N 1
ATOM 5210 C CA . GLU A 1 686 ? 7.948 9.400 0.457 1.00 97.12 686 GLU A CA 1
ATOM 5211 C C . GLU A 1 686 ? 6.626 9.089 1.164 1.00 97.12 686 GLU A C 1
ATOM 5213 O O . GLU A 1 686 ? 5.746 9.946 1.231 1.00 97.12 686 GLU A O 1
ATOM 5218 N N . ASN A 1 687 ? 6.495 7.892 1.736 1.00 97.81 687 ASN A N 1
ATOM 5219 C CA . ASN A 1 687 ? 5.307 7.486 2.484 1.00 97.81 687 ASN A CA 1
ATOM 5220 C C . ASN A 1 687 ? 5.120 8.317 3.754 1.00 97.81 687 ASN A C 1
ATOM 5222 O O . ASN A 1 687 ? 3.995 8.689 4.085 1.00 97.81 687 ASN A O 1
ATOM 5226 N N . THR A 1 688 ? 6.219 8.643 4.443 1.00 98.19 688 THR A N 1
ATOM 5227 C CA . THR A 1 688 ? 6.195 9.538 5.608 1.00 98.19 688 THR A CA 1
ATOM 5228 C C . THR A 1 688 ? 5.656 10.915 5.199 1.00 98.19 688 THR A C 1
ATOM 5230 O O . THR A 1 688 ? 4.738 11.422 5.835 1.00 98.19 688 THR A O 1
ATOM 5233 N N . TYR A 1 689 ? 6.122 11.480 4.077 1.00 97.88 689 TYR A N 1
ATOM 5234 C CA . TYR A 1 689 ? 5.558 12.718 3.515 1.00 97.88 689 TYR A CA 1
ATOM 5235 C C . TYR A 1 689 ? 4.079 12.572 3.110 1.00 97.88 689 TYR A C 1
ATOM 5237 O O . TYR A 1 689 ? 3.280 13.477 3.344 1.00 97.88 689 TYR A O 1
ATOM 5245 N N . GLY A 1 690 ? 3.675 11.425 2.559 1.00 97.31 690 GLY A N 1
ATOM 5246 C CA . GLY A 1 690 ? 2.272 11.134 2.252 1.00 97.31 690 GLY A CA 1
ATOM 5247 C C . GLY A 1 690 ? 1.354 11.222 3.477 1.00 97.31 690 GLY A C 1
ATOM 5248 O O . GLY A 1 690 ? 0.249 11.774 3.397 1.00 97.31 690 GLY A O 1
ATOM 5249 N N . TRP A 1 691 ? 1.826 10.748 4.631 1.00 97.38 691 TRP A N 1
ATOM 5250 C CA . TRP A 1 691 ? 1.128 10.912 5.906 1.00 97.38 691 TRP A CA 1
ATOM 5251 C C . TRP A 1 691 ? 1.106 12.353 6.401 1.00 97.38 691 TRP A C 1
ATOM 5253 O O . TRP A 1 691 ? 0.049 12.793 6.833 1.00 97.38 691 TRP A O 1
ATOM 5263 N N . GLU A 1 692 ? 2.189 13.119 6.267 1.00 96.31 692 GLU A N 1
ATOM 5264 C CA . GLU A 1 692 ? 2.190 14.551 6.617 1.00 96.31 692 GLU A CA 1
ATOM 5265 C C . GLU A 1 692 ? 1.112 15.335 5.854 1.00 96.31 692 GLU A C 1
ATOM 5267 O O . GLU A 1 692 ? 0.385 16.156 6.415 1.00 96.31 692 GLU A O 1
ATOM 5272 N N . VAL A 1 693 ? 0.939 15.035 4.563 1.00 96.62 693 VAL A N 1
ATOM 5273 C CA . VAL A 1 693 ? -0.090 15.683 3.737 1.00 96.62 693 VAL A CA 1
ATOM 5274 C C . VAL A 1 693 ? -1.499 15.295 4.181 1.00 96.62 693 VAL A C 1
ATOM 5276 O O . VAL A 1 693 ? -2.407 16.134 4.200 1.00 96.62 693 VAL A O 1
ATOM 5279 N N . THR A 1 694 ? -1.701 14.020 4.511 1.00 96.56 694 THR A N 1
ATOM 5280 C CA . THR A 1 694 ? -3.033 13.453 4.751 1.00 96.56 694 THR A CA 1
ATOM 5281 C C . THR A 1 694 ? -3.501 13.517 6.206 1.00 96.56 694 THR A C 1
ATOM 5283 O O . THR A 1 694 ? -4.703 13.603 6.477 1.00 96.56 694 THR A O 1
ATOM 5286 N N . ARG A 1 695 ? -2.556 13.517 7.144 1.00 93.75 695 ARG A N 1
ATOM 5287 C CA . ARG A 1 695 ? -2.732 13.580 8.596 1.00 93.75 695 ARG A CA 1
ATOM 5288 C C . ARG A 1 695 ? -1.534 14.298 9.251 1.00 93.75 695 ARG A C 1
ATOM 5290 O O . ARG A 1 695 ? -0.733 13.655 9.924 1.00 93.75 695 ARG A O 1
ATOM 5297 N N . PRO A 1 696 ? -1.415 15.629 9.111 1.00 89.44 696 PRO A N 1
ATOM 5298 C CA . PRO A 1 696 ? -0.308 16.398 9.704 1.00 89.44 696 PRO A CA 1
ATOM 5299 C C . PRO A 1 696 ? -0.288 16.385 11.245 1.00 89.44 696 PRO A C 1
ATOM 5301 O O . PRO A 1 696 ? 0.638 16.893 11.860 1.00 89.44 696 PRO A O 1
ATOM 5304 N N . ASP A 1 697 ? -1.338 15.872 11.888 1.00 86.31 697 ASP A N 1
ATOM 5305 C CA . ASP A 1 697 ? -1.436 15.654 13.334 1.00 86.31 697 ASP A CA 1
ATOM 5306 C C . ASP A 1 697 ? -0.861 14.301 13.791 1.00 86.31 697 ASP A C 1
ATOM 5308 O O . ASP A 1 697 ? -0.681 14.090 14.988 1.00 86.31 697 ASP A O 1
ATOM 5312 N N . MET A 1 698 ? -0.604 13.381 12.856 1.00 90.31 698 MET A N 1
ATOM 5313 C CA . MET A 1 698 ? -0.188 12.006 13.147 1.00 90.31 698 MET A CA 1
ATOM 5314 C C . MET A 1 698 ? 1.318 11.871 13.396 1.00 90.31 698 MET A C 1
ATOM 5316 O O . MET A 1 698 ? 1.731 10.988 14.148 1.00 90.31 698 MET A O 1
ATOM 5320 N N . LEU A 1 699 ? 2.131 12.707 12.750 1.00 91.69 699 LEU A N 1
ATOM 5321 C CA . LEU A 1 699 ? 3.593 12.676 12.809 1.00 91.69 699 LEU A CA 1
ATOM 5322 C C . LEU A 1 699 ? 4.129 13.997 13.388 1.00 91.69 699 LEU A C 1
ATOM 5324 O O . LEU A 1 699 ? 3.440 15.013 13.391 1.00 91.69 699 LEU A O 1
ATOM 5328 N N . ASP A 1 700 ? 5.345 13.969 13.935 1.00 87.62 700 ASP A N 1
ATOM 5329 C CA . ASP A 1 700 ? 5.995 15.123 14.573 1.00 87.62 700 ASP A CA 1
ATOM 5330 C C . ASP A 1 700 ? 7.300 15.466 13.843 1.00 87.62 700 ASP A C 1
ATOM 5332 O O . ASP A 1 700 ? 8.008 14.560 13.391 1.00 87.62 700 ASP A O 1
ATOM 5336 N N . ASP A 1 701 ? 7.662 16.756 13.821 1.00 92.50 701 ASP A N 1
ATOM 5337 C CA . ASP A 1 701 ? 8.931 17.284 13.289 1.00 92.50 701 ASP A CA 1
ATOM 5338 C C . ASP A 1 701 ? 10.153 16.442 13.718 1.00 92.50 701 ASP A C 1
ATOM 5340 O O . ASP A 1 701 ? 11.101 16.268 12.946 1.00 92.50 701 ASP A O 1
ATOM 5344 N N . ARG A 1 702 ? 10.127 15.876 14.936 1.00 90.56 702 ARG A N 1
ATOM 5345 C CA . ARG A 1 702 ? 11.169 14.983 15.467 1.00 90.56 702 ARG A CA 1
ATOM 5346 C C . ARG A 1 702 ? 11.482 13.819 14.529 1.00 90.56 702 ARG A C 1
ATOM 5348 O O . ARG A 1 702 ? 12.653 13.475 14.409 1.00 90.56 702 ARG A O 1
ATOM 5355 N N . LEU A 1 703 ? 10.487 13.196 13.897 1.00 94.69 703 LEU A N 1
ATOM 5356 C CA . LEU A 1 703 ? 10.729 12.023 13.051 1.00 94.69 703 LEU A CA 1
ATOM 5357 C C . LEU A 1 703 ? 11.677 12.376 11.894 1.00 94.69 703 LEU A C 1
ATOM 5359 O O . LEU A 1 703 ? 12.620 11.639 11.611 1.00 94.69 703 LEU A O 1
ATOM 5363 N N . TRP A 1 704 ? 11.496 13.552 11.290 1.00 97.56 704 TRP A N 1
ATOM 5364 C CA . TRP A 1 704 ? 12.377 14.061 10.238 1.00 97.56 704 TRP A CA 1
ATOM 5365 C C . TRP A 1 704 ? 13.770 14.431 10.755 1.00 97.56 704 TRP A C 1
ATOM 5367 O O . TRP A 1 704 ? 14.770 14.185 10.074 1.00 97.56 704 TRP A O 1
ATOM 5377 N N . GLU A 1 705 ? 13.866 14.963 11.976 1.00 95.94 705 GLU A N 1
ATOM 5378 C CA . GLU A 1 705 ? 15.153 15.190 12.645 1.00 95.94 705 GLU A CA 1
ATOM 5379 C C . GLU A 1 705 ? 15.901 13.873 12.905 1.00 95.94 705 GLU A C 1
ATOM 5381 O O . GLU A 1 705 ? 17.114 13.795 12.700 1.00 95.94 705 GLU A O 1
ATOM 5386 N N . GLU A 1 706 ? 15.199 12.826 13.341 1.00 95.75 706 GLU A N 1
ATOM 5387 C CA . GLU A 1 706 ? 15.765 11.495 13.573 1.00 95.75 706 GLU A CA 1
ATOM 5388 C C . GLU A 1 706 ? 16.172 10.819 12.256 1.00 95.75 706 GLU A C 1
ATOM 5390 O O . GLU A 1 706 ? 17.256 10.237 12.183 1.00 95.75 706 GLU A O 1
ATOM 5395 N N . TYR A 1 707 ? 15.386 10.973 11.185 1.00 97.75 707 TYR A N 1
ATOM 5396 C CA . TYR A 1 707 ? 15.773 10.549 9.837 1.00 97.75 707 TYR A CA 1
ATOM 5397 C C . TYR A 1 707 ? 17.043 11.252 9.355 1.00 97.75 707 TYR A C 1
ATOM 5399 O O . TYR A 1 707 ? 17.963 10.583 8.881 1.00 97.75 707 TYR A O 1
ATOM 5407 N N . LYS A 1 708 ? 17.153 12.578 9.521 1.00 97.69 708 LYS A N 1
ATOM 5408 C CA . LYS A 1 708 ? 18.393 13.302 9.197 1.00 97.69 708 LYS A CA 1
ATOM 5409 C C . LYS A 1 708 ? 19.580 12.715 9.958 1.00 97.69 708 LYS A C 1
ATOM 5411 O O . LYS A 1 708 ? 20.593 12.387 9.343 1.00 97.69 708 LYS A O 1
ATOM 5416 N N . LYS A 1 709 ? 19.441 12.539 11.275 1.00 96.69 709 LYS A N 1
ATOM 5417 C CA . LYS A 1 709 ? 20.508 12.011 12.134 1.00 96.69 709 LYS A CA 1
ATOM 5418 C C . LYS A 1 709 ? 20.941 10.602 11.723 1.00 96.69 709 LYS A C 1
ATOM 5420 O O . LYS A 1 709 ? 22.135 10.320 11.665 1.00 96.69 709 LYS A O 1
ATOM 5425 N N . MET A 1 710 ? 19.981 9.721 11.442 1.00 96.38 710 MET A N 1
ATOM 5426 C CA . MET A 1 710 ? 20.242 8.330 11.069 1.00 96.38 710 MET A CA 1
ATOM 5427 C C . MET A 1 710 ? 20.890 8.212 9.682 1.00 96.38 710 MET A C 1
ATOM 5429 O O . MET A 1 710 ? 21.872 7.490 9.527 1.00 96.38 710 MET A O 1
ATOM 5433 N N . TYR A 1 711 ? 20.357 8.912 8.676 1.00 97.69 711 TYR A N 1
ATOM 5434 C CA . TYR A 1 711 ? 20.699 8.660 7.270 1.00 97.69 711 TYR A CA 1
ATOM 5435 C C . TYR A 1 711 ? 21.635 9.694 6.636 1.00 97.69 711 TYR A C 1
ATOM 5437 O O . TYR A 1 711 ? 22.337 9.348 5.689 1.00 97.69 711 TYR A O 1
ATOM 5445 N N . LEU A 1 712 ? 21.643 10.947 7.107 1.00 96.88 712 LEU A N 1
ATOM 5446 C CA . LEU A 1 712 ? 22.494 12.008 6.549 1.00 96.88 712 LEU A CA 1
ATOM 5447 C C . LEU A 1 712 ? 23.692 12.317 7.447 1.00 96.88 712 LEU A C 1
ATOM 5449 O O . LEU A 1 712 ? 24.813 12.411 6.950 1.00 96.88 712 LEU A O 1
ATOM 5453 N N . ASP A 1 713 ? 23.461 12.443 8.755 1.00 97.00 713 ASP A N 1
ATOM 5454 C CA . ASP A 1 713 ? 24.530 12.711 9.727 1.00 97.00 713 ASP A CA 1
ATOM 5455 C C . ASP A 1 713 ? 25.255 11.422 10.161 1.00 97.00 713 ASP A C 1
ATOM 5457 O O . ASP A 1 713 ? 26.306 11.495 10.796 1.00 97.00 713 ASP A O 1
ATOM 5461 N N . ASP A 1 714 ? 24.681 10.256 9.834 1.00 95.94 714 ASP A N 1
ATOM 5462 C CA . ASP A 1 714 ? 25.170 8.909 10.153 1.00 95.94 714 ASP A CA 1
ATOM 5463 C C . ASP A 1 714 ? 25.674 8.772 11.602 1.00 95.94 714 ASP A C 1
ATOM 5465 O O . ASP A 1 714 ? 26.772 8.276 11.870 1.00 95.94 714 ASP A O 1
ATOM 5469 N N . ILE A 1 715 ? 24.867 9.218 12.577 1.00 95.06 715 ILE A N 1
ATOM 5470 C CA . ILE A 1 715 ? 25.279 9.252 13.997 1.00 95.06 715 ILE A CA 1
ATOM 5471 C C . ILE A 1 715 ? 25.667 7.869 14.547 1.00 95.06 715 ILE A C 1
ATOM 5473 O O . ILE A 1 715 ? 26.451 7.770 15.492 1.00 95.06 715 ILE A O 1
ATOM 5477 N N . ASN A 1 716 ? 25.140 6.807 13.933 1.00 94.69 716 ASN A N 1
ATOM 5478 C CA . ASN A 1 716 ? 25.389 5.413 14.292 1.00 94.69 716 ASN A CA 1
ATOM 5479 C C . ASN A 1 716 ? 26.579 4.798 13.532 1.00 94.69 716 ASN A C 1
ATOM 5481 O O . ASN A 1 716 ? 26.932 3.650 13.802 1.00 94.69 716 ASN A O 1
ATOM 5485 N N . ARG A 1 717 ? 27.222 5.551 12.626 1.00 96.12 717 ARG A N 1
ATOM 5486 C CA . ARG A 1 717 ? 28.378 5.125 11.817 1.00 96.12 717 ARG A CA 1
ATOM 5487 C C . ARG A 1 717 ? 28.099 3.846 11.029 1.00 96.12 717 ARG A C 1
ATOM 5489 O O . ARG A 1 717 ? 28.911 2.917 11.020 1.00 96.12 717 ARG A O 1
ATOM 5496 N N . LEU A 1 718 ? 26.922 3.778 10.417 1.00 95.75 718 LEU A N 1
ATOM 5497 C CA . LEU A 1 718 ? 26.478 2.634 9.627 1.00 95.75 718 LEU A CA 1
ATOM 5498 C C . LEU A 1 718 ? 27.027 2.684 8.193 1.00 95.75 718 LEU A C 1
ATOM 5500 O O . LEU A 1 718 ? 26.933 1.686 7.480 1.00 95.75 718 LEU A O 1
ATOM 5504 N N . GLY A 1 719 ? 27.603 3.814 7.770 1.00 96.44 719 GLY A N 1
ATOM 5505 C CA . GLY A 1 719 ? 28.044 4.040 6.395 1.00 96.44 719 GLY A CA 1
ATOM 5506 C C . GLY A 1 719 ? 26.867 4.249 5.444 1.00 96.44 719 GLY A C 1
ATOM 5507 O O . GLY A 1 719 ? 26.899 3.779 4.304 1.00 96.44 719 GLY A O 1
ATOM 5508 N N . THR A 1 720 ? 25.787 4.879 5.928 1.00 96.00 720 THR A N 1
ATOM 5509 C CA . THR A 1 720 ? 24.550 5.099 5.159 1.00 96.00 720 THR A CA 1
ATOM 5510 C C . THR A 1 720 ? 24.829 5.891 3.888 1.00 96.00 720 THR A C 1
ATOM 5512 O O . THR A 1 720 ? 24.448 5.458 2.799 1.00 96.00 720 THR A O 1
ATOM 5515 N N . ARG A 1 721 ? 25.548 7.013 3.993 1.00 92.12 721 ARG A N 1
ATOM 5516 C CA . ARG A 1 721 ? 25.882 7.857 2.842 1.00 92.12 721 ARG A CA 1
ATOM 5517 C C . ARG A 1 721 ? 26.722 7.106 1.811 1.00 92.12 721 ARG A C 1
ATOM 5519 O O . ARG A 1 721 ? 26.374 7.116 0.633 1.00 92.12 721 ARG A O 1
ATOM 5526 N N . GLU A 1 722 ? 27.783 6.421 2.234 1.00 94.19 722 GLU A N 1
ATOM 5527 C CA . GLU A 1 722 ? 28.646 5.636 1.344 1.00 94.19 722 GLU A CA 1
ATOM 5528 C C . GLU A 1 722 ? 27.885 4.493 0.672 1.00 94.19 722 GLU A C 1
ATOM 5530 O O . GLU A 1 722 ? 28.144 4.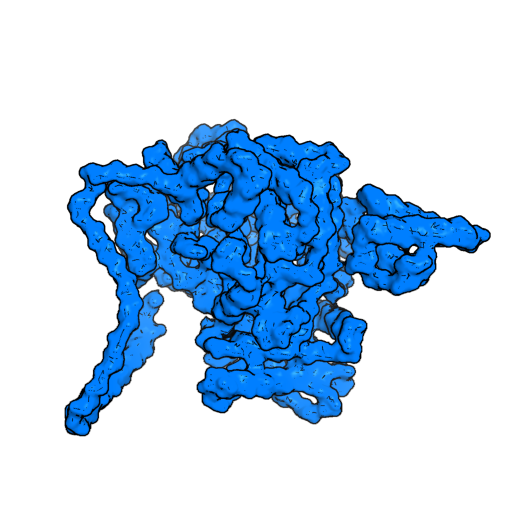176 -0.490 1.00 94.19 722 GLU A O 1
ATOM 5535 N N . PHE A 1 723 ? 26.942 3.869 1.383 1.00 95.94 723 PHE A N 1
ATOM 5536 C CA . PHE A 1 723 ? 26.048 2.873 0.808 1.00 95.94 723 PHE A CA 1
ATOM 5537 C C . PHE A 1 723 ? 25.202 3.474 -0.314 1.00 95.94 723 PHE A C 1
ATOM 5539 O O . PHE A 1 723 ? 25.216 2.938 -1.419 1.00 95.94 723 PHE A O 1
ATOM 5546 N N . PHE A 1 724 ? 24.508 4.590 -0.078 1.00 95.62 724 PHE A N 1
ATOM 5547 C CA . PHE A 1 724 ? 23.673 5.192 -1.117 1.00 95.62 724 PHE A CA 1
ATOM 5548 C C . PHE A 1 724 ? 24.504 5.672 -2.304 1.00 95.62 724 PHE A C 1
ATOM 5550 O O . PHE A 1 724 ? 24.156 5.364 -3.437 1.00 95.62 724 PHE A O 1
ATOM 5557 N N . GLU A 1 725 ? 25.619 6.366 -2.069 1.00 93.25 725 GLU A N 1
ATOM 5558 C CA . GLU A 1 725 ? 26.497 6.838 -3.146 1.00 93.25 725 GLU A CA 1
ATOM 5559 C C . GLU A 1 725 ? 27.028 5.685 -4.019 1.00 93.25 725 GLU A C 1
ATOM 5561 O O . GLU A 1 725 ? 27.197 5.860 -5.226 1.00 93.25 725 GLU A O 1
ATOM 5566 N N . ARG A 1 726 ? 27.262 4.504 -3.430 1.00 91.75 726 ARG A N 1
ATOM 5567 C CA . ARG A 1 726 ? 27.744 3.313 -4.143 1.00 91.75 726 ARG A CA 1
ATOM 5568 C C . ARG A 1 726 ? 26.629 2.532 -4.838 1.00 91.75 726 ARG A C 1
ATOM 5570 O O . ARG A 1 726 ? 26.798 2.134 -5.985 1.00 91.75 726 ARG A O 1
ATOM 5577 N N . GLU A 1 727 ? 25.537 2.253 -4.133 1.00 89.88 727 GLU A N 1
ATOM 5578 C CA . GLU A 1 727 ? 24.497 1.324 -4.590 1.00 89.88 727 GLU A CA 1
ATOM 5579 C C . GLU A 1 727 ? 23.409 2.025 -5.408 1.00 89.88 727 GLU A C 1
ATOM 5581 O O . GLU A 1 727 ? 22.935 1.482 -6.405 1.00 89.88 727 GLU A O 1
ATOM 5586 N N . ASN A 1 728 ? 22.971 3.212 -4.977 1.00 90.69 728 ASN A N 1
ATOM 5587 C CA . ASN A 1 728 ? 21.901 3.962 -5.631 1.00 90.69 728 ASN A CA 1
ATOM 5588 C C . ASN A 1 728 ? 21.870 5.436 -5.160 1.00 90.69 728 ASN A C 1
ATOM 5590 O O . ASN A 1 728 ? 21.097 5.779 -4.254 1.00 90.69 728 ASN A O 1
ATOM 5594 N N . PRO A 1 729 ? 22.665 6.333 -5.771 1.00 93.31 729 PRO A N 1
ATOM 5595 C CA . PRO A 1 729 ? 22.714 7.741 -5.370 1.00 93.31 729 PRO A CA 1
ATOM 5596 C C . PRO A 1 729 ? 21.378 8.463 -5.599 1.00 93.31 729 PRO A C 1
ATOM 5598 O O . PRO A 1 729 ? 21.065 9.430 -4.905 1.00 93.31 729 PRO A O 1
ATOM 5601 N N . TYR A 1 730 ? 20.553 7.972 -6.528 1.00 92.81 730 TYR A N 1
ATOM 5602 C CA . TYR A 1 730 ? 19.240 8.533 -6.840 1.00 92.81 730 TYR A CA 1
ATOM 5603 C C . TYR A 1 730 ? 18.235 8.349 -5.700 1.00 92.81 730 TYR A C 1
ATOM 5605 O O . TYR A 1 730 ? 17.393 9.217 -5.481 1.00 92.81 730 TYR A O 1
ATOM 5613 N N . ALA A 1 731 ? 18.354 7.269 -4.922 1.00 94.94 731 ALA A N 1
ATOM 5614 C CA . ALA A 1 731 ? 17.542 7.080 -3.723 1.00 94.94 731 ALA A CA 1
ATOM 5615 C C . ALA A 1 731 ? 17.842 8.152 -2.660 1.00 94.94 731 ALA A C 1
ATOM 5617 O O . ALA A 1 731 ? 16.919 8.702 -2.067 1.00 94.94 731 ALA A O 1
ATOM 5618 N N . LEU A 1 732 ? 19.112 8.526 -2.471 1.00 97.00 732 LEU A N 1
ATOM 5619 C CA . LEU A 1 732 ? 19.475 9.591 -1.531 1.00 97.00 732 LEU A CA 1
ATOM 5620 C C . LEU A 1 732 ? 19.108 10.989 -2.056 1.00 97.00 732 LEU A C 1
ATOM 5622 O O . LEU A 1 732 ? 18.694 11.850 -1.275 1.00 97.00 732 LEU A O 1
ATOM 5626 N N . GLN A 1 733 ? 19.177 11.213 -3.376 1.00 97.44 733 GLN A N 1
ATOM 5627 C CA . GLN A 1 733 ? 18.592 12.412 -3.995 1.00 97.44 733 GLN A CA 1
ATOM 5628 C C . GLN A 1 733 ? 17.090 12.503 -3.698 1.00 97.44 733 GLN A C 1
ATOM 5630 O O . GLN A 1 733 ? 16.609 13.574 -3.335 1.00 97.44 733 GLN A O 1
ATOM 5635 N N . GLN A 1 734 ? 16.363 11.384 -3.793 1.00 97.12 734 GLN A N 1
ATOM 5636 C CA . GLN A 1 734 ? 14.937 11.325 -3.481 1.00 97.12 734 GLN A CA 1
ATOM 5637 C C . GLN A 1 734 ? 14.663 11.615 -2.001 1.00 97.12 734 GLN A C 1
ATOM 5639 O O . GLN A 1 734 ? 13.842 12.474 -1.699 1.00 97.12 734 GLN A O 1
ATOM 5644 N N . MET A 1 735 ? 15.384 10.969 -1.079 1.00 98.31 735 MET A N 1
ATOM 5645 C CA . MET A 1 735 ? 15.230 11.193 0.366 1.00 98.31 735 MET A CA 1
ATOM 5646 C C . MET A 1 735 ? 15.459 12.662 0.741 1.00 98.31 735 MET A C 1
ATOM 5648 O O . MET A 1 735 ? 14.635 13.262 1.428 1.00 98.31 735 MET A O 1
ATOM 5652 N N . THR A 1 736 ? 16.543 13.266 0.246 1.00 98.56 736 THR A N 1
ATOM 5653 C CA . THR A 1 736 ? 16.856 14.682 0.510 1.00 98.56 736 THR A CA 1
ATOM 5654 C C . THR A 1 736 ? 15.838 15.633 -0.126 1.00 98.56 736 THR A C 1
ATOM 5656 O O . THR A 1 736 ? 15.435 16.599 0.519 1.00 98.56 736 THR A O 1
ATOM 5659 N N . ALA A 1 737 ? 15.361 15.347 -1.343 1.00 98.19 737 ALA A N 1
ATOM 5660 C CA . ALA A 1 737 ? 14.315 16.138 -1.993 1.00 98.19 737 ALA A CA 1
ATOM 5661 C C . ALA A 1 737 ? 12.985 16.070 -1.231 1.00 98.19 737 ALA A C 1
ATOM 5663 O O . ALA A 1 737 ? 12.351 17.100 -1.025 1.00 98.19 737 ALA A O 1
ATOM 5664 N N . VAL A 1 738 ? 12.582 14.883 -0.769 1.00 98.31 738 VAL A N 1
ATOM 5665 C CA . VAL A 1 738 ? 11.366 14.700 0.035 1.00 98.31 738 VAL A CA 1
ATOM 5666 C C . VAL A 1 738 ? 11.468 15.466 1.350 1.00 98.31 738 VAL A C 1
ATOM 5668 O O . VAL A 1 738 ? 10.555 16.212 1.674 1.00 98.31 738 VAL A O 1
ATOM 5671 N N . MET A 1 739 ? 12.593 15.372 2.063 1.00 98.69 739 MET A N 1
ATOM 5672 C CA . MET A 1 739 ? 12.821 16.144 3.291 1.00 98.69 739 MET A CA 1
ATOM 5673 C C . MET A 1 739 ? 12.665 17.658 3.067 1.00 98.69 739 MET A C 1
ATOM 5675 O O . MET A 1 739 ? 12.004 18.340 3.850 1.00 98.69 739 MET A O 1
ATOM 5679 N N . LEU A 1 740 ? 13.248 18.186 1.986 1.00 98.62 740 LEU A N 1
ATOM 5680 C CA . LEU A 1 740 ? 13.142 19.604 1.629 1.00 98.62 740 LEU A CA 1
ATOM 5681 C C . LEU A 1 740 ? 11.722 19.990 1.195 1.00 98.62 740 LEU A C 1
ATOM 5683 O O . LEU A 1 740 ? 11.265 21.080 1.529 1.00 98.62 740 LEU A O 1
ATOM 5687 N N . GLU A 1 741 ? 11.002 19.108 0.504 1.00 98.25 741 GLU A N 1
ATOM 5688 C CA . GLU A 1 741 ? 9.599 19.318 0.140 1.00 98.25 741 GLU A CA 1
ATOM 5689 C C . GLU A 1 741 ? 8.689 19.347 1.374 1.00 98.25 741 GLU A C 1
ATOM 5691 O O . GLU A 1 741 ? 7.822 20.219 1.475 1.00 98.25 741 GLU A O 1
ATOM 5696 N N . THR A 1 742 ? 8.920 18.463 2.349 1.00 98.12 742 THR A N 1
ATOM 5697 C CA . THR A 1 742 ? 8.232 18.480 3.647 1.00 98.12 742 THR A CA 1
ATOM 5698 C C . THR A 1 742 ? 8.427 19.829 4.349 1.00 98.12 742 THR A C 1
ATOM 5700 O O . THR A 1 742 ? 7.462 20.406 4.859 1.00 98.12 742 THR A O 1
ATOM 5703 N N . ILE A 1 743 ? 9.650 20.379 4.314 1.00 98.31 743 ILE A N 1
ATOM 5704 C CA . ILE A 1 743 ? 9.955 21.716 4.849 1.00 98.31 743 ILE A CA 1
ATOM 5705 C C . ILE A 1 743 ? 9.227 22.803 4.054 1.00 98.31 743 ILE A C 1
ATOM 5707 O O . ILE A 1 743 ? 8.560 23.656 4.640 1.00 98.31 743 ILE A O 1
ATOM 5711 N N . ARG A 1 744 ? 9.311 22.768 2.718 1.00 97.44 744 ARG A N 1
ATOM 5712 C CA . ARG A 1 744 ? 8.703 23.770 1.829 1.00 97.44 744 ARG A CA 1
ATOM 5713 C C . ARG A 1 744 ? 7.193 23.878 2.025 1.00 97.44 744 ARG A C 1
ATOM 5715 O O . ARG A 1 744 ? 6.644 24.976 1.974 1.00 97.44 744 ARG A O 1
ATOM 5722 N N . LYS A 1 745 ? 6.520 22.744 2.236 1.00 96.50 745 LYS A N 1
ATOM 5723 C CA . LYS A 1 745 ? 5.071 22.672 2.483 1.00 96.50 745 LYS A CA 1
ATOM 5724 C C . LYS A 1 745 ? 4.685 22.990 3.931 1.00 96.50 745 LYS A C 1
ATOM 5726 O O . LYS A 1 745 ? 3.497 23.083 4.225 1.00 96.50 745 LYS A O 1
ATOM 5731 N N . GLY A 1 746 ? 5.663 23.204 4.814 1.00 95.62 746 GLY A N 1
ATOM 5732 C CA . GLY A 1 746 ? 5.449 23.598 6.206 1.00 95.62 746 GLY A CA 1
ATOM 5733 C C . GLY A 1 746 ? 5.048 22.456 7.139 1.00 95.62 746 GLY A C 1
ATOM 5734 O O . GLY A 1 746 ? 4.645 22.735 8.269 1.00 95.62 746 GLY A O 1
ATOM 5735 N N . TYR A 1 747 ? 5.159 21.206 6.681 1.00 96.31 747 TYR A N 1
ATOM 5736 C CA . TYR A 1 747 ? 4.914 20.016 7.498 1.00 96.31 747 TYR A CA 1
ATOM 5737 C C . TYR A 1 747 ? 6.083 19.714 8.430 1.00 96.31 747 TYR A C 1
ATOM 5739 O O . TYR A 1 747 ? 5.856 19.235 9.528 1.00 96.31 747 TYR A O 1
ATOM 5747 N N . TRP A 1 748 ? 7.309 20.068 8.019 1.00 97.12 748 TRP A N 1
ATOM 5748 C CA . TRP A 1 748 ? 8.486 20.006 8.879 1.00 97.12 748 TRP A CA 1
ATOM 5749 C C . TRP A 1 748 ? 9.072 21.395 9.139 1.00 97.12 748 TRP A C 1
ATOM 5751 O O . TRP A 1 748 ? 9.598 22.046 8.231 1.00 97.12 748 TRP A O 1
ATOM 5761 N N . ARG A 1 749 ? 9.031 21.866 10.390 1.00 96.75 749 ARG A N 1
ATOM 5762 C CA . ARG A 1 749 ? 9.604 23.171 10.776 1.00 96.75 749 ARG A CA 1
ATOM 5763 C C . ARG A 1 749 ? 11.090 23.063 11.120 1.00 96.75 749 ARG A C 1
ATOM 5765 O O . ARG A 1 749 ? 11.491 23.167 12.277 1.00 96.75 749 ARG A O 1
ATOM 5772 N N . ALA A 1 750 ? 11.921 22.896 10.097 1.00 96.69 750 ALA A N 1
ATOM 5773 C CA . ALA A 1 750 ? 13.371 22.806 10.255 1.00 96.69 750 ALA A CA 1
ATOM 5774 C C . ALA A 1 750 ? 14.052 24.168 10.512 1.00 96.69 750 ALA A C 1
ATOM 5776 O O . ALA A 1 750 ? 13.627 25.210 10.007 1.00 96.69 750 ALA A O 1
ATOM 5777 N N . ALA A 1 751 ? 15.173 24.152 11.243 1.00 96.69 751 ALA A N 1
ATOM 5778 C CA . ALA A 1 751 ? 16.053 25.316 11.374 1.00 96.69 751 ALA A CA 1
ATOM 5779 C C . ALA A 1 751 ? 16.694 25.691 10.016 1.00 96.69 751 ALA A C 1
ATOM 5781 O O . ALA A 1 751 ? 16.999 24.791 9.229 1.00 96.69 751 ALA A O 1
ATOM 5782 N N . PRO A 1 752 ? 16.972 26.981 9.732 1.00 96.19 752 PRO A N 1
ATOM 5783 C CA . PRO A 1 752 ? 17.595 27.403 8.471 1.00 96.19 752 PRO A CA 1
ATOM 5784 C C . PRO A 1 752 ? 18.920 26.693 8.157 1.00 96.19 752 PRO A C 1
ATOM 5786 O O . PRO A 1 752 ? 19.233 26.420 6.999 1.00 96.19 752 PRO A O 1
ATOM 5789 N N . GLU A 1 753 ? 19.702 26.373 9.187 1.00 96.38 753 GLU A N 1
ATOM 5790 C CA . GLU A 1 753 ? 20.934 25.591 9.088 1.00 96.38 753 GLU A CA 1
ATOM 5791 C C . GLU A 1 753 ? 20.659 24.185 8.543 1.00 96.38 753 GLU A C 1
ATOM 5793 O O . GLU A 1 753 ? 21.289 23.784 7.568 1.00 96.38 753 GLU A O 1
ATOM 5798 N N . THR A 1 754 ? 19.655 23.494 9.088 1.00 97.50 754 THR A N 1
ATOM 5799 C CA . THR A 1 754 ? 19.212 22.174 8.623 1.00 97.50 754 THR A CA 1
ATOM 5800 C C . THR A 1 754 ? 18.797 22.201 7.152 1.00 97.50 754 THR A C 1
ATOM 5802 O O . THR A 1 754 ? 19.172 21.307 6.395 1.00 97.50 754 THR A O 1
ATOM 5805 N N . VAL A 1 755 ? 18.072 23.240 6.719 1.00 98.12 755 VAL A N 1
ATOM 5806 C CA . VAL A 1 755 ? 17.676 23.400 5.308 1.00 98.12 755 VAL A CA 1
ATOM 5807 C C . VAL A 1 755 ? 18.908 23.493 4.406 1.00 98.12 755 VAL A C 1
ATOM 5809 O O . VAL A 1 755 ? 18.993 22.782 3.404 1.00 98.12 755 VAL A O 1
ATOM 5812 N N . ARG A 1 756 ? 19.887 24.331 4.776 1.00 97.25 756 ARG A N 1
ATOM 5813 C CA . ARG A 1 756 ? 21.133 24.496 4.010 1.00 97.25 756 ARG A CA 1
ATOM 5814 C C . ARG A 1 756 ? 21.953 23.209 3.951 1.00 97.25 756 ARG A C 1
ATOM 5816 O O . ARG A 1 756 ? 22.504 22.904 2.899 1.00 97.25 756 ARG A O 1
ATOM 5823 N N . GLU A 1 757 ? 22.025 22.453 5.044 1.00 97.75 757 GLU A N 1
ATOM 5824 C CA . GLU A 1 757 ? 22.750 21.176 5.093 1.00 97.75 757 GLU A CA 1
ATOM 5825 C C . GLU A 1 757 ? 22.143 20.137 4.144 1.00 97.75 757 GLU A C 1
ATOM 5827 O O . GLU A 1 757 ? 22.861 19.539 3.341 1.00 97.75 757 GLU A O 1
ATOM 5832 N N . ILE A 1 758 ? 20.820 19.954 4.185 1.00 98.44 758 ILE A N 1
ATOM 5833 C CA . ILE A 1 758 ? 20.136 18.979 3.323 1.00 98.44 758 ILE A CA 1
ATOM 5834 C C . ILE A 1 758 ? 20.226 19.409 1.854 1.00 98.44 758 ILE A C 1
ATOM 5836 O O . ILE A 1 758 ? 20.523 18.578 0.995 1.00 98.44 758 ILE A O 1
ATOM 5840 N N . ALA A 1 759 ? 20.035 20.700 1.561 1.00 98.19 759 ALA A N 1
ATOM 5841 C CA . ALA A 1 759 ? 20.167 21.238 0.208 1.00 98.19 759 ALA A CA 1
ATOM 5842 C C . ALA A 1 759 ? 21.589 21.059 -0.349 1.00 98.19 759 ALA A C 1
ATOM 5844 O O . ALA A 1 759 ? 21.746 20.637 -1.493 1.00 98.19 759 ALA A O 1
ATOM 5845 N N . ALA A 1 760 ? 22.625 21.291 0.464 1.00 97.25 760 ALA A N 1
ATOM 5846 C CA . ALA A 1 760 ? 24.011 21.074 0.055 1.00 97.25 760 ALA A CA 1
ATOM 5847 C C . ALA A 1 760 ? 24.289 19.602 -0.296 1.00 97.25 760 ALA A C 1
ATOM 5849 O O . ALA A 1 760 ? 24.937 19.329 -1.307 1.00 97.25 760 ALA A O 1
ATOM 5850 N N . ILE A 1 761 ? 23.768 18.654 0.493 1.00 97.19 761 ILE A N 1
ATOM 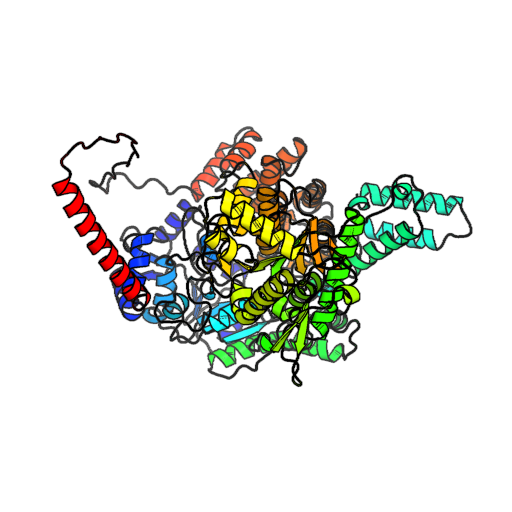5851 C CA . ILE A 1 761 ? 23.881 17.217 0.195 1.00 97.19 761 ILE A CA 1
ATOM 5852 C C . ILE A 1 761 ? 23.144 16.880 -1.107 1.00 97.19 761 ILE A C 1
ATOM 5854 O O . ILE A 1 761 ? 23.704 16.206 -1.969 1.00 97.19 761 ILE A O 1
ATOM 5858 N N . HIS A 1 762 ? 21.911 17.365 -1.273 1.00 97.75 762 HIS A N 1
ATOM 5859 C CA . HIS A 1 762 ? 21.110 17.122 -2.473 1.00 97.75 762 HIS A CA 1
ATOM 5860 C C . HIS A 1 762 ? 21.831 17.585 -3.748 1.00 97.75 762 HIS A C 1
ATOM 5862 O O . HIS A 1 762 ? 21.952 16.837 -4.721 1.00 97.75 762 HIS A O 1
ATOM 5868 N N . VAL A 1 763 ? 22.353 18.810 -3.723 1.00 97.12 763 VAL A N 1
ATOM 5869 C CA . VAL A 1 763 ? 23.074 19.413 -4.846 1.00 97.12 763 VAL A CA 1
ATOM 5870 C C . VAL A 1 763 ? 24.357 18.643 -5.160 1.00 97.12 763 VAL A C 1
ATOM 5872 O O . VAL A 1 763 ? 24.589 18.328 -6.327 1.00 97.12 763 VAL A O 1
ATOM 5875 N N . ASP A 1 764 ? 25.159 18.286 -4.149 1.00 96.06 764 ASP A N 1
ATOM 5876 C CA . ASP A 1 764 ? 26.383 17.488 -4.336 1.00 96.06 764 ASP A CA 1
ATOM 5877 C C . ASP A 1 764 ? 26.086 16.168 -5.062 1.00 96.06 764 ASP A C 1
ATOM 5879 O O . ASP A 1 764 ? 26.772 15.803 -6.022 1.00 96.06 764 ASP A O 1
ATOM 5883 N N . LEU A 1 765 ? 25.011 15.482 -4.664 1.00 96.00 765 LEU A N 1
ATOM 5884 C CA . LEU A 1 765 ? 24.595 14.226 -5.283 1.00 96.00 765 LEU A CA 1
ATOM 5885 C C . LEU A 1 765 ? 24.199 14.410 -6.751 1.00 96.00 765 LEU A C 1
ATOM 5887 O O . LEU A 1 765 ? 24.623 13.619 -7.595 1.00 96.00 765 LEU A O 1
ATOM 5891 N N . VAL A 1 766 ? 23.422 15.445 -7.079 1.00 95.06 766 VAL A N 1
ATOM 5892 C CA . VAL A 1 766 ? 23.028 15.740 -8.469 1.00 95.06 766 VAL A CA 1
ATOM 5893 C C . VAL A 1 766 ? 24.246 16.124 -9.317 1.00 95.06 766 VAL A C 1
ATOM 5895 O O . VAL A 1 766 ? 24.395 15.690 -10.465 1.00 95.06 766 VAL A O 1
ATOM 5898 N N . GLU A 1 767 ? 25.175 16.899 -8.763 1.00 93.50 767 GLU A N 1
ATOM 5899 C CA . GLU A 1 767 ? 26.380 17.310 -9.478 1.00 93.50 767 GLU A CA 1
ATOM 5900 C C . GLU A 1 767 ? 27.372 16.171 -9.726 1.00 93.50 767 GLU A C 1
ATOM 5902 O O . GLU A 1 767 ? 28.014 16.154 -10.784 1.00 93.50 767 GLU A O 1
ATOM 5907 N N . ARG A 1 768 ? 27.490 15.217 -8.801 1.00 94.19 768 ARG A N 1
ATOM 5908 C CA . ARG A 1 768 ? 28.423 14.085 -8.910 1.00 94.19 768 ARG A CA 1
ATOM 5909 C C . ARG A 1 768 ? 27.858 12.899 -9.686 1.00 94.19 768 ARG A C 1
ATOM 5911 O O . ARG A 1 768 ? 28.608 12.293 -10.444 1.00 94.19 768 ARG A O 1
ATOM 5918 N N . PHE A 1 769 ? 26.571 12.592 -9.524 1.00 90.31 769 PHE A N 1
ATOM 5919 C CA . PHE A 1 769 ? 25.961 11.352 -10.031 1.00 90.31 769 PHE A CA 1
ATOM 5920 C C . PHE A 1 769 ? 24.907 11.556 -11.124 1.00 90.31 769 PHE A C 1
ATOM 5922 O O . PHE A 1 769 ? 24.284 10.583 -11.549 1.00 90.31 769 PHE A O 1
ATOM 5929 N N . ASP A 1 770 ? 24.725 12.803 -11.573 1.00 89.69 770 ASP A N 1
ATOM 5930 C CA . ASP A 1 770 ? 23.613 13.229 -12.432 1.00 89.69 770 ASP A CA 1
ATOM 5931 C C . ASP A 1 770 ? 22.252 13.087 -11.719 1.00 89.69 770 ASP A C 1
ATOM 5933 O O . ASP A 1 770 ? 22.127 12.366 -10.725 1.00 89.69 770 ASP A O 1
ATOM 5937 N N . PRO A 1 771 ? 21.217 13.836 -12.129 1.00 87.50 771 PRO A N 1
ATOM 5938 C CA . PRO A 1 771 ? 19.928 13.739 -11.466 1.00 87.50 771 PRO A CA 1
ATOM 5939 C C . PRO A 1 771 ? 19.239 12.431 -11.862 1.00 87.50 771 PRO A C 1
ATOM 5941 O O . PRO A 1 771 ? 19.012 12.173 -13.043 1.00 87.50 771 PRO A O 1
ATOM 5944 N N . GLY A 1 772 ? 18.849 11.629 -10.869 1.00 79.88 772 GLY A N 1
ATOM 5945 C CA . GLY A 1 772 ? 18.066 10.406 -11.095 1.00 79.88 772 GLY A CA 1
ATOM 5946 C C . GLY A 1 772 ? 16.664 10.683 -11.626 1.00 79.88 772 GLY A C 1
ATOM 5947 O O . GLY A 1 772 ? 16.058 9.820 -12.248 1.00 79.88 772 GLY A O 1
ATOM 5948 N N . CYS A 1 773 ? 16.200 11.914 -11.401 1.00 79.19 773 CYS A N 1
ATOM 5949 C CA . CYS A 1 773 ? 14.923 12.487 -11.783 1.00 79.19 773 CYS A CA 1
ATOM 5950 C C . CYS A 1 773 ? 13.681 11.679 -11.393 1.00 79.19 773 CYS A C 1
ATOM 5952 O O . CYS A 1 773 ? 13.425 10.563 -11.831 1.00 79.19 773 CYS A O 1
ATOM 5954 N N . SER A 1 774 ? 12.841 12.335 -10.604 1.00 83.69 774 SER A N 1
ATOM 5955 C CA . SER A 1 774 ? 11.525 11.881 -10.167 1.00 83.69 774 SER A CA 1
ATOM 5956 C C . SER A 1 774 ? 10.557 13.069 -10.172 1.00 83.69 774 SER A C 1
ATOM 5958 O O . SER A 1 774 ? 10.960 14.205 -10.468 1.00 83.69 774 SER A O 1
ATOM 5960 N N . GLY A 1 775 ? 9.299 12.823 -9.788 1.00 80.94 775 GLY A N 1
ATOM 5961 C CA . GLY A 1 775 ? 8.324 13.885 -9.528 1.00 80.94 775 GLY A CA 1
ATOM 5962 C C . GLY A 1 775 ? 8.852 14.940 -8.546 1.00 80.94 775 GLY A C 1
ATOM 5963 O O . GLY A 1 775 ? 8.734 16.135 -8.797 1.00 80.94 775 GLY A O 1
ATOM 5964 N N . THR A 1 776 ? 9.531 14.510 -7.480 1.00 88.44 776 THR A N 1
ATOM 5965 C CA . THR A 1 776 ? 10.048 15.410 -6.438 1.00 88.44 776 THR A CA 1
ATOM 5966 C C . THR A 1 776 ? 11.407 16.013 -6.797 1.00 88.44 776 THR A C 1
ATOM 5968 O O . THR A 1 776 ? 11.606 17.206 -6.613 1.00 88.44 776 THR A O 1
ATOM 5971 N N . VAL A 1 777 ? 12.344 15.223 -7.335 1.00 90.00 777 VAL A N 1
ATOM 5972 C CA . VAL A 1 777 ? 13.727 15.674 -7.595 1.00 90.00 777 VAL A CA 1
ATOM 5973 C C . VAL A 1 777 ? 13.791 16.619 -8.792 1.00 90.00 777 VAL A C 1
ATOM 5975 O O . VAL A 1 777 ? 14.429 17.665 -8.732 1.00 90.00 777 VAL A O 1
ATOM 5978 N N . CYS A 1 778 ? 13.137 16.253 -9.895 1.00 87.94 778 CYS A N 1
ATOM 5979 C CA . CYS A 1 778 ? 13.244 17.008 -11.138 1.00 87.94 778 CYS A CA 1
ATOM 5980 C C . CYS A 1 778 ? 11.959 17.727 -11.498 1.00 87.94 778 CYS A C 1
ATOM 5982 O O . CYS A 1 778 ? 12.054 18.842 -11.989 1.00 87.94 778 CYS A O 1
ATOM 5984 N N . ASP A 1 779 ? 10.778 17.146 -11.289 1.00 86.75 779 ASP A N 1
ATOM 5985 C CA . ASP A 1 779 ? 9.538 17.724 -11.825 1.00 86.75 779 ASP A CA 1
ATOM 5986 C C . ASP A 1 779 ? 8.965 18.873 -10.971 1.00 86.75 779 ASP A C 1
ATOM 5988 O O . ASP A 1 779 ? 8.270 19.733 -11.506 1.00 86.75 779 ASP A O 1
ATOM 5992 N N . ASN A 1 780 ? 9.348 18.971 -9.694 1.00 92.00 780 ASN A N 1
ATOM 5993 C CA . ASN A 1 780 ? 8.847 19.970 -8.745 1.00 92.00 780 ASN A CA 1
ATOM 5994 C C . ASN A 1 780 ? 9.558 21.331 -8.883 1.00 92.00 780 ASN A C 1
ATOM 5996 O O . ASN A 1 780 ? 10.677 21.521 -8.406 1.00 92.00 780 ASN A O 1
ATOM 6000 N N . ALA A 1 781 ? 8.921 22.298 -9.548 1.00 92.94 781 ALA A N 1
ATOM 6001 C CA . ALA A 1 781 ? 9.545 23.590 -9.846 1.00 92.94 781 ALA A CA 1
ATOM 6002 C C . ALA A 1 781 ? 9.802 24.449 -8.612 1.00 92.94 781 ALA A C 1
ATOM 6004 O O . ALA A 1 781 ? 10.909 24.952 -8.439 1.00 92.94 781 ALA A O 1
ATOM 6005 N N . LYS A 1 782 ? 8.812 24.540 -7.723 1.00 96.44 782 LYS A N 1
ATOM 6006 C CA . LYS A 1 782 ? 8.902 25.363 -6.511 1.00 96.44 782 LYS A CA 1
ATOM 6007 C C . LYS A 1 782 ? 9.991 24.866 -5.561 1.00 96.44 782 LYS A C 1
ATOM 6009 O O . LYS A 1 782 ? 10.645 25.671 -4.904 1.00 96.44 782 LYS A O 1
ATOM 6014 N N . LEU A 1 783 ? 10.202 23.553 -5.488 1.00 96.75 783 LEU A N 1
ATOM 6015 C CA . LEU A 1 783 ? 11.282 22.969 -4.699 1.00 96.75 783 LEU A CA 1
ATOM 6016 C C . LEU A 1 783 ? 12.653 23.281 -5.293 1.00 96.75 783 LEU A C 1
ATOM 6018 O O . LEU A 1 783 ? 13.563 23.643 -4.553 1.00 96.75 783 LEU A O 1
ATOM 6022 N N . ARG A 1 784 ? 12.810 23.183 -6.619 1.00 95.12 784 ARG A N 1
ATOM 6023 C CA . ARG A 1 784 ? 14.076 23.546 -7.274 1.00 95.12 784 ARG A CA 1
ATOM 6024 C C . ARG A 1 784 ? 14.432 25.011 -7.040 1.00 95.12 784 ARG A C 1
ATOM 6026 O O . ARG A 1 784 ? 15.598 25.290 -6.778 1.00 95.12 784 ARG A O 1
ATOM 6033 N N . ASP A 1 785 ? 13.446 25.904 -7.083 1.00 95.75 785 ASP A N 1
ATOM 6034 C CA . ASP A 1 785 ? 13.644 27.327 -6.794 1.00 95.75 785 ASP A CA 1
ATOM 6035 C C . ASP A 1 785 ? 14.095 27.532 -5.336 1.00 95.75 785 ASP A C 1
ATOM 6037 O O . ASP A 1 785 ? 15.123 28.164 -5.099 1.00 95.75 785 ASP A O 1
ATOM 6041 N N . MET A 1 786 ? 13.425 26.891 -4.366 1.00 96.44 786 MET A N 1
ATOM 6042 C CA . MET A 1 786 ? 13.835 26.915 -2.952 1.00 96.44 786 MET A CA 1
ATOM 6043 C C . MET A 1 786 ? 15.264 26.389 -2.748 1.00 96.44 786 MET A C 1
ATOM 6045 O O . MET A 1 786 ? 16.031 26.970 -1.984 1.00 96.44 786 MET A O 1
ATOM 6049 N N . ILE A 1 787 ? 15.643 25.293 -3.414 1.00 97.19 787 ILE A N 1
ATOM 6050 C CA . ILE A 1 787 ? 17.002 24.735 -3.331 1.00 97.19 787 ILE A CA 1
ATOM 6051 C C . ILE A 1 787 ? 18.014 25.725 -3.912 1.00 97.19 787 ILE A C 1
ATOM 6053 O O . ILE A 1 787 ? 19.041 25.983 -3.284 1.00 97.19 787 ILE A O 1
ATOM 6057 N N . ALA A 1 788 ? 17.721 26.309 -5.075 1.00 95.06 788 ALA A N 1
ATOM 6058 C CA . ALA A 1 788 ? 18.596 27.267 -5.740 1.00 95.06 788 ALA A CA 1
ATOM 6059 C C . ALA A 1 788 ? 18.853 28.520 -4.884 1.00 95.06 788 ALA A C 1
ATOM 6061 O O . ALA A 1 788 ? 19.979 29.014 -4.856 1.00 95.06 788 ALA A O 1
ATOM 6062 N N . GLU A 1 789 ? 17.853 28.988 -4.133 1.00 95.50 789 GLU A N 1
ATOM 6063 C CA . GLU A 1 789 ? 17.979 30.118 -3.199 1.00 95.50 789 GLU A CA 1
ATOM 6064 C C . GLU A 1 789 ? 18.938 29.846 -2.028 1.00 95.50 789 GLU A C 1
ATOM 6066 O O . GLU A 1 789 ? 19.465 30.786 -1.431 1.00 95.50 789 GLU A O 1
ATOM 6071 N N . THR A 1 790 ? 19.216 28.577 -1.702 1.00 93.12 790 THR A N 1
ATOM 6072 C CA . THR A 1 790 ? 20.206 28.227 -0.663 1.00 93.12 790 THR A CA 1
ATOM 6073 C C . THR A 1 790 ? 21.656 28.376 -1.134 1.00 93.12 790 THR A C 1
ATOM 6075 O O . THR A 1 790 ? 22.579 28.308 -0.317 1.00 93.12 790 THR A O 1
ATOM 6078 N N . MET A 1 791 ? 21.874 28.578 -2.437 1.00 91.50 791 MET A N 1
ATOM 6079 C CA . MET A 1 791 ? 23.181 28.534 -3.084 1.00 91.50 791 MET A CA 1
ATOM 6080 C C . MET A 1 791 ? 23.645 29.917 -3.548 1.00 91.50 791 MET A C 1
ATOM 6082 O O . MET A 1 791 ? 22.850 30.787 -3.887 1.00 91.50 791 MET A O 1
ATOM 6086 N N . ALA A 1 792 ? 24.965 30.098 -3.644 1.00 89.88 792 ALA A N 1
ATOM 6087 C CA . ALA A 1 792 ? 25.538 31.288 -4.275 1.00 89.88 792 ALA A CA 1
ATOM 6088 C C . ALA A 1 792 ? 25.453 31.243 -5.816 1.00 89.88 792 ALA A C 1
ATOM 6090 O O . ALA A 1 792 ? 25.260 32.282 -6.441 1.00 89.88 792 ALA A O 1
ATOM 6091 N N . ASP A 1 793 ? 25.601 30.056 -6.421 1.00 92.12 793 ASP A N 1
ATOM 6092 C CA . ASP A 1 793 ? 25.485 29.831 -7.870 1.00 92.12 793 ASP A CA 1
ATOM 6093 C C . ASP A 1 793 ? 24.795 28.481 -8.161 1.00 92.12 793 ASP A C 1
ATOM 6095 O O . ASP A 1 793 ? 25.436 27.433 -8.058 1.00 92.12 793 ASP A O 1
ATOM 6099 N N . PRO A 1 794 ? 23.500 28.475 -8.530 1.00 92.50 794 PRO A N 1
ATOM 6100 C CA . PRO A 1 794 ? 22.754 27.253 -8.827 1.00 92.50 794 PRO A CA 1
ATOM 6101 C C . PRO A 1 794 ? 22.904 26.770 -10.283 1.00 92.50 794 PRO A C 1
ATOM 6103 O O . PRO A 1 794 ? 22.274 25.782 -10.669 1.00 92.50 794 PRO A O 1
ATOM 6106 N N . SER A 1 795 ? 23.706 27.440 -11.124 1.00 91.75 795 SER A N 1
ATOM 6107 C CA . SER A 1 795 ? 23.698 27.240 -12.585 1.00 91.75 795 SER A CA 1
ATOM 6108 C C . SER A 1 795 ? 23.997 25.800 -13.009 1.00 91.75 795 SER A C 1
ATOM 6110 O O . SER A 1 795 ? 23.344 25.264 -13.909 1.00 91.75 795 SER A O 1
ATOM 6112 N N . ARG A 1 796 ? 24.968 25.144 -12.360 1.00 92.50 796 ARG A N 1
ATOM 6113 C CA . ARG A 1 796 ? 25.365 23.766 -12.689 1.00 92.50 796 ARG A CA 1
ATOM 6114 C C . ARG A 1 796 ? 24.283 22.754 -12.319 1.00 92.50 796 ARG A C 1
ATOM 6116 O O . ARG A 1 796 ? 23.945 21.909 -13.149 1.00 92.50 796 ARG A O 1
ATOM 6123 N N . TYR A 1 797 ? 23.724 22.876 -11.117 1.00 93.38 797 TYR A N 1
ATOM 6124 C CA . TYR A 1 797 ? 22.587 22.082 -10.655 1.00 93.38 797 TYR A CA 1
ATOM 6125 C C . TYR A 1 797 ? 21.395 22.203 -11.617 1.00 93.38 797 TYR A C 1
ATOM 6127 O O . TYR A 1 797 ? 20.924 21.195 -12.148 1.00 93.38 797 TYR A O 1
ATOM 6135 N N . LEU A 1 798 ? 20.975 23.434 -11.933 1.00 92.06 798 LEU A N 1
ATOM 6136 C CA . LEU A 1 798 ? 19.846 23.692 -12.833 1.00 92.06 798 LEU A CA 1
ATOM 6137 C C . LEU A 1 798 ? 20.090 23.150 -14.247 1.00 92.06 798 LEU A C 1
ATOM 6139 O O . LEU A 1 798 ? 19.194 22.544 -14.831 1.00 92.06 798 LEU A O 1
ATOM 6143 N N . THR A 1 799 ? 21.308 23.302 -14.779 1.00 91.88 799 THR A N 1
ATOM 6144 C CA . THR A 1 799 ? 21.672 22.791 -16.113 1.00 91.88 799 THR A CA 1
ATOM 6145 C C . THR A 1 799 ? 21.570 21.268 -16.182 1.00 91.88 799 THR A C 1
ATOM 6147 O O . THR A 1 799 ? 21.034 20.726 -17.149 1.00 91.88 799 THR A O 1
ATOM 6150 N N . LYS A 1 800 ? 22.055 20.561 -15.153 1.00 89.62 800 LYS A N 1
ATOM 6151 C CA . LYS A 1 800 ? 21.959 19.098 -15.092 1.00 89.62 800 LYS A CA 1
ATOM 6152 C C . LYS A 1 800 ? 20.511 18.619 -15.035 1.00 89.62 800 LYS A C 1
ATOM 6154 O O . LYS A 1 800 ? 20.153 17.696 -15.762 1.00 89.62 800 LYS A O 1
ATOM 6159 N N . VAL A 1 801 ? 19.678 19.256 -14.210 1.00 87.75 801 VAL A N 1
ATOM 6160 C CA . VAL A 1 801 ? 18.250 18.915 -14.106 1.00 87.75 801 VAL A CA 1
ATOM 6161 C C . VAL A 1 801 ? 17.515 19.189 -15.422 1.00 87.75 801 VAL A C 1
ATOM 6163 O O . VAL A 1 801 ? 16.750 18.339 -15.881 1.00 87.75 801 VAL A O 1
ATOM 6166 N N . ALA A 1 802 ? 17.778 20.331 -16.065 1.00 85.81 802 ALA A N 1
ATOM 6167 C CA . ALA A 1 802 ? 17.185 20.671 -17.358 1.00 85.81 802 ALA A CA 1
ATOM 6168 C C . ALA A 1 802 ? 17.529 19.634 -18.440 1.00 85.81 802 ALA A C 1
ATOM 6170 O O . ALA A 1 802 ? 16.643 19.219 -19.181 1.00 85.81 802 ALA A O 1
ATOM 6171 N N . GLY A 1 803 ? 18.773 19.140 -18.475 1.00 82.19 803 GLY A N 1
ATOM 6172 C CA . GLY A 1 803 ? 19.219 18.151 -19.463 1.00 82.19 803 GLY A CA 1
ATOM 6173 C C . GLY A 1 803 ? 18.462 16.816 -19.442 1.00 82.19 803 GLY A C 1
ATOM 6174 O O . GLY A 1 803 ? 18.354 16.168 -20.480 1.00 82.19 803 GLY A O 1
ATOM 6175 N N . VAL A 1 804 ? 17.910 16.405 -18.294 1.00 80.81 804 VAL A N 1
ATOM 6176 C CA . VAL A 1 804 ? 17.093 15.180 -18.199 1.00 80.81 804 VAL A CA 1
ATOM 6177 C C . VAL A 1 804 ? 15.623 15.442 -18.536 1.00 80.81 804 VAL A C 1
ATOM 6179 O O . VAL A 1 804 ? 14.971 14.589 -19.146 1.00 80.81 804 VAL A O 1
ATOM 6182 N N . ARG A 1 805 ? 15.094 16.613 -18.157 1.00 80.25 805 ARG A N 1
ATOM 6183 C CA . ARG A 1 805 ? 13.678 16.959 -18.353 1.00 80.25 805 ARG A CA 1
ATOM 6184 C C . ARG A 1 805 ? 13.365 17.394 -19.774 1.00 80.25 805 ARG A C 1
ATOM 6186 O O . ARG A 1 805 ? 12.375 16.939 -20.333 1.00 80.25 805 ARG A O 1
ATOM 6193 N N . GLU A 1 806 ? 14.180 18.271 -20.344 1.00 80.12 806 GLU A N 1
ATOM 6194 C CA . GLU A 1 806 ? 13.863 18.975 -21.584 1.00 80.12 806 GLU A CA 1
ATOM 6195 C C . GLU A 1 806 ? 14.454 18.241 -22.792 1.00 80.12 806 GLU A C 1
ATOM 6197 O O . GLU A 1 806 ? 15.650 17.945 -22.850 1.00 80.12 806 GLU A O 1
ATOM 6202 N N . ALA A 1 807 ? 13.615 17.946 -23.788 1.00 61.47 807 ALA A N 1
ATOM 6203 C CA . ALA A 1 807 ? 14.108 17.463 -25.070 1.00 61.47 807 ALA A CA 1
ATOM 6204 C C . ALA A 1 807 ? 14.924 18.575 -25.763 1.00 61.47 807 ALA A C 1
ATOM 6206 O O . ALA A 1 807 ? 14.478 19.725 -25.792 1.00 61.47 807 ALA A O 1
ATOM 6207 N N . PRO A 1 808 ? 16.101 18.272 -26.347 1.00 56.53 808 PRO A N 1
ATOM 6208 C CA . PRO A 1 808 ? 16.844 19.273 -27.102 1.00 56.53 808 PRO A CA 1
ATOM 6209 C C . PRO A 1 808 ? 15.978 19.795 -28.259 1.00 56.53 808 PRO A C 1
ATOM 6211 O O . PRO A 1 808 ? 15.266 18.992 -28.872 1.00 56.53 808 PRO A O 1
ATOM 6214 N N . PRO A 1 809 ? 16.026 21.104 -28.575 1.00 47.66 809 PRO A N 1
ATOM 6215 C CA . PRO A 1 809 ? 15.194 21.679 -29.624 1.00 47.66 809 PRO A CA 1
ATOM 6216 C C . PRO A 1 809 ? 15.422 20.941 -30.948 1.00 47.66 809 PRO A C 1
ATOM 6218 O O . PRO A 1 809 ? 16.565 20.743 -31.369 1.00 47.66 809 PRO A O 1
ATOM 6221 N N . GLU A 1 810 ? 14.334 20.520 -31.598 1.00 44.44 810 GLU A N 1
ATOM 6222 C CA . GLU A 1 810 ? 14.406 19.944 -32.939 1.00 44.44 810 GLU A CA 1
ATOM 6223 C C . GLU A 1 810 ? 14.994 20.972 -33.911 1.00 44.44 810 GLU A C 1
ATOM 6225 O O . GLU A 1 810 ? 14.680 22.164 -33.874 1.00 44.44 810 GLU A O 1
ATOM 6230 N N . ASN A 1 811 ? 15.892 20.501 -34.773 1.00 36.25 811 ASN A N 1
ATOM 6231 C CA . ASN A 1 811 ? 16.576 21.324 -35.761 1.00 36.25 811 ASN A CA 1
ATOM 6232 C C . ASN A 1 811 ? 15.525 22.048 -36.643 1.00 36.25 811 ASN A C 1
ATOM 6234 O O . ASN A 1 811 ? 14.694 21.358 -37.237 1.00 36.25 811 ASN A O 1
ATOM 6238 N N . PRO A 1 812 ? 15.540 23.389 -36.795 1.00 34.88 812 PRO A N 1
ATOM 6239 C CA . PRO A 1 812 ? 14.451 24.139 -37.443 1.00 34.88 812 PRO A CA 1
ATOM 6240 C C . PRO A 1 812 ? 14.207 23.856 -38.938 1.00 34.88 812 PRO A C 1
ATOM 6242 O O . PRO A 1 812 ? 13.321 24.466 -39.533 1.00 34.88 812 PRO A O 1
ATOM 6245 N N . GLU A 1 813 ? 14.987 22.987 -39.584 1.00 36.56 813 GLU A N 1
ATOM 6246 C CA . GLU A 1 813 ? 14.962 22.814 -41.044 1.00 36.56 813 GLU A CA 1
ATOM 6247 C C . GLU A 1 813 ? 14.042 21.701 -41.565 1.00 36.56 813 GLU A C 1
ATOM 6249 O O . GLU A 1 813 ? 13.930 21.519 -42.776 1.00 36.56 813 GLU A O 1
ATOM 6254 N N . ALA A 1 814 ? 13.298 21.005 -40.708 1.00 39.56 814 ALA A N 1
ATOM 6255 C CA . ALA A 1 814 ? 12.284 20.062 -41.165 1.00 39.56 814 ALA A CA 1
ATOM 6256 C C . ALA A 1 814 ? 11.009 20.201 -40.334 1.00 39.56 814 ALA A C 1
ATOM 6258 O O . ALA A 1 814 ? 10.889 19.590 -39.287 1.00 39.56 814 ALA A O 1
ATOM 6259 N N . VAL A 1 815 ? 10.094 21.055 -40.802 1.00 32.88 815 VAL A N 1
ATOM 6260 C CA . VAL A 1 815 ? 8.622 20.902 -40.846 1.00 32.88 815 VAL A CA 1
ATOM 6261 C C . VAL A 1 815 ? 8.076 22.270 -41.276 1.00 32.88 815 VAL A C 1
ATOM 6263 O O . VAL A 1 815 ? 7.681 23.133 -40.493 1.00 32.88 815 VAL A O 1
ATOM 6266 N N . SER A 1 816 ? 8.090 22.498 -42.589 1.00 32.44 816 SER A N 1
ATOM 6267 C CA . SER A 1 816 ? 7.236 23.511 -43.199 1.00 32.44 816 SER A CA 1
ATOM 6268 C C . SER A 1 816 ? 5.819 22.948 -43.225 1.00 32.44 816 SER A C 1
ATOM 6270 O O . SER A 1 816 ? 5.501 22.090 -44.045 1.00 32.44 816 SER A O 1
ATOM 6272 N N . GLY A 1 817 ? 4.982 23.431 -42.307 1.00 37.72 817 GLY A N 1
ATOM 6273 C CA . GLY A 1 817 ? 3.531 23.322 -42.420 1.00 37.72 817 GLY A CA 1
ATOM 6274 C C . GLY A 1 817 ? 2.863 22.377 -41.431 1.00 37.72 817 GLY A C 1
ATOM 6275 O O . GLY A 1 817 ? 2.421 21.307 -41.814 1.00 37.72 817 GLY A O 1
ATOM 6276 N N . MET A 1 818 ? 2.680 22.840 -40.193 1.00 29.08 818 MET A N 1
ATOM 6277 C CA . MET A 1 818 ? 1.385 22.811 -39.496 1.00 29.08 818 MET A CA 1
ATOM 6278 C C . MET A 1 818 ? 1.498 23.656 -38.221 1.00 29.08 818 MET A C 1
ATOM 6280 O O . MET A 1 818 ? 2.002 23.216 -37.195 1.00 29.08 818 MET A O 1
ATOM 6284 N N . ARG A 1 819 ? 1.039 24.913 -38.289 1.00 26.25 819 ARG A N 1
ATOM 6285 C CA . ARG A 1 819 ? 0.776 25.709 -37.084 1.00 26.25 819 ARG A CA 1
ATOM 6286 C C . ARG A 1 819 ? -0.536 25.214 -36.482 1.00 26.25 819 ARG A C 1
ATOM 6288 O O . ARG A 1 819 ? -1.595 25.463 -37.056 1.00 26.25 819 ARG A O 1
ATOM 6295 N N . LEU A 1 820 ? -0.463 24.543 -35.336 1.00 29.56 820 LEU A N 1
ATOM 6296 C CA . LEU A 1 820 ? -1.607 24.403 -34.439 1.00 29.56 820 LEU A CA 1
ATOM 6297 C C . LEU A 1 820 ? -2.025 25.813 -33.999 1.00 29.56 820 LEU A C 1
ATOM 6299 O O . LEU A 1 820 ? -1.221 26.562 -33.446 1.00 29.56 820 LEU A O 1
ATOM 6303 N N . LYS A 1 821 ? -3.264 26.201 -34.314 1.00 26.03 821 LYS A N 1
ATOM 6304 C CA . LYS A 1 821 ? -3.890 27.387 -33.726 1.00 26.03 821 LYS A CA 1
ATOM 6305 C C . LYS A 1 821 ? -4.125 27.092 -32.248 1.00 26.03 821 LYS A C 1
ATOM 6307 O O . LYS A 1 821 ? -4.825 26.137 -31.932 1.00 26.03 821 LYS A O 1
ATOM 6312 N N . GLU A 1 822 ? -3.566 27.926 -31.378 1.00 25.67 822 GLU A N 1
ATOM 6313 C CA . GLU A 1 822 ? -4.032 28.065 -30.000 1.00 25.67 822 GLU A CA 1
ATOM 6314 C C . GLU A 1 822 ? -5.546 28.315 -30.005 1.00 25.67 822 GLU A C 1
ATOM 6316 O O . GLU A 1 822 ? -6.015 29.335 -30.519 1.00 25.67 822 GLU A O 1
ATOM 6321 N N . GLU A 1 823 ? -6.318 27.393 -29.434 1.00 26.12 823 GLU A N 1
ATOM 6322 C CA . GLU A 1 823 ? -7.691 27.676 -29.030 1.00 26.12 823 GLU A CA 1
ATOM 6323 C C . GLU A 1 823 ? -7.654 28.489 -27.733 1.00 26.12 823 GLU A C 1
ATOM 6325 O O . GLU A 1 823 ? -7.492 27.960 -26.633 1.00 26.12 823 GLU A O 1
ATOM 6330 N N . ARG A 1 824 ? -7.821 29.808 -27.867 1.00 23.25 824 ARG A N 1
ATOM 6331 C CA . ARG A 1 824 ? -8.355 30.635 -26.785 1.00 23.25 824 ARG A CA 1
ATOM 6332 C C . ARG A 1 824 ? -9.838 30.312 -26.634 1.00 23.25 824 ARG A C 1
ATOM 6334 O O . ARG A 1 824 ? -10.621 30.537 -27.553 1.00 23.25 824 ARG A O 1
ATOM 6341 N N . LEU A 1 825 ? -10.219 29.813 -25.462 1.00 26.78 825 LEU A N 1
ATOM 6342 C CA . LEU A 1 825 ? -11.608 29.770 -25.013 1.00 26.78 825 LEU A CA 1
ATOM 6343 C C . LEU A 1 825 ? -12.081 31.200 -24.719 1.00 26.78 825 LEU A C 1
ATOM 6345 O O . LEU A 1 825 ? -12.043 31.663 -23.580 1.00 26.78 825 LEU A O 1
ATOM 6349 N N . ASP A 1 826 ? -12.528 31.899 -25.760 1.00 25.00 826 ASP A N 1
ATOM 6350 C CA . ASP A 1 826 ? -13.265 33.149 -25.615 1.00 25.00 826 ASP A CA 1
ATOM 6351 C C . ASP A 1 826 ? -14.719 32.828 -25.233 1.00 25.00 826 ASP A C 1
ATOM 6353 O O . ASP A 1 826 ? -15.511 32.302 -26.019 1.00 25.00 826 ASP A O 1
ATOM 6357 N N . ARG A 1 827 ? -15.082 33.152 -23.988 1.00 34.25 827 ARG A N 1
ATOM 6358 C CA . ARG A 1 827 ? -16.479 33.342 -23.587 1.00 34.25 827 ARG A CA 1
ATOM 6359 C C . ARG A 1 827 ? -17.015 34.568 -24.320 1.00 34.25 827 ARG A C 1
ATOM 6361 O O . ARG A 1 827 ? -16.493 35.645 -24.067 1.00 34.25 827 ARG A O 1
ATOM 6368 N N . GLU A 1 828 ? -18.100 34.439 -25.092 1.00 27.16 828 GLU A N 1
ATOM 6369 C CA . GLU A 1 828 ? -19.210 35.406 -25.034 1.00 27.16 828 GLU A CA 1
ATOM 6370 C C . GLU A 1 828 ? -20.453 35.080 -25.891 1.00 27.16 828 GLU A C 1
ATOM 6372 O O . GLU A 1 828 ? -20.359 34.629 -27.028 1.00 27.16 828 GLU A O 1
ATOM 6377 N N . LYS A 1 829 ? -21.593 35.519 -25.322 1.00 24.92 829 LYS A N 1
ATOM 6378 C CA . LYS A 1 829 ? -22.859 35.998 -25.918 1.00 24.92 829 LYS A CA 1
ATOM 6379 C C . LYS A 1 829 ? -23.986 35.004 -26.220 1.00 24.92 829 LYS A C 1
ATOM 6381 O O . LYS A 1 829 ? -24.155 34.505 -27.327 1.00 24.92 829 LYS A O 1
ATOM 6386 N N . GLU A 1 830 ? -24.878 34.902 -25.231 1.00 28.48 830 GLU A N 1
ATOM 6387 C CA . GLU A 1 830 ? -26.311 34.675 -25.434 1.00 28.48 830 GLU A CA 1
ATOM 6388 C C . GLU A 1 830 ? -26.882 35.689 -26.440 1.00 28.48 830 GLU A C 1
ATOM 6390 O O . GLU A 1 830 ? -26.807 36.903 -26.240 1.00 28.48 830 GLU A O 1
ATOM 6395 N N . GLN A 1 831 ? -27.494 35.184 -27.511 1.00 28.05 831 GLN A N 1
ATOM 6396 C CA . GLN A 1 831 ? -28.396 35.951 -28.365 1.00 28.05 831 GLN A CA 1
ATOM 6397 C C . GLN A 1 831 ? -29.825 35.454 -28.152 1.00 28.05 831 GLN A C 1
ATOM 6399 O O . GLN A 1 831 ? -30.139 34.284 -28.366 1.00 28.05 831 GLN A O 1
ATOM 6404 N N . SER A 1 832 ? -30.696 36.371 -27.731 1.00 30.30 832 SER A N 1
ATOM 6405 C CA . SER A 1 832 ? -32.132 36.148 -27.610 1.00 30.30 832 SER A CA 1
ATOM 6406 C C . SER A 1 832 ? -32.760 35.919 -28.987 1.00 30.30 832 SER A C 1
ATOM 6408 O O . SER A 1 832 ? -32.688 36.795 -29.850 1.00 30.30 832 SER A O 1
ATOM 6410 N N . LEU A 1 833 ? -33.435 34.786 -29.173 1.00 37.31 833 LEU A N 1
ATOM 6411 C CA . LEU A 1 833 ? -34.285 34.527 -30.335 1.00 37.31 833 LEU A CA 1
ATOM 6412 C C . LEU A 1 833 ? -35.754 34.717 -29.945 1.00 37.31 833 LEU A C 1
ATOM 6414 O O . LEU A 1 833 ? -36.383 33.849 -29.344 1.00 37.31 833 LEU A O 1
ATOM 6418 N N . THR A 1 834 ? -36.308 35.872 -30.304 1.00 38.50 834 THR A N 1
ATOM 6419 C CA . THR A 1 834 ? -37.750 36.073 -30.448 1.00 38.50 834 THR A CA 1
ATOM 6420 C C . THR A 1 834 ? -38.156 35.603 -31.846 1.00 38.50 834 THR A C 1
ATOM 6422 O O . THR A 1 834 ? -37.751 36.185 -32.848 1.00 38.50 834 THR A O 1
ATOM 6425 N N . GLY A 1 835 ? -38.945 34.528 -31.938 1.00 36.31 835 GLY A N 1
ATOM 6426 C CA . GLY A 1 835 ? -39.408 34.015 -33.230 1.00 36.31 835 GLY A CA 1
ATOM 6427 C C . GLY A 1 835 ? -40.382 32.841 -33.131 1.00 36.31 835 GLY A C 1
ATOM 6428 O O . GLY A 1 835 ? -39.973 31.714 -32.896 1.00 36.31 835 GLY A O 1
ATOM 6429 N N . ASP A 1 836 ? -41.659 33.165 -33.328 1.00 45.03 836 ASP A N 1
ATOM 6430 C CA . ASP A 1 836 ? -42.820 32.359 -33.740 1.00 45.03 836 ASP A CA 1
ATOM 6431 C C . ASP A 1 836 ? -43.091 30.962 -33.119 1.00 45.03 836 ASP A C 1
ATOM 6433 O O . ASP A 1 836 ? -42.371 29.977 -33.301 1.00 45.03 836 ASP A O 1
ATOM 6437 N N . ARG A 1 837 ? -44.233 30.850 -32.420 1.00 46.22 837 ARG A N 1
ATOM 6438 C CA . ARG A 1 837 ? -44.618 29.691 -31.583 1.00 46.22 837 ARG A CA 1
ATOM 6439 C C . ARG A 1 837 ? -44.896 28.400 -32.366 1.00 46.22 837 ARG A C 1
ATOM 6441 O O . ARG A 1 837 ? -44.829 27.325 -31.775 1.00 46.22 837 ARG A O 1
ATOM 6448 N N . ALA A 1 838 ? -45.184 28.472 -33.665 1.00 44.91 838 ALA A N 1
ATOM 6449 C CA . ALA A 1 838 ? -45.488 27.289 -34.476 1.00 44.91 838 ALA A CA 1
ATOM 6450 C C . ALA A 1 838 ? -44.227 26.506 -34.896 1.00 44.91 838 ALA A C 1
ATOM 6452 O O . ALA A 1 838 ? -44.244 25.276 -34.937 1.00 44.91 838 ALA A O 1
ATOM 6453 N N . THR A 1 839 ? -43.109 27.197 -35.130 1.00 49.44 839 THR A N 1
ATOM 6454 C CA . THR A 1 839 ? -41.832 26.587 -35.538 1.00 49.44 839 THR A CA 1
ATOM 6455 C C . THR A 1 839 ? -41.092 25.981 -34.343 1.00 49.44 839 THR A C 1
ATOM 6457 O O . THR A 1 839 ? -40.497 24.910 -34.458 1.00 49.44 839 THR A O 1
ATOM 6460 N N . ALA A 1 840 ? -41.205 26.605 -33.164 1.00 49.22 840 ALA A N 1
ATOM 6461 C CA . ALA A 1 840 ? -40.620 26.099 -31.922 1.00 49.22 840 ALA A CA 1
ATOM 6462 C C . ALA A 1 840 ? -41.223 24.748 -31.487 1.00 49.22 840 ALA A C 1
ATOM 6464 O O . ALA A 1 840 ? -40.491 23.854 -31.073 1.00 49.22 840 ALA A O 1
ATOM 6465 N N . LEU A 1 841 ? -42.539 24.555 -31.643 1.00 47.19 841 LEU A N 1
ATOM 6466 C CA . LEU A 1 841 ? -43.214 23.293 -31.306 1.00 47.19 841 LEU A CA 1
ATOM 6467 C C . LEU A 1 841 ? -42.814 22.134 -32.235 1.00 47.19 841 LEU A C 1
ATOM 6469 O O . LEU A 1 841 ? -42.646 21.010 -31.764 1.00 47.19 841 LEU A O 1
ATOM 6473 N N . GLY A 1 842 ? -42.594 22.404 -33.527 1.00 56.03 842 GLY A N 1
ATOM 6474 C CA . GLY A 1 842 ? -42.098 21.404 -34.481 1.00 56.03 842 GLY A CA 1
ATOM 6475 C C . GLY A 1 842 ? -40.653 20.977 -34.206 1.00 56.03 842 GLY A C 1
ATOM 6476 O O . GLY A 1 842 ? -40.336 19.789 -34.268 1.00 56.03 842 GLY A O 1
ATOM 6477 N N . ILE A 1 843 ? -39.791 21.927 -33.826 1.00 61.06 843 ILE A N 1
ATOM 6478 C CA . ILE A 1 843 ? -38.398 21.647 -33.449 1.00 61.06 843 ILE A CA 1
ATOM 6479 C C . ILE A 1 843 ? -38.344 20.875 -32.127 1.00 61.06 843 ILE A C 1
ATOM 6481 O O . ILE A 1 843 ? -37.631 19.881 -32.040 1.00 61.06 843 ILE A O 1
ATOM 6485 N N . ILE A 1 844 ? -39.145 21.253 -31.125 1.00 62.50 844 ILE A N 1
ATOM 6486 C CA . ILE A 1 844 ? -39.202 20.544 -29.838 1.00 62.50 844 ILE A CA 1
ATOM 6487 C C . ILE A 1 844 ? -39.703 19.105 -30.026 1.00 62.50 844 ILE A C 1
ATOM 6489 O O . ILE A 1 844 ? -39.105 18.184 -29.479 1.00 62.50 844 ILE A O 1
ATOM 6493 N N . ALA A 1 845 ? -40.736 18.873 -30.843 1.00 64.88 845 ALA A N 1
ATOM 6494 C CA . ALA A 1 845 ? -41.214 17.519 -31.129 1.00 64.88 845 ALA A CA 1
ATOM 6495 C C . ALA A 1 845 ? -40.172 16.677 -31.891 1.00 64.88 845 ALA A C 1
ATOM 6497 O O . ALA A 1 845 ? -39.965 15.510 -31.557 1.00 64.88 845 ALA A O 1
ATOM 6498 N N . GLY A 1 846 ? -39.470 17.269 -32.865 1.00 73.00 846 GLY A N 1
ATOM 6499 C CA . GLY A 1 846 ? -38.379 16.607 -33.588 1.00 73.00 846 GLY A CA 1
ATOM 6500 C C . GLY A 1 846 ? -37.192 16.258 -32.686 1.00 73.00 846 GLY A C 1
ATOM 6501 O O . GLY A 1 846 ? -36.665 15.150 -32.767 1.00 73.00 846 GLY A O 1
ATOM 6502 N N . VAL A 1 847 ? -36.820 17.161 -31.774 1.00 73.62 847 VAL A N 1
ATOM 6503 C CA . VAL A 1 847 ? -35.770 16.932 -30.770 1.00 73.62 847 VAL A CA 1
ATOM 6504 C C . VAL A 1 847 ? -36.202 15.867 -29.767 1.00 73.62 847 VAL A C 1
ATOM 6506 O O . VAL A 1 847 ? -35.408 14.988 -29.466 1.00 73.62 847 VAL A O 1
ATOM 6509 N N . ILE A 1 848 ? -37.456 15.861 -29.304 1.00 74.81 848 ILE A N 1
ATOM 6510 C CA . ILE A 1 848 ? -37.958 14.816 -28.398 1.00 74.81 848 ILE A CA 1
ATOM 6511 C C . ILE A 1 848 ? -37.932 13.450 -29.084 1.00 74.81 848 ILE A C 1
ATOM 6513 O O . ILE A 1 848 ? -37.488 12.489 -28.469 1.00 74.81 848 ILE A O 1
ATOM 6517 N N . VAL A 1 849 ? -38.332 13.345 -30.355 1.00 77.44 849 VAL A N 1
ATOM 6518 C CA . VAL A 1 849 ? -38.266 12.078 -31.106 1.00 77.44 849 VAL A CA 1
ATOM 6519 C C . VAL A 1 849 ? -36.819 11.643 -31.338 1.00 77.44 849 VAL A C 1
ATOM 6521 O O . VAL A 1 849 ? -36.515 10.466 -31.166 1.00 77.44 849 VAL A O 1
ATOM 6524 N N . LEU A 1 850 ? -35.909 12.566 -31.659 1.00 73.00 850 LEU A N 1
ATOM 6525 C CA . LEU A 1 850 ? -34.481 12.266 -31.805 1.00 73.00 850 LEU A CA 1
ATOM 6526 C C . LEU A 1 850 ? -33.834 11.860 -30.480 1.00 73.00 850 LEU A C 1
ATOM 6528 O O . LEU A 1 850 ? -33.042 10.927 -30.471 1.00 73.00 850 LEU A O 1
ATOM 6532 N N . VAL A 1 851 ? -34.202 12.490 -29.363 1.00 76.62 851 VAL A N 1
ATOM 6533 C CA . VAL A 1 851 ? -33.748 12.116 -28.017 1.00 76.62 851 VAL A CA 1
ATOM 6534 C C . VAL A 1 851 ? -34.339 10.769 -27.617 1.00 76.62 851 VAL A C 1
ATOM 6536 O O . VAL A 1 851 ? -33.620 9.930 -27.095 1.00 76.62 851 VAL A O 1
ATOM 6539 N N . PHE A 1 852 ? -35.608 10.497 -27.916 1.00 77.06 852 PHE A N 1
ATOM 6540 C CA . PHE A 1 852 ? -36.235 9.210 -27.615 1.00 77.06 852 PHE A CA 1
ATOM 6541 C C . PHE A 1 852 ? -35.629 8.081 -28.458 1.00 77.06 852 PHE A C 1
ATOM 6543 O O . PHE A 1 852 ? -35.345 7.003 -27.939 1.00 77.06 852 PHE A O 1
ATOM 6550 N N . LEU A 1 853 ? -35.347 8.341 -29.738 1.00 71.12 853 LEU A N 1
ATOM 6551 C CA . LEU A 1 853 ? -34.611 7.425 -30.604 1.00 71.12 853 LEU A CA 1
ATOM 6552 C C . LEU A 1 853 ? -33.166 7.261 -30.133 1.00 71.12 853 LEU A C 1
ATOM 6554 O O . LEU A 1 853 ? -32.709 6.130 -30.080 1.00 71.12 853 LEU A O 1
ATOM 6558 N N . ALA A 1 854 ? -32.475 8.322 -29.712 1.00 65.38 854 ALA A N 1
ATOM 6559 C CA . ALA A 1 854 ? -31.123 8.250 -29.156 1.00 65.38 854 ALA A CA 1
ATOM 6560 C C . ALA A 1 854 ? -31.078 7.518 -27.806 1.00 65.38 854 ALA A C 1
ATOM 6562 O O . ALA A 1 854 ? -30.122 6.800 -27.548 1.00 65.38 854 ALA A O 1
ATOM 6563 N N . VAL A 1 855 ? -32.120 7.613 -26.976 1.00 67.31 855 VAL A N 1
ATOM 6564 C CA . VAL A 1 855 ? -32.258 6.860 -25.719 1.00 67.31 855 VAL A CA 1
ATOM 6565 C C . VAL A 1 855 ? -32.571 5.389 -25.998 1.00 67.31 855 VAL A C 1
ATOM 6567 O O . VAL A 1 855 ? -32.015 4.513 -25.342 1.00 67.31 855 VAL A O 1
ATOM 6570 N N . ILE A 1 856 ? -33.401 5.079 -26.998 1.00 61.69 856 ILE A N 1
ATOM 6571 C CA . ILE A 1 856 ? -33.668 3.693 -27.425 1.00 61.69 856 ILE A CA 1
ATOM 6572 C C . ILE A 1 856 ? -32.435 3.077 -28.104 1.00 61.69 856 ILE A C 1
ATOM 6574 O O . ILE A 1 856 ? -32.136 1.902 -27.887 1.00 61.69 856 ILE A O 1
ATOM 6578 N N . TRP A 1 857 ? -31.704 3.853 -28.906 1.00 48.19 857 TRP A N 1
ATOM 6579 C CA . TRP A 1 857 ? -30.483 3.414 -29.580 1.00 48.19 857 TRP A CA 1
ATOM 6580 C C . TRP A 1 857 ? -29.308 3.322 -28.600 1.00 48.19 857 TRP A C 1
ATOM 6582 O O . TRP A 1 857 ? -28.561 2.353 -28.659 1.00 48.19 857 TRP A O 1
ATOM 6592 N N . GLY A 1 858 ? -29.217 4.233 -27.627 1.00 43.53 858 GLY A N 1
ATOM 6593 C CA . GLY A 1 858 ? -28.282 4.193 -26.500 1.00 43.53 858 GLY A CA 1
ATOM 6594 C C . GLY A 1 858 ? -28.516 2.985 -25.592 1.00 43.53 858 GLY A C 1
ATOM 6595 O O . GLY A 1 858 ? -27.585 2.227 -25.348 1.00 43.53 858 GLY A O 1
ATOM 6596 N N . ARG A 1 859 ? -29.774 2.695 -25.227 1.00 43.62 859 ARG A N 1
ATOM 6597 C CA . ARG A 1 859 ? -30.142 1.489 -24.455 1.00 43.62 859 ARG A CA 1
ATOM 6598 C C . ARG A 1 859 ? -29.979 0.177 -25.231 1.00 43.62 859 ARG A C 1
ATOM 6600 O O . ARG A 1 859 ? -29.876 -0.883 -24.617 1.00 43.62 859 ARG A O 1
ATOM 6607 N N . ARG A 1 860 ? -29.969 0.211 -26.572 1.00 38.75 860 ARG A N 1
ATOM 6608 C CA . ARG A 1 860 ? -29.600 -0.950 -27.408 1.00 38.75 860 ARG A CA 1
ATOM 6609 C C . ARG A 1 860 ? -28.085 -1.102 -27.560 1.00 38.75 860 ARG A C 1
ATOM 6611 O O . ARG A 1 860 ? -27.625 -2.236 -27.600 1.00 38.75 860 ARG A O 1
ATOM 6618 N N . ARG A 1 861 ? -27.317 -0.007 -27.587 1.00 41.25 861 ARG A N 1
ATOM 6619 C CA . ARG A 1 861 ? -25.843 -0.031 -27.637 1.00 41.25 861 ARG A CA 1
ATOM 6620 C C . ARG A 1 861 ? -25.205 -0.437 -26.309 1.00 41.25 861 ARG A C 1
ATOM 6622 O O . ARG A 1 861 ? -24.231 -1.172 -26.336 1.00 41.25 861 ARG A O 1
ATOM 6629 N N . GLU A 1 862 ? -25.818 -0.102 -25.173 1.00 42.25 862 GLU A N 1
ATOM 6630 C CA . GLU A 1 862 ? -25.410 -0.603 -23.843 1.00 42.25 862 GLU A CA 1
ATOM 6631 C C . GLU A 1 862 ? -25.518 -2.133 -23.694 1.00 42.25 862 GLU A C 1
ATOM 6633 O O . GLU A 1 862 ? -25.061 -2.695 -22.703 1.00 42.25 862 GLU A O 1
ATOM 6638 N N . ARG A 1 863 ? -26.106 -2.835 -24.674 1.00 40.41 863 ARG A N 1
ATOM 6639 C CA . ARG A 1 863 ? -26.169 -4.304 -24.710 1.00 40.41 863 ARG A CA 1
ATOM 6640 C C . ARG A 1 863 ? -25.380 -4.943 -25.858 1.00 40.41 863 ARG A C 1
ATOM 6642 O O . ARG A 1 863 ? -25.404 -6.166 -25.974 1.00 40.41 863 ARG A O 1
ATOM 6649 N N . SER A 1 864 ? -24.670 -4.170 -26.682 1.00 41.69 864 SER A N 1
ATOM 6650 C CA . SER A 1 864 ? -23.824 -4.709 -27.756 1.00 41.69 864 SER A CA 1
ATOM 6651 C C . SER A 1 864 ? -22.775 -3.685 -28.217 1.00 41.69 864 SER A C 1
ATOM 6653 O O . SER A 1 864 ? -23.079 -2.805 -29.029 1.00 41.69 864 SER A O 1
ATOM 6655 N N . GLY A 1 865 ? -21.553 -3.824 -27.703 1.00 45.84 865 GLY A N 1
ATOM 6656 C CA . GLY A 1 865 ? -20.367 -3.012 -28.002 1.00 45.84 865 GLY A CA 1
ATOM 6657 C C . GLY A 1 865 ? -19.500 -2.877 -26.746 1.00 45.84 865 GLY A C 1
ATOM 6658 O O . GLY A 1 865 ? -20.069 -2.795 -25.661 1.00 45.84 865 GLY A O 1
ATOM 6659 N N . CYS A 1 866 ? -18.172 -2.937 -26.900 1.00 55.66 866 CYS A N 1
ATOM 6660 C CA . CYS A 1 866 ? -17.165 -2.878 -25.828 1.00 55.66 866 CYS A CA 1
ATOM 6661 C C . CYS A 1 866 ? -17.410 -1.800 -24.762 1.00 55.66 866 CYS A C 1
ATOM 6663 O O . CYS A 1 866 ? -17.812 -0.673 -25.137 1.00 55.66 866 CYS A O 1
#

pLDDT: mean 89.05, std 14.51, range [23.25, 98.88]

Secondary structure (DSSP, 8-state):
-HHHHHHTT----SPPSSHHHHHHHHHHHS----TT-HHHHHHHHHH---EEE-HHHHHHHHHHHS-HHHHHHHHHHH-STT-STTB-TTS-EEE--EEETTEEE-PPPPS--SS-HHHHHTT-S-PPPHHHHHHHHIIIIIS--S-EEEESS--SGGGSSS-SSS--TTSHHHHHHTTS-EEEEEETT-HHHHHHHHHHS--EEEEE----EEE----HHHHHHHHHHHHHHH--S-HHHHHHHHHHHHHHHHHTTTTTTTT--HHHHTT---HHHHHHHHHHHHHHHH-EEE-S---TT-PPPHHHHHHHHHHHHTTT---HHHHHHHHHHHHHHHHHHHHHHHTTPPPPEE--S-TTT-GGG-S-SSEE----GGGPSPHHHHHHHHHHHHHHHHHHHHHHSS--SEEEEEE-HHHHHHHTSHHHHHHHHHHTEEEEE-TTS-EEEEEEPPHHHH-SPBPEEEEEE-HHHHHH-HHHHHHHHHHHHHHHTSPP-SS-BHHHHHHHHHHHHHHHTT--HHHHHHHTT--EEE-GGG-SS-S-HHHHH-TTS-S-HHHHHHHHHHHTBEEESSS-EEEE-TTHHHHHTTT--EEEEEE--SS--TTT-HHHIIIIIHHHHHHHHHHSSPPEEEEEE-SSTT--EEEEHHHHHHHHHHHTTT-HHHHHHHTTSHHHHHHHHHHHHHHHHHHHHH-TTTS-HHHHHHHIIIIIS-TT---HHHHHHHH-HHHHHHHHHHHHHHHHTTSS---HHHHHHHHHHHHHHHHHH-----IIIII-HHHHHHHHHTSS--HHHHHHHHHHHSPPPPPTTS--S--PPP--------------HHHHHHHHHHHHHHHHHHHHHHHHHTTS--

Organism: NCBI:txid1076179

Sequence (866 aa):
MLRRLKAAGYDTGELPEDAAALLAEIQQRAAVFGTYAEGAMAEFVRRNQGIRVTPAEFRDWADRAMPKELFDSVTARYGEFPGRYLATADGSLLLGALRFGKIVLMPQPLPAYGGDSTAAIHGARMAPPYAYIATYLWIKYGFNADAMIHFGTHGSLEFTPWKQQALADCDWPDVLAKGIPHHYLYTISNPGEAIIAKRRSYAVLVSHLTPPFMTAGSYGALEQLETKLEDYQATDENPALRSEYAQAIADLVKAEKLDREVKLSADFASGTPTAEDIAALHRYLHELAAESVTDGLYVLGRPYTPEEAETTAKLALAGRGGDVPAMAAALIASTGAELDALLNGLNGGFLAPSVAGYPIANPDSVPTGRNLYGVDPDRMPTRESFAVGQALAEGLIRQQLEATGDYPAKVAFTLWGGEFIRTQGADIGEIFYLLGVEPVWDSHGRVRDIRLIPTGELGRPRIDVVVQTSGQFRGVATDRMRLIDHAVRLAVAAPEDELPNHVAAGSRRAAEALIQAGYTPEQARKMADARLFGGVNGNFGSNITGMIQAGDRWEDSGEVGRRYLENMGAMYTEEAWGEYAPGVFAAALSGTDAVVQSRSSNTWGPLSLDHVYEFTGGLSLAVKAVTGRQPDAYFNDLRTPGRSRVQEAGQAAMAEARTTLLNPAYVKELLKEGPSAAAKFAAAFENTYGWEVTRPDMLDDRLWEEYKKMYLDDINRLGTREFFERENPYALQQMTAVMLETIRKGYWRAAPETVREIAAIHVDLVERFDPGCSGTVCDNAKLRDMIAETMADPSRYLTKVAGVREAPPENPEAVSGMRLKEERLDREKEQSLTGDRATALGIIAGVIVLVFLAVIWGRRRERSGC

InterPro domains:
  IPR003672 CobN/magnesium chelatase [PF02514] (331-754)
  IPR003672 CobN/magnesium chelatase [PTHR44119] (328-828)
  IPR003672 CobN/magnesium chelatase [cd10150] (1-640)

Radius of gyration: 28.93 Å; chains: 1; bounding box: 74×66×94 Å

Foldseek 3Di:
DLVLCVVVPHQQADDAPDPVRVVVLCVLFADEDALQFLLVLLVSLVPYPADKADPVNLVVLCVVQADPQLVVLQCVVQNDPPRRGQADPVRIHGHGWDGGGLDIDHDQYQQDDDPFSVCSQQEDQGRGHNNNQVVLSCCCPVSNPQAEEEEDLRDSLLRYFDDQADDDRSGSLCSRQPPHAYEYEEELLFQLSLVSCCGRNVYQYFYAAWAFKDFLADDDLLVVLLVLLVVLVVDDPDPVVNLVSLQVNLVSCVVVVCCVLFVFDPCSNVSRGDPVNSVSSNVLSVCLRRAMAGQAGDDQLPFDDLVSLLRSLCLLCPVPDDDSVVLSVQSRVLSVLSSVLVVCVSVVHDFAEFEGDHSNLPVRRTNTRHGYDFDDLQLPPFPVLLVLLLVALVQVQVVCCVVPVDGQLEEEEEDGSSCCRSSVHSVLSVLLLLLQKDFDADPVNGGPAIDHNPCVRSVAERHHYAYQYALSCCSRNVVSVARSLVSLVNSLPDDDDPHYHSSVVLLVQLLVQVVVVPDDSVVSNVLSSFRYWYFASSGRFQSLLSVLLLLQVDQALLVSLVSSCQGTQQTPYPVGHRDHDPCSSLSNLESHAEYEYEDQDSHDFQLQDLRNLRRRLSVQSNSCNSHVDGHWYWYQYNNRPPDTHIGGRLSRVVSCCSSAVLRLVNLLSNLVRFQVSLQSNLSSLSSVSSCCSSPLPSDDLVSLVSNCVVQVVVVVVSCNVVSCLPRPLQSLLSNLLSSLSCVVSPSHVDDPVVNLSSLVSNQVSCLPPNHPDDSRNQVHPVSLVVSCVSDPHCPSVVVSSCSRRDHDDDDPPPDDDDDDDDDDPDDDDDDDDDDDPVVVVVVVVVVVVVVVVVVVVVVVVVVPDD